Protein 1QV9 (pdb70)

B-factor: mean 28.74, std 11.48, range [9.77, 71.63]

CATH classification: 3.40.50.10830 (+1 more: 6.10.140.120)

Solvent-accessible surface area: 38230 Å² total

Sequence (798 aa):
TVAKAIFIKCGNLGTSDLLDERADREDVEFRVVGTSVKDPECVEAAVEALDIAEDFEPDFIVYGGPNPAAPGPSKARELADSEYPAVIIGDAPGLKVKDEEEQGLGYILVKPDALGARREFLDPVEAIYNADLKVLAATGVFRVVQEAFDELIEKAKEDEISENDLPKLVIDRNTLLEREEFENPYAVKAAALEIAENVADVSVEGCFVEQDKERYVPIVASAHERKAAELADEARELEKSNDAVLRTPHAPDGKVLSKRKFEDPETVAKAIFIKCGNLGTSDLLDERADREDVEFRVVGTSVKDPECVEAAVEALDIAEDFEPDFIVYGGPNPAAPGPSKARELADSEYPAVIIGDAPGLKVKDEEEQGLGYILVKPDALGARREFLDPVEAIYNADLKVLAATGVFRVVQEAFDELIEKAKEDEISENDLPKLVIDRNTLLEREEFENPYAVKAAALEIAENVADVSVEGCFVEQDKERYVPIVASAHERKAAELADEARELEKSNDAVLRTPHAPDGKVLSKRKFEDPETVAKAIFIKCGNLGTSDLLDERADREDVEFRVVGTSVKDPECVEAAVEALDIAEDFEPDFIVYGGPNPAAPGPSKARELADSEYPAVIIGDAPGLKVKDEEEQGLGYILVKPDALGARREFLDPVEAIYNADLKVLAATGVFRVVQEAFDELIEKAKEDEISENDLPKLVIDRNTLLEREEFENPYAVKAAALEIAENVADVSVEGCFVEQDKERYVPIVASAHERKAAELADEARELEKSNDAVLRTPHAPDGKVLSKRKFEDPE

Foldseek 3Di:
DAAEEEEEEEADWLLRCLQCVVVLAPRYDYHYFYDPRHAQVRLVVRLVCVVVCVVRVHQAYEYEHEACPDHNNVNSLVSLPDPHAYEYEYEDNNVVCLVVVVSLHAYAYELLRAAQPDPVADDPVLVLLSVLSCLCVLLCVVVVVNVLVLQVSVCSVVSRDGSVSGHHHYDAPCVSVPDPQDPDPVLCLNCLRVLSSVLRVQSCCLPPPDDDCVPSNVSRVVSSVSVSSVSSVVSQVVLVVVQFHWDFDADNNSHTFIDGHVDDTD/DEAEEEEEEEADWLLRCLQQVPVQAPNYDYHYWADPRHAQVRLVVRVVCVVVCVPRVHQAYEYEHEQCPDRNNVSVLCSLPDPHAYEYEYEDNNVVCLVCVVSLHAYAYELLRAAQDDPVADDPVLVLLSVLSCLCVLLCVSVVVNVLVLQQSVCVVVVHRGSVSGHHHYDAPCVCVPDPQDPDPVLCLNCLRVLSSVLRVQSCCLPPPDDDVVPSNVSRVVSSVSVSSVSSVVSQVVLVVVQFHWDFDADNNSHTFIDGHVDDTD/DAAEEEEEEEADWLLRCLQAVPVQAPRYDYHYFYDPRHAQVRLVVRVVCVVVCPVRVHQAYEYEHEACPDHNNVNNLCSLPDPHAYEYEYEDNNVVCLVVVVSLHAYAYELLRAAQPDVVADDPVLVLLSVLSCLCVLLCVSVVVNVLVLQQSVVCVVVDQGSVSGHHYYDAPCVVVPDPQAPDPVLCLNCLRVLSSVLRVLSCCLPPNDDDCVPSNVSRVVSSVSVSSVSSVVSQVVLVVVQFHWDFHADNNSDTFIDGHVDDTD

Secondary structure (DSSP, 8-state):
--EEEEEEE-S--S-----STTS--SSEEEEEEE-TT--HHHHHHHH--HHHHHHH--SEEEEE-S-TTSHHHHHHH--TTSSS-EEEEEEGGGGGGS---TT--EEEEETT------TTT--S---HHHHH--HHHHTTHHHHHHHHHHHHHHHHHTT---GGGS-EEEE-GGGGGG----SSS------HHHHHHHHHHHHHIIIII---HHHHHHHHHHHH--HHHHHHHHHHHHHHHTT---B-PBPTTS-B--B-------/--EEEEEEE-S--S------TTS--SSEEEEEEE-TT--HHHHHHHH--HHHHHHH--SEEEEE-S-TTSHHHHHHH--TTSSS-EEEEEEGGGGGGS----S--EEEEETT------TTT--S---HHHHH--HHHHTTHHHHHHHHHHHHHHHHHTT---GGGS-EEEE-GGGGGG----SSS------HHHHHHHHHHHHHIIIII---HHHHHHHHHHHH--HHHHHHHHHHHHHHHTT---B-PBPTTS-B--B-------/--EEEEEEEES--S------TTS--SSEEEEEEEEET--HHHHHHHH--HHHHHHH--SEEEEE-S-TTSHHHHHHH---SSSS-EEEEE-GGGGGGS---TT--EEEEETT------TTT--S---HHHHH--HHHHTSHHHHHHHHHHHHHHHHTTT---GGGS-EEEE-GGGGGG----SSS------HHHHHHHHHHHHHIIIII---HHHHHHHHHHHH--HHHHHHHHHHHHHHHTT---B-PBPTTS-B--B-------

Nearest PDB structures (foldseek):
  3iqe-assembly1_B  TM=1.000E+00  e=6.287E-48  Methanopyrus kandleri
  2yv1-assembly1_A  TM=6.032E-01  e=1.348E-01  Methanocaldococcus jannaschii DSM 2661
  2jzn-assembly1_B  TM=3.627E-01  e=2.733E-01  Escherichia coli
  2jzo-assembly1_A  TM=3.686E-01  e=3.262E-01  Escherichia coli
  4jqz-assembly1_B  TM=3.124E-01  e=6.236E-01  Homo sapiens

Organism: Methanopyrus kandleri (strain AV19 / DSM 6324 / JCM 9639 / NBRC 100938) (NCBI:txid190192)

Structure (mmCIF, N/CA/C/O backbone):
data_1QV9
#
_entry.id   1QV9
#
_cell.length_a   120.1
_cell.length_b   151.2
_cell.length_c   110.0
_cell.angle_alpha   90.00
_cell.angle_beta   90.00
_cell.angle_gamma   90.00
#
_symmetry.space_group_name_H-M   'C 2 2 21'
#
loop_
_entity.id
_entity.type
_entity.pdbx_description
1 polymer 'F420-dependent methylenetetrahydromethanopterin dehydrogenase'
2 non-polymer 'MAGNESIUM ION'
3 water water
#
loop_
_atom_site.group_PDB
_atom_site.id
_atom_site.type_symbol
_atom_site.label_atom_id
_atom_site.label_alt_id
_atom_site.label_comp_id
_atom_site.label_asym_id
_atom_site.label_entity_id
_atom_site.label_seq_id
_atom_site.pdbx_PDB_ins_code
_atom_site.Cartn_x
_atom_site.Cartn_y
_atom_site.Cartn_z
_atom_site.occupancy
_atom_site.B_iso_or_equiv
_atom_site.auth_seq_id
_atom_site.auth_comp_id
_atom_site.auth_asym_id
_atom_site.auth_atom_id
_atom_site.pdbx_PDB_model_num
ATOM 1 N N . THR A 1 2 ? 41.087 86.490 43.574 1.00 41.18 2 THR A N 1
ATOM 2 C CA . THR A 1 2 ? 42.460 87.070 43.484 1.00 41.46 2 THR A CA 1
ATOM 3 C C . THR A 1 2 ? 43.348 86.168 42.622 1.00 38.29 2 THR A C 1
ATOM 4 O O . THR A 1 2 ? 43.353 84.943 42.779 1.00 38.60 2 THR A O 1
ATOM 8 N N . VAL A 1 3 ? 44.088 86.802 41.720 1.00 35.66 3 VAL A N 1
ATOM 9 C CA . VAL A 1 3 ? 44.967 86.130 40.769 1.00 31.08 3 VAL A CA 1
ATOM 10 C C . VAL A 1 3 ? 46.439 86.324 41.128 1.00 30.57 3 VAL A C 1
ATOM 11 O O . VAL A 1 3 ? 46.903 87.453 41.237 1.00 32.66 3 VAL A O 1
ATOM 15 N N . ALA A 1 4 ? 47.158 85.218 41.311 1.00 22.74 4 ALA A N 1
ATOM 16 C CA . ALA A 1 4 ? 48.579 85.241 41.618 1.00 22.28 4 ALA A CA 1
ATOM 17 C C . ALA A 1 4 ? 49.342 85.404 40.292 1.00 21.67 4 ALA A C 1
ATOM 18 O O . ALA A 1 4 ? 48.966 84.820 39.269 1.00 26.49 4 ALA A O 1
ATOM 20 N N . LYS A 1 5 ? 50.414 86.179 40.326 1.00 21.31 5 LYS A N 1
ATOM 21 C CA . LYS A 1 5 ? 51.210 86.423 39.120 1.00 19.25 5 LYS A CA 1
ATOM 22 C C . LYS A 1 5 ? 52.659 86.054 39.371 1.00 19.07 5 LYS A C 1
ATOM 23 O O . LYS A 1 5 ? 53.177 86.275 40.459 1.00 19.66 5 LYS A O 1
ATOM 29 N N . ALA A 1 6 ? 53.306 85.463 38.369 1.00 16.51 6 ALA A N 1
ATOM 30 C CA . ALA A 1 6 ? 54.713 85.112 38.519 1.00 15.99 6 ALA A CA 1
ATOM 31 C C . ALA A 1 6 ? 55.413 85.152 37.160 1.00 16.86 6 ALA A C 1
ATOM 32 O O . ALA A 1 6 ? 54.775 84.976 36.125 1.00 18.81 6 ALA A O 1
ATOM 34 N N . ILE A 1 7 ? 56.713 85.391 37.185 1.00 15.70 7 ILE A N 1
ATOM 35 C CA . ILE A 1 7 ? 57.502 85.373 35.950 1.00 16.05 7 ILE A CA 1
ATOM 36 C C . ILE A 1 7 ? 58.490 84.238 36.138 1.00 18.35 7 ILE A C 1
ATOM 37 O O . ILE A 1 7 ? 59.052 84.078 37.219 1.00 16.72 7 ILE A O 1
ATOM 42 N N . PHE A 1 8 ? 58.683 83.437 35.097 1.00 15.76 8 PHE A N 1
ATOM 43 C CA . PHE A 1 8 ? 59.642 82.331 35.122 1.00 15.66 8 PHE A CA 1
ATOM 44 C C . PHE A 1 8 ? 60.755 82.687 34.155 1.00 15.30 8 PHE A C 1
ATOM 45 O O . PHE A 1 8 ? 60.476 83.114 33.040 1.00 18.31 8 PHE A O 1
ATOM 53 N N . ILE A 1 9 ? 62.012 82.518 34.566 1.00 14.83 9 ILE A N 1
ATOM 54 C CA . ILE A 1 9 ? 63.148 82.825 33.681 1.00 16.61 9 ILE A CA 1
ATOM 55 C C . ILE A 1 9 ? 63.858 81.510 33.416 1.00 16.48 9 ILE A C 1
ATOM 56 O O . ILE A 1 9 ? 64.199 80.791 34.361 1.00 17.32 9 ILE A O 1
ATOM 61 N N . LYS A 1 10 ? 64.108 81.193 32.137 1.00 16.78 10 LYS A N 1
ATOM 62 C CA . LYS A 1 10 ? 64.725 79.920 31.774 1.00 17.06 10 LYS A CA 1
ATOM 63 C C . LYS A 1 10 ? 65.986 80.149 30.953 1.00 17.22 10 LYS A C 1
ATOM 64 O O . LYS A 1 10 ? 65.918 80.670 29.827 1.00 18.43 10 LYS A O 1
ATOM 70 N N . CYS A 1 11 ? 67.135 79.779 31.525 1.00 16.70 11 CYS A N 1
ATOM 71 C CA . CYS A 1 11 ? 68.430 79.896 30.853 1.00 16.07 11 CYS A CA 1
ATOM 72 C C . CYS A 1 11 ? 69.144 78.566 31.001 1.00 16.94 11 CYS A C 1
ATOM 73 O O . CYS A 1 11 ? 69.380 78.101 32.138 1.00 20.84 11 CYS A O 1
ATOM 76 N N . GLY A 1 12 ? 69.533 77.946 29.884 1.00 16.95 12 GLY A N 1
ATOM 77 C CA . GLY A 1 12 ? 70.136 76.631 29.964 1.00 16.34 12 GLY A CA 1
ATOM 78 C C . GLY A 1 12 ? 68.971 75.658 30.076 1.00 19.78 12 GLY A C 1
ATOM 79 O O . GLY A 1 12 ? 67.821 76.101 30.067 1.00 23.80 12 GLY A O 1
ATOM 80 N N . ASN A 1 13 ? 69.221 74.365 30.163 1.00 18.92 13 ASN A N 1
ATOM 81 C CA . ASN A 1 13 ? 68.057 73.479 30.296 1.00 19.66 13 ASN A CA 1
ATOM 82 C C . ASN A 1 13 ? 68.238 72.408 31.343 1.00 18.36 13 ASN A C 1
ATOM 83 O O . ASN A 1 13 ? 69.281 71.757 31.433 1.00 20.47 13 ASN A O 1
ATOM 88 N N . LEU A 1 14 ? 67.193 72.244 32.130 1.00 18.59 14 LEU A N 1
ATOM 89 C CA . LEU A 1 14 ? 67.120 71.246 33.168 1.00 19.05 14 LEU A CA 1
ATOM 90 C C . LEU A 1 14 ? 65.729 70.649 32.959 1.00 18.49 14 LEU A C 1
ATOM 91 O O . LEU A 1 14 ? 64.818 71.332 32.471 1.00 18.19 14 LEU A O 1
ATOM 96 N N . GLY A 1 15 ? 65.563 69.375 33.293 1.00 16.95 15 GLY A N 1
ATOM 97 C CA . GLY A 1 15 ? 64.250 68.800 33.152 1.00 16.46 15 GLY A CA 1
ATOM 98 C C . GLY A 1 15 ? 63.222 69.545 33.983 1.00 17.95 15 GLY A C 1
ATOM 99 O O . GLY A 1 15 ? 62.100 69.775 33.549 1.00 18.10 15 GLY A O 1
ATOM 100 N N . THR A 1 16 ? 63.585 69.960 35.192 1.00 16.66 16 THR A N 1
ATOM 101 C CA . THR A 1 16 ? 62.595 70.631 36.024 1.00 17.91 16 THR A CA 1
ATOM 102 C C . THR A 1 16 ? 62.259 72.024 35.499 1.00 17.62 16 THR A C 1
ATOM 103 O O . THR A 1 16 ? 61.117 72.465 35.604 1.00 20.95 16 THR A O 1
ATOM 107 N N . SER A 1 17 ? 63.235 72.711 34.912 1.00 17.32 17 SER A N 1
ATOM 108 C CA . SER A 1 17 ? 62.936 74.053 34.423 1.00 19.53 17 SER A CA 1
ATOM 109 C C . SER A 1 17 ? 62.057 73.997 33.171 1.00 20.38 17 SER A C 1
ATOM 110 O O . SER A 1 17 ? 61.284 74.920 32.917 1.00 20.57 17 SER A O 1
ATOM 145 N N . ASP A 1 21 ? 56.633 75.683 35.087 1.00 15.78 21 ASP A N 1
ATOM 146 C CA . ASP A 1 21 ? 55.428 76.499 35.026 1.00 17.05 21 ASP A CA 1
ATOM 147 C C . ASP A 1 21 ? 54.195 75.697 34.613 1.00 17.68 21 ASP A C 1
ATOM 148 O O . ASP A 1 21 ? 53.091 75.917 35.133 1.00 17.94 21 ASP A O 1
ATOM 165 N N . LEU A 1 23 ? 53.436 72.639 35.235 1.00 18.17 23 LEU A N 1
ATOM 166 C CA . LEU A 1 23 ? 52.936 71.775 36.303 1.00 18.19 23 LEU A CA 1
ATOM 167 C C . LEU A 1 23 ? 51.916 72.512 37.163 1.00 18.14 23 LEU A C 1
ATOM 168 O O . LEU A 1 23 ? 51.179 71.876 37.936 1.00 18.78 23 LEU A O 1
ATOM 173 N N . LEU A 1 24 ? 51.863 73.831 37.035 1.00 17.93 24 LEU A N 1
ATOM 174 C CA . LEU A 1 24 ? 50.929 74.625 37.854 1.00 16.26 24 LEU A CA 1
ATOM 175 C C . LEU A 1 24 ? 49.560 74.910 37.176 1.00 19.93 24 LEU A C 1
ATOM 176 O O . LEU A 1 24 ? 48.625 75.386 37.823 1.00 22.21 24 LEU A O 1
ATOM 181 N N . ASP A 1 25 ? 49.403 74.605 35.892 1.00 17.63 25 ASP A N 1
ATOM 182 C CA . ASP A 1 25 ? 48.100 74.896 35.234 1.00 20.35 25 ASP A CA 1
ATOM 183 C C . ASP A 1 25 ? 48.045 73.931 34.049 1.00 21.50 25 ASP A C 1
ATOM 184 O O . ASP A 1 25 ? 48.035 74.342 32.861 1.00 21.31 25 ASP A O 1
ATOM 189 N N . GLU A 1 26 ? 47.969 72.642 34.390 1.00 17.90 26 GLU A N 1
ATOM 190 C CA . GLU A 1 26 ? 48.082 71.602 33.401 1.00 17.18 26 GLU A CA 1
ATOM 191 C C . GLU A 1 26 ? 47.114 71.595 32.245 1.00 21.42 26 GLU A C 1
ATOM 192 O O . GLU A 1 26 ? 47.435 71.064 31.178 1.00 23.42 26 GLU A O 1
ATOM 198 N N . ARG A 1 27 ? 45.939 72.176 32.435 1.00 21.56 27 ARG A N 1
ATOM 199 C CA . ARG A 1 27 ? 44.948 72.225 31.352 1.00 23.81 27 ARG A CA 1
ATOM 200 C C . ARG A 1 27 ? 44.636 73.683 30.969 1.00 23.48 27 ARG A C 1
ATOM 201 O O . ARG A 1 27 ? 43.684 73.929 30.224 1.00 24.21 27 ARG A O 1
ATOM 209 N N . ALA A 1 28 ? 45.423 74.631 31.486 1.00 20.79 28 ALA A N 1
ATOM 210 C CA . ALA A 1 28 ? 45.268 76.056 31.197 1.00 24.40 28 ALA A CA 1
ATOM 211 C C . ALA A 1 28 ? 43.906 76.614 31.600 1.00 27.87 28 ALA A C 1
ATOM 212 O O . ALA A 1 28 ? 43.505 77.663 31.101 1.00 30.47 28 ALA A O 1
ATOM 214 N N . ASP A 1 29 ? 43.217 75.931 32.502 1.00 25.11 29 ASP A N 1
ATOM 215 C CA . ASP A 1 29 ? 41.908 76.397 32.944 1.00 29.34 29 ASP A CA 1
ATOM 216 C C . ASP A 1 29 ? 41.899 77.002 34.338 1.00 28.96 29 ASP A C 1
ATOM 217 O O . ASP A 1 29 ? 40.834 77.227 34.909 1.00 29.95 29 ASP A O 1
ATOM 222 N N . ARG A 1 30 ? 43.070 77.278 34.909 1.00 27.49 30 ARG A N 1
ATOM 223 C CA . ARG A 1 30 ? 43.085 77.898 36.228 1.00 25.52 30 ARG A CA 1
ATOM 224 C C . ARG A 1 30 ? 42.773 79.379 36.096 1.00 28.16 30 ARG A C 1
ATOM 225 O O . ARG A 1 30 ? 43.421 80.108 35.342 1.00 29.69 30 ARG A O 1
ATOM 233 N N . GLU A 1 31 ? 41.793 79.829 36.861 1.00 25.15 31 GLU A N 1
ATOM 234 C CA . GLU A 1 31 ? 41.405 81.227 36.817 1.00 28.78 31 GLU A CA 1
ATOM 235 C C . GLU A 1 31 ? 42.155 82.079 37.831 1.00 26.18 31 GLU A C 1
ATOM 236 O O . GLU A 1 31 ? 42.003 83.297 37.858 1.00 29.63 31 GLU A O 1
ATOM 242 N N . ASP A 1 32 ? 42.963 81.454 38.678 1.00 24.05 32 ASP A N 1
ATOM 243 C CA . ASP A 1 32 ? 43.668 82.198 39.717 1.00 25.78 32 ASP A CA 1
ATOM 244 C C . ASP A 1 32 ? 45.150 82.477 39.541 1.00 24.42 32 ASP A C 1
ATOM 245 O O . ASP A 1 32 ? 45.791 82.915 40.484 1.00 24.86 32 ASP A O 1
ATOM 250 N N . VAL A 1 33 ? 45.696 82.219 38.354 1.00 22.53 33 VAL A N 1
ATOM 251 C CA . VAL A 1 33 ? 47.109 82.490 38.098 1.00 22.87 33 VAL A CA 1
ATOM 252 C C . VAL A 1 33 ? 47.311 83.109 36.719 1.00 20.44 33 VAL A C 1
ATOM 253 O O . VAL A 1 33 ? 46.493 82.932 35.827 1.00 24.24 33 VAL A O 1
ATOM 257 N N . GLU A 1 34 ? 48.424 83.804 36.564 1.00 21.24 34 GLU A N 1
ATOM 258 C CA . GLU A 1 34 ? 48.817 84.404 35.295 1.00 20.98 34 GLU A CA 1
ATOM 259 C C . GLU A 1 34 ? 50.329 84.395 35.334 1.00 19.79 34 GLU A C 1
ATOM 260 O O . GLU A 1 34 ? 50.920 84.860 36.308 1.00 19.67 34 GLU A O 1
ATOM 266 N N . PHE A 1 35 ? 50.951 83.848 34.289 1.00 18.24 35 PHE A N 1
ATOM 267 C CA . PHE A 1 35 ? 52.409 83.781 34.247 1.00 15.73 35 PHE A CA 1
ATOM 268 C C . PHE A 1 35 ? 52.976 84.370 32.966 1.00 19.45 35 PHE A C 1
ATOM 269 O O . PHE A 1 35 ? 52.308 84.454 31.933 1.00 19.97 35 PHE A O 1
ATOM 277 N N . ARG A 1 36 ? 54.221 84.790 33.059 1.00 16.43 36 ARG A N 1
ATOM 278 C CA . ARG A 1 36 ? 55.001 85.245 31.921 1.00 16.93 36 ARG A CA 1
ATOM 279 C C . ARG A 1 36 ? 56.266 84.389 31.993 1.00 20.30 36 ARG A C 1
ATOM 280 O O . ARG A 1 36 ? 56.762 84.108 33.081 1.00 17.43 36 ARG A O 1
ATOM 288 N N . VAL A 1 37 ? 56.758 83.933 30.849 1.00 15.47 37 VAL A N 1
ATOM 289 C CA . VAL A 1 37 ? 57.971 83.111 30.793 1.00 16.22 37 VAL A CA 1
ATOM 290 C C . VAL A 1 37 ? 58.947 83.781 29.839 1.00 18.84 37 VAL A C 1
ATOM 291 O O . VAL A 1 37 ? 58.558 84.176 28.738 1.00 21.31 37 VAL A O 1
ATOM 295 N N . VAL A 1 38 ? 60.217 83.922 30.231 1.00 15.87 38 VAL A N 1
ATOM 296 C CA . VAL A 1 38 ? 61.186 84.583 29.354 1.00 16.75 38 VAL A CA 1
ATOM 297 C C . VAL A 1 38 ? 62.533 83.898 29.504 1.00 18.46 38 VAL A C 1
ATOM 298 O O . VAL A 1 38 ? 62.791 83.270 30.524 1.00 18.66 38 VAL A O 1
ATOM 302 N N . GLY A 1 39 ? 63.401 83.991 28.493 1.00 17.04 39 GLY A N 1
ATOM 303 C CA . GLY A 1 39 ? 64.678 83.337 28.636 1.00 16.46 39 GLY A CA 1
ATOM 304 C C . GLY A 1 39 ? 65.505 83.501 27.388 1.00 18.37 39 GLY A C 1
ATOM 305 O O . GLY A 1 39 ? 65.078 84.162 26.432 1.00 18.00 39 GLY A O 1
ATOM 306 N N . THR A 1 40 ? 66.687 82.909 27.427 1.00 18.65 40 THR A N 1
ATOM 307 C CA . THR A 1 40 ? 67.639 82.967 26.317 1.00 20.55 40 THR A CA 1
ATOM 308 C C . THR A 1 40 ? 67.930 81.565 25.779 1.00 21.57 40 THR A C 1
ATOM 309 O O . THR A 1 40 ? 69.042 81.273 25.329 1.00 21.82 40 THR A O 1
ATOM 313 N N . SER A 1 41 ? 66.936 80.689 25.851 1.00 17.59 41 SER A N 1
ATOM 314 C CA . SER A 1 41 ? 67.067 79.328 25.387 1.00 17.36 41 SER A CA 1
ATOM 315 C C . SER A 1 41 ? 68.195 78.610 26.143 1.00 20.42 41 SER A C 1
ATOM 316 O O . SER A 1 41 ? 68.338 78.813 27.367 1.00 21.55 41 SER A O 1
ATOM 319 N N . VAL A 1 42 ? 69.025 77.826 25.466 1.00 19.38 42 VAL A N 1
ATOM 320 C CA . VAL A 1 42 ? 70.074 77.055 26.136 1.00 19.30 42 VAL A CA 1
ATOM 321 C C . VAL A 1 42 ? 71.281 77.859 26.619 1.00 19.57 42 VAL A C 1
ATOM 322 O O . VAL A 1 42 ? 72.096 77.357 27.411 1.00 22.60 42 VAL A O 1
ATOM 326 N N . LYS A 1 43 ? 71.412 79.100 26.170 1.00 20.81 43 LYS A N 1
ATOM 327 C CA . LYS A 1 43 ? 72.575 79.881 26.581 1.00 21.81 43 LYS A CA 1
ATOM 328 C C . LYS A 1 43 ? 72.415 80.369 28.002 1.00 21.52 43 LYS A C 1
ATOM 329 O O . LYS A 1 43 ? 71.365 80.891 28.392 1.00 21.37 43 LYS A O 1
ATOM 343 N N . ASP A 1 45 ? 75.441 81.847 29.743 1.00 20.73 45 ASP A N 1
ATOM 344 C CA . ASP A 1 45 ? 76.654 82.577 30.111 1.00 24.86 45 ASP A CA 1
ATOM 345 C C . ASP A 1 45 ? 76.197 83.878 30.790 1.00 24.74 45 ASP A C 1
ATOM 346 O O . ASP A 1 45 ? 75.055 84.303 30.658 1.00 22.79 45 ASP A O 1
ATOM 351 N N . PRO A 1 46 ? 77.111 84.576 31.487 1.00 22.19 46 PRO A N 1
ATOM 352 C CA . PRO A 1 46 ? 76.700 85.812 32.154 1.00 23.76 46 PRO A CA 1
ATOM 353 C C . PRO A 1 46 ? 75.996 86.866 31.294 1.00 22.41 46 PRO A C 1
ATOM 354 O O . PRO A 1 46 ? 75.048 87.505 31.739 1.00 24.92 46 PRO A O 1
ATOM 358 N N . GLU A 1 47 ? 76.466 87.068 30.065 1.00 22.96 47 GLU A N 1
ATOM 359 C CA . GLU A 1 47 ? 75.857 88.080 29.211 1.00 24.81 47 GLU A CA 1
ATOM 360 C C . GLU A 1 47 ? 74.405 87.739 28.900 1.00 22.83 47 GLU A C 1
ATOM 361 O O . GLU A 1 47 ? 73.521 88.595 29.009 1.00 22.04 47 GLU A O 1
ATOM 367 N N . CYS A 1 48 ? 74.173 86.485 28.519 1.00 23.01 48 CYS A N 1
ATOM 368 C CA . CYS A 1 48 ? 72.829 86.038 28.183 1.00 22.41 48 CYS A CA 1
ATOM 369 C C . CYS A 1 48 ? 71.934 86.041 29.411 1.00 20.19 48 CYS A C 1
ATOM 370 O O . CYS A 1 48 ? 70.781 86.485 29.334 1.00 19.63 48 CYS A O 1
ATOM 373 N N . VAL A 1 49 ? 72.446 85.566 30.548 1.00 19.98 49 VAL A N 1
ATOM 374 C CA . VAL A 1 49 ? 71.594 85.538 31.749 1.00 18.76 49 VAL A CA 1
ATOM 375 C C . VAL A 1 49 ? 71.212 86.944 32.178 1.00 17.93 49 VAL A C 1
ATOM 376 O O . VAL A 1 49 ? 70.056 87.197 32.565 1.00 21.17 49 VAL A O 1
ATOM 380 N N . GLU A 1 50 ? 72.158 87.877 32.109 1.00 23.49 50 GLU A N 1
ATOM 381 C CA . GLU A 1 50 ? 71.841 89.258 32.480 1.00 23.41 50 GLU A CA 1
ATOM 382 C C . GLU A 1 50 ? 70.725 89.777 31.571 1.00 17.72 50 GLU A C 1
ATOM 383 O O . GLU A 1 50 ? 69.799 90.435 32.015 1.00 22.42 50 GLU A O 1
ATOM 389 N N . ALA A 1 51 ? 70.807 89.464 30.275 1.00 22.39 51 ALA A N 1
ATOM 390 C CA . ALA A 1 51 ? 69.770 89.881 29.340 1.00 19.19 51 ALA A CA 1
ATOM 391 C C . ALA A 1 51 ? 68.415 89.267 29.689 1.00 17.44 51 ALA A C 1
ATOM 392 O O . ALA A 1 51 ? 67.413 89.940 29.585 1.00 20.68 51 ALA A O 1
ATOM 394 N N . ALA A 1 52 ? 68.406 87.992 30.076 1.00 18.77 52 ALA A N 1
ATOM 395 C CA . ALA A 1 52 ? 67.168 87.317 30.453 1.00 18.03 52 ALA A CA 1
ATOM 396 C C . ALA A 1 52 ? 66.565 87.962 31.699 1.00 17.46 52 ALA A C 1
ATOM 397 O O . ALA A 1 52 ? 65.360 88.239 31.758 1.00 19.25 52 ALA A O 1
ATOM 399 N N . VAL A 1 53 ? 67.390 88.191 32.713 1.00 18.93 53 VAL A N 1
ATOM 400 C CA . VAL A 1 53 ? 66.872 88.787 33.935 1.00 21.47 53 VAL A CA 1
ATOM 401 C C . VAL A 1 53 ? 66.401 90.238 33.694 1.00 22.19 53 VAL A C 1
ATOM 402 O O . VAL A 1 53 ? 65.388 90.668 34.252 1.00 21.59 53 VAL A O 1
ATOM 406 N N . GLU A 1 54 ? 67.119 90.983 32.855 1.00 21.53 54 GLU A N 1
ATOM 407 C CA . GLU A 1 54 ? 66.725 92.358 32.525 1.00 24.45 54 GLU A CA 1
ATOM 408 C C . GLU A 1 54 ? 65.338 92.329 31.866 1.00 22.30 54 GLU A C 1
ATOM 409 O O . GLU A 1 54 ? 64.473 93.163 32.177 1.00 24.71 54 GLU A O 1
ATOM 427 N N . ALA A 1 56 ? 63.026 90.119 32.313 1.00 20.60 56 ALA A N 1
ATOM 428 C CA . ALA A 1 56 ? 62.065 89.815 33.351 1.00 19.87 56 ALA A CA 1
ATOM 429 C C . ALA A 1 56 ? 61.741 91.036 34.222 1.00 19.24 56 ALA A C 1
ATOM 430 O O . ALA A 1 56 ? 60.581 91.299 34.538 1.00 21.38 56 ALA A O 1
ATOM 432 N N . LEU A 1 57 ? 62.772 91.750 34.638 1.00 20.43 57 LEU A N 1
ATOM 433 C CA . LEU A 1 57 ? 62.557 92.905 35.514 1.00 23.44 57 LEU A CA 1
ATOM 434 C C . LEU A 1 57 ? 61.887 94.072 34.800 1.00 23.54 57 LEU A C 1
ATOM 435 O O . LEU A 1 57 ? 61.171 94.856 35.424 1.00 27.48 57 LEU A O 1
ATOM 440 N N . ASP A 1 58 ? 62.076 94.158 33.485 1.00 23.19 58 ASP A N 1
ATOM 441 C CA . ASP A 1 58 ? 61.453 95.194 32.686 1.00 25.33 58 ASP A CA 1
ATOM 442 C C . ASP A 1 58 ? 59.958 94.864 32.630 1.00 23.88 58 ASP A C 1
ATOM 443 O O . ASP A 1 58 ? 59.103 95.724 32.855 1.00 25.71 58 ASP A O 1
ATOM 448 N N . ILE A 1 59 ? 59.639 93.602 32.367 1.00 22.01 59 ILE A N 1
ATOM 449 C CA . ILE A 1 59 ? 58.253 93.151 32.309 1.00 21.66 59 ILE A CA 1
ATOM 450 C C . ILE A 1 59 ? 57.577 93.315 33.677 1.00 24.40 59 ILE A C 1
ATOM 451 O O . ILE A 1 59 ? 56.400 93.699 33.768 1.00 25.56 59 ILE A O 1
ATOM 456 N N . ALA A 1 60 ? 58.332 93.027 34.731 1.00 24.15 60 ALA A N 1
ATOM 457 C CA . ALA A 1 60 ? 57.823 93.096 36.103 1.00 24.67 60 ALA A CA 1
ATOM 458 C C . ALA A 1 60 ? 57.237 94.455 36.495 1.00 26.63 60 ALA A C 1
ATOM 459 O O . ALA A 1 60 ? 56.304 94.515 37.292 1.00 25.15 60 ALA A O 1
ATOM 461 N N . GLU A 1 61 ? 57.764 95.542 35.938 1.00 29.29 61 GLU A N 1
ATOM 462 C CA . GLU A 1 61 ? 57.255 96.874 36.284 1.00 31.28 61 GLU A CA 1
ATOM 463 C C . GLU A 1 61 ? 55.754 97.018 36.036 1.00 33.15 61 GLU A C 1
ATOM 464 O O . GLU A 1 61 ? 55.026 97.554 36.880 1.00 32.70 61 GLU A O 1
ATOM 470 N N . ASP A 1 62 ? 55.283 96.542 34.889 1.00 31.61 62 ASP A N 1
ATOM 471 C CA . ASP A 1 62 ? 53.862 96.629 34.583 1.00 30.67 62 ASP A CA 1
ATOM 472 C C . ASP A 1 62 ? 53.095 95.380 34.994 1.00 29.81 62 ASP A C 1
ATOM 473 O O . ASP A 1 62 ? 51.897 95.438 35.301 1.00 31.35 62 ASP A O 1
ATOM 478 N N . PHE A 1 63 ? 53.774 94.237 34.993 1.00 25.75 63 PHE A N 1
ATOM 479 C CA . PHE A 1 63 ? 53.102 92.988 35.329 1.00 23.53 63 PHE A CA 1
ATOM 480 C C . PHE A 1 63 ? 52.905 92.808 36.828 1.00 21.86 63 PHE A C 1
ATOM 481 O O . PHE A 1 63 ? 51.935 92.194 37.227 1.00 24.72 63 PHE A O 1
ATOM 489 N N . GLU A 1 64 ? 53.814 93.361 37.627 1.00 23.30 64 GLU A N 1
ATOM 490 C CA . GLU A 1 64 ? 53.735 93.290 39.090 1.00 25.00 64 GLU A CA 1
ATOM 491 C C . GLU A 1 64 ? 53.607 91.851 39.621 1.00 23.33 64 GLU A C 1
ATOM 492 O O . GLU A 1 64 ? 52.607 91.480 40.263 1.00 25.64 64 GLU A O 1
ATOM 498 N N . PRO A 1 65 ? 54.609 91.006 39.332 1.00 20.42 65 PRO A N 1
ATOM 499 C CA . PRO A 1 65 ? 54.572 89.623 39.808 1.00 19.23 65 PRO A CA 1
ATOM 500 C C . PRO A 1 65 ? 54.680 89.523 41.334 1.00 18.36 65 PRO A C 1
ATOM 501 O O . PRO A 1 65 ? 55.298 90.374 41.977 1.00 20.16 65 PRO A O 1
ATOM 505 N N . ASP A 1 66 ? 54.066 88.472 41.882 1.00 17.15 66 ASP A N 1
ATOM 506 C CA . ASP A 1 66 ? 54.142 88.200 43.316 1.00 17.51 66 ASP A CA 1
ATOM 507 C C . ASP A 1 66 ? 55.478 87.509 43.604 1.00 20.22 66 ASP A C 1
ATOM 508 O O . ASP A 1 66 ? 56.038 87.641 44.673 1.00 19.60 66 ASP A O 1
ATOM 513 N N . PHE A 1 67 ? 55.991 86.762 42.630 1.00 17.08 67 PHE A N 1
ATOM 514 C CA . PHE A 1 67 ? 57.297 86.132 42.800 1.00 14.43 67 PHE A CA 1
ATOM 515 C C . PHE A 1 67 ? 57.883 85.845 41.419 1.00 16.13 67 PHE A C 1
ATOM 516 O O . PHE A 1 67 ? 57.159 85.881 40.414 1.00 16.77 67 PHE A O 1
ATOM 524 N N . ILE A 1 68 ? 59.198 85.649 41.390 1.00 15.04 68 ILE A N 1
ATOM 525 C CA . ILE A 1 68 ? 59.949 85.353 40.158 1.00 16.21 68 ILE A CA 1
ATOM 526 C C . ILE A 1 68 ? 60.733 84.067 40.382 1.00 19.47 68 ILE A C 1
ATOM 527 O O . ILE A 1 68 ? 61.255 83.843 41.472 1.00 19.33 68 ILE A O 1
ATOM 532 N N . VAL A 1 69 ? 60.792 83.210 39.362 1.00 14.48 69 VAL A N 1
ATOM 533 C CA . VAL A 1 69 ? 61.505 81.951 39.462 1.00 16.42 69 VAL A CA 1
ATOM 534 C C . VAL A 1 69 ? 62.561 81.917 38.389 1.00 18.44 69 VAL A C 1
ATOM 535 O O . VAL A 1 69 ? 62.305 82.280 37.247 1.00 19.85 69 VAL A O 1
ATOM 539 N N . TYR A 1 70 ? 63.781 81.557 38.756 1.00 15.70 70 TYR A N 1
ATOM 540 C CA . TYR A 1 70 ? 64.848 81.402 37.760 1.00 16.63 70 TYR A CA 1
ATOM 541 C C . TYR A 1 70 ? 65.189 79.918 37.784 1.00 16.54 70 TYR A C 1
ATOM 542 O O . TYR A 1 70 ? 65.465 79.363 38.848 1.00 17.25 70 TYR A O 1
ATOM 551 N N . GLY A 1 71 ? 65.155 79.269 36.622 1.00 16.25 71 GLY A N 1
ATOM 552 C CA . GLY A 1 71 ? 65.462 77.842 36.565 1.00 16.98 71 GLY A CA 1
ATOM 553 C C . GLY A 1 71 ? 66.504 77.542 35.486 1.00 19.00 71 GLY A C 1
ATOM 554 O O . GLY A 1 71 ? 66.449 78.110 34.386 1.00 18.00 71 GLY A O 1
ATOM 555 N N . GLY A 1 72 ? 67.445 76.661 35.802 1.00 18.43 72 GLY A N 1
ATOM 556 C CA . GLY A 1 72 ? 68.452 76.273 34.839 1.00 19.11 72 GLY A CA 1
ATOM 557 C C . GLY A 1 72 ? 69.558 75.555 35.568 1.00 18.76 72 GLY A C 1
ATOM 558 O O . GLY A 1 72 ? 69.564 75.533 36.817 1.00 19.10 72 GLY A O 1
ATOM 559 N N . PRO A 1 73 ? 70.496 74.947 34.832 1.00 17.79 73 PRO A N 1
ATOM 560 C CA . PRO A 1 73 ? 71.581 74.228 35.477 1.00 18.79 73 PRO A CA 1
ATOM 561 C C . PRO A 1 73 ? 72.514 75.096 36.317 1.00 19.56 73 PRO A C 1
ATOM 562 O O . PRO A 1 73 ? 72.645 76.315 36.102 1.00 18.61 73 PRO A O 1
ATOM 566 N N . ASN A 1 74 ? 73.121 74.415 37.284 1.00 19.90 74 ASN A N 1
ATOM 567 C CA . ASN A 1 74 ? 74.161 74.958 38.162 1.00 20.61 74 ASN A CA 1
ATOM 568 C C . ASN A 1 74 ? 74.108 76.390 38.692 1.00 17.06 74 ASN A C 1
ATOM 569 O O . ASN A 1 74 ? 74.732 77.284 38.164 1.00 19.77 74 ASN A O 1
ATOM 574 N N . PRO A 1 75 ? 73.352 76.612 39.759 1.00 17.86 75 PRO A N 1
ATOM 575 C CA . PRO A 1 75 ? 73.234 77.932 40.374 1.00 18.07 75 PRO A CA 1
ATOM 576 C C . PRO A 1 75 ? 74.594 78.544 40.755 1.00 21.57 75 PRO A C 1
ATOM 577 O O . PRO A 1 75 ? 74.685 79.736 40.972 1.00 21.10 75 PRO A O 1
ATOM 581 N N . ALA A 1 76 ? 75.636 77.713 40.824 1.00 20.00 76 ALA A N 1
ATOM 582 C CA . ALA A 1 76 ? 76.964 78.214 41.207 1.00 24.14 76 ALA A CA 1
ATOM 583 C C . ALA A 1 76 ? 77.823 78.700 40.042 1.00 23.47 76 ALA A C 1
ATOM 584 O O . ALA A 1 76 ? 78.852 79.341 40.259 1.00 25.28 76 ALA A O 1
ATOM 586 N N . ALA A 1 77 ? 77.396 78.418 38.809 1.00 22.69 77 ALA A N 1
ATOM 587 C CA . ALA A 1 77 ? 78.122 78.838 37.609 1.00 22.08 77 ALA A CA 1
ATOM 588 C C . ALA A 1 77 ? 78.046 80.365 37.435 1.00 21.20 77 ALA A C 1
ATOM 589 O O . ALA A 1 77 ? 77.172 81.031 38.011 1.00 21.49 77 ALA A O 1
ATOM 591 N N . PRO A 1 78 ? 78.937 80.946 36.617 1.00 23.68 78 PRO A N 1
ATOM 592 C CA . PRO A 1 78 ? 78.948 82.406 36.407 1.00 23.01 78 PRO A CA 1
ATOM 593 C C . PRO A 1 78 ? 77.632 83.046 35.965 1.00 20.49 78 PRO A C 1
ATOM 594 O O . PRO A 1 78 ? 77.219 84.065 36.536 1.00 22.54 78 PRO A O 1
ATOM 598 N N . GLY A 1 79 ? 76.986 82.472 34.942 1.00 20.84 79 GLY A N 1
ATOM 599 C CA . GLY A 1 79 ? 75.712 83.033 34.496 1.00 20.58 79 GLY A CA 1
ATOM 600 C C . GLY A 1 79 ? 74.657 83.035 35.590 1.00 17.18 79 GLY A C 1
ATOM 601 O O . GLY A 1 79 ? 74.117 84.091 35.968 1.00 19.06 79 GLY A O 1
ATOM 602 N N . PRO A 1 80 ? 74.305 81.842 36.094 1.00 18.48 80 PRO A N 1
ATOM 603 C CA . PRO A 1 80 ? 73.297 81.740 37.157 1.00 17.20 80 PRO A CA 1
ATOM 604 C C . PRO A 1 80 ? 73.644 82.602 38.370 1.00 18.87 80 PRO A C 1
ATOM 605 O O . PRO A 1 80 ? 72.767 83.154 39.006 1.00 18.76 80 PRO A O 1
ATOM 609 N N . SER A 1 81 ? 74.935 82.735 38.678 1.00 18.36 81 SER A N 1
ATOM 610 C CA . SER A 1 81 ? 75.328 83.552 39.835 1.00 20.11 81 SER A CA 1
ATOM 611 C C . SER A 1 81 ? 74.946 85.008 39.617 1.00 21.82 81 SER A C 1
ATOM 612 O O . SER A 1 81 ? 74.561 85.714 40.561 1.00 21.25 81 SER A O 1
ATOM 615 N N . LYS A 1 82 ? 75.038 85.459 38.364 1.00 20.80 82 LYS A N 1
ATOM 616 C CA . LYS A 1 82 ? 74.633 86.801 38.006 1.00 21.82 82 LYS A CA 1
ATOM 617 C C . LYS A 1 82 ? 73.111 86.956 38.202 1.00 19.34 82 LYS A C 1
ATOM 618 O O . LYS A 1 82 ? 72.648 87.968 38.715 1.00 20.49 82 LYS A O 1
ATOM 624 N N . ALA A 1 83 ? 72.335 85.952 37.794 1.00 19.32 83 ALA A N 1
ATOM 625 C CA . ALA A 1 83 ? 70.899 86.029 37.998 1.00 17.52 83 ALA A CA 1
ATOM 626 C C . ALA A 1 83 ? 70.603 86.108 39.503 1.00 17.63 83 ALA A C 1
ATOM 627 O O . ALA A 1 83 ? 69.679 86.832 39.909 1.00 17.97 83 ALA A O 1
ATOM 629 N N . ARG A 1 84 ? 71.324 85.319 40.300 1.00 18.24 84 ARG A N 1
ATOM 630 C CA . ARG A 1 84 ? 71.104 85.338 41.745 1.00 18.71 84 ARG A CA 1
ATOM 631 C C . ARG A 1 84 ? 71.372 86.716 42.305 1.00 19.67 84 ARG A C 1
ATOM 632 O O . ARG A 1 84 ? 70.568 87.230 43.053 1.00 21.31 84 ARG A O 1
ATOM 640 N N . GLU A 1 85 ? 72.472 87.344 41.899 1.00 19.29 85 GLU A N 1
ATOM 641 C CA . GLU A 1 85 ? 72.771 88.692 42.378 1.00 22.03 85 GLU A CA 1
ATOM 642 C C . GLU A 1 85 ? 71.663 89.685 42.021 1.00 21.37 85 GLU A C 1
ATOM 643 O O . GLU A 1 85 ? 71.190 90.459 42.864 1.00 22.89 85 GLU A O 1
ATOM 661 N N . LEU A 1 87 ? 68.458 89.107 41.144 1.00 17.89 87 LEU A N 1
ATOM 662 C CA . LEU A 1 87 ? 67.192 88.830 41.795 1.00 19.57 87 LEU A CA 1
ATOM 663 C C . LEU A 1 87 ? 67.247 89.147 43.279 1.00 18.12 87 LEU A C 1
ATOM 664 O O . LEU A 1 87 ? 66.261 89.627 43.849 1.00 20.46 87 LEU A O 1
ATOM 669 N N . ALA A 1 88 ? 68.399 88.895 43.883 1.00 19.93 88 ALA A N 1
ATOM 670 C CA . ALA A 1 88 ? 68.579 89.166 45.310 1.00 21.25 88 ALA A CA 1
ATOM 671 C C . ALA A 1 88 ? 68.496 90.675 45.550 1.00 24.60 88 ALA A C 1
ATOM 672 O O . ALA A 1 88 ? 68.030 91.112 46.612 1.00 25.13 88 ALA A O 1
ATOM 674 N N . ASP A 1 89 ? 68.925 91.461 44.558 1.00 22.29 89 ASP A N 1
ATOM 675 C CA . ASP A 1 89 ? 68.928 92.940 44.613 1.00 24.50 89 ASP A CA 1
ATOM 676 C C . ASP A 1 89 ? 67.578 93.561 44.316 1.00 25.40 89 ASP A C 1
ATOM 677 O O . ASP A 1 89 ? 67.408 94.781 44.452 1.00 28.98 89 ASP A O 1
ATOM 682 N N . SER A 1 90 ? 66.618 92.758 43.879 1.00 21.75 90 SER A N 1
ATOM 683 C CA . SER A 1 90 ? 65.301 93.290 43.550 1.00 22.75 90 SER A CA 1
ATOM 684 C C . SER A 1 90 ? 64.340 93.154 44.720 1.00 23.00 90 SER A C 1
ATOM 685 O O . SER A 1 90 ? 64.652 92.479 45.714 1.00 24.69 90 SER A O 1
ATOM 688 N N . GLU A 1 91 ? 63.173 93.769 44.571 1.00 23.21 91 GLU A N 1
ATOM 689 C CA . GLU A 1 91 ? 62.104 93.740 45.574 1.00 26.20 91 GLU A CA 1
ATOM 690 C C . GLU A 1 91 ? 61.212 92.494 45.439 1.00 23.77 91 GLU A C 1
ATOM 691 O O . GLU A 1 91 ? 60.332 92.252 46.275 1.00 21.37 91 GLU A O 1
ATOM 697 N N . TYR A 1 92 ? 61.417 91.713 44.378 1.00 18.34 92 TYR A N 1
ATOM 698 C CA . TYR A 1 92 ? 60.568 90.561 44.134 1.00 16.55 92 TYR A CA 1
ATOM 699 C C . TYR A 1 92 ? 61.024 89.251 44.751 1.00 18.11 92 TYR A C 1
ATOM 700 O O . TYR A 1 92 ? 62.134 88.822 44.486 1.00 19.84 92 TYR A O 1
ATOM 709 N N . PRO A 1 93 ? 60.167 88.601 45.579 1.00 18.57 93 PRO A N 1
ATOM 710 C CA . PRO A 1 93 ? 60.525 87.309 46.205 1.00 19.60 93 PRO A CA 1
ATOM 711 C C . PRO A 1 93 ? 60.903 86.392 45.051 1.00 19.61 93 PRO A C 1
ATOM 712 O O . PRO A 1 93 ? 60.200 86.361 44.033 1.00 17.46 93 PRO A O 1
ATOM 716 N N . ALA A 1 94 ? 62.000 85.659 45.204 1.00 18.54 94 ALA A N 1
ATOM 717 C CA . ALA A 1 94 ? 62.482 84.804 44.111 1.00 18.04 94 ALA A CA 1
ATOM 718 C C . ALA A 1 94 ? 62.920 83.422 44.578 1.00 18.06 94 ALA A C 1
ATOM 719 O O . ALA A 1 94 ? 63.385 83.246 45.718 1.00 18.43 94 ALA A O 1
ATOM 721 N N . VAL A 1 95 ? 62.834 82.463 43.657 1.00 14.65 95 VAL A N 1
ATOM 722 C CA . VAL A 1 95 ? 63.184 81.074 43.906 1.00 14.01 95 VAL A CA 1
ATOM 723 C C . VAL A 1 95 ? 64.078 80.605 42.782 1.00 18.34 95 VAL A C 1
ATOM 724 O O . VAL A 1 95 ? 63.822 80.929 41.612 1.00 17.23 95 VAL A O 1
ATOM 728 N N . ILE A 1 96 ? 65.132 79.883 43.134 1.00 16.28 96 ILE A N 1
ATOM 729 C CA . ILE A 1 96 ? 66.064 79.332 42.168 1.00 16.02 96 ILE A CA 1
ATOM 730 C C . ILE A 1 96 ? 65.805 77.833 42.023 1.00 16.32 96 ILE A C 1
ATOM 731 O O . ILE A 1 96 ? 65.814 77.102 43.018 1.00 16.47 96 ILE A O 1
ATOM 736 N N . ILE A 1 97 ? 65.585 77.369 40.794 1.00 15.20 97 ILE A N 1
ATOM 737 C CA . ILE A 1 97 ? 65.419 75.936 40.540 1.00 14.80 97 ILE A CA 1
ATOM 738 C C . ILE A 1 97 ? 66.729 75.520 39.923 1.00 17.97 97 ILE A C 1
ATOM 739 O O . ILE A 1 97 ? 67.167 76.127 38.947 1.00 18.15 97 ILE A O 1
ATOM 744 N N . GLY A 1 98 ? 67.367 74.504 40.505 1.00 15.34 98 GLY A N 1
ATOM 745 C CA . GLY A 1 98 ? 68.646 74.017 40.021 1.00 14.74 98 GLY A CA 1
ATOM 746 C C . GLY A 1 98 ? 68.864 72.536 40.238 1.00 15.60 98 GLY A C 1
ATOM 747 O O . GLY A 1 98 ? 67.942 71.833 40.597 1.00 16.45 98 GLY A O 1
ATOM 748 N N . ASP A 1 99 ? 70.101 72.102 40.015 1.00 18.62 99 ASP A N 1
ATOM 749 C CA . ASP A 1 99 ? 70.526 70.713 40.147 1.00 19.12 99 ASP A CA 1
ATOM 750 C C . ASP A 1 99 ? 71.513 70.574 41.311 1.00 22.53 99 ASP A C 1
ATOM 751 O O . ASP A 1 99 ? 71.711 71.518 42.081 1.00 21.39 99 ASP A O 1
ATOM 756 N N . ALA A 1 100 ? 72.123 69.400 41.444 1.00 21.30 100 ALA A N 1
ATOM 757 C CA . ALA A 1 100 ? 73.018 69.152 42.594 1.00 23.39 100 ALA A CA 1
ATOM 758 C C . ALA A 1 100 ? 74.170 70.137 42.765 1.00 21.02 100 ALA A C 1
ATOM 759 O O . ALA A 1 100 ? 74.529 70.465 43.896 1.00 23.67 100 ALA A O 1
ATOM 761 N N . PRO A 1 101 ? 74.772 70.605 41.666 1.00 21.35 101 PRO A N 1
ATOM 762 C CA . PRO A 1 101 ? 75.881 71.565 41.789 1.00 25.49 101 PRO A CA 1
ATOM 763 C C . PRO A 1 101 ? 75.482 72.839 42.556 1.00 23.89 101 PRO A C 1
ATOM 764 O O . PRO A 1 101 ? 76.332 73.550 43.079 1.00 24.72 101 PRO A O 1
ATOM 768 N N . GLY A 1 102 ? 74.191 73.149 42.606 1.00 18.70 102 GLY A N 1
ATOM 769 C CA . GLY A 1 102 ? 73.730 74.301 43.350 1.00 19.71 102 GLY A CA 1
ATOM 770 C C . GLY A 1 102 ? 73.960 74.160 44.857 1.00 20.63 102 GLY A C 1
ATOM 771 O O . GLY A 1 102 ? 73.922 75.176 45.561 1.00 22.49 102 GLY A O 1
ATOM 772 N N . LEU A 1 103 ? 74.172 72.936 45.360 1.00 18.94 103 LEU A N 1
ATOM 773 C CA . LEU A 1 103 ? 74.401 72.745 46.804 1.00 21.80 103 LEU A CA 1
ATOM 774 C C . LEU A 1 103 ? 75.561 73.586 47.292 1.00 24.02 103 LEU A C 1
ATOM 775 O O . LEU A 1 103 ? 75.586 74.011 48.450 1.00 25.90 103 LEU A O 1
ATOM 780 N N . LYS A 1 104 ? 76.526 73.798 46.410 1.00 25.73 104 LYS A N 1
ATOM 781 C CA . LYS A 1 104 ? 77.704 74.613 46.727 1.00 29.76 104 LYS A CA 1
ATOM 782 C C . LYS A 1 104 ? 77.362 76.049 47.141 1.00 29.75 104 LYS A C 1
ATOM 783 O O . LYS A 1 104 ? 78.122 76.682 47.884 1.00 27.45 104 LYS A O 1
ATOM 789 N N . VAL A 1 105 ? 76.240 76.586 46.667 1.00 22.78 105 VAL A N 1
ATOM 790 C CA . VAL A 1 105 ? 75.878 77.960 47.005 1.00 21.53 105 VAL A CA 1
ATOM 791 C C . VAL A 1 105 ? 74.593 78.096 47.815 1.00 19.10 105 VAL A C 1
ATOM 792 O O . VAL A 1 105 ? 73.934 79.129 47.823 1.00 22.50 105 VAL A O 1
ATOM 796 N N . LYS A 1 106 ? 74.253 77.034 48.527 1.00 20.65 106 LYS A N 1
ATOM 797 C CA . LYS A 1 106 ? 73.076 77.036 49.354 1.00 23.14 106 LYS A CA 1
ATOM 798 C C . LYS A 1 106 ? 73.185 78.167 50.390 1.00 22.61 106 LYS A C 1
ATOM 799 O O . LYS A 1 106 ? 72.233 78.920 50.609 1.00 22.36 106 LYS A O 1
ATOM 805 N N . ASP A 1 107 ? 74.343 78.270 51.040 1.00 22.53 107 ASP A N 1
ATOM 806 C CA . ASP A 1 107 ? 74.483 79.311 52.055 1.00 26.70 107 ASP A CA 1
ATOM 807 C C . ASP A 1 107 ? 74.382 80.701 51.426 1.00 23.39 107 ASP A C 1
ATOM 808 O O . ASP A 1 107 ? 73.744 81.586 51.989 1.00 24.51 107 ASP A O 1
ATOM 813 N N . GLU A 1 108 ? 75.004 80.885 50.258 1.00 21.25 108 GLU A N 1
ATOM 814 C CA . GLU A 1 108 ? 74.927 82.163 49.555 1.00 22.42 108 GLU A CA 1
ATOM 815 C C . GLU A 1 108 ? 73.483 82.510 49.259 1.00 20.86 108 GLU A C 1
ATOM 816 O O . GLU A 1 108 ? 73.062 83.640 49.451 1.00 20.64 108 GLU A O 1
ATOM 834 N N . GLU A 1 110 ? 70.744 81.560 50.789 1.00 19.42 110 GLU A N 1
ATOM 835 C CA . GLU A 1 110 ? 69.975 81.897 51.988 1.00 20.05 110 GLU A CA 1
ATOM 836 C C . GLU A 1 110 ? 70.328 83.320 52.422 1.00 19.06 110 GLU A C 1
ATOM 837 O O . GLU A 1 110 ? 69.460 84.083 52.802 1.00 22.40 110 GLU A O 1
ATOM 843 N N . GLU A 1 111 ? 71.596 83.680 52.308 1.00 21.47 111 GLU A N 1
ATOM 844 C CA . GLU A 1 111 ? 72.026 85.036 52.658 1.00 24.62 111 GLU A CA 1
ATOM 845 C C . GLU A 1 111 ? 71.414 86.054 51.679 1.00 24.87 111 GLU A C 1
ATOM 846 O O . GLU A 1 111 ? 71.129 87.184 52.054 1.00 25.27 111 GLU A O 1
ATOM 852 N N . GLN A 1 112 ? 71.187 85.625 50.433 1.00 21.80 112 GLN A N 1
ATOM 853 C CA . GLN A 1 112 ? 70.618 86.477 49.395 1.00 23.24 112 GLN A CA 1
ATOM 854 C C . GLN A 1 112 ? 69.120 86.579 49.533 1.00 22.46 112 GLN A C 1
ATOM 855 O O . GLN A 1 112 ? 68.480 87.285 48.764 1.00 23.26 112 GLN A O 1
ATOM 861 N N . GLY A 1 113 ? 68.549 85.837 50.487 1.00 18.64 113 GLY A N 1
ATOM 862 C CA . GLY A 1 113 ? 67.125 85.899 50.711 1.00 19.62 113 GLY A CA 1
ATOM 863 C C . GLY A 1 113 ? 66.348 85.183 49.626 1.00 17.57 113 GLY A C 1
ATOM 864 O O . GLY A 1 113 ? 65.173 85.460 49.423 1.00 18.39 113 GLY A O 1
ATOM 865 N N . LEU A 1 114 ? 67.012 84.238 48.972 1.00 18.15 114 LEU A N 1
ATOM 866 C CA . LEU A 1 114 ? 66.380 83.494 47.882 1.00 18.94 114 LEU A CA 1
ATOM 867 C C . LEU A 1 114 ? 65.923 82.107 48.288 1.00 18.17 114 LEU A C 1
ATOM 868 O O . LEU A 1 114 ? 66.570 81.465 49.108 1.00 20.94 114 LEU A O 1
ATOM 873 N N . GLY A 1 115 ? 64.776 81.672 47.749 1.00 16.31 115 GLY A N 1
ATOM 874 C CA . GLY A 1 115 ? 64.341 80.309 47.970 1.00 16.47 115 GLY A CA 1
ATOM 875 C C . GLY A 1 115 ? 65.038 79.431 46.921 1.00 18.37 115 GLY A C 1
ATOM 876 O O . GLY A 1 115 ? 65.674 79.934 45.960 1.00 16.56 115 GLY A O 1
ATOM 877 N N . TYR A 1 116 ? 64.975 78.120 47.116 1.00 16.59 116 TYR A N 1
ATOM 878 C CA . TYR A 1 116 ? 65.578 77.209 46.129 1.00 15.96 116 TYR A CA 1
ATOM 879 C C . TYR A 1 116 ? 64.963 75.832 46.146 1.00 17.02 116 TYR A C 1
ATOM 880 O O . TYR A 1 116 ? 64.443 75.385 47.156 1.00 16.23 116 TYR A O 1
ATOM 889 N N . ILE A 1 117 ? 64.989 75.174 44.985 1.00 16.06 117 ILE A N 1
ATOM 890 C CA . ILE A 1 117 ? 64.559 73.789 44.910 1.00 15.71 117 ILE A CA 1
ATOM 891 C C . ILE A 1 117 ? 65.672 73.190 44.071 1.00 18.26 117 ILE A C 1
ATOM 892 O O . ILE A 1 117 ? 65.827 73.521 42.885 1.00 17.21 117 ILE A O 1
ATOM 897 N N . LEU A 1 118 ? 66.494 72.357 44.707 1.00 16.31 118 LEU A N 1
ATOM 898 C CA . LEU A 1 118 ? 67.608 71.722 44.012 1.00 14.30 118 LEU A CA 1
ATOM 899 C C . LEU A 1 118 ? 67.239 70.263 43.765 1.00 18.11 118 LEU A C 1
ATOM 900 O O . LEU A 1 118 ? 66.989 69.521 44.698 1.00 17.63 118 LEU A O 1
ATOM 905 N N . VAL A 1 119 ? 67.184 69.853 42.499 1.00 15.64 119 VAL A N 1
ATOM 906 C CA . VAL A 1 119 ? 66.778 68.510 42.150 1.00 15.47 119 VAL A CA 1
ATOM 907 C C . VAL A 1 119 ? 68.007 67.693 41.772 1.00 15.01 119 VAL A C 1
ATOM 908 O O . VAL A 1 119 ? 68.535 67.806 40.646 1.00 15.97 119 VAL A O 1
ATOM 912 N N . LYS A 1 120 ? 68.470 66.858 42.705 1.00 15.42 120 LYS A N 1
ATOM 913 C CA . LYS A 1 120 ? 69.689 66.090 42.430 1.00 18.12 120 LYS A CA 1
ATOM 914 C C . LYS A 1 120 ? 69.571 65.114 41.257 1.00 15.34 120 LYS A C 1
ATOM 915 O O . LYS A 1 120 ? 70.502 64.920 40.499 1.00 18.24 120 LYS A O 1
ATOM 921 N N . PRO A 1 121 ? 68.394 64.495 41.076 1.00 15.59 121 PRO A N 1
ATOM 922 C CA . PRO A 1 121 ? 68.335 63.581 39.925 1.00 16.52 121 PRO A CA 1
ATOM 923 C C . PRO A 1 121 ? 68.223 64.266 38.538 1.00 14.96 121 PRO A C 1
ATOM 924 O O . PRO A 1 121 ? 68.221 63.563 37.509 1.00 17.27 121 PRO A O 1
ATOM 928 N N . ASP A 1 122 ? 68.144 65.599 38.507 1.00 15.67 122 ASP A N 1
ATOM 929 C CA . ASP A 1 122 ? 68.032 66.344 37.233 1.00 16.15 122 ASP A CA 1
ATOM 930 C C . ASP A 1 122 ? 69.450 66.477 36.726 1.00 16.10 122 ASP A C 1
ATOM 931 O O . ASP A 1 122 ? 70.065 67.551 36.784 1.00 20.40 122 ASP A O 1
ATOM 936 N N . ALA A 1 123 ? 69.936 65.375 36.184 1.00 17.33 123 ALA A N 1
ATOM 937 C CA . ALA A 1 123 ? 71.334 65.245 35.780 1.00 15.16 123 ALA A CA 1
ATOM 938 C C . ALA A 1 123 ? 71.793 65.850 34.470 1.00 17.35 123 ALA A C 1
ATOM 939 O O . ALA A 1 123 ? 71.097 65.808 33.472 1.00 17.25 123 ALA A O 1
ATOM 953 N N . LEU A 1 125 ? 73.412 66.186 30.966 1.00 19.89 125 LEU A N 1
ATOM 954 C CA . LEU A 1 125 ? 73.529 65.192 29.919 1.00 19.42 125 LEU A CA 1
ATOM 955 C C . LEU A 1 125 ? 74.960 65.042 29.368 1.00 18.41 125 LEU A C 1
ATOM 956 O O . LEU A 1 125 ? 75.864 65.809 29.762 1.00 20.15 125 LEU A O 1
ATOM 961 N N . GLY A 1 126 ? 75.152 64.064 28.477 1.00 19.19 126 GLY A N 1
ATOM 962 C CA . GLY A 1 126 ? 76.493 63.776 27.926 1.00 19.06 126 GLY A CA 1
ATOM 963 C C . GLY A 1 126 ? 76.819 64.711 26.782 1.00 18.37 126 GLY A C 1
ATOM 964 O O . GLY A 1 126 ? 76.902 64.295 25.616 1.00 21.19 126 GLY A O 1
ATOM 965 N N . ALA A 1 127 ? 77.082 65.963 27.144 1.00 18.24 127 ALA A N 1
ATOM 966 C CA . ALA A 1 127 ? 77.277 67.032 26.188 1.00 18.60 127 ALA A CA 1
ATOM 967 C C . ALA A 1 127 ? 78.608 67.142 25.442 1.00 23.39 127 ALA A C 1
ATOM 968 O O . ALA A 1 127 ? 79.294 68.163 25.542 1.00 26.29 127 ALA A O 1
ATOM 970 N N . ARG A 1 128 ? 78.958 66.084 24.722 1.00 20.36 128 ARG A N 1
ATOM 971 C CA . ARG A 1 128 ? 80.147 66.101 23.866 1.00 19.42 128 ARG A CA 1
ATOM 972 C C . ARG A 1 128 ? 79.625 66.120 22.440 1.00 20.10 128 ARG A C 1
ATOM 973 O O . ARG A 1 128 ? 78.714 65.353 22.091 1.00 19.59 128 ARG A O 1
ATOM 981 N N . ARG A 1 129 ? 80.193 66.970 21.593 1.00 17.68 129 ARG A N 1
ATOM 982 C CA . ARG A 1 129 ? 79.766 67.084 20.199 1.00 19.42 129 ARG A CA 1
ATOM 983 C C . ARG A 1 129 ? 79.716 65.768 19.387 1.00 18.35 129 ARG A C 1
ATOM 984 O O . ARG A 1 129 ? 78.880 65.599 18.491 1.00 20.99 129 ARG A O 1
ATOM 992 N N . GLU A 1 130 ? 80.608 64.832 19.687 1.00 20.45 130 GLU A N 1
ATOM 993 C CA . GLU A 1 130 ? 80.651 63.572 18.972 1.00 20.83 130 GLU A CA 1
ATOM 994 C C . GLU A 1 130 ? 79.463 62.651 19.264 1.00 18.62 130 GLU A C 1
ATOM 995 O O . GLU A 1 130 ? 79.259 61.693 18.556 1.00 19.98 130 GLU A O 1
ATOM 1001 N N . PHE A 1 131 ? 78.690 62.992 20.286 1.00 19.03 131 PHE A N 1
ATOM 1002 C CA . PHE A 1 131 ? 77.584 62.133 20.720 1.00 17.53 131 PHE A CA 1
ATOM 1003 C C . PHE A 1 131 ? 76.275 62.881 20.812 1.00 16.87 131 PHE A C 1
ATOM 1004 O O . PHE A 1 131 ? 75.229 62.397 20.322 1.00 17.05 131 PHE A O 1
ATOM 1012 N N . LEU A 1 132 ? 76.320 64.056 21.417 1.00 17.01 132 LEU A N 1
ATOM 1013 C CA . LEU A 1 132 ? 75.068 64.798 21.600 1.00 16.85 132 LEU A CA 1
ATOM 1014 C C . LEU A 1 132 ? 74.644 65.721 20.469 1.00 19.50 132 LEU A C 1
ATOM 1015 O O . LEU A 1 132 ? 75.145 66.858 20.368 1.00 21.02 132 LEU A O 1
ATOM 1020 N N . ASP A 1 133 ? 73.707 65.271 19.629 1.00 16.94 133 ASP A N 1
ATOM 1021 C CA . ASP A 1 133 ? 73.152 66.140 18.587 1.00 15.35 133 ASP A CA 1
ATOM 1022 C C . ASP A 1 133 ? 71.735 66.494 19.083 1.00 15.57 133 ASP A C 1
ATOM 1023 O O . ASP A 1 133 ? 71.360 66.057 20.174 1.00 15.86 133 ASP A O 1
ATOM 1028 N N . PRO A 1 134 ? 70.974 67.314 18.345 1.00 16.86 134 PRO A N 1
ATOM 1029 C CA . PRO A 1 134 ? 69.618 67.700 18.785 1.00 15.27 134 PRO A CA 1
ATOM 1030 C C . PRO A 1 134 ? 68.703 66.512 19.119 1.00 15.78 134 PRO A C 1
ATOM 1031 O O . PRO A 1 134 ? 68.020 66.521 20.171 1.00 15.08 134 PRO A O 1
ATOM 1035 N N . VAL A 1 135 ? 68.683 65.496 18.259 1.00 14.32 135 VAL A N 1
ATOM 1036 C CA . VAL A 1 135 ? 67.843 64.332 18.521 1.00 14.25 135 VAL A CA 1
ATOM 1037 C C . VAL A 1 135 ? 68.227 63.627 19.812 1.00 15.07 135 VAL A C 1
ATOM 1038 O O . VAL A 1 135 ? 67.355 63.281 20.607 1.00 14.14 135 VAL A O 1
ATOM 1042 N N . GLU A 1 136 ? 69.520 63.363 20.040 1.00 12.62 136 GLU A N 1
ATOM 1043 C CA . GLU A 1 136 ? 69.940 62.679 21.250 1.00 12.34 136 GLU A CA 1
ATOM 1044 C C . GLU A 1 136 ? 69.591 63.525 22.489 1.00 12.17 136 GLU A C 1
ATOM 1045 O O . GLU A 1 136 ? 69.215 62.978 23.533 1.00 13.50 136 GLU A O 1
ATOM 1063 N N . ALA A 1 138 ? 67.068 65.501 22.813 1.00 13.11 138 ALA A N 1
ATOM 1064 C CA . ALA A 1 138 ? 65.604 65.367 23.044 1.00 12.90 138 ALA A CA 1
ATOM 1065 C C . ALA A 1 138 ? 65.260 63.995 23.622 1.00 12.18 138 ALA A C 1
ATOM 1066 O O . ALA A 1 138 ? 64.387 63.897 24.514 1.00 14.04 138 ALA A O 1
ATOM 1068 N N . ILE A 1 139 ? 65.925 62.927 23.163 1.00 12.27 139 ILE A N 1
ATOM 1069 C CA . ILE A 1 139 ? 65.671 61.589 23.689 1.00 10.57 139 ILE A CA 1
ATOM 1070 C C . ILE A 1 139 ? 66.040 61.549 25.168 1.00 11.93 139 ILE A C 1
ATOM 1071 O O . ILE A 1 139 ? 65.315 61.021 25.999 1.00 15.14 139 ILE A O 1
ATOM 1076 N N . TYR A 1 140 ? 67.190 62.116 25.527 1.00 12.11 140 TYR A N 1
ATOM 1077 C CA . TYR A 1 140 ? 67.570 62.129 26.932 1.00 13.59 140 TYR A CA 1
ATOM 1078 C C . TYR A 1 140 ? 66.566 62.902 27.777 1.00 12.52 140 TYR A C 1
ATOM 1079 O O . TYR A 1 140 ? 66.191 62.445 28.853 1.00 13.03 140 TYR A O 1
ATOM 1088 N N . ASN A 1 141 ? 66.184 64.078 27.287 1.00 12.02 141 ASN A N 1
ATOM 1089 C CA . ASN A 1 141 ? 65.205 64.865 28.041 1.00 12.36 141 ASN A CA 1
ATOM 1090 C C . ASN A 1 141 ? 63.880 64.116 28.170 1.00 12.95 141 ASN A C 1
ATOM 1091 O O . ASN A 1 141 ? 63.202 64.282 29.193 1.00 13.33 141 ASN A O 1
ATOM 1096 N N . ALA A 1 142 ? 63.498 63.342 27.162 1.00 12.40 142 ALA A N 1
ATOM 1097 C CA . ALA A 1 142 ? 62.254 62.543 27.275 1.00 12.02 142 ALA A CA 1
ATOM 1098 C C . ALA A 1 142 ? 62.393 61.533 28.412 1.00 13.97 142 ALA A C 1
ATOM 1099 O O . ALA A 1 142 ? 61.479 61.338 29.201 1.00 14.04 142 ALA A O 1
ATOM 1101 N N . ASP A 1 143 ? 63.552 60.866 28.511 1.00 11.22 143 ASP A N 1
ATOM 1102 C CA . ASP A 1 143 ? 63.746 59.909 29.564 1.00 11.78 143 ASP A CA 1
ATOM 1103 C C . ASP A 1 143 ? 63.779 60.584 30.929 1.00 11.82 143 ASP A C 1
ATOM 1104 O O . ASP A 1 143 ? 63.163 60.066 31.887 1.00 14.81 143 ASP A O 1
ATOM 1109 N N . LEU A 1 144 ? 64.498 61.702 31.031 1.00 11.42 144 LEU A N 1
ATOM 1110 C CA . LEU A 1 144 ? 64.568 62.419 32.305 1.00 12.57 144 LEU A CA 1
ATOM 1111 C C . LEU A 1 144 ? 63.179 62.916 32.724 1.00 13.13 144 LEU A C 1
ATOM 1112 O O . LEU A 1 144 ? 62.821 62.801 33.899 1.00 13.29 144 LEU A O 1
ATOM 1125 N N . LYS A 1 146 ? 60.302 61.590 32.007 1.00 12.10 146 LYS A N 1
ATOM 1126 C CA . LYS A 1 146 ? 59.529 60.434 32.486 1.00 10.35 146 LYS A CA 1
ATOM 1127 C C . LYS A 1 146 ? 59.958 60.097 33.926 1.00 12.13 146 LYS A C 1
ATOM 1128 O O . LYS A 1 146 ? 59.133 59.807 34.798 1.00 14.26 146 LYS A O 1
ATOM 1134 N N . VAL A 1 147 ? 61.268 60.105 34.178 1.00 11.84 147 VAL A N 1
ATOM 1135 C CA . VAL A 1 147 ? 61.733 59.816 35.530 1.00 11.76 147 VAL A CA 1
ATOM 1136 C C . VAL A 1 147 ? 61.191 60.828 36.536 1.00 10.01 147 VAL A C 1
ATOM 1137 O O . VAL A 1 147 ? 60.612 60.437 37.559 1.00 13.84 147 VAL A O 1
ATOM 1141 N N . LEU A 1 148 ? 61.363 62.112 36.257 1.00 11.34 148 LEU A N 1
ATOM 1142 C CA . LEU A 1 148 ? 60.925 63.133 37.225 1.00 12.64 148 LEU A CA 1
ATOM 1143 C C . LEU A 1 148 ? 59.411 63.127 37.441 1.00 13.17 148 LEU A C 1
ATOM 1144 O O . LEU A 1 148 ? 58.928 63.415 38.553 1.00 14.45 148 LEU A O 1
ATOM 1149 N N . ALA A 1 149 ? 58.661 62.767 36.412 1.00 14.14 149 ALA A N 1
ATOM 1150 C CA . ALA A 1 149 ? 57.202 62.748 36.543 1.00 14.04 149 ALA A CA 1
ATOM 1151 C C . ALA A 1 149 ? 56.725 61.497 37.246 1.00 12.39 149 ALA A C 1
ATOM 1152 O O . ALA A 1 149 ? 56.083 61.589 38.300 1.00 14.62 149 ALA A O 1
ATOM 1154 N N . ALA A 1 150 ? 57.039 60.323 36.706 1.00 12.79 150 ALA A N 1
ATOM 1155 C CA . ALA A 1 150 ? 56.539 59.071 37.263 1.00 11.59 150 ALA A CA 1
ATOM 1156 C C . ALA A 1 150 ? 57.046 58.704 38.652 1.00 13.58 150 ALA A C 1
ATOM 1157 O O . ALA A 1 150 ? 56.423 57.908 39.339 1.00 16.79 150 ALA A O 1
ATOM 1159 N N . THR A 1 151 ? 58.191 59.257 39.061 1.00 13.47 151 THR A N 1
ATOM 1160 C CA . THR A 1 151 ? 58.679 58.962 40.427 1.00 13.42 151 THR A CA 1
ATOM 1161 C C . THR A 1 151 ? 57.994 59.876 41.437 1.00 15.30 151 THR A C 1
ATOM 1162 O O . THR A 1 151 ? 58.078 59.626 42.655 1.00 16.89 151 THR A O 1
ATOM 1166 N N . GLY A 1 152 ? 57.321 60.916 40.946 1.00 14.41 152 GLY A N 1
ATOM 1167 C CA . GLY A 1 152 ? 56.656 61.843 41.850 1.00 16.01 152 GLY A CA 1
ATOM 1168 C C . GLY A 1 152 ? 57.448 63.091 42.176 1.00 18.79 152 GLY A C 1
ATOM 1169 O O . GLY A 1 152 ? 56.967 63.955 42.923 1.00 17.41 152 GLY A O 1
ATOM 1170 N N . VAL A 1 153 ? 58.657 63.237 41.615 1.00 14.53 153 VAL A N 1
ATOM 1171 C CA . VAL A 1 153 ? 59.437 64.431 41.893 1.00 15.20 153 VAL A CA 1
ATOM 1172 C C . VAL A 1 153 ? 58.702 65.708 41.455 1.00 16.05 153 VAL A C 1
ATOM 1173 O O . VAL A 1 153 ? 58.750 66.720 42.155 1.00 15.53 153 VAL A O 1
ATOM 1177 N N . PHE A 1 154 ? 58.025 65.664 40.294 1.00 16.80 154 PHE A N 1
ATOM 1178 C CA . PHE A 1 154 ? 57.316 66.853 39.830 1.00 14.43 154 PHE A CA 1
ATOM 1179 C C . PHE A 1 154 ? 56.142 67.194 40.762 1.00 13.74 154 PHE A C 1
ATOM 1180 O O . PHE A 1 154 ? 55.734 68.361 40.788 1.00 16.38 154 PHE A O 1
ATOM 1188 N N . ARG A 1 155 ? 55.603 66.206 41.469 1.00 16.20 155 ARG A N 1
ATOM 1189 C CA . ARG A 1 155 ? 54.500 66.522 42.379 1.00 17.41 155 ARG A CA 1
ATOM 1190 C C . ARG A 1 155 ? 55.055 67.309 43.563 1.00 17.14 155 ARG A C 1
ATOM 1191 O O . ARG A 1 155 ? 54.364 68.157 44.126 1.00 17.84 155 ARG A O 1
ATOM 1199 N N . VAL A 1 156 ? 56.292 67.039 43.977 1.00 15.24 156 VAL A N 1
ATOM 1200 C CA . VAL A 1 156 ? 56.889 67.801 45.073 1.00 15.58 156 VAL A CA 1
ATOM 1201 C C . VAL A 1 156 ? 57.026 69.279 44.641 1.00 17.75 156 VAL A C 1
ATOM 1202 O O . VAL A 1 156 ? 56.783 70.219 45.414 1.00 17.93 156 VAL A O 1
ATOM 1206 N N . VAL A 1 157 ? 57.475 69.484 43.396 1.00 16.52 157 VAL A N 1
ATOM 1207 C CA . VAL A 1 157 ? 57.629 70.842 42.871 1.00 14.88 157 VAL A CA 1
ATOM 1208 C C . VAL A 1 157 ? 56.287 71.532 42.754 1.00 16.47 157 VAL A C 1
ATOM 1209 O O . VAL A 1 157 ? 56.182 72.705 43.113 1.00 19.09 157 VAL A O 1
ATOM 1213 N N . GLN A 1 158 ? 55.285 70.814 42.255 1.00 16.13 158 GLN A N 1
ATOM 1214 C CA . GLN A 1 158 ? 53.932 71.341 42.106 1.00 18.74 158 GLN A CA 1
ATOM 1215 C C . GLN A 1 158 ? 53.458 71.803 43.480 1.00 18.48 158 GLN A C 1
ATOM 1216 O O . GLN A 1 158 ? 52.958 72.928 43.610 1.00 19.80 158 GLN A O 1
ATOM 1222 N N . GLU A 1 159 ? 53.638 70.957 44.493 1.00 16.62 159 GLU A N 1
ATOM 1223 C CA . GLU A 1 159 ? 53.148 71.337 45.834 1.00 18.55 159 GLU A CA 1
ATOM 1224 C C . GLU A 1 159 ? 53.821 72.565 46.380 1.00 21.17 159 GLU A C 1
ATOM 1225 O O . GLU A 1 159 ? 53.168 73.454 46.955 1.00 21.80 159 GLU A O 1
ATOM 1231 N N . ALA A 1 160 ? 55.136 72.636 46.222 1.00 16.78 160 ALA A N 1
ATOM 1232 C CA . ALA A 1 160 ? 55.860 73.787 46.734 1.00 16.57 160 ALA A CA 1
ATOM 1233 C C . ALA A 1 160 ? 55.377 75.091 46.101 1.00 18.65 160 ALA A C 1
ATOM 1234 O O . ALA A 1 160 ? 55.220 76.117 46.780 1.00 21.41 160 ALA A O 1
ATOM 1236 N N . PHE A 1 161 ? 55.155 75.076 44.787 1.00 18.53 161 PHE A N 1
ATOM 1237 C CA . PHE A 1 161 ? 54.689 76.284 44.128 1.00 17.73 161 PHE A CA 1
ATOM 1238 C C . PHE A 1 161 ? 53.238 76.567 44.396 1.00 18.65 161 PHE A C 1
ATOM 1239 O O . PHE A 1 161 ? 52.868 77.735 44.484 1.00 20.86 161 PHE A O 1
ATOM 1247 N N . ASP A 1 162 ? 52.415 75.536 44.554 1.00 18.61 162 ASP A N 1
ATOM 1248 C CA . ASP A 1 162 ? 51.002 75.774 44.851 1.00 18.76 162 ASP A CA 1
ATOM 1249 C C . ASP A 1 162 ? 50.884 76.469 46.228 1.00 22.07 162 ASP A C 1
ATOM 1250 O O . ASP A 1 162 ? 50.040 77.352 46.394 1.00 19.90 162 ASP A O 1
ATOM 1255 N N . GLU A 1 163 ? 51.728 76.083 47.183 1.00 20.36 163 GLU A N 1
ATOM 1256 C CA . GLU A 1 163 ? 51.735 76.712 48.514 1.00 21.31 163 GLU A CA 1
ATOM 1257 C C . GLU A 1 163 ? 52.135 78.197 48.384 1.00 25.29 163 GLU A C 1
ATOM 1258 O O . GLU A 1 163 ? 51.524 79.093 48.988 1.00 23.42 163 GLU A O 1
ATOM 1264 N N . LEU A 1 164 ? 53.165 78.478 47.590 1.00 20.60 164 LEU A N 1
ATOM 1265 C CA . LEU A 1 164 ? 53.617 79.850 47.388 1.00 20.51 164 LEU A CA 1
ATOM 1266 C C . LEU A 1 164 ? 52.530 80.690 46.683 1.00 22.72 164 LEU A C 1
ATOM 1267 O O . LEU A 1 164 ? 52.343 81.880 46.993 1.00 22.79 164 LEU A O 1
ATOM 1272 N N . ILE A 1 165 ? 51.813 80.076 45.747 1.00 21.24 165 ILE A N 1
ATOM 1273 C CA . ILE A 1 165 ? 50.747 80.766 45.037 1.00 21.00 165 ILE A CA 1
ATOM 1274 C C . ILE A 1 165 ? 49.640 81.139 46.023 1.00 24.08 165 ILE A C 1
ATOM 1275 O O . ILE A 1 165 ? 49.070 82.231 45.907 1.00 23.26 165 ILE A O 1
ATOM 1280 N N . GLU A 1 166 ? 49.342 80.270 46.992 1.00 23.98 166 GLU A N 1
ATOM 1281 C CA . GLU A 1 166 ? 48.293 80.644 47.939 1.00 27.57 166 GLU A CA 1
ATOM 1282 C C . GLU A 1 166 ? 48.714 81.873 48.750 1.00 27.85 166 GLU A C 1
ATOM 1283 O O . GLU A 1 166 ? 47.888 82.766 49.004 1.00 29.53 166 GLU A O 1
ATOM 1289 N N . LYS A 1 167 ? 49.986 81.935 49.141 1.00 24.28 167 LYS A N 1
ATOM 1290 C CA . LYS A 1 167 ? 50.502 83.094 49.875 1.00 26.02 167 LYS A CA 1
ATOM 1291 C C . LYS A 1 167 ? 50.590 84.361 49.004 1.00 28.51 167 LYS A C 1
ATOM 1292 O O . LYS A 1 167 ? 50.414 85.493 49.480 1.00 29.81 167 LYS A O 1
ATOM 1298 N N . ALA A 1 168 ? 50.915 84.175 47.732 1.00 26.31 168 ALA A N 1
ATOM 1299 C CA . ALA A 1 168 ? 51.010 85.287 46.787 1.00 27.05 168 ALA A CA 1
ATOM 1300 C C . ALA A 1 168 ? 49.653 85.992 46.698 1.00 31.07 168 ALA A C 1
ATOM 1301 O O . ALA A 1 168 ? 49.586 87.225 46.565 1.00 32.17 168 ALA A O 1
ATOM 1303 N N . LYS A 1 169 ? 48.575 85.215 46.782 1.00 30.56 169 LYS A N 1
ATOM 1304 C CA . LYS A 1 169 ? 47.229 85.769 46.677 1.00 32.96 169 LYS A CA 1
ATOM 1305 C C . LYS A 1 169 ? 46.906 86.739 47.787 1.00 35.35 169 LYS A C 1
ATOM 1306 O O . LYS A 1 169 ? 46.092 87.646 47.609 1.00 35.62 169 LYS A O 1
ATOM 1312 N N . GLU A 1 170 ? 47.553 86.541 48.928 1.00 35.66 170 GLU A N 1
ATOM 1313 C CA . GLU A 1 170 ? 47.372 87.403 50.090 1.00 36.27 170 GLU A CA 1
ATOM 1314 C C . GLU A 1 170 ? 48.511 88.432 50.197 1.00 37.02 170 GLU A C 1
ATOM 1315 O O . GLU A 1 170 ? 48.572 89.177 51.171 1.00 36.05 170 GLU A O 1
ATOM 1321 N N . ASP A 1 171 ? 49.382 88.493 49.185 1.00 32.19 171 ASP A N 1
ATOM 1322 C CA . ASP A 1 171 ? 50.542 89.390 49.195 1.00 36.13 171 ASP A CA 1
ATOM 1323 C C . ASP A 1 171 ? 51.298 89.191 50.515 1.00 35.25 171 ASP A C 1
ATOM 1324 O O . ASP A 1 171 ? 51.783 90.145 51.142 1.00 36.52 171 ASP A O 1
ATOM 1329 N N . GLU A 1 172 ? 51.403 87.936 50.928 1.00 32.77 172 GLU A N 1
ATOM 1330 C CA . GLU A 1 172 ? 52.101 87.613 52.167 1.00 33.69 172 GLU A CA 1
ATOM 1331 C C . GLU A 1 172 ? 53.244 86.620 51.938 1.00 31.61 172 GLU A C 1
ATOM 1332 O O . GLU A 1 172 ? 53.291 85.565 52.586 1.00 33.59 172 GLU A O 1
ATOM 1338 N N . ILE A 1 173 ? 54.140 86.921 50.995 1.00 28.96 173 ILE A N 1
ATOM 1339 C CA . ILE A 1 173 ? 55.275 86.030 50.768 1.00 25.27 173 ILE A CA 1
ATOM 1340 C C . ILE A 1 173 ? 56.529 86.605 51.406 1.00 26.54 173 ILE A C 1
ATOM 1341 O O . ILE A 1 173 ? 57.115 87.556 50.890 1.00 24.98 173 ILE A O 1
ATOM 1346 N N . SER A 1 174 ? 56.911 86.044 52.561 1.00 22.83 174 SER A N 1
ATOM 1347 C CA . SER A 1 174 ? 58.112 86.464 53.259 1.00 21.20 174 SER A CA 1
ATOM 1348 C C . SER A 1 174 ? 59.270 85.576 52.845 1.00 21.71 174 SER A C 1
ATOM 1349 O O . SER A 1 174 ? 59.082 84.512 52.233 1.00 21.06 174 SER A O 1
ATOM 1352 N N . GLU A 1 175 ? 60.475 85.996 53.188 1.00 19.71 175 GLU A N 1
ATOM 1353 C CA . GLU A 1 175 ? 61.631 85.182 52.865 1.00 19.91 175 GLU A CA 1
ATOM 1354 C C . GLU A 1 175 ? 61.509 83.809 53.520 1.00 21.13 175 GLU A C 1
ATOM 1355 O O . GLU A 1 175 ? 61.934 82.811 52.948 1.00 21.53 175 GLU A O 1
ATOM 1361 N N . ASN A 1 176 ? 60.937 83.754 54.717 1.00 20.61 176 ASN A N 1
ATOM 1362 C CA . ASN A 1 176 ? 60.763 82.469 55.377 1.00 19.71 176 ASN A CA 1
ATOM 1363 C C . ASN A 1 176 ? 59.724 81.555 54.730 1.00 21.87 176 ASN A C 1
ATOM 1364 O O . ASN A 1 176 ? 59.651 80.359 55.044 1.00 23.13 176 ASN A O 1
ATOM 1369 N N . ASP A 1 177 ? 58.920 82.105 53.827 1.00 20.28 177 ASP A N 1
ATOM 1370 C CA . ASP A 1 177 ? 57.943 81.312 53.108 1.00 22.34 177 ASP A CA 1
ATOM 1371 C C . ASP A 1 177 ? 58.566 80.690 51.869 1.00 21.53 177 ASP A C 1
ATOM 1372 O O . ASP A 1 177 ? 57.972 79.775 51.293 1.00 24.90 177 ASP A O 1
ATOM 1377 N N . LEU A 1 178 ? 59.744 81.166 51.475 1.00 20.61 178 LEU A N 1
ATOM 1378 C CA . LEU A 1 178 ? 60.352 80.645 50.250 1.00 20.00 178 LEU A CA 1
ATOM 1379 C C . LEU A 1 178 ? 60.918 79.267 50.503 1.00 22.49 178 LEU A C 1
ATOM 1380 O O . LEU A 1 178 ? 61.517 78.998 51.550 1.00 20.16 178 LEU A O 1
ATOM 1385 N N . PRO A 1 179 ? 60.748 78.356 49.541 1.00 19.56 179 PRO A N 1
ATOM 1386 C CA . PRO A 1 179 ? 61.267 77.007 49.763 1.00 18.23 179 PRO A CA 1
ATOM 1387 C C . PRO A 1 179 ? 62.768 76.896 49.873 1.00 17.61 179 PRO A C 1
ATOM 1388 O O . PRO A 1 179 ? 63.492 77.729 49.354 1.00 19.75 179 PRO A O 1
ATOM 1392 N N . LYS A 1 180 ? 63.213 75.879 50.609 1.00 18.80 180 LYS A N 1
ATOM 1393 C CA . LYS A 1 180 ? 64.618 75.528 50.763 1.00 22.56 180 LYS A CA 1
ATOM 1394 C C . LYS A 1 180 ? 64.550 73.997 50.672 1.00 22.04 180 LYS A C 1
ATOM 1395 O O . LYS A 1 180 ? 64.551 73.287 51.675 1.00 24.93 180 LYS A O 1
ATOM 1401 N N . LEU A 1 181 ? 64.446 73.491 49.447 1.00 18.19 181 LEU A N 1
ATOM 1402 C CA . LEU A 1 181 ? 64.302 72.059 49.228 1.00 18.93 181 LEU A CA 1
ATOM 1403 C C . LEU A 1 181 ? 65.405 71.432 48.425 1.00 18.27 181 LEU A C 1
ATOM 1404 O O . LEU A 1 181 ? 65.865 72.005 47.446 1.00 20.88 181 LEU A O 1
ATOM 1409 N N . VAL A 1 182 ? 65.817 70.243 48.851 1.00 18.03 182 VAL A N 1
ATOM 1410 C CA . VAL A 1 182 ? 66.826 69.482 48.126 1.00 16.99 182 VAL A CA 1
ATOM 1411 C C . VAL A 1 182 ? 66.174 68.122 47.935 1.00 18.59 182 VAL A C 1
ATOM 1412 O O . VAL A 1 182 ? 65.894 67.384 48.899 1.00 19.28 182 VAL A O 1
ATOM 1416 N N . ILE A 1 183 ? 65.924 67.797 46.674 1.00 14.51 183 ILE A N 1
ATOM 1417 C CA . ILE A 1 183 ? 65.235 66.569 46.327 1.00 16.61 183 ILE A CA 1
ATOM 1418 C C . ILE A 1 183 ? 66.149 65.486 45.803 1.00 17.95 183 ILE A C 1
ATOM 1419 O O . ILE A 1 183 ? 67.035 65.727 44.962 1.00 16.77 183 ILE A O 1
ATOM 1424 N N . ASP A 1 184 ? 65.934 64.292 46.324 1.00 16.26 184 ASP A N 1
ATOM 1425 C CA . ASP A 1 184 ? 66.661 63.124 45.877 1.00 17.91 184 ASP A CA 1
ATOM 1426 C C . ASP A 1 184 ? 65.906 61.850 46.166 1.00 13.60 184 ASP A C 1
ATOM 1427 O O . ASP A 1 184 ? 64.722 61.890 46.553 1.00 16.92 184 ASP A O 1
ATOM 1432 N N . ARG A 1 185 ? 66.560 60.716 45.925 1.00 17.70 185 ARG A N 1
ATOM 1433 C CA . ARG A 1 185 ? 65.965 59.414 46.145 1.00 16.84 185 ARG A CA 1
ATOM 1434 C C . ARG A 1 185 ? 65.235 59.290 47.486 1.00 14.40 185 ARG A C 1
ATOM 1435 O O . ARG A 1 185 ? 64.084 58.824 47.546 1.00 15.98 185 ARG A O 1
ATOM 1443 N N . ASN A 1 186 ? 65.866 59.756 48.562 1.00 17.61 186 ASN A N 1
ATOM 1444 C CA . ASN A 1 186 ? 65.232 59.620 49.864 1.00 17.17 186 ASN A CA 1
ATOM 1445 C C . ASN A 1 186 ? 64.016 60.482 50.109 1.00 16.94 186 ASN A C 1
ATOM 1446 O O . ASN A 1 186 ? 63.235 60.207 51.014 1.00 19.19 186 ASN A O 1
ATOM 1451 N N . THR A 1 187 ? 63.843 61.534 49.314 1.00 17.19 187 THR A N 1
ATOM 1452 C CA . THR A 1 187 ? 62.665 62.382 49.435 1.00 15.83 187 THR A CA 1
ATOM 1453 C C . THR A 1 187 ? 61.426 61.518 49.309 1.00 15.59 187 THR A C 1
ATOM 1454 O O . THR A 1 187 ? 60.383 61.773 49.939 1.00 17.52 187 THR A O 1
ATOM 1458 N N . LEU A 1 188 ? 61.524 60.469 48.490 1.00 16.67 188 LEU A N 1
ATOM 1459 C CA . LEU A 1 188 ? 60.347 59.650 48.230 1.00 16.40 188 LEU A CA 1
ATOM 1460 C C . LEU A 1 188 ? 59.834 58.860 49.447 1.00 15.69 188 LEU A C 1
ATOM 1461 O O . LEU A 1 188 ? 58.650 58.527 49.516 1.00 19.39 188 LEU A O 1
ATOM 1466 N N . LEU A 1 189 ? 60.719 58.625 50.397 1.00 18.43 189 LEU A N 1
ATOM 1467 C CA . LEU A 1 189 ? 60.381 57.842 51.589 1.00 19.84 189 LEU A CA 1
ATOM 1468 C C . LEU A 1 189 ? 59.233 58.428 52.382 1.00 21.63 189 LEU A C 1
ATOM 1469 O O . LEU A 1 189 ? 58.476 57.680 53.021 1.00 27.34 189 LEU A O 1
ATOM 1474 N N . GLU A 1 190 ? 59.078 59.752 52.351 1.00 19.90 190 GLU A N 1
ATOM 1475 C CA . GLU A 1 190 ? 57.994 60.378 53.109 1.00 21.93 190 GLU A CA 1
ATOM 1476 C C . GLU A 1 190 ? 56.856 60.988 52.295 1.00 24.39 190 GLU A C 1
ATOM 1477 O O . GLU A 1 190 ? 56.060 61.783 52.804 1.00 27.87 190 GLU A O 1
ATOM 1483 N N . ARG A 1 191 ? 56.773 60.626 51.023 1.00 23.99 191 ARG A N 1
ATOM 1484 C CA . ARG A 1 191 ? 55.708 61.130 50.180 1.00 20.93 191 ARG A CA 1
ATOM 1485 C C . ARG A 1 191 ? 54.570 60.106 50.294 1.00 25.50 191 ARG A C 1
ATOM 1486 O O . ARG A 1 191 ? 54.796 58.941 50.610 1.00 29.36 191 ARG A O 1
ATOM 1494 N N . GLU A 1 192 ? 53.342 60.509 50.046 1.00 31.05 192 GLU A N 1
ATOM 1495 C CA . GLU A 1 192 ? 52.284 59.501 50.114 1.00 34.49 192 GLU A CA 1
ATOM 1496 C C . GLU A 1 192 ? 51.999 59.116 48.669 1.00 29.47 192 GLU A C 1
ATOM 1497 O O . GLU A 1 192 ? 50.901 58.728 48.318 1.00 37.39 192 GLU A O 1
ATOM 1503 N N . GLU A 1 193 ? 53.021 59.213 47.840 1.00 29.15 193 GLU A N 1
ATOM 1504 C CA . GLU A 1 193 ? 52.865 58.967 46.409 1.00 23.49 193 GLU A CA 1
ATOM 1505 C C . GLU A 1 193 ? 52.326 57.581 45.983 1.00 21.48 193 GLU A C 1
ATOM 1506 O O . GLU A 1 193 ? 51.272 57.456 45.317 1.00 20.92 193 GLU A O 1
ATOM 1512 N N . PHE A 1 194 ? 53.019 56.538 46.418 1.00 18.60 194 PHE A N 1
ATOM 1513 C CA . PHE A 1 194 ? 52.704 55.188 45.992 1.00 16.33 194 PHE A CA 1
ATOM 1514 C C . PHE A 1 194 ? 51.950 54.292 46.950 1.00 18.70 194 PHE A C 1
ATOM 1515 O O . PHE A 1 194 ? 52.339 54.142 48.124 1.00 21.86 194 PHE A O 1
ATOM 1523 N N . GLU A 1 195 ? 50.889 53.674 46.457 1.00 18.18 195 GLU A N 1
ATOM 1524 C CA . GLU A 1 195 ? 50.162 52.731 47.293 1.00 19.77 195 GLU A CA 1
ATOM 1525 C C . GLU A 1 195 ? 50.953 51.413 47.385 1.00 19.79 195 GLU A C 1
ATOM 1526 O O . GLU A 1 195 ? 51.058 50.797 48.455 1.00 21.30 195 GLU A O 1
ATOM 1532 N N . ASN A 1 196 ? 51.567 50.991 46.276 1.00 20.08 196 ASN A N 1
ATOM 1533 C CA . ASN A 1 196 ? 52.341 49.741 46.278 1.00 15.34 196 ASN A CA 1
ATOM 1534 C C . ASN A 1 196 ? 53.780 50.034 46.708 1.00 18.15 196 ASN A C 1
ATOM 1535 O O . ASN A 1 196 ? 54.437 50.895 46.148 1.00 17.15 196 ASN A O 1
ATOM 1540 N N . PRO A 1 197 ? 54.293 49.296 47.695 1.00 18.07 197 PRO A N 1
ATOM 1541 C CA . PRO A 1 197 ? 55.650 49.587 48.127 1.00 16.15 197 PRO A CA 1
ATOM 1542 C C . PRO A 1 197 ? 56.756 49.305 47.111 1.00 16.96 197 PRO A C 1
ATOM 1543 O O . PRO A 1 197 ? 57.769 50.030 47.128 1.00 17.40 197 PRO A O 1
ATOM 1547 N N . TYR A 1 198 ? 56.569 48.300 46.252 1.00 16.73 198 TYR A N 1
ATOM 1548 C CA . TYR A 1 198 ? 57.599 48.014 45.228 1.00 15.77 198 TYR A CA 1
ATOM 1549 C C . TYR A 1 198 ? 57.604 49.149 44.202 1.00 15.46 198 TYR A C 1
ATOM 1550 O O . TYR A 1 198 ? 58.650 49.446 43.618 1.00 15.47 198 TYR A O 1
ATOM 1559 N N . ALA A 1 199 ? 56.464 49.821 43.989 1.00 14.98 199 ALA A N 1
ATOM 1560 C CA . ALA A 1 199 ? 56.497 50.982 43.081 1.00 15.45 199 ALA A CA 1
ATOM 1561 C C . ALA A 1 199 ? 57.403 52.063 43.694 1.00 14.06 199 ALA A C 1
ATOM 1562 O O . ALA A 1 199 ? 58.195 52.680 42.992 1.00 15.44 199 ALA A O 1
ATOM 1572 N N . VAL A 1 201 ? 59.882 51.646 45.761 1.00 14.64 201 VAL A N 1
ATOM 1573 C CA . VAL A 1 201 ? 61.255 51.187 45.723 1.00 13.48 201 VAL A CA 1
ATOM 1574 C C . VAL A 1 201 ? 61.848 51.266 44.309 1.00 15.15 201 VAL A C 1
ATOM 1575 O O . VAL A 1 201 ? 63.036 51.641 44.114 1.00 14.80 201 VAL A O 1
ATOM 1579 N N . LYS A 1 202 ? 61.038 50.943 43.304 1.00 13.74 202 LYS A N 1
ATOM 1580 C CA . LYS A 1 202 ? 61.523 51.081 41.923 1.00 13.89 202 LYS A CA 1
ATOM 1581 C C . LYS A 1 202 ? 61.753 52.558 41.593 1.00 12.52 202 LYS A C 1
ATOM 1582 O O . LYS A 1 202 ? 62.662 52.909 40.863 1.00 12.80 202 LYS A O 1
ATOM 1588 N N . ALA A 1 203 ? 60.854 53.438 42.053 1.00 12.34 203 ALA A N 1
ATOM 1589 C CA . ALA A 1 203 ? 60.998 54.881 41.826 1.00 11.37 203 ALA A CA 1
ATOM 1590 C C . ALA A 1 203 ? 62.280 55.410 42.499 1.00 14.04 203 ALA A C 1
ATOM 1591 O O . ALA A 1 203 ? 62.972 56.220 41.937 1.00 14.15 203 ALA A O 1
ATOM 1601 N N . ALA A 1 205 ? 64.990 53.578 43.101 1.00 13.03 205 ALA A N 1
ATOM 1602 C CA . ALA A 1 205 ? 66.095 53.095 42.261 1.00 12.07 205 ALA A CA 1
ATOM 1603 C C . ALA A 1 205 ? 66.232 54.008 41.028 1.00 13.45 205 ALA A C 1
ATOM 1604 O O . ALA A 1 205 ? 67.327 54.320 40.585 1.00 15.18 205 ALA A O 1
ATOM 1606 N N . ALA A 1 206 ? 65.120 54.408 40.410 1.00 12.30 206 ALA A N 1
ATOM 1607 C CA . ALA A 1 206 ? 65.240 55.288 39.278 1.00 11.44 206 ALA A CA 1
ATOM 1608 C C . ALA A 1 206 ? 65.916 56.631 39.607 1.00 11.46 206 ALA A C 1
ATOM 1609 O O . ALA A 1 206 ? 66.697 57.125 38.821 1.00 13.34 206 ALA A O 1
ATOM 1611 N N . LEU A 1 207 ? 65.597 57.227 40.746 1.00 12.24 207 LEU A N 1
ATOM 1612 C CA . LEU A 1 207 ? 66.150 58.515 41.106 1.00 11.56 207 LEU A CA 1
ATOM 1613 C C . LEU A 1 207 ? 67.615 58.345 41.488 1.00 12.33 207 LEU A C 1
ATOM 1614 O O . LEU A 1 207 ? 68.397 59.258 41.229 1.00 16.72 207 LEU A O 1
ATOM 1619 N N . GLU A 1 208 ? 67.967 57.200 42.064 1.00 12.70 208 GLU A N 1
ATOM 1620 C CA . GLU A 1 208 ? 69.369 56.991 42.429 1.00 16.20 208 GLU A CA 1
ATOM 1621 C C . GLU A 1 208 ? 70.167 56.906 41.140 1.00 17.85 208 GLU A C 1
ATOM 1622 O O . GLU A 1 208 ? 71.226 57.553 41.003 1.00 16.27 208 GLU A O 1
ATOM 1628 N N . ILE A 1 209 ? 69.687 56.131 40.159 1.00 13.65 209 ILE A N 1
ATOM 1629 C CA . ILE A 1 209 ? 70.421 56.013 38.903 1.00 14.36 209 ILE A CA 1
ATOM 1630 C C . ILE A 1 209 ? 70.517 57.372 38.196 1.00 15.54 209 ILE A C 1
ATOM 1631 O O . ILE A 1 209 ? 71.557 57.732 37.653 1.00 14.60 209 ILE A O 1
ATOM 1636 N N . ALA A 1 210 ? 69.421 58.124 38.157 1.00 13.08 210 ALA A N 1
ATOM 1637 C CA . ALA A 1 210 ? 69.418 59.436 37.555 1.00 12.94 210 ALA A CA 1
ATOM 1638 C C . ALA A 1 210 ? 70.437 60.346 38.242 1.00 15.18 210 ALA A C 1
ATOM 1639 O O . ALA A 1 210 ? 71.150 61.057 37.568 1.00 15.19 210 ALA A O 1
ATOM 1641 N N . GLU A 1 211 ? 70.484 60.337 39.577 1.00 15.70 211 GLU A N 1
ATOM 1642 C CA . GLU A 1 211 ? 71.463 61.186 40.255 1.00 17.66 211 GLU A CA 1
ATOM 1643 C C . GLU A 1 211 ? 72.882 60.753 39.853 1.00 16.94 211 GLU A C 1
ATOM 1644 O O . GLU A 1 211 ? 73.760 61.609 39.601 1.00 18.53 211 GLU A O 1
ATOM 1650 N N . ASN A 1 212 ? 73.101 59.443 39.736 1.00 15.72 212 ASN A N 1
ATOM 1651 C CA . ASN A 1 212 ? 74.441 58.922 39.367 1.00 16.94 212 ASN A CA 1
ATOM 1652 C C . ASN A 1 212 ? 74.876 59.249 37.942 1.00 18.34 212 ASN A C 1
ATOM 1653 O O . ASN A 1 212 ? 76.065 59.270 37.616 1.00 18.66 212 ASN A O 1
AT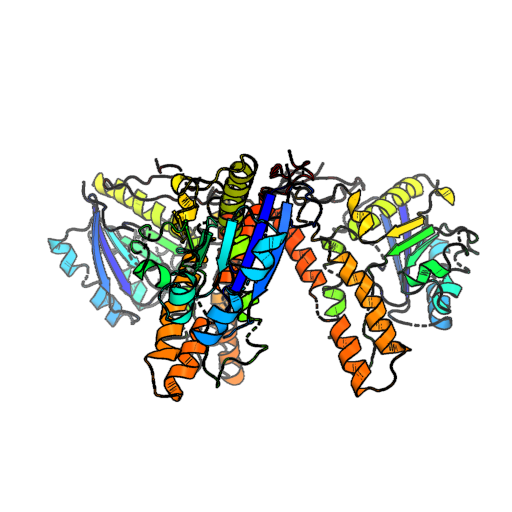OM 1658 N N . VAL A 1 213 ? 73.918 59.506 37.046 1.00 15.59 213 VAL A N 1
ATOM 1659 C CA . VAL A 1 213 ? 74.241 59.859 35.676 1.00 14.08 213 VAL A CA 1
ATOM 1660 C C . VAL A 1 213 ? 75.081 61.137 35.631 1.00 15.40 213 VAL A C 1
ATOM 1661 O O . VAL A 1 213 ? 75.977 61.262 34.791 1.00 17.99 213 VAL A O 1
ATOM 1665 N N . ALA A 1 214 ? 74.811 62.072 36.533 1.00 17.55 214 ALA A N 1
ATOM 1666 C CA . ALA A 1 214 ? 75.551 63.331 36.507 1.00 19.13 214 ALA A CA 1
ATOM 1667 C C . ALA A 1 214 ? 77.052 63.140 36.641 1.00 21.17 214 ALA A C 1
ATOM 1668 O O . ALA A 1 214 ? 77.830 63.800 35.935 1.00 21.55 214 ALA A O 1
ATOM 1670 N N . ASP A 1 215 ? 77.466 62.248 37.530 1.00 23.04 215 ASP A N 1
ATOM 1671 C CA . ASP A 1 215 ? 78.900 62.031 37.712 1.00 26.41 215 ASP A CA 1
ATOM 1672 C C . ASP A 1 215 ? 79.533 61.475 36.454 1.00 25.26 215 ASP A C 1
ATOM 1673 O O . ASP A 1 215 ? 80.689 61.798 36.136 1.00 23.78 215 ASP A O 1
ATOM 1678 N N . VAL A 1 216 ? 78.794 60.637 35.722 1.00 17.58 216 VAL A N 1
ATOM 1679 C CA . VAL A 1 216 ? 79.327 60.060 34.489 1.00 17.03 216 VAL A CA 1
ATOM 1680 C C . VAL A 1 216 ? 79.447 61.124 33.399 1.00 18.90 216 VAL A C 1
ATOM 1681 O O . VAL A 1 216 ? 80.450 61.196 32.680 1.00 18.09 216 VAL A O 1
ATOM 1685 N N . SER A 1 217 ? 78.406 61.936 33.235 1.00 18.20 217 SER A N 1
ATOM 1686 C CA . SER A 1 217 ? 78.433 63.013 32.276 1.00 18.70 217 SER A CA 1
ATOM 1687 C C . SER A 1 217 ? 79.585 63.992 32.581 1.00 19.33 217 SER A C 1
ATOM 1688 O O . SER A 1 217 ? 80.272 64.431 31.672 1.00 20.82 217 SER A O 1
ATOM 1691 N N . VAL A 1 218 ? 79.750 64.316 33.856 1.00 21.66 218 VAL A N 1
ATOM 1692 C CA . VAL A 1 218 ? 80.806 65.252 34.273 1.00 22.01 218 VAL A CA 1
ATOM 1693 C C . VAL A 1 218 ? 82.162 64.630 33.931 1.00 24.25 218 VAL A C 1
ATOM 1694 O O . VAL A 1 218 ? 83.038 65.317 33.401 1.00 26.17 218 VAL A O 1
ATOM 1698 N N . GLU A 1 219 ? 82.337 63.334 34.195 1.00 20.35 219 GLU A N 1
ATOM 1699 C CA . GLU A 1 219 ? 83.619 62.705 33.862 1.00 23.55 219 GLU A CA 1
ATOM 1700 C C . GLU A 1 219 ? 83.889 62.766 32.356 1.00 26.22 219 GLU A C 1
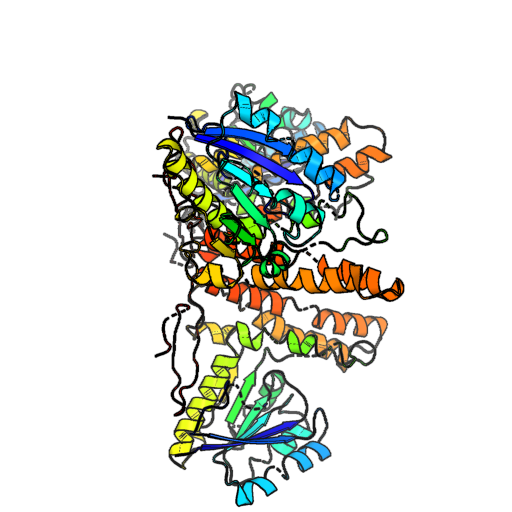ATOM 1701 O O . GLU A 1 219 ? 84.994 63.076 31.908 1.00 23.47 219 GLU A O 1
ATOM 1707 N N . GLY A 1 220 ? 82.873 62.475 31.540 1.00 19.63 220 GLY A N 1
ATOM 1708 C CA . GLY A 1 220 ? 83.095 62.484 30.119 1.00 17.92 220 GLY A CA 1
ATOM 1709 C C . GLY A 1 220 ? 83.208 63.851 29.461 1.00 20.84 220 GLY A C 1
ATOM 1710 O O . GLY A 1 220 ? 83.825 63.966 28.409 1.00 23.42 220 GLY A O 1
ATOM 1711 N N . CYS A 1 221 ? 82.599 64.866 30.060 1.00 20.45 221 CYS A N 1
ATOM 1712 C CA . CYS A 1 221 ? 82.617 66.230 29.523 1.00 23.41 221 CYS A CA 1
ATOM 1713 C C . CYS A 1 221 ? 83.743 67.123 30.032 1.00 24.58 221 CYS A C 1
ATOM 1714 O O . CYS A 1 221 ? 84.213 67.997 29.295 1.00 27.78 221 CYS A O 1
ATOM 1717 N N . PHE A 1 222 ? 84.151 66.912 31.279 1.00 26.37 222 PHE A N 1
ATOM 1718 C CA . PHE A 1 222 ? 85.161 67.780 31.897 1.00 30.00 222 PHE A CA 1
ATOM 1719 C C . PHE A 1 222 ? 86.469 67.179 32.361 1.00 30.35 222 PHE A C 1
ATOM 1720 O O . PHE A 1 222 ? 87.462 67.892 32.507 1.00 34.48 222 PHE A O 1
ATOM 1728 N N . VAL A 1 223 ? 86.487 65.883 32.599 1.00 27.93 223 VAL A N 1
ATOM 1729 C CA . VAL A 1 223 ? 87.695 65.233 33.072 1.00 29.29 223 VAL A CA 1
ATOM 1730 C C . VAL A 1 223 ? 88.455 64.498 31.981 1.00 31.68 223 VAL A C 1
ATOM 1731 O O . VAL A 1 223 ? 89.603 64.829 31.677 1.00 32.16 223 VAL A O 1
ATOM 1735 N N . GLU A 1 224 ? 87.818 63.494 31.393 1.00 27.12 224 GLU A N 1
ATOM 1736 C CA . GLU A 1 224 ? 88.415 62.686 30.334 1.00 27.37 224 GLU A CA 1
ATOM 1737 C C . GLU A 1 224 ? 88.636 63.518 29.073 1.00 29.05 224 GLU A C 1
ATOM 1738 O O . GLU A 1 224 ? 87.723 64.187 28.598 1.00 28.10 224 GLU A O 1
ATOM 1744 N N . GLN A 1 225 ? 89.853 63.470 28.525 1.00 29.02 225 GLN A N 1
ATOM 1745 C CA . GLN A 1 225 ? 90.180 64.244 27.338 1.00 27.11 225 GLN A CA 1
ATOM 1746 C C . GLN A 1 225 ? 90.462 63.413 26.089 1.00 24.47 225 GLN A C 1
ATOM 1747 O O . GLN A 1 225 ? 90.586 63.955 24.995 1.00 31.39 225 GLN A O 1
ATOM 1753 N N . ASP A 1 226 ? 90.571 62.105 26.249 1.00 25.24 226 ASP A N 1
ATOM 1754 C CA . ASP A 1 226 ? 90.796 61.216 25.114 1.00 23.81 226 ASP A CA 1
ATOM 1755 C C . ASP A 1 226 ? 89.407 60.824 24.547 1.00 28.20 226 ASP A C 1
ATOM 1756 O O . ASP A 1 226 ? 88.653 60.145 25.231 1.00 29.26 226 ASP A O 1
ATOM 1761 N N . LYS A 1 227 ? 89.099 61.230 23.318 1.00 28.80 227 LYS A N 1
ATOM 1762 C CA . LYS A 1 227 ? 87.801 60.913 22.693 1.00 27.73 227 LYS A CA 1
ATOM 1763 C C . LYS A 1 227 ? 87.455 59.418 22.637 1.00 33.25 227 LYS A C 1
ATOM 1764 O O . LYS A 1 227 ? 86.269 59.053 22.752 1.00 29.60 227 LYS A O 1
ATOM 1770 N N . GLU A 1 228 ? 88.451 58.551 22.440 1.00 27.91 228 GLU A N 1
ATOM 1771 C CA . GLU A 1 228 ? 88.180 57.118 22.386 1.00 30.66 228 GLU A CA 1
ATOM 1772 C C . GLU A 1 228 ? 87.610 56.639 23.713 1.00 25.57 228 GLU A C 1
ATOM 1773 O O . GLU A 1 228 ? 87.055 55.546 23.796 1.00 27.70 228 GLU A O 1
ATOM 1779 N N . ARG A 1 229 ? 87.800 57.436 24.760 1.00 22.89 229 ARG A N 1
ATOM 1780 C CA . ARG A 1 229 ? 87.278 57.123 26.076 1.00 25.25 229 ARG A CA 1
ATOM 1781 C C . ARG A 1 229 ? 86.059 57.987 26.424 1.00 26.05 229 ARG A C 1
ATOM 1782 O O . ARG A 1 229 ? 85.065 57.447 26.921 1.00 22.70 229 ARG A O 1
ATOM 1790 N N . TYR A 1 230 ? 86.109 59.300 26.193 1.00 23.76 230 TYR A N 1
ATOM 1791 C CA . TYR A 1 230 ? 84.953 60.105 26.602 1.00 22.27 230 TYR A CA 1
ATOM 1792 C C . TYR A 1 230 ? 83.689 59.901 25.779 1.00 22.44 230 TYR A C 1
ATOM 1793 O O . TYR A 1 230 ? 82.615 60.123 26.318 1.00 20.53 230 TYR A O 1
ATOM 1802 N N . VAL A 1 231 ? 83.780 59.501 24.517 1.00 20.06 231 VAL A N 1
ATOM 1803 C CA . VAL A 1 231 ? 82.523 59.296 23.755 1.00 20.92 231 VAL A CA 1
ATOM 1804 C C . VAL A 1 231 ? 81.746 58.107 24.395 1.00 21.87 231 VAL A C 1
ATOM 1805 O O . VAL A 1 231 ? 80.517 58.243 24.670 1.00 20.36 231 VAL A O 1
ATOM 1809 N N . PRO A 1 232 ? 82.403 56.948 24.645 1.00 17.88 232 PRO A N 1
ATOM 1810 C CA . PRO A 1 232 ? 81.709 55.813 25.273 1.00 18.02 232 PRO A CA 1
ATOM 1811 C C . PRO A 1 232 ? 81.213 56.222 26.664 1.00 20.95 232 PRO A C 1
ATOM 1812 O O . PRO A 1 232 ? 80.106 55.836 27.095 1.00 17.39 232 PRO A O 1
ATOM 1816 N N . ILE A 1 233 ? 82.012 56.996 27.405 1.00 18.02 233 ILE A N 1
ATOM 1817 C CA . ILE A 1 233 ? 81.575 57.394 28.719 1.00 17.61 233 ILE A CA 1
ATOM 1818 C C . ILE A 1 233 ? 80.273 58.218 28.671 1.00 18.03 233 ILE A C 1
ATOM 1819 O O . ILE A 1 233 ? 79.321 57.891 29.419 1.00 17.91 233 ILE A O 1
ATOM 1824 N N . VAL A 1 234 ? 80.202 59.267 27.851 1.00 15.91 234 VAL A N 1
ATOM 1825 C CA . VAL A 1 234 ? 78.959 60.059 27.872 1.00 16.73 234 VAL A CA 1
ATOM 1826 C C . VAL A 1 234 ? 77.786 59.224 27.342 1.00 17.41 234 VAL A C 1
ATOM 1827 O O . VAL A 1 234 ? 76.648 59.406 27.813 1.00 17.78 234 VAL A O 1
ATOM 1831 N N . ALA A 1 235 ? 78.043 58.306 26.421 1.00 15.53 235 ALA A N 1
ATOM 1832 C CA . ALA A 1 235 ? 76.946 57.473 25.882 1.00 16.83 235 ALA A CA 1
ATOM 1833 C C . ALA A 1 235 ? 76.435 56.553 26.964 1.00 20.10 235 ALA A C 1
ATOM 1834 O O . ALA A 1 235 ? 75.227 56.259 27.028 1.00 15.75 235 ALA A O 1
ATOM 1836 N N . SER A 1 236 ? 77.328 56.070 27.836 1.00 16.68 236 SER A N 1
ATOM 1837 C CA . SER A 1 236 ? 76.898 55.175 28.898 1.00 17.21 236 SER A CA 1
ATOM 1838 C C . SER A 1 236 ? 75.965 55.896 29.888 1.00 15.51 236 SER A C 1
ATOM 1839 O O . SER A 1 236 ? 75.071 55.269 30.444 1.00 16.28 236 SER A O 1
ATOM 1842 N N . ALA A 1 237 ? 76.157 57.198 30.069 1.00 15.09 237 ALA A N 1
ATOM 1843 C CA . ALA A 1 237 ? 75.318 57.997 30.962 1.00 14.39 237 ALA A CA 1
ATOM 1844 C C . ALA A 1 237 ? 73.880 57.993 30.400 1.00 13.07 237 ALA A C 1
ATOM 1845 O O . ALA A 1 237 ? 72.902 57.863 31.171 1.00 16.36 237 ALA A O 1
ATOM 1847 N N . HIS A 1 238 ? 73.775 58.108 29.086 1.00 14.81 238 HIS A N 1
ATOM 1848 C CA . HIS A 1 238 ? 72.432 58.141 28.468 1.00 13.98 238 HIS A CA 1
ATOM 1849 C C . HIS A 1 238 ? 71.774 56.759 28.541 1.00 17.51 238 HIS A C 1
ATOM 1850 O O . HIS A 1 238 ? 70.537 56.659 28.707 1.00 16.37 238 HIS A O 1
ATOM 1857 N N . GLU A 1 239 ? 72.537 55.673 28.401 1.00 13.56 239 GLU A N 1
ATOM 1858 C CA . GLU A 1 239 ? 71.949 54.340 28.559 1.00 13.27 239 GLU A CA 1
ATOM 1859 C C . GLU A 1 239 ? 71.425 54.187 29.998 1.00 15.58 239 GLU A C 1
ATOM 1860 O O . GLU A 1 239 ? 70.395 53.542 30.213 1.00 14.85 239 GLU A O 1
ATOM 1882 N N . ARG A 1 242 ? 68.063 55.968 30.276 1.00 13.47 242 ARG A N 1
ATOM 1883 C CA . ARG A 1 242 ? 66.984 55.221 29.593 1.00 12.85 242 ARG A CA 1
ATOM 1884 C C . ARG A 1 242 ? 66.474 54.110 30.535 1.00 15.06 242 ARG A C 1
ATOM 1885 O O . ARG A 1 242 ? 65.258 53.857 30.613 1.00 15.01 242 ARG A O 1
ATOM 1893 N N . LYS A 1 243 ? 67.348 53.439 31.290 1.00 13.41 243 LYS A N 1
ATOM 1894 C CA . LYS A 1 243 ? 66.891 52.411 32.228 1.00 13.38 243 LYS A CA 1
ATOM 1895 C C . LYS A 1 243 ? 66.196 52.998 33.458 1.00 14.55 243 LYS A C 1
ATOM 1896 O O . LYS A 1 243 ? 65.314 52.367 34.042 1.00 14.72 243 LYS A O 1
ATOM 1902 N N . ALA A 1 244 ? 66.622 54.189 33.888 1.00 12.17 244 ALA A N 1
ATOM 1903 C CA . ALA A 1 244 ? 65.951 54.835 35.000 1.00 11.14 244 ALA A CA 1
ATOM 1904 C C . ALA A 1 244 ? 64.505 55.128 34.530 1.00 13.01 244 ALA A C 1
ATOM 1905 O O . ALA A 1 244 ? 63.593 54.962 35.329 1.00 14.26 244 ALA A O 1
ATOM 1907 N N . ALA A 1 245 ? 64.311 55.548 33.278 1.00 13.30 245 ALA A N 1
ATOM 1908 C CA . ALA A 1 245 ? 62.908 55.840 32.819 1.00 11.68 245 ALA A CA 1
ATOM 1909 C C . ALA A 1 245 ? 62.110 54.541 32.824 1.00 14.36 245 ALA A C 1
ATOM 1910 O O . ALA A 1 245 ? 60.893 54.539 33.119 1.00 14.82 245 ALA A O 1
ATOM 1912 N N . GLU A 1 246 ? 62.742 53.418 32.470 1.00 13.87 246 GLU A N 1
ATOM 1913 C CA . GLU A 1 246 ? 62.030 52.141 32.458 1.00 13.32 246 GLU A CA 1
ATOM 1914 C C . GLU A 1 246 ? 61.602 51.765 33.883 1.00 14.46 246 GLU A C 1
ATOM 1915 O O . GLU A 1 246 ? 60.505 51.231 34.102 1.00 16.07 246 GLU A O 1
ATOM 1921 N N . LEU A 1 247 ? 62.454 52.032 34.876 1.00 12.57 247 LEU A N 1
ATOM 1922 C CA . LEU A 1 247 ? 62.076 51.739 36.256 1.00 13.52 247 LEU A CA 1
ATOM 1923 C C . LEU A 1 247 ? 60.895 52.594 36.666 1.00 13.78 247 LEU A C 1
ATOM 1924 O O . LEU A 1 247 ? 59.990 52.095 37.346 1.00 15.79 247 LEU A O 1
ATOM 1929 N N . ALA A 1 248 ? 60.928 53.869 36.281 1.00 13.38 248 ALA A N 1
ATOM 1930 C CA . ALA A 1 248 ? 59.837 54.775 36.644 1.00 13.71 248 ALA A CA 1
ATOM 1931 C C . ALA A 1 248 ? 58.567 54.275 35.957 1.00 13.93 248 ALA A C 1
ATOM 1932 O O . ALA A 1 248 ? 57.454 54.318 36.555 1.00 14.22 248 ALA A O 1
ATOM 1934 N N . ASP A 1 249 ? 58.673 53.842 34.704 1.00 13.66 249 ASP A N 1
ATOM 1935 C CA . ASP A 1 249 ? 57.496 53.291 33.987 1.00 14.57 249 ASP A CA 1
ATOM 1936 C C . ASP A 1 249 ? 56.969 52.043 34.728 1.00 16.61 249 ASP A C 1
ATOM 1937 O O . ASP A 1 249 ? 55.757 51.869 34.897 1.00 15.29 249 ASP A O 1
ATOM 1942 N N . GLU A 1 250 ? 57.866 51.167 35.172 1.00 12.16 250 GLU A N 1
ATOM 1943 C CA . GLU A 1 250 ? 57.451 49.970 35.897 1.00 14.06 250 GLU A CA 1
ATOM 1944 C C . GLU A 1 250 ? 56.712 50.336 37.181 1.00 15.38 250 GLU A C 1
ATOM 1945 O O . GLU A 1 250 ? 55.740 49.659 37.556 1.00 16.30 250 GLU A O 1
ATOM 1951 N N . ALA A 1 251 ? 57.165 51.376 37.865 1.00 16.64 251 ALA A N 1
ATOM 1952 C CA . ALA A 1 251 ? 56.513 51.783 39.110 1.00 16.79 251 ALA A CA 1
ATOM 1953 C C . ALA A 1 251 ? 55.110 52.231 38.784 1.00 17.39 251 ALA A C 1
ATOM 1954 O O . ALA A 1 251 ? 54.145 51.852 39.483 1.00 16.75 251 ALA A O 1
ATOM 1956 N N . ARG A 1 252 ? 54.963 53.031 37.729 1.00 14.51 252 ARG A N 1
ATOM 1957 C CA . ARG A 1 252 ? 53.618 53.516 37.419 1.00 14.16 252 ARG A CA 1
ATOM 1958 C C . ARG A 1 252 ? 52.710 52.352 37.017 1.00 14.30 252 ARG A C 1
ATOM 1959 O O . ARG A 1 252 ? 51.498 52.348 37.413 1.00 14.83 252 ARG A O 1
ATOM 1967 N N . GLU A 1 253 ? 53.210 51.382 36.247 1.00 12.97 253 GLU A N 1
ATOM 1968 C CA . GLU A 1 253 ? 52.369 50.246 35.855 1.00 13.49 253 GLU A CA 1
ATOM 1969 C C . GLU A 1 253 ? 51.934 49.452 37.102 1.00 17.85 253 GLU A C 1
ATOM 1970 O O . GLU A 1 253 ? 50.843 48.906 37.111 1.00 16.86 253 GLU A O 1
ATOM 1976 N N . LEU A 1 254 ? 52.763 49.383 38.143 1.00 13.72 254 LEU A N 1
ATOM 1977 C CA . LEU A 1 254 ? 52.390 48.679 39.379 1.00 14.77 254 LEU A CA 1
ATOM 1978 C C . LEU A 1 254 ? 51.221 49.433 40.023 1.00 17.83 254 LEU A C 1
ATOM 1979 O O . LEU A 1 254 ? 50.285 48.798 40.544 1.00 18.02 254 LEU A O 1
ATOM 1984 N N . GLU A 1 255 ? 51.252 50.758 39.992 1.00 15.85 255 GLU A N 1
ATOM 1985 C CA . GLU A 1 255 ? 50.129 51.500 40.581 1.00 14.71 255 GLU A CA 1
ATOM 1986 C C . GLU A 1 255 ? 48.909 51.229 39.745 1.00 17.48 255 GLU A C 1
ATOM 1987 O O . GLU A 1 255 ? 47.796 51.087 40.292 1.00 17.73 255 GLU A O 1
ATOM 1993 N N . LYS A 1 256 ? 49.066 51.139 38.424 1.00 14.10 256 LYS A N 1
ATOM 1994 C CA . LYS A 1 256 ? 47.881 50.844 37.606 1.00 13.96 256 LYS A CA 1
ATOM 1995 C C . LYS A 1 256 ? 47.302 49.469 37.972 1.00 15.29 256 LYS A C 1
ATOM 1996 O O . LYS A 1 256 ? 46.063 49.295 38.013 1.00 16.40 256 LYS A O 1
ATOM 2002 N N . SER A 1 257 ? 48.148 48.478 38.232 1.00 13.41 257 SER A N 1
ATOM 2003 C CA . SER A 1 257 ? 47.646 47.147 38.566 1.00 15.34 257 SER A CA 1
ATOM 2004 C C . SER A 1 257 ? 46.802 47.159 39.822 1.00 19.33 257 SER A C 1
ATOM 2005 O O . SER A 1 257 ? 45.909 46.309 39.984 1.00 20.66 257 SER A O 1
ATOM 2008 N N . ASN A 1 258 ? 47.069 48.110 40.702 1.00 19.30 258 ASN A N 1
ATOM 2009 C CA . ASN A 1 258 ? 46.303 48.223 41.943 1.00 20.05 258 ASN A CA 1
ATOM 2010 C C . ASN A 1 258 ? 45.211 49.274 41.866 1.00 17.51 258 ASN A C 1
ATOM 2011 O O . ASN A 1 258 ? 44.594 49.569 42.894 1.00 19.73 258 ASN A O 1
ATOM 2016 N N . ASP A 1 259 ? 44.996 49.841 40.676 1.00 17.78 259 ASP A N 1
ATOM 2017 C CA . ASP A 1 259 ? 44.041 50.939 40.466 1.00 17.70 259 ASP A CA 1
ATOM 2018 C C . ASP A 1 259 ? 44.261 51.970 41.572 1.00 20.55 259 ASP A C 1
ATOM 2019 O O . ASP A 1 259 ? 43.356 52.413 42.282 1.00 20.60 259 ASP A O 1
ATOM 2024 N N . ALA A 1 260 ? 45.511 52.396 41.719 1.00 16.83 260 ALA A N 1
ATOM 2025 C CA . ALA A 1 260 ? 45.870 53.314 42.771 1.00 17.92 260 ALA A CA 1
ATOM 2026 C C . ALA A 1 260 ? 46.741 54.465 42.294 1.00 18.77 260 ALA A C 1
ATOM 2027 O O . ALA A 1 260 ? 47.497 55.034 43.076 1.00 20.01 260 ALA A O 1
ATOM 2029 N N . VAL A 1 261 ? 46.649 54.801 41.023 1.00 15.54 261 VAL A N 1
ATOM 2030 C CA . VAL A 1 261 ? 47.467 55.902 40.505 1.00 15.58 261 VAL A CA 1
ATOM 2031 C C . VAL A 1 261 ? 47.040 57.270 41.085 1.00 17.11 261 VAL A C 1
ATOM 2032 O O . VAL A 1 261 ? 45.949 57.771 40.780 1.00 16.95 261 VAL A O 1
ATOM 2036 N N . LEU A 1 262 ? 47.904 57.897 41.886 1.00 15.20 262 LEU A N 1
ATOM 2037 C CA . LEU A 1 262 ? 47.583 59.192 42.449 1.00 15.82 262 LEU A CA 1
ATOM 2038 C C . LEU A 1 262 ? 47.494 60.265 41.364 1.00 17.55 262 LEU A C 1
ATOM 2039 O O . LEU A 1 262 ? 48.400 60.385 40.495 1.00 16.75 262 LEU A O 1
ATOM 2044 N N . ARG A 1 263 ? 46.409 61.042 41.392 1.00 15.34 263 ARG A N 1
ATOM 2045 C CA . ARG A 1 263 ? 46.263 62.171 40.484 1.00 14.45 263 ARG A CA 1
ATOM 2046 C C . ARG A 1 263 ? 45.851 63.372 41.336 1.00 18.44 263 ARG A C 1
ATOM 2047 O O . ARG A 1 263 ? 44.966 63.254 42.200 1.00 19.52 263 ARG A O 1
ATOM 2055 N N . THR A 1 264 ? 46.507 64.506 41.132 1.00 16.03 264 THR A N 1
ATOM 2056 C CA . THR A 1 264 ? 46.248 65.719 41.909 1.00 15.77 264 THR A CA 1
ATOM 2057 C C . THR A 1 264 ? 46.083 66.911 40.979 1.00 15.76 264 THR A C 1
ATOM 2058 O O . THR A 1 264 ? 46.941 67.792 40.903 1.00 17.51 264 THR A O 1
ATOM 2062 N N . PRO A 1 265 ? 44.955 66.950 40.240 1.00 16.48 265 PRO A N 1
ATOM 2063 C CA . PRO A 1 265 ? 44.666 68.035 39.303 1.00 16.00 265 PRO A CA 1
ATOM 2064 C C . PRO A 1 265 ? 44.179 69.291 39.990 1.00 21.43 265 PRO A C 1
ATOM 2065 O O . PRO A 1 265 ? 43.690 69.242 41.129 1.00 20.22 265 PRO A O 1
ATOM 2069 N N . HIS A 1 266 ? 44.345 70.414 39.302 1.00 19.82 266 HIS A N 1
ATOM 2070 C CA . HIS A 1 266 ? 43.854 71.697 39.802 1.00 21.14 266 HIS A CA 1
ATOM 2071 C C . HIS A 1 266 ? 42.403 71.930 39.381 1.00 22.66 266 HIS A C 1
ATOM 2072 O O . HIS A 1 266 ? 42.016 71.594 38.271 1.00 24.21 266 HIS A O 1
ATOM 2079 N N . ALA A 1 267 ? 41.608 72.495 40.293 1.00 22.65 267 ALA A N 1
ATOM 2080 C CA . ALA A 1 267 ? 40.227 72.887 39.974 1.00 26.33 267 ALA A CA 1
ATOM 2081 C C . ALA A 1 267 ? 40.394 74.275 39.321 1.00 23.93 267 ALA A C 1
ATOM 2082 O O . ALA A 1 267 ? 41.470 74.867 39.370 1.00 24.50 267 ALA A O 1
ATOM 2084 N N . PRO A 1 268 ? 39.328 74.818 38.704 1.00 26.91 268 PRO A N 1
ATOM 2085 C CA . PRO A 1 268 ? 39.408 76.136 38.060 1.00 29.71 268 PRO A CA 1
ATOM 2086 C C . PRO A 1 268 ? 39.787 77.268 39.008 1.00 27.63 268 PRO A C 1
ATOM 2087 O O . PRO A 1 268 ? 40.402 78.259 38.595 1.00 29.17 268 PRO A O 1
ATOM 2091 N N . ASP A 1 269 ? 39.413 77.123 40.281 1.00 27.23 269 ASP A N 1
ATOM 2092 C CA . ASP A 1 269 ? 39.720 78.123 41.283 1.00 29.32 269 ASP A CA 1
ATOM 2093 C C . ASP A 1 269 ? 41.100 77.909 41.900 1.00 26.32 269 ASP A C 1
ATOM 2094 O O . ASP A 1 269 ? 41.512 78.612 42.816 1.00 24.99 269 ASP A O 1
ATOM 2099 N N . GLY A 1 270 ? 41.826 76.919 41.385 1.00 27.61 270 GLY A N 1
ATOM 2100 C CA . GLY A 1 270 ? 43.156 76.692 41.895 1.00 25.56 270 GLY A CA 1
ATOM 2101 C C . GLY A 1 270 ? 43.338 75.595 42.920 1.00 26.55 270 GLY A C 1
ATOM 2102 O O . GLY A 1 270 ? 44.457 75.113 43.138 1.00 26.44 270 GLY A O 1
ATOM 2103 N N . LYS A 1 271 ? 42.253 75.183 43.557 1.00 25.32 271 LYS A N 1
ATOM 2104 C CA . LYS A 1 271 ? 42.356 74.150 44.570 1.00 26.76 271 LYS A CA 1
ATOM 2105 C C . LYS A 1 271 ? 42.936 72.854 43.996 1.00 22.26 271 LYS A C 1
ATOM 2106 O O . LYS A 1 271 ? 42.549 72.420 42.923 1.00 24.26 271 LYS A O 1
ATOM 2112 N N . VAL A 1 272 ? 43.850 72.258 44.741 1.00 22.18 272 VAL A N 1
ATOM 2113 C CA . VAL A 1 272 ? 44.479 71.000 44.322 1.00 22.20 272 VAL A CA 1
ATOM 2114 C C . VAL A 1 272 ? 43.575 69.882 44.800 1.00 23.42 272 VAL A C 1
ATOM 2115 O O . VAL A 1 272 ? 43.351 69.714 46.019 1.00 26.73 272 VAL A O 1
ATOM 2119 N N . LEU A 1 273 ? 43.032 69.137 43.853 1.00 23.23 273 LEU A N 1
ATOM 2120 C CA . LEU A 1 273 ? 42.136 68.037 44.155 1.00 22.12 273 LEU A CA 1
ATOM 2121 C C . LEU A 1 273 ? 42.945 66.749 44.240 1.00 25.88 273 LEU A C 1
ATOM 2122 O O . LEU A 1 273 ? 44.153 66.748 43.988 1.00 24.73 273 LEU A O 1
ATOM 2127 N N . SER A 1 274 ? 42.290 65.650 44.596 1.00 22.91 274 SER A N 1
ATOM 2128 C CA . SER A 1 274 ? 43.017 64.397 44.689 1.00 23.52 274 SER A CA 1
ATOM 2129 C C . SER A 1 274 ? 42.132 63.191 44.442 1.00 24.89 274 SER A C 1
ATOM 2130 O O . SER A 1 274 ? 40.930 63.208 44.741 1.00 24.20 274 SER A O 1
ATOM 2133 N N . LYS A 1 275 ? 42.711 62.151 43.849 1.00 20.81 275 LYS A N 1
ATOM 2134 C CA . LYS A 1 275 ? 41.991 60.906 43.603 1.00 19.04 275 LYS A CA 1
ATOM 2135 C C . LYS A 1 275 ? 43.001 59.783 43.429 1.00 21.65 275 LYS A C 1
ATOM 2136 O O . LYS A 1 275 ? 44.175 60.055 43.145 1.00 19.68 275 LYS A O 1
ATOM 2142 N N . ARG A 1 276 ? 42.540 58.543 43.591 1.00 19.50 276 ARG A N 1
ATOM 2143 C CA . ARG A 1 276 ? 43.369 57.342 43.413 1.00 23.03 276 ARG A CA 1
ATOM 2144 C C . ARG A 1 276 ? 42.724 56.358 42.440 1.00 26.14 276 ARG A C 1
ATOM 2145 O O . ARG A 1 276 ? 43.356 55.882 41.502 1.00 25.43 276 ARG A O 1
ATOM 2153 N N . LYS A 1 277 ? 41.454 56.025 42.650 1.00 20.49 277 LYS A N 1
ATOM 2154 C CA . LYS A 1 277 ? 40.803 55.084 41.758 1.00 19.07 277 LYS A CA 1
ATOM 2155 C C . LYS A 1 277 ? 40.508 55.762 40.431 1.00 16.99 277 LYS A C 1
ATOM 2156 O O . LYS A 1 277 ? 40.123 56.935 40.373 1.00 19.46 277 LYS A O 1
ATOM 2162 N N . PHE A 1 278 ? 40.646 55.008 39.351 1.00 18.16 278 PHE A N 1
ATOM 2163 C CA . PHE A 1 278 ? 40.499 55.557 38.027 1.00 16.51 278 PHE A CA 1
ATOM 2164 C C . PHE A 1 278 ? 39.158 56.218 37.742 1.00 21.56 278 PHE A C 1
ATOM 2165 O O . PHE A 1 278 ? 39.096 57.263 37.114 1.00 22.27 278 PHE A O 1
ATOM 2181 N N . GLU A 1 280 ? 37.087 57.380 40.069 1.00 26.97 280 GLU A N 1
ATOM 2182 C CA . GLU A 1 280 ? 36.708 58.268 41.168 1.00 29.99 280 GLU A CA 1
ATOM 2183 C C . GLU A 1 280 ? 36.921 59.754 40.800 1.00 31.84 280 GLU A C 1
ATOM 2184 O O . GLU A 1 280 ? 37.954 60.138 40.245 1.00 30.12 280 GLU A O 1
ATOM 2190 N N . ASP A 1 281 ? 35.948 60.610 41.092 1.00 26.71 281 ASP A N 1
ATOM 2191 C CA . ASP A 1 281 ? 36.126 62.024 40.772 1.00 27.44 281 ASP A CA 1
ATOM 2192 C C . ASP A 1 281 ? 37.166 62.644 41.711 1.00 25.01 281 ASP A C 1
ATOM 2193 O O . ASP A 1 281 ? 37.214 62.295 42.893 1.00 28.05 281 ASP A O 1
ATOM 2198 N N . PRO A 1 282 ? 38.032 63.559 41.198 1.00 22.64 282 PRO A N 1
ATOM 2199 C CA . PRO A 1 282 ? 39.029 64.192 42.074 1.00 27.04 282 PRO A CA 1
ATOM 2200 C C . PRO A 1 282 ? 38.278 65.140 43.028 1.00 28.42 282 PRO A C 1
ATOM 2201 O O . PRO A 1 282 ? 37.308 65.803 42.616 1.00 29.26 282 PRO A O 1
ATOM 2205 N N . GLU A 1 283 ? 38.716 65.187 44.282 1.00 28.03 283 GLU A N 1
ATOM 2206 C CA . GLU A 1 283 ? 38.089 66.026 45.302 1.00 32.68 283 GLU A CA 1
ATOM 2207 C C . GLU A 1 283 ? 39.103 66.808 46.113 1.00 35.08 283 GLU A C 1
ATOM 2208 O O . GLU A 1 283 ? 38.704 67.606 46.981 1.00 35.06 283 GLU A O 1
ATOM 2215 N N . THR B 1 2 ? 15.985 21.407 20.898 1.00 61.07 2 THR B N 1
ATOM 2216 C CA . THR B 1 2 ? 17.267 20.835 21.309 1.00 62.22 2 THR B CA 1
ATOM 2217 C C . THR B 1 2 ? 18.184 20.617 20.103 1.00 61.80 2 THR B C 1
ATOM 2218 O O . THR B 1 2 ? 17.718 20.318 19.002 1.00 65.74 2 THR B O 1
ATOM 2222 N N . VAL B 1 3 ? 19.487 20.768 20.318 1.00 60.27 3 VAL B N 1
ATOM 2223 C CA . VAL B 1 3 ? 20.485 20.618 19.255 1.00 56.84 3 VAL B CA 1
ATOM 2224 C C . VAL B 1 3 ? 20.213 21.528 18.058 1.00 54.70 3 VAL B C 1
ATOM 2225 O O . VAL B 1 3 ? 19.532 21.139 17.102 1.00 55.33 3 VAL B O 1
ATOM 2229 N N . ALA B 1 4 ? 20.750 22.744 18.123 1.00 49.67 4 ALA B N 1
ATOM 2230 C CA . ALA B 1 4 ? 20.593 23.711 17.051 1.00 44.54 4 ALA B CA 1
ATOM 2231 C C . ALA B 1 4 ? 21.649 23.385 16.005 1.00 44.12 4 ALA B C 1
ATOM 2232 O O . ALA B 1 4 ? 22.686 22.812 16.322 1.00 41.52 4 ALA B O 1
ATOM 2234 N N . LYS B 1 5 ? 21.374 23.745 14.758 1.00 41.52 5 LYS B N 1
ATOM 2235 C CA . LYS B 1 5 ? 22.296 23.475 13.664 1.00 40.25 5 LYS B CA 1
ATOM 2236 C C . LYS B 1 5 ? 22.555 24.725 12.850 1.00 37.72 5 LYS B C 1
ATOM 2237 O O . LYS B 1 5 ? 21.663 25.555 12.669 1.00 35.88 5 LYS B O 1
ATOM 2243 N N . ALA B 1 6 ? 23.786 24.860 12.363 1.00 35.80 6 ALA B N 1
ATOM 2244 C CA . ALA B 1 6 ? 24.153 26.004 11.548 1.00 32.30 6 ALA B CA 1
ATOM 2245 C C . ALA B 1 6 ? 25.253 25.641 10.566 1.00 31.09 6 ALA B C 1
ATOM 2246 O O . ALA B 1 6 ? 26.023 24.707 10.792 1.00 32.13 6 ALA B O 1
ATOM 2248 N N . ILE B 1 7 ? 25.295 26.371 9.467 1.00 29.34 7 ILE B N 1
ATOM 2249 C CA . ILE B 1 7 ? 26.314 26.170 8.460 1.00 31.24 7 ILE B CA 1
ATOM 2250 C C . ILE B 1 7 ? 27.115 27.467 8.388 1.00 32.87 7 ILE B C 1
ATOM 2251 O O . ILE B 1 7 ? 26.539 28.546 8.325 1.00 31.09 7 ILE B O 1
ATOM 2256 N N . PHE B 1 8 ? 28.441 27.358 8.413 1.00 28.65 8 PHE B N 1
ATOM 2257 C CA . PHE B 1 8 ? 29.284 28.547 8.316 1.00 29.12 8 PHE B CA 1
ATOM 2258 C C . PHE B 1 8 ? 29.969 28.516 6.966 1.00 27.33 8 PHE B C 1
ATOM 2259 O O . PHE B 1 8 ? 30.511 27.485 6.576 1.00 29.47 8 PHE B O 1
ATOM 2267 N N . ILE B 1 9 ? 29.940 29.637 6.250 1.00 27.87 9 ILE B N 1
ATOM 2268 C CA . ILE B 1 9 ? 30.575 29.740 4.953 1.00 27.00 9 ILE B CA 1
ATOM 2269 C C . ILE B 1 9 ? 31.726 30.742 5.072 1.00 27.65 9 ILE B C 1
ATOM 2270 O O . ILE B 1 9 ? 31.517 31.883 5.482 1.00 28.78 9 ILE B O 1
ATOM 2275 N N . LYS B 1 10 ? 32.913 30.314 4.666 1.00 28.09 10 LYS B N 1
ATOM 2276 C CA . LYS B 1 10 ? 34.113 31.157 4.750 1.00 30.42 10 LYS B CA 1
ATOM 2277 C C . LYS B 1 10 ? 34.775 31.393 3.409 1.00 27.73 10 LYS B C 1
ATOM 2278 O O . LYS B 1 10 ? 35.269 30.463 2.774 1.00 28.41 10 LYS B O 1
ATOM 2284 N N . CYS B 1 11 ? 34.811 32.652 2.988 1.00 29.40 11 CYS B N 1
ATOM 2285 C CA . CYS B 1 11 ? 35.439 33.023 1.727 1.00 28.60 11 CYS B CA 1
ATOM 2286 C C . CYS B 1 11 ? 36.313 34.234 2.028 1.00 28.74 11 CYS B C 1
ATOM 2287 O O . CYS B 1 11 ? 35.823 35.242 2.525 1.00 30.26 11 CYS B O 1
ATOM 2290 N N . GLY B 1 12 ? 37.596 34.134 1.693 1.00 28.91 12 GLY B N 1
ATOM 2291 C CA . GLY B 1 12 ? 38.520 35.211 2.003 1.00 27.41 12 GLY B CA 1
ATOM 2292 C C . GLY B 1 12 ? 38.794 34.992 3.481 1.00 31.07 12 GLY B C 1
ATOM 2293 O O . GLY B 1 12 ? 38.305 34.032 4.071 1.00 32.51 12 GLY B O 1
ATOM 2294 N N . ASN B 1 13 ? 39.565 35.864 4.105 1.00 26.76 13 ASN B N 1
ATOM 2295 C CA . ASN B 1 13 ? 39.827 35.652 5.519 1.00 30.37 13 ASN B CA 1
ATOM 2296 C C . ASN B 1 13 ? 39.732 36.906 6.372 1.00 25.59 13 ASN B C 1
ATOM 2297 O O . ASN B 1 13 ? 40.195 37.987 5.994 1.00 27.54 13 ASN B O 1
ATOM 2302 N N . LEU B 1 14 ? 39.140 36.721 7.538 1.00 28.13 14 LEU B N 1
ATOM 2303 C CA . LEU B 1 14 ? 38.945 37.761 8.528 1.00 29.78 14 LEU B CA 1
ATOM 2304 C C . LEU B 1 14 ? 39.332 37.081 9.843 1.00 28.14 14 LEU B C 1
ATOM 2305 O O . LEU B 1 14 ? 39.131 35.878 10.003 1.00 25.82 14 LEU B O 1
ATOM 2310 N N . GLY B 1 15 ? 39.911 37.816 10.792 1.00 26.34 15 GLY B N 1
ATOM 2311 C CA . GLY B 1 15 ? 40.243 37.155 12.030 1.00 25.69 15 GLY B CA 1
ATOM 2312 C C . GLY B 1 15 ? 38.993 36.580 12.677 1.00 26.06 15 GLY B C 1
ATOM 2313 O O . GLY B 1 15 ? 39.014 35.492 13.256 1.00 24.69 15 GLY B O 1
ATOM 2314 N N . THR B 1 16 ? 37.886 37.303 12.548 1.00 23.76 16 THR B N 1
ATOM 2315 C CA . THR B 1 16 ? 36.660 36.842 13.170 1.00 25.86 16 THR B CA 1
ATOM 2316 C C . THR B 1 16 ? 36.082 35.617 12.481 1.00 29.32 16 THR B C 1
ATOM 2317 O O . THR B 1 16 ? 35.511 34.742 13.133 1.00 30.19 16 THR B O 1
ATOM 2321 N N . SER B 1 17 ? 36.222 35.559 11.166 1.00 28.34 17 SER B N 1
ATOM 2322 C CA . SER B 1 17 ? 35.683 34.422 10.430 1.00 29.72 17 SER B CA 1
ATOM 2323 C C . SER B 1 17 ? 36.515 33.173 10.687 1.00 30.95 17 SER B C 1
ATOM 2324 O O . SER B 1 17 ? 36.016 32.041 10.620 1.00 31.65 17 SER B O 1
ATOM 2359 N N . ASP B 1 21 ? 33.136 29.933 14.404 1.00 29.83 21 ASP B N 1
ATOM 2360 C CA . ASP B 1 21 ? 32.482 28.680 14.785 1.00 29.87 21 ASP B CA 1
ATOM 2361 C C . ASP B 1 21 ? 33.089 28.005 16.006 1.00 30.87 21 ASP B C 1
ATOM 2362 O O . ASP B 1 21 ? 32.370 27.435 16.840 1.00 29.64 21 ASP B O 1
ATOM 2379 N N . LEU B 1 23 ? 34.473 29.413 18.539 1.00 24.08 23 LEU B N 1
ATOM 2380 C CA . LEU B 1 23 ? 34.178 30.148 19.751 1.00 24.06 23 LEU B CA 1
ATOM 2381 C C . LEU B 1 23 ? 32.892 29.628 20.397 1.00 24.87 23 LEU B C 1
ATOM 2382 O O . LEU B 1 23 ? 32.607 29.910 21.552 1.00 26.49 23 LEU B O 1
ATOM 2387 N N . LEU B 1 24 ? 32.129 28.859 19.630 1.00 29.07 24 LEU B N 1
ATOM 2388 C CA . LEU B 1 24 ? 30.873 28.353 20.156 1.00 30.24 24 LEU B CA 1
ATOM 2389 C C . LEU B 1 24 ? 30.982 26.955 20.762 1.00 31.17 24 LEU B C 1
ATOM 2390 O O . LEU B 1 24 ? 30.069 26.506 21.441 1.00 31.97 24 LEU B O 1
ATOM 2395 N N . ASP B 1 25 ? 32.091 26.259 20.551 1.00 29.85 25 ASP B N 1
ATOM 2396 C CA . ASP B 1 25 ? 32.226 24.905 21.106 1.00 31.60 25 ASP B CA 1
ATOM 2397 C C . ASP B 1 25 ? 33.712 24.648 21.310 1.00 30.10 25 ASP B C 1
ATOM 2398 O O . ASP B 1 25 ? 34.287 23.733 20.727 1.00 28.84 25 ASP B O 1
ATOM 2403 N N . GLU B 1 26 ? 34.301 25.465 22.181 1.00 29.07 26 GLU B N 1
ATOM 2404 C CA . GLU B 1 26 ? 35.731 25.437 22.459 1.00 27.44 26 GLU B CA 1
ATOM 2405 C C . GLU B 1 26 ? 36.415 24.113 22.795 1.00 29.93 26 GLU B C 1
ATOM 2406 O O . GLU B 1 26 ? 37.620 23.937 22.497 1.00 29.50 26 GLU B O 1
ATOM 2412 N N . ARG B 1 27 ? 35.684 23.181 23.406 1.00 29.83 27 ARG B N 1
ATOM 2413 C CA . ARG B 1 27 ? 36.261 21.887 23.760 1.00 32.22 27 ARG B CA 1
ATOM 2414 C C . ARG B 1 27 ? 35.550 20.732 23.044 1.00 31.98 27 ARG B C 1
ATOM 2415 O O . ARG B 1 27 ? 35.748 19.568 23.385 1.00 33.52 27 ARG B O 1
ATOM 2423 N N . ALA B 1 28 ? 34.740 21.077 22.049 1.00 31.31 28 ALA B N 1
ATOM 2424 C CA . ALA B 1 28 ? 33.982 20.111 21.248 1.00 34.48 28 ALA B CA 1
ATOM 2425 C C . ALA B 1 28 ? 33.136 19.177 22.096 1.00 36.56 28 ALA B C 1
ATOM 2426 O O . ALA B 1 28 ? 32.987 18.001 21.758 1.00 42.67 28 ALA B O 1
ATOM 2428 N N . ASP B 1 29 ? 32.577 19.687 23.188 1.00 36.70 29 ASP B N 1
ATOM 2429 C CA . ASP B 1 29 ? 31.738 18.860 24.044 1.00 37.09 29 ASP B CA 1
ATOM 2430 C C . ASP B 1 29 ? 30.310 19.381 24.238 1.00 38.89 29 ASP B C 1
ATOM 2431 O O . ASP B 1 29 ? 29.623 18.949 25.161 1.00 41.02 29 ASP B O 1
ATOM 2436 N N . ARG B 1 30 ? 29.854 20.299 23.386 1.00 38.84 30 ARG B N 1
ATOM 2437 C CA . ARG B 1 30 ? 28.471 20.793 23.497 1.00 40.84 30 ARG B CA 1
ATOM 2438 C C . ARG B 1 30 ? 27.558 19.795 22.810 1.00 42.11 30 ARG B C 1
ATOM 2439 O O . ARG B 1 30 ? 27.862 19.322 21.723 1.00 43.49 30 ARG B O 1
ATOM 2447 N N . GLU B 1 31 ? 26.429 19.480 23.423 1.00 45.80 31 GLU B N 1
ATOM 2448 C CA . GLU B 1 31 ? 25.525 18.534 22.788 1.00 46.99 31 GLU B CA 1
ATOM 2449 C C . GLU B 1 31 ? 24.237 19.168 22.271 1.00 48.03 31 GLU B C 1
ATOM 2450 O O . GLU B 1 31 ? 23.325 18.467 21.841 1.00 49.40 31 GLU B O 1
ATOM 2456 N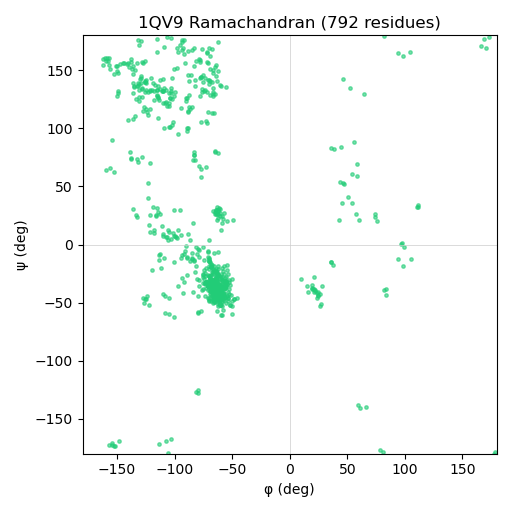 N . ASP B 1 32 ? 24.179 20.496 22.284 1.00 44.55 32 ASP B N 1
ATOM 2457 C CA . ASP B 1 32 ? 23.006 21.220 21.809 1.00 41.60 32 ASP B CA 1
ATOM 2458 C C . ASP B 1 32 ? 23.262 21.901 20.474 1.00 40.17 32 ASP B C 1
ATOM 2459 O O . ASP B 1 32 ? 22.427 22.665 19.983 1.00 39.42 32 ASP B O 1
ATOM 2464 N N . VAL B 1 33 ? 24.424 21.641 19.885 1.00 37.99 33 VAL B N 1
ATOM 2465 C CA . VAL B 1 33 ? 24.745 22.245 18.601 1.00 34.86 33 VAL B CA 1
ATOM 2466 C C . VAL B 1 33 ? 25.454 21.259 17.708 1.00 33.54 33 VAL B C 1
ATOM 2467 O O . VAL B 1 33 ? 26.060 20.303 18.184 1.00 36.86 33 VAL B O 1
ATOM 2471 N N . GLU B 1 34 ? 25.356 21.501 16.410 1.00 35.81 34 GLU B N 1
ATOM 2472 C CA . GLU B 1 34 ? 26.019 20.710 15.389 1.00 36.84 34 GLU B CA 1
ATOM 2473 C C . GLU B 1 34 ? 26.297 21.694 14.272 1.00 37.85 34 GLU B C 1
ATOM 2474 O O . GLU B 1 34 ? 25.403 22.435 13.874 1.00 35.01 34 GLU B O 1
ATOM 2480 N N . PHE B 1 35 ? 27.524 21.702 13.754 1.00 34.99 35 PHE B N 1
ATOM 2481 C CA . PHE B 1 35 ? 27.885 22.648 12.709 1.00 32.73 35 PHE B CA 1
ATOM 2482 C C . PHE B 1 35 ? 28.524 22.030 11.486 1.00 30.46 35 PHE B C 1
ATOM 2483 O O . PHE B 1 35 ? 29.109 20.952 11.542 1.00 34.80 35 PHE B O 1
ATOM 2491 N N . ARG B 1 36 ? 28.430 22.747 10.377 1.00 33.09 36 ARG B N 1
ATOM 2492 C CA . ARG B 1 36 ? 29.090 22.350 9.138 1.00 33.30 36 ARG B CA 1
ATOM 2493 C C . ARG B 1 36 ? 29.789 23.615 8.653 1.00 31.06 36 ARG B C 1
ATOM 2494 O O . ARG B 1 36 ? 29.234 24.701 8.750 1.00 28.90 36 ARG B O 1
ATOM 2502 N N . VAL B 1 37 ? 31.009 23.477 8.151 1.00 31.67 37 VAL B N 1
ATOM 2503 C CA . VAL B 1 37 ? 31.761 24.623 7.666 1.00 32.35 37 VAL B CA 1
ATOM 2504 C C . VAL B 1 37 ? 32.192 24.352 6.234 1.00 29.64 37 VAL B C 1
ATOM 2505 O O . VAL B 1 37 ? 32.715 23.291 5.936 1.00 33.46 37 VAL B O 1
ATOM 2509 N N . VAL B 1 38 ? 31.957 25.311 5.347 1.00 29.96 38 VAL B N 1
ATOM 2510 C CA . VAL B 1 38 ? 32.343 25.169 3.951 1.00 28.73 38 VAL B CA 1
ATOM 2511 C C . VAL B 1 38 ? 32.868 26.494 3.384 1.00 29.89 38 VAL B C 1
ATOM 2512 O O . VAL B 1 38 ? 32.523 27.567 3.880 1.00 31.53 38 VAL B O 1
ATOM 2516 N N . GLY B 1 39 ? 33.696 26.419 2.351 1.00 28.17 39 GLY B N 1
ATOM 2517 C CA . GLY B 1 39 ? 34.216 27.634 1.743 1.00 29.60 39 GLY B CA 1
ATOM 2518 C C . GLY B 1 39 ? 35.199 27.397 0.616 1.00 27.47 39 GLY B C 1
ATOM 2519 O O . GLY B 1 39 ? 35.502 26.247 0.277 1.00 31.80 39 GLY B O 1
ATOM 2520 N N . THR B 1 40 ? 35.702 28.484 0.032 1.00 28.79 40 THR B N 1
ATOM 2521 C CA . THR B 1 40 ? 36.654 28.402 -1.070 1.00 31.68 40 THR B CA 1
ATOM 2522 C C . THR B 1 40 ? 37.997 28.988 -0.652 1.00 31.50 40 THR B C 1
ATOM 2523 O O . THR B 1 40 ? 38.729 29.541 -1.471 1.00 34.59 40 THR B O 1
ATOM 2527 N N . SER B 1 41 ? 38.313 28.860 0.632 1.00 33.46 41 SER B N 1
ATOM 2528 C CA . SER B 1 41 ? 39.566 29.377 1.162 1.00 32.75 41 SER B CA 1
ATOM 2529 C C . SER B 1 41 ? 39.671 30.907 0.994 1.00 33.17 41 SER B C 1
ATOM 2530 O O . SER B 1 41 ? 38.690 31.615 1.165 1.00 34.06 41 SER B O 1
ATOM 2533 N N . VAL B 1 42 ? 40.852 31.415 0.664 1.00 32.25 42 VAL B N 1
ATOM 2534 C CA . VAL B 1 42 ? 41.046 32.859 0.517 1.00 33.13 42 VAL B CA 1
ATOM 2535 C C . VAL B 1 42 ? 40.310 33.523 -0.651 1.00 33.29 42 VAL B C 1
ATOM 2536 O O . VAL B 1 42 ? 40.118 34.736 -0.638 1.00 30.51 42 VAL B O 1
ATOM 2540 N N . LYS B 1 43 ? 39.923 32.742 -1.662 1.00 35.48 43 LYS B N 1
ATOM 2541 C CA . LYS B 1 43 ? 39.243 33.312 -2.833 1.00 34.89 43 LYS B CA 1
ATOM 2542 C C . LYS B 1 43 ? 37.865 33.828 -2.468 1.00 35.49 43 LYS B C 1
ATOM 2543 O O . LYS B 1 43 ? 37.090 33.130 -1.825 1.00 35.00 43 LYS B O 1
ATOM 2557 N N . ASP B 1 45 ? 35.971 35.988 -4.964 1.00 38.69 45 ASP B N 1
ATOM 2558 C CA . ASP B 1 45 ? 35.386 36.580 -6.166 1.00 41.98 45 ASP B CA 1
ATOM 2559 C C . ASP B 1 45 ? 33.945 36.067 -6.295 1.00 41.42 45 ASP B C 1
ATOM 2560 O O . ASP B 1 45 ? 33.571 35.075 -5.670 1.00 40.54 45 ASP B O 1
ATOM 2565 N N . PRO B 1 46 ? 33.110 36.742 -7.103 1.00 41.92 46 PRO B N 1
ATOM 2566 C CA . PRO B 1 46 ? 31.723 36.279 -7.241 1.00 42.38 46 PRO B CA 1
ATOM 2567 C C . PRO B 1 46 ? 31.558 34.814 -7.703 1.00 41.26 46 PRO B C 1
ATOM 2568 O O . PRO B 1 46 ? 30.660 34.111 -7.229 1.00 41.30 46 PRO B O 1
ATOM 2572 N N . GLU B 1 47 ? 32.420 34.354 -8.607 1.00 39.69 47 GLU B N 1
ATOM 2573 C CA . GLU B 1 47 ? 32.349 32.965 -9.060 1.00 44.45 47 GLU B CA 1
ATOM 2574 C C . GLU B 1 47 ? 32.602 32.029 -7.871 1.00 44.38 47 GLU B C 1
ATOM 2575 O O . GLU B 1 47 ? 31.811 31.119 -7.603 1.00 42.65 47 GLU B O 1
ATOM 2581 N N . CYS B 1 48 ? 33.695 32.263 -7.143 1.00 40.11 48 CYS B N 1
ATOM 2582 C CA . CYS B 1 48 ? 34.009 31.429 -5.986 1.00 37.19 48 CYS B CA 1
ATOM 2583 C C . CYS B 1 48 ? 32.988 31.523 -4.855 1.00 34.43 48 CYS B C 1
ATOM 2584 O O . CYS B 1 48 ? 32.680 30.510 -4.225 1.00 33.58 48 CYS B O 1
ATOM 2587 N N . VAL B 1 49 ? 32.442 32.714 -4.598 1.00 33.28 49 VAL B N 1
ATOM 2588 C CA . VAL B 1 49 ? 31.447 32.850 -3.540 1.00 34.40 49 VAL B CA 1
ATOM 2589 C C . VAL B 1 49 ? 30.139 32.153 -3.922 1.00 36.85 49 VAL B C 1
ATOM 2590 O O . VAL B 1 49 ? 29.435 31.600 -3.066 1.00 34.04 49 VAL B O 1
ATOM 2594 N N . GLU B 1 50 ? 29.792 32.178 -5.204 1.00 40.24 50 GLU B N 1
ATOM 2595 C CA . GLU B 1 50 ? 28.561 31.509 -5.604 1.00 39.64 50 GLU B CA 1
ATOM 2596 C C . GLU B 1 50 ? 28.722 30.009 -5.333 1.00 36.24 50 GLU B C 1
ATOM 2597 O O . GLU B 1 50 ? 27.846 29.366 -4.751 1.00 36.42 50 GLU B O 1
ATOM 2603 N N . ALA B 1 51 ? 29.860 29.462 -5.734 1.00 36.32 51 ALA B N 1
ATOM 2604 C CA . ALA B 1 51 ? 30.132 28.050 -5.504 1.00 37.05 51 ALA B CA 1
ATOM 2605 C C . ALA B 1 51 ? 30.059 27.691 -4.016 1.00 36.87 51 ALA B C 1
ATOM 2606 O O . ALA B 1 51 ? 29.564 26.624 -3.653 1.00 39.00 51 ALA B O 1
ATOM 2608 N N . ALA B 1 52 ? 30.537 28.581 -3.145 1.00 36.85 52 ALA B N 1
ATOM 2609 C CA . ALA B 1 52 ? 30.507 28.301 -1.716 1.00 37.56 52 ALA B CA 1
ATOM 2610 C C . ALA B 1 52 ? 29.096 28.287 -1.150 1.00 36.38 52 ALA B C 1
ATOM 2611 O O . ALA B 1 52 ? 28.753 27.429 -0.339 1.00 34.89 52 ALA B O 1
ATOM 2613 N N . VAL B 1 53 ? 28.282 29.260 -1.546 1.00 38.20 53 VAL B N 1
ATOM 2614 C CA . VAL B 1 53 ? 26.914 29.294 -1.053 1.00 40.70 53 VAL B CA 1
ATOM 2615 C C . VAL B 1 53 ? 26.151 28.105 -1.653 1.00 41.12 53 VAL B C 1
ATOM 2616 O O . VAL B 1 53 ? 25.266 27.546 -1.004 1.00 41.51 53 VAL B O 1
ATOM 2620 N N . GLU B 1 54 ? 26.502 27.710 -2.877 1.00 43.39 54 GLU B N 1
ATOM 2621 C CA . GLU B 1 54 ? 25.837 26.556 -3.500 1.00 46.33 54 GLU B CA 1
ATOM 2622 C C . GLU B 1 54 ? 26.092 25.327 -2.621 1.00 45.19 54 GLU B C 1
ATOM 2623 O O . GLU B 1 54 ? 25.166 24.555 -2.354 1.00 44.13 54 GLU B O 1
ATOM 2641 N N . ALA B 1 56 ? 26.783 25.258 0.554 1.00 38.67 56 ALA B N 1
ATOM 2642 C CA . ALA B 1 56 ? 26.030 25.437 1.782 1.00 38.48 56 ALA B CA 1
ATOM 2643 C C . ALA B 1 56 ? 24.556 25.091 1.584 1.00 39.34 56 ALA B C 1
ATOM 2644 O O . ALA B 1 56 ? 23.986 24.305 2.338 1.00 35.88 56 ALA B O 1
ATOM 2646 N N . LEU B 1 57 ? 23.951 25.700 0.572 1.00 41.28 57 LEU B N 1
ATOM 2647 C CA . LEU B 1 57 ? 22.536 25.480 0.273 1.00 42.81 57 LEU B CA 1
ATOM 2648 C C . LEU B 1 57 ? 22.263 24.031 -0.103 1.00 44.56 57 LEU B C 1
ATOM 2649 O O . LEU B 1 57 ? 21.184 23.497 0.156 1.00 44.37 57 LEU B O 1
ATOM 2654 N N . ASP B 1 58 ? 23.262 23.404 -0.710 1.00 45.94 58 ASP B N 1
ATOM 2655 C CA . ASP B 1 58 ? 23.181 22.015 -1.125 1.00 48.12 58 ASP B CA 1
ATOM 2656 C C . ASP B 1 58 ? 23.093 21.093 0.093 1.00 48.67 58 ASP B C 1
ATOM 2657 O O . ASP B 1 58 ? 22.223 20.227 0.163 1.00 48.70 58 ASP B O 1
ATOM 2662 N N . ILE B 1 59 ? 23.997 21.278 1.058 1.00 48.31 59 ILE B N 1
ATOM 2663 C CA . ILE B 1 59 ? 24.001 20.448 2.259 1.00 43.79 59 ILE B CA 1
ATOM 2664 C C . ILE B 1 59 ? 22.872 20.812 3.233 1.00 43.62 59 ILE B C 1
ATOM 2665 O O . ILE B 1 59 ? 22.474 19.997 4.070 1.00 44.55 59 ILE B O 1
ATOM 2670 N N . ALA B 1 60 ? 22.352 22.032 3.119 1.00 43.52 60 ALA B N 1
ATOM 2671 C CA . ALA B 1 60 ? 21.271 22.496 3.990 1.00 43.67 60 ALA B CA 1
ATOM 2672 C C . ALA B 1 60 ? 20.014 21.649 3.794 1.00 45.53 60 ALA B C 1
ATOM 2673 O O . ALA B 1 60 ? 19.229 21.434 4.730 1.00 43.34 60 ALA B O 1
ATOM 2675 N N . GLU B 1 61 ? 19.847 21.166 2.569 1.00 48.62 61 GLU B N 1
ATOM 2676 C CA . GLU B 1 61 ? 18.692 20.349 2.204 1.00 52.28 61 GLU B CA 1
ATOM 2677 C C . GLU B 1 61 ? 18.488 19.204 3.198 1.00 51.95 61 GLU B C 1
ATOM 2678 O O . GLU B 1 61 ? 17.382 18.995 3.691 1.00 53.58 61 GLU B O 1
ATOM 2684 N N . ASP B 1 62 ? 19.556 18.477 3.509 1.00 51.93 62 ASP B N 1
ATOM 2685 C CA . ASP B 1 62 ? 19.463 17.365 4.452 1.00 51.78 62 ASP B CA 1
ATOM 2686 C C . ASP B 1 62 ? 19.874 17.759 5.866 1.00 50.70 62 ASP B C 1
ATOM 2687 O O . ASP B 1 62 ? 19.311 17.272 6.848 1.00 48.11 62 ASP B O 1
ATOM 2692 N N . PHE B 1 63 ? 20.861 18.645 5.972 1.00 49.08 63 PHE B N 1
ATOM 2693 C CA . PHE B 1 63 ? 21.343 19.062 7.277 1.00 46.71 63 PHE B CA 1
ATOM 2694 C C . PHE B 1 63 ? 20.291 19.863 8.023 1.00 44.47 63 PHE B C 1
ATOM 2695 O O . PHE B 1 63 ? 20.147 19.740 9.239 1.00 44.43 63 PHE B O 1
ATOM 2703 N N . GLU B 1 64 ? 19.555 20.683 7.285 1.00 45.20 64 GLU B N 1
ATOM 2704 C CA . GLU B 1 64 ? 18.497 21.499 7.870 1.00 47.68 64 GLU B CA 1
ATOM 2705 C C . GLU B 1 64 ? 18.985 22.432 8.974 1.00 47.02 64 GLU B C 1
ATOM 2706 O O . GLU B 1 64 ? 18.661 22.241 10.149 1.00 48.63 64 GLU B O 1
ATOM 2712 N N . PRO B 1 65 ? 19.769 23.459 8.606 1.00 45.87 65 PRO B N 1
ATOM 2713 C CA . PRO B 1 65 ? 20.301 24.429 9.570 1.00 45.16 65 PRO B CA 1
ATOM 2714 C C . PRO B 1 65 ? 19.259 25.451 10.008 1.00 45.29 65 PRO B C 1
ATOM 2715 O O . PRO B 1 65 ? 18.409 25.869 9.218 1.00 45.43 65 PRO B O 1
ATOM 2719 N N . ASP B 1 66 ? 19.329 25.849 11.270 1.00 44.59 66 ASP B N 1
ATOM 2720 C CA . ASP B 1 66 ? 18.411 26.839 11.804 1.00 43.44 66 ASP B CA 1
ATOM 2721 C C . ASP B 1 66 ? 18.853 28.195 11.255 1.00 43.37 66 ASP B C 1
ATOM 2722 O O . ASP B 1 66 ? 18.051 29.113 11.096 1.00 39.03 66 ASP B O 1
ATOM 2727 N N . PHE B 1 67 ? 20.147 28.318 10.965 1.00 39.82 67 PHE B N 1
ATOM 2728 C CA . PHE B 1 67 ? 20.667 29.545 10.385 1.00 37.77 67 PHE B CA 1
ATOM 2729 C C . PHE B 1 67 ? 21.993 29.276 9.707 1.00 36.59 67 PHE B C 1
ATOM 2730 O O . PHE B 1 67 ? 22.656 28.274 9.992 1.00 36.48 67 PHE B O 1
ATOM 2738 N N . ILE B 1 68 ? 22.332 30.157 8.775 1.00 36.28 68 ILE B N 1
ATOM 2739 C CA . ILE B 1 68 ? 23.558 30.081 7.996 1.00 36.12 68 ILE B CA 1
ATOM 2740 C C . ILE B 1 68 ? 24.367 31.354 8.236 1.00 35.90 68 ILE B C 1
ATOM 2741 O O . ILE B 1 68 ? 23.804 32.446 8.386 1.00 33.36 68 ILE B O 1
ATOM 2746 N N . VAL B 1 69 ? 25.688 31.205 8.281 1.00 31.71 69 VAL B N 1
ATOM 2747 C CA . VAL B 1 69 ? 26.571 32.342 8.500 1.00 32.34 69 VAL B CA 1
ATOM 2748 C C . VAL B 1 69 ? 27.578 32.463 7.367 1.00 29.81 69 VAL B C 1
ATOM 2749 O O . VAL B 1 69 ? 28.199 31.474 6.956 1.00 35.05 69 VAL B O 1
ATOM 2753 N N . TYR B 1 70 ? 27.712 33.673 6.834 1.00 29.78 70 TYR B N 1
ATOM 2754 C CA . TYR B 1 70 ? 28.684 33.938 5.780 1.00 27.66 70 TYR B CA 1
ATOM 2755 C C . TYR B 1 70 ? 29.708 34.880 6.415 1.00 28.88 70 TYR B C 1
ATOM 2756 O O . TYR B 1 70 ? 29.335 35.915 6.919 1.00 26.87 70 TYR B O 1
ATOM 2765 N N . GLY B 1 71 ? 30.984 34.515 6.391 1.00 28.99 71 GLY B N 1
ATOM 2766 C CA . GLY B 1 71 ? 31.969 35.387 7.004 1.00 27.92 71 GLY B CA 1
ATOM 2767 C C . GLY B 1 71 ? 33.161 35.600 6.105 1.00 27.13 71 GLY B C 1
ATOM 2768 O O . GLY B 1 71 ? 33.686 34.653 5.510 1.00 29.55 71 GLY B O 1
ATOM 2769 N N . GLY B 1 72 ? 33.599 36.851 6.021 1.00 29.29 72 GLY B N 1
ATOM 2770 C CA . GLY B 1 72 ? 34.746 37.177 5.200 1.00 26.26 72 GLY B CA 1
ATOM 2771 C C . GLY B 1 72 ? 34.889 38.668 5.043 1.00 26.55 72 GLY B C 1
ATOM 2772 O O . GLY B 1 72 ? 34.042 39.430 5.506 1.00 28.74 72 GLY B O 1
ATOM 2773 N N . PRO B 1 73 ? 35.942 39.126 4.362 1.00 27.33 73 PRO B N 1
ATOM 2774 C CA . PRO B 1 73 ? 36.075 40.572 4.215 1.00 29.55 73 PRO B CA 1
ATOM 2775 C C . PRO B 1 73 ? 35.093 41.271 3.270 1.00 32.17 73 PRO B C 1
ATOM 2776 O O . PRO B 1 73 ? 34.501 40.655 2.362 1.00 32.96 73 PRO B O 1
ATOM 2780 N N . ASN B 1 74 ? 34.939 42.565 3.533 1.00 32.17 74 ASN B N 1
ATOM 2781 C CA . ASN B 1 74 ? 34.120 43.504 2.776 1.00 30.64 74 ASN B CA 1
ATOM 2782 C C . ASN B 1 74 ? 32.811 43.013 2.171 1.00 34.49 74 ASN B C 1
ATOM 2783 O O . ASN B 1 74 ? 32.766 42.668 0.988 1.00 34.24 74 ASN B O 1
ATOM 2788 N N . PRO B 1 75 ? 31.734 42.992 2.970 1.00 33.07 75 PRO B N 1
ATOM 2789 C CA . PRO B 1 75 ? 30.448 42.539 2.428 1.00 36.43 75 PRO B CA 1
ATOM 2790 C C . PRO B 1 75 ? 29.926 43.413 1.282 1.00 40.71 75 PRO B C 1
ATOM 2791 O O . PRO B 1 75 ? 28.921 43.081 0.646 1.00 40.98 75 PRO B O 1
ATOM 2795 N N . ALA B 1 76 ? 30.609 44.521 1.015 1.00 39.44 76 ALA B N 1
ATOM 2796 C CA . ALA B 1 76 ? 30.192 45.421 -0.055 1.00 41.18 76 ALA B CA 1
ATOM 2797 C C . ALA B 1 76 ? 30.824 45.047 -1.388 1.00 42.16 76 ALA B C 1
ATOM 2798 O O . ALA B 1 76 ? 30.417 45.551 -2.435 1.00 45.03 76 ALA B O 1
ATOM 2800 N N . ALA B 1 77 ? 31.810 44.158 -1.361 1.00 37.17 77 ALA B N 1
ATOM 2801 C CA . ALA B 1 77 ? 32.477 43.745 -2.587 1.00 37.60 77 ALA B CA 1
ATOM 2802 C C . ALA B 1 77 ? 31.554 42.854 -3.421 1.00 36.19 77 ALA B C 1
ATOM 2803 O O . ALA B 1 77 ? 30.552 42.334 -2.919 1.00 36.18 77 ALA B O 1
ATOM 2805 N N . PRO B 1 78 ? 31.897 42.664 -4.701 1.00 39.07 78 PRO B N 1
ATOM 2806 C CA . PRO B 1 78 ? 31.139 41.847 -5.655 1.00 38.85 78 PRO B CA 1
ATOM 2807 C C . PRO B 1 78 ? 30.840 40.440 -5.159 1.00 38.54 78 PRO B C 1
ATOM 2808 O O . PRO B 1 78 ? 29.687 40.014 -5.159 1.00 40.41 78 PRO B O 1
ATOM 2812 N N . GLY B 1 79 ? 31.879 39.729 -4.721 1.00 37.07 79 GLY B N 1
ATOM 2813 C CA . GLY B 1 79 ? 31.695 38.377 -4.222 1.00 35.76 79 GLY B CA 1
ATOM 2814 C C . GLY B 1 79 ? 30.736 38.292 -3.049 1.00 36.00 79 GLY B C 1
ATOM 2815 O O . GLY B 1 79 ? 29.712 37.603 -3.122 1.00 36.12 79 GLY B O 1
ATOM 2816 N N . PRO B 1 80 ? 31.040 38.973 -1.929 1.00 34.14 80 PRO B N 1
ATOM 2817 C CA . PRO B 1 80 ? 30.159 38.934 -0.760 1.00 30.92 80 PRO B CA 1
ATOM 2818 C C . PRO B 1 80 ? 28.731 39.441 -1.034 1.00 34.75 80 PRO B C 1
ATOM 2819 O O . PRO B 1 80 ? 27.779 38.998 -0.392 1.00 35.94 80 PRO B O 1
ATOM 2823 N N . SER B 1 81 ? 28.593 40.386 -1.959 1.00 38.40 81 SER B N 1
ATOM 2824 C CA . SER B 1 81 ? 27.272 40.911 -2.296 1.00 39.95 81 SER B CA 1
ATOM 2825 C C . SER B 1 81 ? 26.464 39.779 -2.934 1.00 40.85 81 SER B C 1
ATOM 2826 O O . SER B 1 81 ? 25.281 39.620 -2.642 1.00 40.23 81 SER B O 1
ATOM 2829 N N . LYS B 1 82 ? 27.112 38.982 -3.781 1.00 40.60 82 LYS B N 1
ATOM 2830 C CA . LYS B 1 82 ? 26.438 37.848 -4.412 1.00 41.55 82 LYS B CA 1
ATOM 2831 C C . LYS B 1 82 ? 25.933 36.882 -3.333 1.00 39.37 82 LYS B C 1
ATOM 2832 O O . LYS B 1 82 ? 24.857 36.304 -3.452 1.00 39.18 82 LYS B O 1
ATOM 2838 N N . ALA B 1 83 ? 26.699 36.726 -2.259 1.00 38.03 83 ALA B N 1
ATOM 2839 C CA . ALA B 1 83 ? 26.309 35.836 -1.169 1.00 34.53 83 ALA B CA 1
ATOM 2840 C C . ALA B 1 83 ? 25.128 36.367 -0.350 1.00 35.40 83 ALA B C 1
ATOM 2841 O O . ALA B 1 83 ? 24.299 35.591 0.130 1.00 36.78 83 ALA B O 1
ATOM 2843 N N . ARG B 1 84 ? 25.054 37.682 -0.168 1.00 35.46 84 ARG B N 1
ATOM 2844 C CA . ARG B 1 84 ? 23.962 38.258 0.612 1.00 37.25 84 ARG B CA 1
ATOM 2845 C C . ARG B 1 84 ? 22.678 38.079 -0.198 1.00 40.21 84 ARG B C 1
ATOM 2846 O O . ARG B 1 84 ? 21.603 37.832 0.350 1.00 39.31 84 ARG B O 1
ATOM 2854 N N . GLU B 1 85 ? 22.829 38.196 -1.509 1.00 42.53 85 GLU B N 1
ATOM 2855 C CA . GLU B 1 85 ? 21.720 38.053 -2.447 1.00 47.32 85 GLU B CA 1
ATOM 2856 C C . GLU B 1 85 ? 21.087 36.665 -2.323 1.00 47.18 85 GLU B C 1
ATOM 2857 O O . GLU B 1 85 ? 19.878 36.543 -2.114 1.00 47.92 85 GLU B O 1
ATOM 2875 N N . LEU B 1 87 ? 21.549 34.348 0.070 1.00 41.51 87 LEU B N 1
ATOM 2876 C CA . LEU B 1 87 ? 21.139 34.016 1.422 1.00 40.55 87 LEU B CA 1
ATOM 2877 C C . LEU B 1 87 ? 19.858 34.714 1.856 1.00 40.18 87 LEU B C 1
ATOM 2878 O O . LEU B 1 87 ? 19.060 34.152 2.614 1.00 39.33 87 LEU B O 1
ATOM 2883 N N . ALA B 1 88 ? 19.669 35.942 1.394 1.00 40.18 88 ALA B N 1
ATOM 2884 C CA . ALA B 1 88 ? 18.477 36.698 1.749 1.00 42.87 88 ALA B CA 1
ATOM 2885 C C . ALA B 1 88 ? 17.248 36.069 1.079 1.00 46.47 88 ALA B C 1
ATOM 2886 O O . ALA B 1 88 ? 16.140 36.065 1.639 1.00 47.71 88 ALA B O 1
ATOM 2888 N N . ASP B 1 89 ? 17.455 35.528 -0.117 1.00 49.16 89 ASP B N 1
ATOM 2889 C CA . ASP B 1 89 ? 16.374 34.902 -0.869 1.00 51.86 89 ASP B CA 1
ATOM 2890 C C . ASP B 1 89 ? 16.312 33.392 -0.660 1.00 54.01 89 ASP B C 1
ATOM 2891 O O . ASP B 1 89 ? 15.887 32.649 -1.551 1.00 56.61 89 ASP B O 1
ATOM 2896 N N . SER B 1 90 ? 16.738 32.940 0.515 1.00 52.47 90 SER B N 1
ATOM 2897 C CA . SER B 1 90 ? 16.705 31.523 0.843 1.00 51.06 90 SER B CA 1
ATOM 2898 C C . SER B 1 90 ? 15.720 31.346 1.995 1.00 52.51 90 SER B C 1
ATOM 2899 O O . SER B 1 90 ? 15.162 32.325 2.498 1.00 53.06 90 SER B O 1
ATOM 2902 N N . GLU B 1 91 ? 15.502 30.103 2.409 1.00 52.55 91 GLU B N 1
ATOM 2903 C CA . GLU B 1 91 ? 14.565 29.813 3.490 1.00 52.73 91 GLU B CA 1
ATOM 2904 C C . GLU B 1 91 ? 15.244 29.721 4.853 1.00 52.37 91 GLU B C 1
ATOM 2905 O O . GLU B 1 91 ? 14.618 29.339 5.847 1.00 51.77 91 GLU B O 1
ATOM 2911 N N . TYR B 1 92 ? 16.524 30.074 4.902 1.00 49.70 92 TYR B N 1
ATOM 2912 C CA . TYR B 1 92 ? 17.271 30.017 6.152 1.00 46.53 92 TYR B CA 1
ATOM 2913 C C . TYR B 1 92 ? 17.691 31.425 6.590 1.00 42.20 92 TYR B C 1
ATOM 2914 O O . TYR B 1 92 ? 18.156 32.231 5.779 1.00 40.05 92 TYR B O 1
ATOM 2923 N N . PRO B 1 93 ? 17.485 31.755 7.870 1.00 41.39 93 PRO B N 1
ATOM 2924 C CA . PRO B 1 93 ? 17.885 33.088 8.342 1.00 41.10 93 PRO B CA 1
ATOM 2925 C C . PRO B 1 93 ? 19.415 33.146 8.193 1.00 40.53 93 PRO B C 1
ATOM 2926 O O . PRO B 1 93 ? 20.090 32.134 8.379 1.00 37.99 93 PRO B O 1
ATOM 2930 N N . ALA B 1 94 ? 19.965 34.305 7.854 1.00 40.18 94 ALA B N 1
ATOM 2931 C CA . ALA B 1 94 ? 21.408 34.389 7.674 1.00 38.33 94 ALA B CA 1
ATOM 2932 C C . ALA B 1 94 ? 22.017 35.588 8.387 1.00 37.84 94 ALA B C 1
ATOM 2933 O O . ALA B 1 94 ? 21.334 36.577 8.665 1.00 32.79 94 ALA B O 1
ATOM 2935 N N . VAL B 1 95 ? 23.314 35.477 8.693 1.00 35.70 95 VAL B N 1
ATOM 2936 C CA . VAL B 1 95 ? 24.065 36.536 9.370 1.00 34.18 95 VAL B CA 1
ATOM 2937 C C . VAL B 1 95 ? 25.349 36.736 8.570 1.00 32.11 95 VAL B C 1
ATOM 2938 O O . VAL B 1 95 ? 25.964 35.765 8.119 1.00 33.76 95 VAL B O 1
ATOM 2942 N N . ILE B 1 96 ? 25.736 37.989 8.371 1.00 29.53 96 ILE B N 1
ATOM 2943 C CA . ILE B 1 96 ? 26.943 38.287 7.616 1.00 30.64 96 ILE B CA 1
ATOM 2944 C C . ILE B 1 96 ? 28.013 38.833 8.571 1.00 28.57 96 ILE B C 1
ATOM 2945 O O . ILE B 1 96 ? 27.777 39.824 9.251 1.00 29.78 96 ILE B O 1
ATOM 2950 N N . ILE B 1 97 ? 29.171 38.175 8.633 1.00 28.82 97 ILE B N 1
ATOM 2951 C CA . ILE B 1 97 ? 30.258 38.662 9.494 1.00 27.61 97 ILE B CA 1
ATOM 2952 C C . ILE B 1 97 ? 31.212 39.375 8.550 1.00 22.30 97 ILE B C 1
ATOM 2953 O O . ILE B 1 97 ? 31.606 38.824 7.523 1.00 27.37 97 ILE B O 1
ATOM 2958 N N . GLY B 1 98 ? 31.564 40.624 8.885 1.00 23.18 98 GLY B N 1
ATOM 2959 C CA . GLY B 1 98 ? 32.445 41.391 8.033 1.00 23.99 98 GLY B CA 1
ATOM 2960 C C . GLY B 1 98 ? 33.258 42.413 8.814 1.00 26.37 98 GLY B C 1
ATOM 2961 O O . GLY B 1 98 ? 33.215 42.400 10.037 1.00 26.37 98 GLY B O 1
ATOM 2962 N N . ASP B 1 99 ? 33.996 43.245 8.084 1.00 30.62 99 ASP B N 1
ATOM 2963 C CA . ASP B 1 99 ? 34.825 44.297 8.665 1.00 32.98 99 ASP B CA 1
ATOM 2964 C C . ASP B 1 99 ? 34.227 45.686 8.430 1.00 35.33 99 ASP B C 1
ATOM 2965 O O . ASP B 1 99 ? 33.075 45.814 7.998 1.00 34.15 99 ASP B O 1
ATOM 2970 N N . ALA B 1 100 ? 34.999 46.734 8.707 1.00 31.09 100 ALA B N 1
ATOM 2971 C CA . ALA B 1 100 ? 34.488 48.101 8.559 1.00 31.21 100 ALA B CA 1
ATOM 2972 C C . ALA B 1 100 ? 33.855 48.467 7.213 1.00 30.18 100 ALA B C 1
ATOM 2973 O O . ALA B 1 100 ? 32.865 49.199 7.190 1.00 32.09 100 ALA B O 1
ATOM 2975 N N . PRO B 1 101 ? 34.411 47.987 6.086 1.00 31.92 101 PRO B N 1
ATOM 2976 C CA . PRO B 1 101 ? 33.798 48.347 4.793 1.00 32.51 101 PRO B CA 1
ATOM 2977 C C . PRO B 1 101 ? 32.344 47.893 4.720 1.00 35.07 101 PRO B C 1
ATOM 2978 O O . PRO B 1 101 ? 31.552 48.405 3.923 1.00 37.59 101 PRO B O 1
ATOM 2982 N N . GLY B 1 102 ? 31.993 46.940 5.568 1.00 35.43 102 GLY B N 1
ATOM 2983 C CA . GLY B 1 102 ? 30.630 46.437 5.593 1.00 35.16 102 GLY B CA 1
ATOM 2984 C C . GLY B 1 102 ? 29.617 47.504 5.964 1.00 39.55 102 GLY B C 1
ATOM 2985 O O . GLY B 1 102 ? 28.431 47.360 5.664 1.00 38.85 102 GLY B O 1
ATOM 2986 N N . LEU B 1 103 ? 30.069 48.576 6.609 1.00 35.70 103 LEU B N 1
ATOM 2987 C CA . LEU B 1 103 ? 29.169 49.654 7.003 1.00 36.76 103 LEU B CA 1
ATOM 2988 C C . LEU B 1 103 ? 28.516 50.317 5.779 1.00 37.53 103 LEU B C 1
ATOM 2989 O O . LEU B 1 103 ? 27.427 50.882 5.892 1.00 37.13 103 LEU B O 1
ATOM 2994 N N . LYS B 1 104 ? 29.189 50.264 4.630 1.00 38.15 104 LYS B N 1
ATOM 2995 C CA . LYS B 1 104 ? 28.658 50.850 3.392 1.00 39.69 104 LYS B CA 1
ATOM 2996 C C . LYS B 1 104 ? 27.308 50.226 3.013 1.00 43.71 104 LYS B C 1
ATOM 2997 O O . LYS B 1 104 ? 26.429 50.917 2.485 1.00 40.76 104 LYS B O 1
ATOM 3003 N N . VAL B 1 105 ? 27.145 48.930 3.287 1.00 40.14 105 VAL B N 1
ATOM 3004 C CA . VAL B 1 105 ? 25.909 48.223 2.953 1.00 39.79 105 VAL B CA 1
ATOM 3005 C C . VAL B 1 105 ? 25.093 47.779 4.162 1.00 39.73 105 VAL B C 1
ATOM 3006 O O . VAL B 1 105 ? 24.333 46.813 4.091 1.00 41.50 105 VAL B O 1
ATOM 3010 N N . LYS B 1 106 ? 25.239 48.491 5.272 1.00 40.78 106 LYS B N 1
ATOM 3011 C CA . LYS B 1 106 ? 24.521 48.165 6.499 1.00 44.13 106 LYS B CA 1
ATOM 3012 C C . LYS B 1 106 ? 22.998 48.224 6.327 1.00 47.10 106 LYS B C 1
ATOM 3013 O O . LYS B 1 106 ? 22.283 47.278 6.675 1.00 45.19 106 LYS B O 1
ATOM 3019 N N . ASP B 1 107 ? 22.505 49.337 5.794 1.00 47.58 107 ASP B N 1
ATOM 3020 C CA . ASP B 1 107 ? 21.070 49.501 5.589 1.00 48.39 107 ASP B CA 1
ATOM 3021 C C . ASP B 1 107 ? 20.561 48.517 4.546 1.00 47.80 107 ASP B C 1
ATOM 3022 O O . ASP B 1 107 ? 19.486 47.934 4.703 1.00 46.87 107 ASP B O 1
ATOM 3027 N N . GLU B 1 108 ? 21.347 48.336 3.490 1.00 46.45 108 GLU B N 1
ATOM 3028 C CA . GLU B 1 108 ? 21.015 47.403 2.422 1.00 47.21 108 GLU B CA 1
ATOM 3029 C C . GLU B 1 108 ? 20.831 45.998 3.012 1.00 47.87 108 GLU B C 1
ATOM 3030 O O . GLU B 1 108 ? 19.957 45.247 2.579 1.00 48.23 108 GLU B O 1
ATOM 3044 N N . GLU B 1 110 ? 19.880 45.285 6.157 1.00 44.08 110 GLU B N 1
ATOM 3045 C CA . GLU B 1 110 ? 18.693 45.243 6.997 1.00 47.65 110 GLU B CA 1
ATOM 3046 C C . GLU B 1 110 ? 17.458 45.140 6.103 1.00 47.99 110 GLU B C 1
ATOM 3047 O O . GLU B 1 110 ? 16.438 44.578 6.498 1.00 48.41 110 GLU B O 1
ATOM 3053 N N . GLU B 1 111 ? 17.582 45.675 4.892 1.00 48.79 111 GLU B N 1
ATOM 3054 C CA . GLU B 1 111 ? 16.508 45.654 3.905 1.00 50.02 111 GLU B CA 1
ATOM 3055 C C . GLU B 1 111 ? 16.388 44.233 3.350 1.00 51.02 111 GLU B C 1
ATOM 3056 O O . GLU B 1 111 ? 15.287 43.775 3.032 1.00 49.59 111 GLU B O 1
ATOM 3062 N N . GLN B 1 112 ? 17.521 43.536 3.256 1.00 47.57 112 GLN B N 1
ATOM 3063 C CA . GLN B 1 112 ? 17.554 42.164 2.746 1.00 44.72 112 GLN B CA 1
ATOM 3064 C C . GLN B 1 112 ? 17.105 41.169 3.815 1.00 43.79 112 GLN B C 1
ATOM 3065 O O . GLN B 1 112 ? 16.979 39.972 3.549 1.00 47.22 112 GLN B O 1
ATOM 3071 N N . GLY B 1 113 ? 16.863 41.662 5.025 1.00 43.50 113 GLY B N 1
ATOM 3072 C CA . GLY B 1 113 ? 16.441 40.777 6.101 1.00 41.34 113 GLY B CA 1
ATOM 3073 C C . GLY B 1 113 ? 17.574 39.914 6.628 1.00 42.34 113 GLY B C 1
ATOM 3074 O O . GLY B 1 113 ? 17.348 38.824 7.164 1.00 40.10 113 GLY B O 1
ATOM 3075 N N . LEU B 1 114 ? 18.800 40.410 6.478 1.00 42.04 114 LEU B N 1
ATOM 3076 C CA . LEU B 1 114 ? 19.989 39.692 6.940 1.00 39.99 114 LEU B CA 1
ATOM 3077 C C . LEU B 1 114 ? 20.511 40.235 8.271 1.00 38.83 114 LEU B C 1
ATOM 3078 O O . LEU B 1 114 ? 20.320 41.407 8.599 1.00 38.29 114 LEU B O 1
ATOM 3083 N N . GLY B 1 115 ? 21.142 39.364 9.049 1.00 35.38 115 GLY B N 1
ATOM 3084 C CA . GLY B 1 115 ? 21.724 39.799 10.306 1.00 36.36 115 GLY B CA 1
ATOM 3085 C C . GLY B 1 115 ? 23.176 40.161 10.007 1.00 33.50 115 GLY B C 1
ATOM 3086 O O . GLY B 1 115 ? 23.688 39.895 8.906 1.00 31.42 115 GLY B O 1
ATOM 3087 N N . TYR B 1 116 ? 23.856 40.793 10.957 1.00 32.86 116 TYR B N 1
ATOM 3088 C CA . TYR B 1 116 ? 25.259 41.120 10.710 1.00 35.05 116 TYR B CA 1
ATOM 3089 C C . TYR B 1 116 ? 26.027 41.430 11.980 1.00 31.44 116 TYR B C 1
ATOM 3090 O O . TYR B 1 116 ? 25.450 41.830 12.988 1.00 28.34 116 TYR B O 1
ATOM 3099 N N . ILE B 1 117 ? 27.338 41.204 11.912 1.00 31.42 117 ILE B N 1
ATOM 3100 C CA . ILE B 1 117 ? 28.273 41.505 12.999 1.00 27.79 117 ILE B CA 1
ATOM 3101 C C . ILE B 1 117 ? 29.483 42.039 12.223 1.00 26.63 117 ILE B C 1
ATOM 3102 O O . ILE B 1 117 ? 30.157 41.296 11.492 1.00 27.29 117 ILE B O 1
ATOM 3107 N N . LEU B 1 118 ? 29.678 43.355 12.314 1.00 27.62 118 LEU B N 1
ATOM 3108 C CA . LEU B 1 118 ? 30.756 44.059 11.634 1.00 26.21 118 LEU B CA 1
ATOM 3109 C C . LEU B 1 118 ? 31.786 44.427 12.695 1.00 24.43 118 LEU B C 1
ATOM 3110 O O . LEU B 1 118 ? 31.497 45.168 13.623 1.00 25.74 118 LEU B O 1
ATOM 3115 N N . VAL B 1 119 ? 32.984 43.897 12.514 1.00 27.90 119 VAL B N 1
ATOM 3116 C CA . VAL B 1 119 ? 34.098 44.106 13.448 1.00 24.38 119 VAL B CA 1
ATOM 3117 C C . VAL B 1 119 ? 35.092 45.101 12.835 1.00 20.02 119 VAL B C 1
ATOM 3118 O O . VAL B 1 119 ? 35.874 44.761 11.945 1.00 21.40 119 VAL B O 1
ATOM 3122 N N . LYS B 1 120 ? 35.016 46.347 13.294 1.00 21.71 120 LYS B N 1
ATOM 3123 C CA . LYS B 1 120 ? 35.866 47.420 12.803 1.00 23.18 120 LYS B CA 1
ATOM 3124 C C . LYS B 1 120 ? 37.350 47.127 13.019 1.00 21.01 120 LYS B C 1
ATOM 3125 O O . LYS B 1 120 ? 38.163 47.420 12.149 1.00 23.87 120 LYS B O 1
ATOM 3131 N N . PRO B 1 121 ? 37.721 46.581 14.200 1.00 22.27 121 PRO B N 1
ATOM 3132 C CA . PRO B 1 121 ? 39.153 46.289 14.393 1.00 21.41 121 PRO B CA 1
ATOM 3133 C C . PRO B 1 121 ? 39.700 45.116 13.579 1.00 23.57 121 PRO B C 1
ATOM 3134 O O . PRO B 1 121 ? 40.894 44.858 13.617 1.00 21.35 121 PRO B O 1
ATOM 3138 N N . ASP B 1 122 ? 38.853 44.382 12.853 1.00 21.82 122 ASP B N 1
ATOM 3139 C CA . ASP B 1 122 ? 39.328 43.235 12.054 1.00 20.68 122 ASP B CA 1
ATOM 3140 C C . ASP B 1 122 ? 39.846 43.814 10.750 1.00 24.94 122 ASP B C 1
ATOM 3141 O O . ASP B 1 122 ? 39.195 43.762 9.703 1.00 25.14 122 ASP B O 1
ATOM 3146 N N . ALA B 1 123 ? 41.062 44.340 10.804 1.00 20.23 123 ALA B N 1
ATOM 3147 C CA . ALA B 1 123 ? 41.645 45.053 9.693 1.00 19.61 123 ALA B CA 1
ATOM 3148 C C . ALA B 1 123 ? 42.292 44.312 8.556 1.00 19.65 123 ALA B C 1
ATOM 3149 O O . ALA B 1 123 ? 42.950 43.285 8.752 1.00 20.38 123 ALA B O 1
ATOM 3163 N N . LEU B 1 125 ? 44.947 43.257 5.971 1.00 23.22 125 LEU B N 1
ATOM 3164 C CA . LEU B 1 125 ? 46.398 43.241 6.109 1.00 22.97 125 LEU B CA 1
ATOM 3165 C C . LEU B 1 125 ? 47.097 43.899 4.919 1.00 25.40 125 LEU B C 1
ATOM 3166 O O . LEU B 1 125 ? 46.449 44.293 3.926 1.00 24.99 125 LEU B O 1
ATOM 3171 N N . GLY B 1 126 ? 48.422 44.003 5.007 1.00 21.58 126 GLY B N 1
ATOM 3172 C CA . GLY B 1 126 ? 49.199 44.699 3.980 1.00 20.22 126 GLY B CA 1
ATOM 3173 C C . GLY B 1 126 ? 49.521 43.805 2.814 1.00 21.68 126 GLY B C 1
ATOM 3174 O O . GLY B 1 126 ? 50.665 43.419 2.581 1.00 21.14 126 GLY B O 1
ATOM 3175 N N . ALA B 1 127 ? 48.489 43.535 2.036 1.00 22.19 127 ALA B N 1
ATOM 3176 C CA . ALA B 1 127 ? 48.584 42.606 0.936 1.00 22.32 127 ALA B CA 1
ATOM 3177 C C . ALA B 1 127 ? 49.258 43.033 -0.353 1.00 23.68 127 ALA B C 1
ATOM 3178 O O . ALA B 1 127 ? 48.615 43.130 -1.397 1.00 28.84 127 ALA B O 1
ATOM 3180 N N . ARG B 1 128 ? 50.552 43.293 -0.276 1.00 21.56 128 ARG B N 1
ATOM 3181 C CA . ARG B 1 128 ? 51.378 43.605 -1.431 1.00 20.99 128 ARG B CA 1
ATOM 3182 C C . ARG B 1 128 ? 52.370 42.438 -1.557 1.00 23.58 128 ARG B C 1
ATOM 3183 O O . ARG B 1 128 ? 52.964 41.982 -0.571 1.00 21.60 128 ARG B O 1
ATOM 3191 N N . ARG B 1 129 ? 52.577 41.965 -2.781 1.00 21.36 129 ARG B N 1
ATOM 3192 C CA . ARG B 1 129 ? 53.452 40.838 -3.004 1.00 23.55 129 ARG B CA 1
ATOM 3193 C C . ARG B 1 129 ? 54.876 40.983 -2.468 1.00 22.20 129 ARG B C 1
ATOM 3194 O O . ARG B 1 129 ? 55.472 39.998 -2.053 1.00 23.90 129 ARG B O 1
ATOM 3202 N N . GLU B 1 130 ? 55.411 42.208 -2.465 1.00 20.73 130 GLU B N 1
ATOM 3203 C CA . GLU B 1 130 ? 56.783 42.439 -2.004 1.00 20.27 130 GLU B CA 1
ATOM 3204 C C . GLU B 1 130 ? 56.955 42.292 -0.498 1.00 19.52 130 GLU B C 1
ATOM 3205 O O . GLU B 1 130 ? 58.069 42.228 0.006 1.00 21.42 130 GLU B O 1
ATOM 3211 N N . PHE B 1 131 ? 55.847 42.203 0.198 1.00 18.65 131 PHE B N 1
ATOM 3212 C CA . PHE B 1 131 ? 55.874 42.131 1.656 1.00 19.63 131 PHE B CA 1
ATOM 3213 C C . PHE B 1 131 ? 55.154 40.950 2.245 1.00 18.76 131 PHE B C 1
ATOM 3214 O O . PHE B 1 131 ? 55.657 40.278 3.123 1.00 18.92 131 PHE B O 1
ATOM 3222 N N . LEU B 1 132 ? 53.944 40.719 1.756 1.00 17.83 132 LEU B N 1
ATOM 3223 C CA . LEU B 1 132 ? 53.134 39.665 2.321 1.00 18.67 132 LEU B CA 1
ATOM 3224 C C . LEU B 1 132 ? 53.304 38.291 1.711 1.00 21.84 132 LEU B C 1
ATOM 3225 O O . LEU B 1 132 ? 52.753 38.024 0.635 1.00 23.06 132 LEU B O 1
ATOM 3230 N N . ASP B 1 133 ? 54.069 37.428 2.374 1.00 19.39 133 ASP B N 1
ATOM 3231 C CA . ASP B 1 133 ? 54.201 36.040 1.915 1.00 19.01 133 ASP B CA 1
ATOM 3232 C C . ASP B 1 133 ? 53.356 35.221 2.910 1.00 18.10 133 ASP B C 1
ATOM 3233 O O . ASP B 1 133 ? 52.724 35.783 3.808 1.00 18.38 133 ASP B O 1
ATOM 3238 N N . PRO B 1 134 ? 53.292 33.891 2.761 1.00 19.58 134 PRO B N 1
ATOM 3239 C CA . PRO B 1 134 ? 52.474 33.121 3.710 1.00 20.79 134 PRO B CA 1
ATOM 3240 C C . PRO B 1 134 ? 52.846 33.289 5.200 1.00 17.37 134 PRO B C 1
ATOM 3241 O O . PRO B 1 134 ? 51.969 33.403 6.050 1.00 19.14 134 PRO B O 1
ATOM 3245 N N . VAL B 1 135 ? 54.132 33.294 5.499 1.00 16.74 135 VAL B N 1
ATOM 3246 C CA . VAL B 1 135 ? 54.571 33.457 6.896 1.00 15.66 135 VAL B CA 1
ATOM 3247 C C . VAL B 1 135 ? 54.119 34.818 7.455 1.00 16.38 135 VAL B C 1
ATOM 3248 O O . VAL B 1 135 ? 53.559 34.887 8.556 1.00 16.41 135 VAL B O 1
ATOM 3252 N N . GLU B 1 136 ? 54.338 35.905 6.711 1.00 18.01 136 GLU B N 1
ATOM 3253 C CA . GLU B 1 136 ? 53.932 37.230 7.193 1.00 16.95 136 GLU B CA 1
ATOM 3254 C C . GLU B 1 136 ? 52.409 37.277 7.395 1.00 15.41 136 GLU B C 1
ATOM 3255 O O . GLU B 1 136 ? 51.928 37.854 8.350 1.00 17.07 136 GLU B O 1
ATOM 3273 N N . ALA B 1 138 ? 50.460 34.795 8.260 1.00 16.95 138 ALA B N 1
ATOM 3274 C CA . ALA B 1 138 ? 50.162 34.041 9.481 1.00 15.81 138 ALA B CA 1
ATOM 3275 C C . ALA B 1 138 ? 50.563 34.865 10.707 1.00 16.54 138 ALA B C 1
ATOM 3276 O O . ALA B 1 138 ? 49.842 34.880 11.685 1.00 16.77 138 ALA B O 1
ATOM 3278 N N . ILE B 1 139 ? 51.713 35.546 10.649 1.00 15.97 139 ILE B N 1
ATOM 3279 C CA . ILE B 1 139 ? 52.137 36.371 11.787 1.00 16.75 139 ILE B CA 1
ATOM 3280 C C . ILE B 1 139 ? 51.111 37.467 12.076 1.00 16.67 139 ILE B C 1
ATOM 3281 O O . ILE B 1 139 ? 50.727 37.700 13.224 1.00 16.52 139 ILE B O 1
ATOM 3286 N N . TYR B 1 140 ? 50.648 38.139 11.024 1.00 16.59 140 TYR B N 1
ATOM 3287 C CA . TYR B 1 140 ? 49.680 39.210 11.186 1.00 16.61 140 TYR B CA 1
ATOM 3288 C C . TYR B 1 140 ? 48.389 38.639 11.782 1.00 15.55 140 TYR B C 1
ATOM 3289 O O . TYR B 1 140 ? 47.801 39.218 12.716 1.00 16.48 140 TYR B O 1
ATOM 3298 N N . ASN B 1 141 ? 47.961 37.492 11.266 1.00 16.65 141 ASN B N 1
ATOM 3299 C CA . ASN B 1 141 ? 46.749 36.902 11.805 1.00 17.40 141 ASN B CA 1
ATOM 3300 C C . ASN B 1 141 ? 46.903 36.485 13.265 1.00 15.72 141 ASN B C 1
ATOM 3301 O O . ASN B 1 141 ? 45.948 36.550 14.040 1.00 17.21 141 ASN B O 1
ATOM 3306 N N . ALA B 1 142 ? 48.105 36.059 13.660 1.00 15.96 142 ALA B N 1
ATOM 3307 C CA . ALA B 1 142 ? 48.324 35.689 15.055 1.00 16.41 142 ALA B CA 1
ATOM 3308 C C . ALA B 1 142 ? 48.156 36.931 15.930 1.00 16.65 142 ALA B C 1
ATOM 3309 O O . ALA B 1 142 ? 47.538 36.888 16.986 1.00 16.93 142 ALA B O 1
ATOM 3311 N N . ASP B 1 143 ? 48.727 38.056 15.493 1.00 15.20 143 ASP B N 1
ATOM 3312 C CA . ASP B 1 143 ? 48.600 39.275 16.281 1.00 14.96 143 ASP B CA 1
ATOM 3313 C C . ASP B 1 143 ? 47.122 39.746 16.343 1.00 15.45 143 ASP B C 1
ATOM 3314 O O . ASP B 1 143 ? 46.642 40.147 17.385 1.00 15.51 143 ASP B O 1
ATOM 3319 N N . LEU B 1 144 ? 46.446 39.723 15.198 1.00 15.86 144 LEU B N 1
ATOM 3320 C CA . LEU B 1 144 ? 45.043 40.144 15.168 1.00 16.74 144 LEU B CA 1
ATOM 3321 C C . LEU B 1 144 ? 44.198 39.218 16.048 1.00 17.35 144 LEU B C 1
ATOM 3322 O O . LEU B 1 144 ? 43.311 39.692 16.786 1.00 16.85 144 LEU B O 1
ATOM 3339 N N . LYS B 1 146 ? 45.101 37.607 18.696 1.00 15.19 146 LYS B N 1
ATOM 3340 C CA . LYS B 1 146 ? 45.353 37.950 20.070 1.00 16.30 146 LYS B CA 1
ATOM 3341 C C . LYS B 1 146 ? 44.582 39.219 20.457 1.00 15.30 146 LYS B C 1
ATOM 3342 O O . LYS B 1 146 ? 44.038 39.308 21.559 1.00 18.53 146 LYS B O 1
ATOM 3348 N N . VAL B 1 147 ? 44.592 40.228 19.583 1.00 14.44 147 VAL B N 1
ATOM 3349 C CA . VAL B 1 147 ? 43.879 41.455 19.861 1.00 15.00 147 VAL B CA 1
ATOM 3350 C C . VAL B 1 147 ? 42.382 41.179 20.056 1.00 16.95 147 VAL B C 1
ATOM 3351 O O . VAL B 1 147 ? 41.814 41.566 21.076 1.00 18.48 147 VAL B O 1
ATOM 3355 N N . LEU B 1 148 ? 41.795 40.488 19.083 1.00 17.27 148 LEU B N 1
ATOM 3356 C CA . LEU B 1 148 ? 40.339 40.235 19.142 1.00 20.76 148 LEU B CA 1
ATOM 3357 C C . LEU B 1 148 ? 39.952 39.382 20.340 1.00 19.10 148 LEU B C 1
ATOM 3358 O O . LEU B 1 148 ? 38.887 39.580 20.952 1.00 21.35 148 LEU B O 1
ATOM 3363 N N . ALA B 1 149 ? 40.812 38.443 20.713 1.00 18.71 149 ALA B N 1
ATOM 3364 C CA . ALA B 1 149 ? 40.530 37.601 21.859 1.00 19.08 149 ALA B CA 1
ATOM 3365 C C . ALA B 1 149 ? 40.773 38.306 23.199 1.00 19.81 149 ALA B C 1
ATOM 3366 O O . ALA B 1 149 ? 39.871 38.437 23.996 1.00 19.45 149 ALA B O 1
ATOM 3368 N N . ALA B 1 150 ? 41.985 38.810 23.450 1.00 17.16 150 ALA B N 1
ATOM 3369 C CA . ALA B 1 150 ? 42.246 39.402 24.755 1.00 18.63 150 ALA B CA 1
ATOM 3370 C C . ALA B 1 150 ? 41.534 40.698 25.103 1.00 16.82 150 ALA B C 1
ATOM 3371 O O . ALA B 1 150 ? 41.442 41.052 26.266 1.00 21.09 150 ALA B O 1
ATOM 3373 N N . THR B 1 151 ? 41.039 41.423 24.098 1.00 16.73 151 THR B N 1
ATOM 3374 C CA . THR B 1 151 ? 40.309 42.658 24.341 1.00 18.74 151 THR B CA 1
ATOM 3375 C C . THR B 1 151 ? 38.847 42.327 24.664 1.00 20.75 151 THR B C 1
ATOM 3376 O O . THR B 1 151 ? 38.119 43.187 25.160 1.00 23.34 151 THR B O 1
ATOM 3380 N N . GLY B 1 152 ? 38.451 41.089 24.384 1.00 21.00 152 GLY B N 1
ATOM 3381 C CA . GLY B 1 152 ? 37.070 40.678 24.679 1.00 24.09 152 GLY B CA 1
ATOM 3382 C C . GLY B 1 152 ? 36.138 40.756 23.483 1.00 25.91 152 GLY B C 1
ATOM 3383 O O . GLY B 1 152 ? 34.934 40.452 23.612 1.00 25.26 152 GLY B O 1
ATOM 3384 N N . VAL B 1 153 ? 36.642 41.144 22.319 1.00 19.36 153 VAL B N 1
ATOM 3385 C CA . VAL B 1 153 ? 35.778 41.224 21.141 1.00 22.65 153 VAL B CA 1
ATOM 3386 C C . VAL B 1 153 ? 35.169 39.858 20.815 1.00 25.19 153 VAL B C 1
ATOM 3387 O O . VAL B 1 153 ? 33.980 39.769 20.480 1.00 26.59 153 VAL B O 1
ATOM 3391 N N . PHE B 1 154 ? 35.966 38.798 20.898 1.00 22.08 154 PHE B N 1
ATOM 3392 C CA . PHE B 1 154 ? 35.436 37.479 20.600 1.00 23.84 154 PHE B CA 1
ATOM 3393 C C . PHE B 1 154 ? 34.338 37.078 21.587 1.00 24.96 154 PHE B C 1
ATOM 3394 O O . PHE B 1 154 ? 33.519 36.232 21.251 1.00 26.89 154 PHE B O 1
ATOM 3402 N N . ARG B 1 155 ? 34.322 37.642 22.794 1.00 24.24 155 ARG B N 1
ATOM 3403 C CA . ARG B 1 155 ? 33.269 37.266 23.732 1.00 25.60 155 ARG B CA 1
ATOM 3404 C C . ARG B 1 155 ? 31.958 37.894 23.252 1.00 29.03 155 ARG B C 1
ATOM 3405 O O . ARG B 1 155 ? 30.893 37.269 23.365 1.00 27.33 155 ARG B O 1
ATOM 3413 N N . VAL B 1 156 ? 32.033 39.110 22.714 1.00 27.31 156 VAL B N 1
ATOM 3414 C CA . VAL B 1 156 ? 30.838 39.786 22.192 1.00 28.43 156 VAL B CA 1
ATOM 3415 C C . VAL B 1 156 ? 30.251 38.923 21.069 1.00 31.40 156 VAL B C 1
ATOM 3416 O O . VAL B 1 156 ? 29.032 38.720 20.995 1.00 29.23 156 VAL B O 1
ATOM 3420 N N . VAL B 1 157 ? 31.117 38.398 20.208 1.00 28.94 157 VAL B N 1
ATOM 3421 C CA . VAL B 1 157 ? 30.697 37.560 19.088 1.00 28.68 157 VAL B CA 1
ATOM 3422 C C . VAL B 1 157 ? 30.109 36.245 19.632 1.00 33.16 157 VAL B C 1
ATOM 3423 O O . VAL B 1 157 ? 29.015 35.819 19.207 1.00 32.12 157 VAL B O 1
ATOM 3427 N N . GLN B 1 158 ? 30.812 35.613 20.575 1.00 28.71 158 GLN B N 1
ATOM 3428 C CA . GLN B 1 158 ? 30.354 34.361 21.198 1.00 32.93 158 GLN B CA 1
ATOM 3429 C C . GLN B 1 158 ? 28.941 34.532 21.749 1.00 34.98 158 GLN B C 1
ATOM 3430 O O . GLN B 1 158 ? 28.059 33.683 21.538 1.00 34.90 158 GLN B O 1
ATOM 3436 N N . GLU B 1 159 ? 28.737 35.639 22.451 1.00 32.16 159 GLU B N 1
ATOM 3437 C CA . GLU B 1 159 ? 27.449 35.930 23.065 1.00 34.34 159 GLU B CA 1
ATOM 3438 C C . GLU B 1 159 ? 26.342 36.165 22.049 1.00 34.86 159 GLU B C 1
ATOM 3439 O O . GLU B 1 159 ? 25.189 35.753 22.275 1.00 37.46 159 GLU B O 1
ATOM 3445 N N . ALA B 1 160 ? 26.662 36.806 20.933 1.00 30.56 160 ALA B N 1
ATOM 3446 C CA . ALA B 1 160 ? 25.649 37.048 19.918 1.00 31.65 160 ALA B CA 1
ATOM 3447 C C . ALA B 1 160 ? 25.166 35.719 19.338 1.00 36.20 160 ALA B C 1
ATOM 3448 O O . ALA B 1 160 ? 23.956 35.470 19.242 1.00 36.51 160 ALA B O 1
ATOM 3450 N N . PHE B 1 161 ? 26.103 34.862 18.947 1.00 34.99 161 PHE B N 1
ATOM 3451 C CA . PHE B 1 161 ? 25.728 33.585 18.367 1.00 35.60 161 PHE B CA 1
ATOM 3452 C C . PHE B 1 161 ? 25.093 32.638 19.370 1.00 39.89 161 PHE B C 1
ATOM 3453 O O . PHE B 1 161 ? 24.265 31.797 18.995 1.00 41.91 161 PHE B O 1
ATOM 3461 N N . ASP B 1 162 ? 25.454 32.764 20.641 1.00 36.87 162 ASP B N 1
ATOM 3462 C CA . ASP B 1 162 ? 24.870 31.889 21.647 1.00 39.32 162 ASP B CA 1
ATOM 3463 C C . ASP B 1 162 ? 23.421 32.259 21.946 1.00 42.31 162 ASP B C 1
ATOM 3464 O O . ASP B 1 162 ? 22.594 31.386 22.223 1.00 36.51 162 ASP B O 1
ATOM 3469 N N . GLU B 1 163 ? 23.116 33.548 21.887 1.00 44.04 163 GLU B N 1
ATOM 3470 C CA . GLU B 1 163 ? 21.759 34.005 22.144 1.00 47.13 163 GLU B CA 1
ATOM 3471 C C . GLU B 1 163 ? 20.895 33.558 20.959 1.00 47.34 163 GLU B C 1
ATOM 3472 O O . GLU B 1 163 ? 19.750 33.141 21.138 1.00 48.06 163 GLU B O 1
ATOM 3478 N N . LEU B 1 164 ? 21.452 33.640 19.753 1.00 45.75 164 LEU B N 1
ATOM 3479 C CA . LEU B 1 164 ? 20.736 33.231 18.551 1.00 46.26 164 LEU B CA 1
ATOM 3480 C C . LEU B 1 164 ? 20.488 31.715 18.601 1.00 47.91 164 LEU B C 1
ATOM 3481 O O . LEU B 1 164 ? 19.430 31.233 18.187 1.00 48.68 164 LEU B O 1
ATOM 3486 N N . ILE B 1 165 ? 21.458 30.970 19.125 1.00 45.94 165 ILE B N 1
ATOM 3487 C CA . ILE B 1 165 ? 21.337 29.519 19.244 1.00 47.05 165 ILE B CA 1
ATOM 3488 C C . ILE B 1 165 ? 20.196 29.141 20.192 1.00 49.55 165 ILE B C 1
ATOM 3489 O O . ILE B 1 165 ? 19.604 28.063 20.076 1.00 48.57 165 ILE B O 1
ATOM 3494 N N . GLU B 1 166 ? 19.893 30.023 21.136 1.00 51.29 166 GLU B N 1
ATOM 3495 C CA . GLU B 1 166 ? 18.804 29.761 22.067 1.00 53.12 166 GLU B CA 1
ATOM 3496 C C . GLU B 1 166 ? 17.480 30.075 21.379 1.00 54.54 166 GLU B C 1
ATOM 3497 O O . GLU B 1 166 ? 16.528 29.303 21.474 1.00 55.08 166 GLU B O 1
ATOM 3503 N N . LYS B 1 167 ? 17.428 31.198 20.672 1.00 54.95 167 LYS B N 1
ATOM 3504 C CA . LYS B 1 167 ? 16.216 31.578 19.955 1.00 56.49 167 LYS B CA 1
ATOM 3505 C C . LYS B 1 167 ? 15.892 30.493 18.928 1.00 58.47 167 LYS B C 1
ATOM 3506 O O . LYS B 1 167 ? 14.720 30.193 18.667 1.00 58.17 167 LYS B O 1
ATOM 3512 N N . ALA B 1 168 ? 16.942 29.909 18.354 1.00 59.22 168 ALA B N 1
ATOM 3513 C CA . ALA B 1 168 ? 16.810 28.866 17.341 1.00 59.09 168 ALA B CA 1
ATOM 3514 C C . ALA B 1 168 ? 16.215 27.573 17.890 1.00 58.88 168 ALA B C 1
ATOM 3515 O O . ALA B 1 168 ? 15.471 26.883 17.193 1.00 58.20 168 ALA B O 1
ATOM 3517 N N . LYS B 1 169 ? 16.543 27.236 19.131 1.00 58.39 169 LYS B N 1
ATOM 3518 C CA . LYS B 1 169 ? 16.013 26.019 19.723 1.00 60.76 169 LYS B CA 1
ATOM 3519 C C . LYS B 1 169 ? 14.514 26.167 19.943 1.00 63.39 169 LYS B C 1
ATOM 3520 O O . LYS B 1 169 ? 13.779 25.177 19.966 1.00 64.73 169 LYS B O 1
ATOM 3526 N N . GLU B 1 170 ? 14.064 27.409 20.103 1.00 64.46 170 GLU B N 1
ATOM 3527 C CA . GLU B 1 170 ? 12.646 27.687 20.302 1.00 64.45 170 GLU B CA 1
ATOM 3528 C C . GLU B 1 170 ? 11.982 27.742 18.928 1.00 64.37 170 GLU B C 1
ATOM 3529 O O . GLU B 1 170 ? 10.894 28.284 18.766 1.00 64.70 170 GLU B O 1
ATOM 3535 N N . ASP B 1 171 ? 12.674 27.176 17.942 1.00 65.50 171 ASP B N 1
ATOM 3536 C CA . ASP B 1 171 ? 12.212 27.101 16.558 1.00 65.90 171 ASP B CA 1
ATOM 3537 C C . ASP B 1 171 ? 11.572 28.399 16.075 1.00 65.17 171 ASP B C 1
ATOM 3538 O O . ASP B 1 171 ? 10.825 28.411 15.099 1.00 67.39 171 ASP B O 1
ATOM 3543 N N . GLU B 1 172 ? 11.884 29.498 16.743 1.00 64.90 172 GLU B N 1
ATOM 3544 C CA . GLU B 1 172 ? 11.310 30.778 16.367 1.00 64.90 172 GLU B CA 1
ATOM 3545 C C . GLU B 1 172 ? 12.363 31.818 16.005 1.00 63.46 172 GLU B C 1
ATOM 3546 O O . GLU B 1 172 ? 12.566 32.776 16.752 1.00 65.68 172 GLU B O 1
ATOM 3552 N N . ILE B 1 173 ? 13.034 31.638 14.870 1.00 62.05 173 ILE B N 1
ATOM 3553 C CA . ILE B 1 173 ? 14.050 32.604 14.457 1.00 60.31 173 ILE B CA 1
ATOM 3554 C C . ILE B 1 173 ? 13.509 33.614 13.457 1.00 60.64 173 ILE B C 1
ATOM 3555 O O . ILE B 1 173 ? 13.476 33.362 12.250 1.00 61.44 173 ILE B O 1
ATOM 3560 N N . SER B 1 174 ? 13.084 34.763 13.969 1.00 59.85 174 SER B N 1
ATOM 3561 C CA . SER B 1 174 ? 12.557 35.820 13.120 1.00 60.31 174 SER B CA 1
ATOM 3562 C C . SER B 1 174 ? 13.658 36.832 12.856 1.00 60.13 174 SER B C 1
ATOM 3563 O O . SER B 1 174 ? 14.716 36.787 13.486 1.00 60.23 174 SER B O 1
ATOM 3566 N N . GLU B 1 175 ? 13.409 37.742 11.922 1.00 59.87 175 GLU B N 1
ATOM 3567 C CA . GLU B 1 175 ? 14.383 38.767 11.585 1.00 59.81 175 GLU B CA 1
ATOM 3568 C C . GLU B 1 175 ? 14.735 39.615 12.800 1.00 59.23 175 GLU B C 1
ATOM 3569 O O . GLU B 1 175 ? 15.871 40.057 12.955 1.00 59.09 175 GLU B O 1
ATOM 3575 N N . ASN B 1 176 ? 13.758 39.832 13.668 1.00 57.57 176 ASN B N 1
ATOM 3576 C CA . ASN B 1 176 ? 13.979 40.635 14.860 1.00 57.24 176 ASN B CA 1
ATOM 3577 C C . ASN B 1 176 ? 14.950 39.954 15.807 1.00 56.14 176 ASN B C 1
ATOM 3578 O O . ASN B 1 176 ? 15.358 40.540 16.814 1.00 56.25 176 ASN B O 1
ATOM 3583 N N . ASP B 1 177 ? 15.314 38.716 15.483 1.00 52.92 177 ASP B N 1
ATOM 3584 C CA . ASP B 1 177 ? 16.239 37.948 16.316 1.00 52.14 177 ASP B CA 1
ATOM 3585 C C . ASP B 1 177 ? 17.655 37.94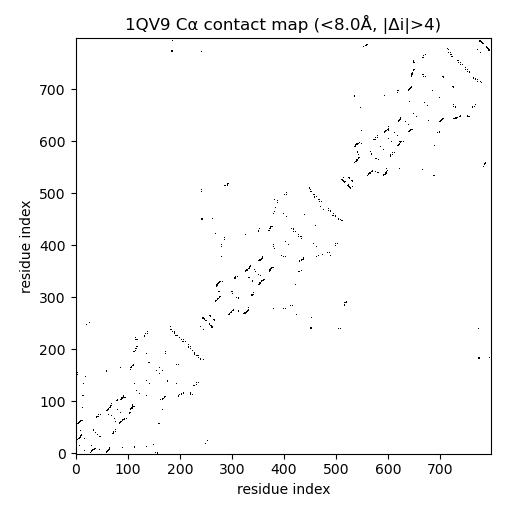4 15.760 1.00 48.50 177 ASP B C 1
ATOM 3586 O O . ASP B 1 177 ? 18.597 37.577 16.459 1.00 47.77 177 ASP B O 1
ATOM 3591 N N . LEU B 1 178 ? 17.802 38.338 14.501 1.00 46.29 178 LEU B N 1
ATOM 3592 C CA . LEU B 1 178 ? 19.116 38.368 13.885 1.00 44.29 178 LEU B CA 1
ATOM 3593 C C . LEU B 1 178 ? 19.948 39.511 14.462 1.00 43.64 178 LEU B C 1
ATOM 3594 O O . LEU B 1 178 ? 19.490 40.657 14.557 1.00 41.10 178 LEU B O 1
ATOM 3599 N N . PRO B 1 179 ? 21.189 39.209 14.865 1.00 42.62 179 PRO B N 1
ATOM 3600 C CA . PRO B 1 179 ? 22.019 40.276 15.425 1.00 40.57 179 PRO B CA 1
ATOM 3601 C C . PRO B 1 179 ? 22.298 41.380 14.421 1.00 36.76 179 PRO B C 1
ATOM 3602 O O . PRO B 1 179 ? 22.334 41.150 13.218 1.00 38.67 179 PRO B O 1
ATOM 3606 N N . LYS B 1 180 ? 22.462 42.593 14.933 1.00 38.91 180 LYS B N 1
ATOM 3607 C CA . LYS B 1 180 ? 22.783 43.756 14.115 1.00 37.15 180 LYS B CA 1
ATOM 3608 C C . LYS B 1 180 ? 23.834 44.529 14.904 1.00 37.77 180 LYS B C 1
ATOM 3609 O O . LYS B 1 180 ? 23.572 45.595 15.473 1.00 34.07 180 LYS B O 1
ATOM 3615 N N . LEU B 1 181 ? 25.042 43.966 14.917 1.00 34.45 181 LEU B N 1
ATOM 3616 C CA . LEU B 1 181 ? 26.145 44.543 15.674 1.00 32.24 181 LEU B CA 1
ATOM 3617 C C . LEU B 1 181 ? 27.290 45.171 14.897 1.00 27.35 181 LEU B C 1
ATOM 3618 O O . LEU B 1 181 ? 27.699 44.691 13.844 1.00 27.73 181 LEU B O 1
ATOM 3623 N N . VAL B 1 182 ? 27.794 46.267 15.454 1.00 28.82 182 VAL B N 1
ATOM 3624 C CA . VAL B 1 182 ? 28.959 46.968 14.921 1.00 25.84 182 VAL B CA 1
ATOM 3625 C C . VAL B 1 182 ? 29.887 47.038 16.139 1.00 26.33 182 VAL B C 1
ATOM 3626 O O . VAL B 1 182 ? 29.534 47.625 17.171 1.00 26.37 182 VAL B O 1
ATOM 3630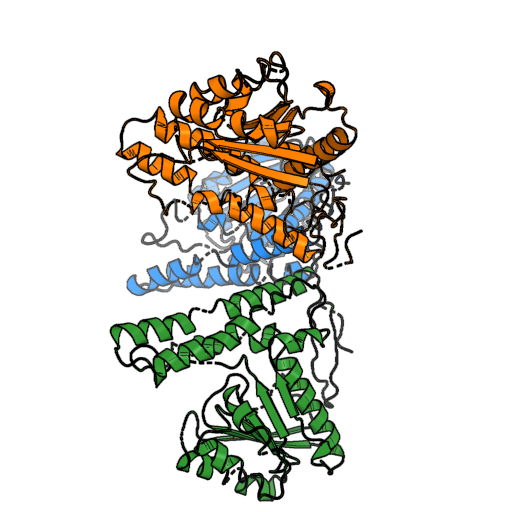 N N . ILE B 1 183 ? 31.060 46.420 16.021 1.00 24.25 183 ILE B N 1
ATOM 3631 C CA . ILE B 1 183 ? 31.990 46.353 17.147 1.00 24.41 183 ILE B CA 1
ATOM 3632 C C . ILE B 1 183 ? 33.217 47.212 16.911 1.00 23.24 183 ILE B C 1
ATOM 3633 O O . ILE B 1 183 ? 33.820 47.183 15.841 1.00 24.80 183 ILE B O 1
ATOM 3638 N N . ASP B 1 184 ? 33.545 48.000 17.924 1.00 25.94 184 ASP B N 1
ATOM 3639 C CA . ASP B 1 184 ? 34.734 48.831 17.862 1.00 23.63 184 ASP B CA 1
ATOM 3640 C C . ASP B 1 184 ? 35.245 49.127 19.256 1.00 23.64 184 ASP B C 1
ATOM 3641 O O . ASP B 1 184 ? 34.781 48.566 20.244 1.00 22.12 184 ASP B O 1
ATOM 3646 N N . ARG B 1 185 ? 36.235 50.009 19.322 1.00 22.21 185 ARG B N 1
ATOM 3647 C CA . ARG B 1 185 ? 36.826 50.385 20.588 1.00 23.89 185 ARG B CA 1
ATOM 3648 C C . ARG B 1 185 ? 35.786 50.737 21.649 1.00 22.19 185 ARG B C 1
ATOM 3649 O O . ARG B 1 185 ? 35.868 50.267 22.773 1.00 22.47 185 ARG B O 1
ATOM 3657 N N . ASN B 1 186 ? 34.796 51.550 21.283 1.00 22.35 186 ASN B N 1
ATOM 3658 C CA . ASN B 1 186 ? 33.820 51.947 22.274 1.00 23.04 186 ASN B CA 1
ATOM 3659 C C . ASN B 1 186 ? 32.881 50.836 22.765 1.00 21.41 186 ASN B C 1
ATOM 3660 O O . ASN B 1 186 ? 32.225 51.005 23.793 1.00 23.26 186 ASN B O 1
ATOM 3665 N N . THR B 1 187 ? 32.827 49.720 22.048 1.00 20.79 187 THR B N 1
ATOM 3666 C CA . THR B 1 187 ? 32.025 48.575 22.482 1.00 23.35 187 THR B CA 1
ATOM 3667 C C . THR B 1 187 ? 32.455 48.170 23.886 1.00 25.44 187 THR B C 1
ATOM 3668 O O . THR B 1 187 ? 31.647 47.770 24.711 1.00 23.62 187 THR B O 1
ATOM 3672 N N . LEU B 1 188 ? 33.754 48.287 24.195 1.00 22.75 188 LEU B N 1
ATOM 3673 C CA . LEU B 1 188 ? 34.175 47.891 25.519 1.00 23.45 188 LEU B CA 1
ATOM 3674 C C . LEU B 1 188 ? 33.592 48.712 26.671 1.00 21.13 188 LEU B C 1
ATOM 3675 O O . LEU B 1 188 ? 33.543 48.236 27.794 1.00 25.74 188 LEU B O 1
ATOM 3680 N N . LEU B 1 189 ? 33.164 49.946 26.403 1.00 21.48 189 LEU B N 1
ATOM 3681 C CA . LEU B 1 189 ? 32.605 50.793 27.457 1.00 22.74 189 LEU B CA 1
ATOM 3682 C C . LEU B 1 189 ? 31.268 50.249 28.001 1.00 30.04 189 LEU B C 1
ATOM 3683 O O . LEU B 1 189 ? 30.889 50.539 29.145 1.00 32.16 189 LEU B O 1
ATOM 3688 N N . GLU B 1 190 ? 30.570 49.464 27.190 1.00 31.09 190 GLU B N 1
ATOM 3689 C CA . GLU B 1 190 ? 29.277 48.924 27.633 1.00 36.50 190 GLU B CA 1
ATOM 3690 C C . GLU B 1 190 ? 29.374 47.512 28.179 1.00 38.36 190 GLU B C 1
ATOM 3691 O O . GLU B 1 190 ? 28.359 46.853 28.405 1.00 41.21 190 GLU B O 1
ATOM 3697 N N . ARG B 1 191 ? 30.599 47.058 28.417 1.00 36.34 191 ARG B N 1
ATOM 3698 C CA . ARG B 1 191 ? 30.851 45.715 28.911 1.00 36.52 191 ARG B CA 1
ATOM 3699 C C . ARG B 1 191 ? 31.463 45.714 30.304 1.00 35.70 191 ARG B C 1
ATOM 3700 O O . ARG B 1 191 ? 31.920 46.738 30.795 1.00 38.46 191 ARG B O 1
ATOM 3708 N N . GLU B 1 192 ? 31.457 44.550 30.938 1.00 36.20 192 GLU B N 1
ATOM 3709 C CA . GLU B 1 192 ? 32.030 44.395 32.269 1.00 37.52 192 GLU B CA 1
ATOM 3710 C C . GLU B 1 192 ? 33.211 43.432 32.161 1.00 32.62 192 GLU B C 1
ATOM 3711 O O . GLU B 1 192 ? 33.593 42.794 33.127 1.00 36.33 192 GLU B O 1
ATOM 3717 N N . GLU B 1 193 ? 33.790 43.361 30.974 1.00 31.43 193 GLU B N 1
ATOM 3718 C CA . GLU B 1 193 ? 34.908 42.460 30.683 1.00 27.89 193 GLU B CA 1
ATOM 3719 C C . GLU B 1 193 ? 36.047 42.545 31.699 1.00 23.10 193 GLU B C 1
ATOM 3720 O O . GLU B 1 193 ? 36.467 41.538 32.278 1.00 24.46 193 GLU B O 1
ATOM 3726 N N . PHE B 1 194 ? 36.516 43.767 31.928 1.00 22.36 194 PHE B N 1
ATOM 3727 C CA . PHE B 1 194 ? 37.664 43.964 32.809 1.00 22.65 194 PHE B CA 1
ATOM 3728 C C . PHE B 1 194 ? 37.404 44.463 34.197 1.00 20.71 194 PHE B C 1
ATOM 3729 O O . PHE B 1 194 ? 36.707 45.476 34.392 1.00 23.93 194 PHE B O 1
ATOM 3737 N N . GLU B 1 195 ? 38.012 43.798 35.170 1.00 20.41 195 GLU B N 1
ATOM 3738 C CA . GLU B 1 195 ? 37.881 44.230 36.536 1.00 21.42 195 GLU B CA 1
ATOM 3739 C C . GLU B 1 195 ? 38.823 45.419 36.766 1.00 24.21 195 GLU B C 1
ATOM 3740 O O . GLU B 1 195 ? 38.489 46.337 37.497 1.00 25.58 195 GLU B O 1
ATOM 3746 N N . ASN B 1 196 ? 40.008 45.399 36.128 1.00 19.32 196 ASN B N 1
ATOM 3747 C CA . ASN B 1 196 ? 40.962 46.512 36.283 1.00 18.53 196 ASN B CA 1
ATOM 3748 C C . ASN B 1 196 ? 40.693 47.577 35.201 1.00 15.99 196 ASN B C 1
ATOM 3749 O O . ASN B 1 196 ? 40.637 47.268 34.005 1.00 17.95 196 ASN B O 1
ATOM 3754 N N . PRO B 1 197 ? 40.498 48.846 35.601 1.00 18.12 197 PRO B N 1
ATOM 3755 C CA . PRO B 1 197 ? 40.215 49.916 34.638 1.00 18.27 197 PRO B CA 1
ATOM 3756 C C . PRO B 1 197 ? 41.316 50.180 33.596 1.00 16.46 197 PRO B C 1
ATOM 3757 O O . PRO B 1 197 ? 41.036 50.503 32.437 1.00 17.61 197 PRO B O 1
ATOM 3761 N N . TYR B 1 198 ? 42.567 50.018 34.019 1.00 17.44 198 TYR B N 1
ATOM 3762 C CA . TYR B 1 198 ? 43.648 50.230 33.057 1.00 16.01 198 TYR B CA 1
ATOM 3763 C C . TYR B 1 198 ? 43.702 49.078 32.081 1.00 14.67 198 TYR B C 1
ATOM 3764 O O . TYR B 1 198 ? 44.137 49.293 30.949 1.00 15.36 198 TYR B O 1
ATOM 3773 N N . ALA B 1 199 ? 43.261 47.857 32.450 1.00 16.30 199 ALA B N 1
ATOM 3774 C CA . ALA B 1 199 ? 43.207 46.763 31.465 1.00 16.61 199 ALA B CA 1
ATOM 3775 C C . ALA B 1 199 ? 42.175 47.169 30.396 1.00 15.99 199 ALA B C 1
ATOM 3776 O O . ALA B 1 199 ? 42.400 47.005 29.206 1.00 15.77 199 ALA B O 1
ATOM 3790 N N . VAL B 1 201 ? 41.251 50.220 29.489 1.00 16.50 201 VAL B N 1
ATOM 3791 C CA . VAL B 1 201 ? 41.804 51.308 28.691 1.00 17.54 201 VAL B CA 1
ATOM 3792 C C . VAL B 1 201 ? 42.927 50.823 27.738 1.00 15.41 201 VAL B C 1
ATOM 3793 O O . VAL B 1 201 ? 43.016 51.311 26.605 1.00 17.53 201 VAL B O 1
ATOM 3797 N N . LYS B 1 202 ? 43.765 49.885 28.182 1.00 14.79 202 LYS B N 1
ATOM 3798 C CA . LYS B 1 202 ? 44.769 49.343 27.269 1.00 12.80 202 LYS B CA 1
ATOM 3799 C C . LYS B 1 202 ? 44.103 48.531 26.127 1.00 14.18 202 LYS B C 1
ATOM 3800 O O . LYS B 1 202 ? 44.553 48.558 24.962 1.00 15.78 202 LYS B O 1
ATOM 3806 N N . ALA B 1 203 ? 43.033 47.779 26.467 1.00 15.38 203 ALA B N 1
ATOM 3807 C CA . ALA B 1 203 ? 42.281 47.003 25.463 1.00 14.25 203 ALA B CA 1
ATOM 3808 C C . ALA B 1 203 ? 41.612 47.987 24.458 1.00 13.17 203 ALA B C 1
ATOM 3809 O O . ALA B 1 203 ? 41.598 47.724 23.266 1.00 15.09 203 ALA B O 1
ATOM 3819 N N . ALA B 1 205 ? 42.757 50.991 23.664 1.00 15.93 205 ALA B N 1
ATOM 3820 C CA . ALA B 1 205 ? 43.838 51.484 22.798 1.00 16.28 205 ALA B CA 1
ATOM 3821 C C . ALA B 1 205 ? 44.248 50.425 21.757 1.00 13.94 205 ALA B C 1
ATOM 3822 O O . ALA B 1 205 ? 44.543 50.767 20.607 1.00 15.63 205 ALA B O 1
ATOM 3824 N N . ALA B 1 206 ? 44.269 49.152 22.151 1.00 13.93 206 ALA B N 1
ATOM 3825 C CA . ALA B 1 206 ? 44.581 48.083 21.205 1.00 13.32 206 ALA B CA 1
ATOM 3826 C C . ALA B 1 206 ? 43.545 48.056 20.069 1.00 15.06 206 ALA B C 1
ATOM 3827 O O . ALA B 1 206 ? 43.886 47.944 18.907 1.00 16.42 206 ALA B O 1
ATOM 3829 N N . LEU B 1 207 ? 42.270 48.171 20.433 1.00 15.84 207 LEU B N 1
ATOM 3830 C CA . LEU B 1 207 ? 41.240 48.142 19.375 1.00 17.74 207 LEU B CA 1
ATOM 3831 C C . LEU B 1 207 ? 41.277 49.379 18.479 1.00 16.44 207 LEU B C 1
ATOM 3832 O O . LEU B 1 207 ? 40.991 49.282 17.281 1.00 17.89 207 LEU B O 1
ATOM 3837 N N . GLU B 1 208 ? 41.633 50.545 19.025 1.00 15.86 208 GLU B N 1
ATOM 3838 C CA . GLU B 1 208 ? 41.723 51.751 18.218 1.00 15.78 208 GLU B CA 1
ATOM 3839 C C . GLU B 1 208 ? 42.881 51.581 17.219 1.00 16.29 208 GLU B C 1
ATOM 3840 O O . GLU B 1 208 ? 42.746 51.836 16.023 1.00 17.88 208 GLU B O 1
ATOM 3846 N N . ILE B 1 209 ? 44.043 51.119 17.703 1.00 16.42 209 ILE B N 1
ATOM 3847 C CA . ILE B 1 209 ? 45.150 50.908 16.780 1.00 16.28 209 ILE B CA 1
ATOM 3848 C C . ILE B 1 209 ? 44.804 49.886 15.680 1.00 16.66 209 ILE B C 1
ATOM 3849 O O . ILE B 1 209 ? 45.121 50.079 14.504 1.00 18.03 209 ILE B O 1
ATOM 3854 N N . ALA B 1 210 ? 44.157 48.792 16.081 1.00 15.65 210 ALA B N 1
ATOM 3855 C CA . ALA B 1 210 ? 43.779 47.750 15.137 1.00 17.33 210 ALA B CA 1
ATOM 3856 C C . ALA B 1 210 ? 42.836 48.332 14.066 1.00 17.97 210 ALA B C 1
ATOM 3857 O O . ALA B 1 210 ? 43.012 48.077 12.875 1.00 17.44 210 ALA B O 1
ATOM 3859 N N . GLU B 1 211 ? 41.855 49.116 14.494 1.00 17.79 211 GLU B N 1
ATOM 3860 C CA . GLU B 1 211 ? 40.966 49.731 13.513 1.00 21.59 211 GLU B CA 1
ATOM 3861 C C . GLU B 1 211 ? 41.746 50.650 12.555 1.00 22.24 211 GLU B C 1
ATOM 3862 O O . GLU B 1 211 ? 41.521 50.659 11.331 1.00 20.20 211 GLU B O 1
ATOM 3868 N N . ASN B 1 212 ? 42.724 51.380 13.093 1.00 18.08 212 ASN B N 1
ATOM 3869 C CA . ASN B 1 212 ? 43.495 52.315 12.286 1.00 18.64 212 ASN B CA 1
ATOM 3870 C C . ASN B 1 212 ? 44.430 51.623 11.290 1.00 14.94 212 ASN B C 1
ATOM 3871 O O . ASN B 1 212 ? 44.863 52.218 10.288 1.00 18.99 212 ASN B O 1
ATOM 3876 N N . VAL B 1 213 ? 44.757 50.359 11.561 1.00 16.51 213 VAL B N 1
ATOM 3877 C CA . VAL B 1 213 ? 45.634 49.605 10.670 1.00 17.09 213 VAL B CA 1
ATOM 3878 C C . VAL B 1 213 ? 45.000 49.523 9.279 1.00 18.16 213 VAL B C 1
ATOM 3879 O O . VAL B 1 213 ? 45.666 49.603 8.264 1.00 18.31 213 VAL B O 1
ATOM 3883 N N . ALA B 1 214 ? 43.683 49.362 9.266 1.00 19.55 214 ALA B N 1
ATOM 3884 C CA . ALA B 1 214 ? 42.979 49.239 7.990 1.00 22.77 214 ALA B CA 1
ATOM 3885 C C . ALA B 1 214 ? 43.251 50.383 7.015 1.00 19.10 214 ALA B C 1
ATOM 3886 O O . ALA B 1 214 ? 43.484 50.143 5.820 1.00 21.91 214 ALA B O 1
ATOM 3888 N N . ASP B 1 215 ? 43.228 51.618 7.499 1.00 20.04 215 ASP B N 1
ATOM 3889 C CA . ASP B 1 215 ? 43.475 52.754 6.603 1.00 21.94 215 ASP B CA 1
ATOM 3890 C C . ASP B 1 215 ? 44.869 52.728 6.012 1.00 23.39 215 ASP B C 1
ATOM 3891 O O . ASP B 1 215 ? 45.085 53.164 4.876 1.00 22.07 215 ASP B O 1
ATOM 3896 N N . VAL B 1 216 ? 45.829 52.247 6.805 1.00 19.10 216 VAL B N 1
ATOM 3897 C CA . VAL B 1 216 ? 47.197 52.168 6.331 1.00 17.55 216 VAL B CA 1
ATOM 3898 C C . VAL B 1 216 ? 47.334 51.085 5.256 1.00 16.43 216 VAL B C 1
ATOM 3899 O O . VAL B 1 216 ? 47.940 51.313 4.217 1.00 18.17 216 VAL B O 1
ATOM 3903 N N . SER B 1 217 ? 46.787 49.890 5.512 1.00 18.75 217 SER B N 1
ATOM 3904 C CA . SER B 1 217 ? 46.823 48.817 4.522 1.00 19.58 217 SER B CA 1
ATOM 3905 C C . SER B 1 217 ? 46.148 49.256 3.220 1.00 18.00 217 SER B C 1
ATOM 3906 O O . SER B 1 217 ? 46.662 48.987 2.141 1.00 19.14 217 SER B O 1
ATOM 3909 N N . VAL B 1 218 ? 45.013 49.929 3.344 1.00 19.21 218 VAL B N 1
ATOM 3910 C CA . VAL B 1 218 ? 44.290 50.394 2.146 1.00 20.66 218 VAL B CA 1
ATOM 3911 C C . VAL B 1 218 ? 45.150 51.363 1.338 1.00 23.09 218 VAL B C 1
ATOM 3912 O O . VAL B 1 218 ? 45.286 51.231 0.117 1.00 22.41 218 VAL B O 1
ATOM 3916 N N . GLU B 1 219 ? 45.794 52.318 2.013 1.00 20.80 219 GLU B N 1
ATOM 3917 C CA . GLU B 1 219 ? 46.653 53.255 1.318 1.00 17.79 219 GLU B CA 1
ATOM 3918 C C . GLU B 1 219 ? 47.794 52.527 0.606 1.00 20.84 219 GLU B C 1
ATOM 3919 O O . GLU B 1 219 ? 48.102 52.795 -0.560 1.00 20.66 219 GLU B O 1
ATOM 3925 N N . GLY B 1 220 ? 48.447 51.605 1.295 1.00 18.62 220 GLY B N 1
ATOM 3926 C CA . GLY B 1 220 ? 49.549 50.904 0.669 1.00 17.52 220 GLY B CA 1
ATOM 3927 C C . GLY B 1 220 ? 49.162 49.952 -0.466 1.00 16.71 220 GLY B C 1
ATOM 3928 O O . GLY B 1 220 ? 49.909 49.778 -1.395 1.00 22.53 220 GLY B O 1
ATOM 3929 N N . CYS B 1 221 ? 47.998 49.338 -0.353 1.00 19.22 221 CYS B N 1
ATOM 3930 C CA . CYS B 1 221 ? 47.550 48.386 -1.379 1.00 21.11 221 CYS B CA 1
ATOM 3931 C C . CYS B 1 221 ? 46.863 49.022 -2.577 1.00 25.98 221 CYS B C 1
ATOM 3932 O O . CYS B 1 221 ? 47.105 48.611 -3.716 1.00 26.80 221 CYS B O 1
ATOM 3935 N N . PHE B 1 222 ? 46.025 50.024 -2.321 1.00 21.57 222 PHE B N 1
ATOM 3936 C CA . PHE B 1 222 ? 45.234 50.636 -3.389 1.00 26.22 222 PHE B CA 1
ATOM 3937 C C . PHE B 1 222 ? 45.497 52.068 -3.844 1.00 27.21 222 PHE B C 1
ATOM 3938 O O . PHE B 1 222 ? 45.124 52.450 -4.964 1.00 27.31 222 PHE B O 1
ATOM 3946 N N . VAL B 1 223 ? 46.150 52.873 -3.019 1.00 23.59 223 VAL B N 1
ATOM 3947 C CA . VAL B 1 223 ? 46.370 54.269 -3.375 1.00 22.00 223 VAL B CA 1
ATOM 3948 C C . VAL B 1 223 ? 47.788 54.574 -3.810 1.00 25.57 223 VAL B C 1
ATOM 3949 O O . VAL B 1 223 ? 48.045 55.040 -4.927 1.00 25.92 223 VAL B O 1
ATOM 3953 N N . GLU B 1 224 ? 48.736 54.329 -2.919 1.00 21.25 224 GLU B N 1
ATOM 3954 C CA . GLU B 1 224 ? 50.127 54.571 -3.206 1.00 20.74 224 GLU B CA 1
ATOM 3955 C C . GLU B 1 224 ? 50.598 53.629 -4.330 1.00 19.63 224 GLU B C 1
ATOM 3956 O O . GLU B 1 224 ? 50.398 52.425 -4.244 1.00 20.52 224 GLU B O 1
ATOM 3962 N N . GLN B 1 225 ? 51.241 54.177 -5.367 1.00 23.69 225 GLN B N 1
ATOM 3963 C CA . GLN B 1 225 ? 51.704 53.349 -6.478 1.00 22.94 225 GLN B CA 1
ATOM 3964 C C . GLN B 1 225 ? 53.208 53.211 -6.639 1.00 23.02 225 GLN B C 1
ATOM 3965 O O . GLN B 1 225 ? 53.668 52.400 -7.444 1.00 25.04 225 GLN B O 1
ATOM 3971 N N . ASP B 1 226 ? 53.971 53.980 -5.861 1.00 21.97 226 ASP B N 1
ATOM 3972 C CA . ASP B 1 226 ? 55.443 53.938 -5.917 1.00 20.42 226 ASP B CA 1
ATOM 3973 C C . ASP B 1 226 ? 55.864 52.843 -4.945 1.00 26.06 226 ASP B C 1
ATOM 3974 O O . ASP B 1 226 ? 55.584 52.960 -3.735 1.00 20.30 226 ASP B O 1
ATOM 3979 N N . LYS B 1 227 ? 56.529 51.799 -5.449 1.00 19.85 227 LYS B N 1
ATOM 3980 C CA . LYS B 1 227 ? 56.924 50.692 -4.552 1.00 22.21 227 LYS B CA 1
ATOM 3981 C C . LYS B 1 227 ? 57.919 51.096 -3.464 1.00 24.41 227 LYS B C 1
ATOM 3982 O O . LYS B 1 227 ? 58.003 50.424 -2.414 1.00 23.52 227 LYS B O 1
ATOM 3988 N N . GLU B 1 228 ? 58.676 52.171 -3.671 1.00 23.41 228 GLU B N 1
ATOM 3989 C CA . GLU B 1 228 ? 59.612 52.595 -2.625 1.00 24.75 228 GLU B CA 1
ATOM 3990 C C . GLU B 1 228 ? 58.800 53.158 -1.445 1.00 21.88 228 GLU B C 1
ATOM 3991 O O . GLU B 1 228 ? 59.342 53.366 -0.349 1.00 22.65 228 GLU B O 1
ATOM 3997 N N . ARG B 1 229 ? 57.512 53.424 -1.684 1.00 18.52 229 ARG B N 1
ATOM 3998 C CA . ARG B 1 229 ? 56.641 53.964 -0.647 1.00 20.24 229 ARG B CA 1
ATOM 3999 C C . ARG B 1 229 ? 55.596 52.955 -0.157 1.00 21.70 229 ARG B C 1
ATOM 4000 O O . ARG B 1 229 ? 55.367 52.833 1.060 1.00 18.63 229 ARG B O 1
ATOM 4008 N N . TYR B 1 230 ? 54.971 52.212 -1.071 1.00 18.74 230 TYR B N 1
ATOM 4009 C CA . TYR B 1 230 ? 53.964 51.282 -0.594 1.00 20.16 230 TYR B CA 1
ATOM 4010 C C . TYR B 1 230 ? 54.483 50.070 0.166 1.00 16.88 230 TYR B C 1
ATOM 4011 O O . TYR B 1 230 ? 53.758 49.561 0.996 1.00 18.38 230 TYR B O 1
ATOM 4020 N N . VAL B 1 231 ? 55.714 49.619 -0.061 1.00 17.42 231 VAL B N 1
ATOM 4021 C CA . VAL B 1 231 ? 56.182 48.455 0.701 1.00 15.36 231 VAL B CA 1
ATOM 4022 C C . VAL B 1 231 ? 56.374 48.915 2.172 1.00 17.10 231 VAL B C 1
ATOM 4023 O O . VAL B 1 231 ? 55.909 48.238 3.089 1.00 17.23 231 VAL B O 1
ATOM 4027 N N . PRO B 1 232 ? 57.068 50.052 2.424 1.00 16.71 232 PRO B N 1
ATOM 4028 C CA . PRO B 1 232 ? 57.206 50.490 3.832 1.00 16.13 232 PRO B CA 1
ATOM 4029 C C . PRO B 1 232 ? 55.819 50.772 4.445 1.00 16.07 232 PRO B C 1
ATOM 4030 O O . PRO B 1 232 ? 55.582 50.498 5.650 1.00 16.02 232 PRO B O 1
ATOM 4034 N N . ILE B 1 233 ? 54.900 51.349 3.662 1.00 16.73 233 ILE B N 1
ATOM 4035 C CA . ILE B 1 233 ? 53.583 51.619 4.204 1.00 13.72 233 ILE B CA 1
ATOM 4036 C C . ILE B 1 233 ? 52.860 50.354 4.698 1.00 15.40 233 ILE B C 1
ATOM 4037 O O . ILE B 1 233 ? 52.386 50.318 5.852 1.00 15.68 233 ILE B O 1
ATOM 4042 N N . VAL B 1 234 ? 52.736 49.318 3.858 1.00 16.78 234 VAL B N 1
ATOM 4043 C CA . VAL B 1 234 ? 52.065 48.111 4.347 1.00 16.43 234 VAL B CA 1
ATOM 4044 C C . VAL B 1 234 ? 52.822 47.476 5.518 1.00 16.23 234 VAL B C 1
ATOM 4045 O O . VAL B 1 234 ? 52.200 46.965 6.431 1.00 18.21 234 VAL B O 1
ATOM 4049 N N . ALA B 1 235 ? 54.161 47.530 5.524 1.00 14.49 235 ALA B N 1
ATOM 4050 C CA . ALA B 1 235 ? 54.853 46.939 6.648 1.00 14.13 235 ALA B CA 1
ATOM 4051 C C . ALA B 1 235 ? 54.584 47.714 7.927 1.00 14.05 235 ALA B C 1
ATOM 4052 O O . ALA B 1 235 ? 54.583 47.107 9.017 1.00 15.51 235 ALA B O 1
ATOM 4054 N N . SER B 1 236 ? 54.373 49.039 7.838 1.00 13.57 236 SER B N 1
ATOM 4055 C CA . SER B 1 236 ? 54.145 49.839 9.050 1.00 13.61 236 SER B CA 1
ATOM 4056 C C . SER B 1 236 ? 52.762 49.452 9.626 1.00 12.74 236 SER B C 1
ATOM 4057 O O . SER B 1 236 ? 52.540 49.489 10.828 1.00 16.14 236 SER B O 1
ATOM 4060 N N . ALA B 1 237 ? 51.838 49.053 8.755 1.00 16.41 237 ALA B N 1
ATOM 4061 C CA . ALA B 1 237 ? 50.561 48.607 9.283 1.00 16.56 237 ALA B CA 1
ATOM 4062 C C . ALA B 1 237 ? 50.724 47.328 10.118 1.00 13.76 237 ALA B C 1
ATOM 4063 O O . ALA B 1 237 ? 50.038 47.147 11.148 1.00 14.99 237 ALA B O 1
ATOM 4065 N N . HIS B 1 238 ? 51.625 46.436 9.689 1.00 13.94 238 HIS B N 1
ATOM 4066 C CA . HIS B 1 238 ? 51.857 45.201 10.434 1.00 15.93 238 HIS B CA 1
ATOM 4067 C C . HIS B 1 238 ? 52.589 45.495 11.762 1.00 15.27 238 HIS B C 1
ATOM 4068 O O . HIS B 1 238 ? 52.302 44.879 12.765 1.00 16.40 238 HIS B O 1
ATOM 4075 N N . GLU B 1 239 ? 53.508 46.471 11.769 1.00 13.92 239 GLU B N 1
ATOM 4076 C CA . GLU B 1 239 ? 54.179 46.817 13.027 1.00 15.67 239 GLU B CA 1
ATOM 4077 C C . GLU B 1 239 ? 53.138 47.394 14.002 1.00 15.67 239 GLU B C 1
ATOM 4078 O O . GLU B 1 239 ? 53.240 47.170 15.212 1.00 16.15 239 GLU B O 1
ATOM 4104 N N . ARG B 1 242 ? 51.249 44.523 15.601 1.00 13.49 242 ARG B N 1
ATOM 4105 C CA . ARG B 1 242 ? 52.055 43.799 16.563 1.00 15.25 242 ARG B CA 1
ATOM 4106 C C . ARG B 1 242 ? 52.004 44.531 17.920 1.00 14.08 242 ARG B C 1
ATOM 4107 O O . ARG B 1 242 ? 51.935 43.875 18.961 1.00 15.29 242 ARG B O 1
ATOM 4115 N N . LYS B 1 243 ? 52.012 45.874 17.924 1.00 14.16 243 LYS B N 1
ATOM 4116 C CA . LYS B 1 243 ? 51.915 46.623 19.172 1.00 14.31 243 LYS B CA 1
ATOM 4117 C C . LYS B 1 243 ? 50.491 46.562 19.750 1.00 16.18 243 LYS B C 1
ATOM 4118 O O . LYS B 1 243 ? 50.306 46.593 20.968 1.00 17.29 243 LYS B O 1
ATOM 4124 N N . ALA B 1 244 ? 49.488 46.488 18.867 1.00 13.70 244 ALA B N 1
ATOM 4125 C CA . ALA B 1 244 ? 48.131 46.348 19.388 1.00 16.78 244 ALA B CA 1
ATOM 4126 C C . ALA B 1 244 ? 48.057 45.008 20.151 1.00 13.40 244 ALA B C 1
ATOM 4127 O O . ALA B 1 244 ? 47.441 44.938 21.222 1.00 15.52 244 ALA B O 1
ATOM 4129 N N . ALA B 1 245 ? 48.685 43.947 19.624 1.00 13.30 245 ALA B N 1
ATOM 4130 C CA . ALA B 1 245 ? 48.681 42.639 20.259 1.00 14.31 245 ALA B CA 1
ATOM 4131 C C . ALA B 1 245 ? 49.398 42.761 21.613 1.00 16.23 245 ALA B C 1
ATOM 4132 O O . ALA B 1 245 ? 48.977 42.178 22.613 1.00 16.66 245 ALA B O 1
ATOM 4134 N N . GLU B 1 246 ? 50.493 43.523 21.640 1.00 15.54 246 GLU B N 1
ATOM 4135 C CA . GLU B 1 246 ? 51.181 43.686 22.918 1.00 17.86 246 GLU B CA 1
ATOM 4136 C C . GLU B 1 246 ? 50.338 44.415 23.970 1.00 15.13 246 GLU B C 1
ATOM 4137 O O . GLU B 1 246 ? 50.376 44.050 25.146 1.00 17.33 246 GLU B O 1
ATOM 4143 N N . LEU B 1 247 ? 49.548 45.418 23.569 1.00 14.52 247 LEU B N 1
ATOM 4144 C CA . LEU B 1 247 ? 48.675 46.133 24.519 1.00 15.97 247 LEU B CA 1
ATOM 4145 C C . LEU B 1 247 ? 47.619 45.166 25.020 1.00 15.91 247 LEU B C 1
ATOM 4146 O O . LEU B 1 247 ? 47.269 45.187 26.209 1.00 16.73 247 LEU B O 1
ATOM 4151 N N . ALA B 1 248 ? 47.090 44.346 24.120 1.00 15.70 248 ALA B N 1
ATOM 4152 C CA . ALA B 1 248 ? 46.065 43.381 24.548 1.00 17.22 248 ALA B CA 1
ATOM 4153 C C . ALA B 1 248 ? 46.654 42.389 25.554 1.00 16.77 248 ALA B C 1
ATOM 4154 O O . ALA B 1 248 ? 46.034 42.048 26.548 1.00 18.50 248 ALA B O 1
ATOM 4156 N N . ASP B 1 249 ? 47.870 41.920 25.285 1.00 16.06 249 ASP B N 1
ATOM 4157 C CA . ASP B 1 249 ? 48.556 41.043 26.219 1.00 17.01 249 ASP B CA 1
ATOM 4158 C C . ASP B 1 249 ? 48.746 41.746 27.575 1.00 13.99 249 ASP B C 1
ATOM 4159 O O . ASP B 1 249 ? 48.534 41.142 28.654 1.00 15.85 249 ASP B O 1
ATOM 4164 N N . GLU B 1 250 ? 49.172 43.011 27.546 1.00 15.13 250 GLU B N 1
ATOM 4165 C CA . GLU B 1 250 ? 49.387 43.768 28.783 1.00 15.61 250 GLU B CA 1
ATOM 4166 C C . GLU B 1 250 ? 48.078 43.856 29.581 1.00 16.30 250 GLU B C 1
ATOM 4167 O O . GLU B 1 250 ? 48.087 43.785 30.826 1.00 18.41 250 GLU B O 1
ATOM 4173 N N . ALA B 1 251 ? 46.970 44.067 28.863 1.00 17.46 251 ALA B N 1
ATOM 4174 C CA . ALA B 1 251 ? 45.669 44.134 29.546 1.00 16.38 251 ALA B CA 1
ATOM 4175 C C . ALA B 1 251 ? 45.343 42.825 30.260 1.00 15.60 251 ALA B C 1
ATOM 4176 O O . ALA B 1 251 ? 44.975 42.831 31.456 1.00 18.09 251 ALA B O 1
ATOM 4178 N N . ARG B 1 252 ? 45.517 41.711 29.569 1.00 18.13 252 ARG B N 1
ATOM 4179 C CA . ARG B 1 252 ? 45.243 40.411 30.161 1.00 18.63 252 ARG B CA 1
ATOM 4180 C C . ARG B 1 252 ? 46.138 40.156 31.368 1.00 16.82 252 ARG B C 1
ATOM 4181 O O . ARG B 1 252 ? 45.700 39.599 32.393 1.00 17.18 252 ARG B O 1
ATOM 4189 N N . GLU B 1 253 ? 47.404 40.588 31.282 1.00 16.61 253 GLU B N 1
ATOM 4190 C CA . GLU B 1 253 ? 48.266 40.386 32.424 1.00 15.96 253 GLU B CA 1
ATOM 4191 C C . GLU B 1 253 ? 47.821 41.194 33.630 1.00 13.85 253 GLU B C 1
ATOM 4192 O O . GLU B 1 253 ? 48.044 40.759 34.767 1.00 17.12 253 GLU B O 1
ATOM 4198 N N . LEU B 1 254 ? 47.237 42.379 33.414 1.00 16.15 254 LEU B N 1
ATOM 4199 C CA . LEU B 1 254 ? 46.723 43.159 34.529 1.00 14.46 254 LEU B CA 1
ATOM 4200 C C . LEU B 1 254 ? 45.589 42.375 35.183 1.00 16.77 254 LEU B C 1
ATOM 4201 O O . LEU B 1 254 ? 45.503 42.344 36.412 1.00 18.90 254 LEU B O 1
ATOM 4206 N N . GLU B 1 255 ? 44.719 41.771 34.379 1.00 18.24 255 GLU B N 1
ATOM 4207 C CA . GLU B 1 255 ? 43.628 40.960 34.997 1.00 20.90 255 GLU B CA 1
ATOM 4208 C C . GLU B 1 255 ? 44.250 39.815 35.811 1.00 21.60 255 GLU B C 1
ATOM 4209 O O . GLU B 1 255 ? 43.792 39.484 36.909 1.00 21.11 255 GLU B O 1
ATOM 4215 N N . LYS B 1 256 ? 45.313 39.193 35.300 1.00 17.63 256 LYS B N 1
ATOM 4216 C CA . LYS B 1 256 ? 45.968 38.125 36.053 1.00 16.45 256 LYS B CA 1
ATOM 4217 C C . LYS B 1 256 ? 46.507 38.645 37.371 1.00 15.49 256 LYS B C 1
ATOM 4218 O O . LYS B 1 256 ? 46.405 37.972 38.403 1.00 17.38 256 LYS B O 1
ATOM 4224 N N . SER B 1 257 ? 47.080 39.850 37.376 1.00 18.41 257 SER B N 1
ATOM 4225 C CA . SER B 1 257 ? 47.623 40.355 38.642 1.00 17.97 257 SER B CA 1
ATOM 4226 C C . SER B 1 257 ? 46.546 40.550 39.711 1.00 17.90 257 SER B C 1
ATOM 4227 O O . SER B 1 257 ? 46.823 40.475 40.898 1.00 19.53 257 SER B O 1
ATOM 4230 N N . ASN B 1 258 ? 45.316 40.736 39.257 1.00 18.59 258 ASN B N 1
ATOM 4231 C CA . ASN B 1 258 ? 44.177 40.955 40.165 1.00 19.02 258 ASN B CA 1
ATOM 4232 C C . ASN B 1 258 ? 43.362 39.660 40.334 1.00 21.10 258 ASN B C 1
ATOM 4233 O O . ASN B 1 258 ? 42.284 39.682 40.973 1.00 21.43 258 ASN B O 1
ATOM 4238 N N . ASP B 1 259 ? 43.869 38.550 39.788 1.00 19.70 259 ASP B N 1
ATOM 4239 C CA . ASP B 1 259 ? 43.170 37.247 39.772 1.00 19.90 259 ASP B CA 1
ATOM 4240 C C . ASP B 1 259 ? 41.717 37.478 39.397 1.00 22.14 259 ASP B C 1
ATOM 4241 O O . ASP B 1 259 ? 40.795 37.040 40.110 1.00 23.98 259 ASP B O 1
ATOM 4246 N N . ALA B 1 260 ? 41.516 38.149 38.276 1.00 20.48 260 ALA B N 1
ATOM 4247 C CA . ALA B 1 260 ? 40.172 38.501 37.831 1.00 19.94 260 ALA B CA 1
ATOM 4248 C C . ALA B 1 260 ? 39.940 38.263 36.333 1.00 19.58 260 ALA B C 1
ATOM 4249 O O . ALA B 1 260 ? 39.133 38.944 35.673 1.00 21.88 260 ALA B O 1
ATOM 4251 N N . VAL B 1 261 ? 40.620 37.269 35.780 1.00 19.45 261 VAL B N 1
ATOM 4252 C CA . VAL B 1 261 ? 40.426 36.975 34.372 1.00 18.63 261 VAL B CA 1
ATOM 4253 C C . VAL B 1 261 ? 39.040 36.351 34.149 1.00 17.12 261 VAL B C 1
ATOM 4254 O O . VAL B 1 261 ? 38.791 35.250 34.601 1.00 21.15 261 VAL B O 1
ATOM 4258 N N . LEU B 1 262 ? 38.180 37.069 33.443 1.00 18.18 262 LEU B N 1
ATOM 4259 C CA . LEU B 1 262 ? 36.845 36.532 33.140 1.00 19.66 262 LEU B CA 1
ATOM 4260 C C . LEU B 1 262 ? 36.963 35.322 32.198 1.00 22.43 262 LEU B C 1
ATOM 4261 O O . LEU B 1 262 ? 37.694 35.345 31.192 1.00 20.60 262 LEU B O 1
ATOM 4266 N N . ARG B 1 263 ? 36.220 34.254 32.512 1.00 21.40 263 ARG B N 1
ATOM 4267 C CA . ARG B 1 263 ? 36.194 33.069 31.663 1.00 19.60 263 ARG B CA 1
ATOM 4268 C C . ARG B 1 263 ? 34.700 32.679 31.585 1.00 21.51 263 ARG B C 1
ATOM 4269 O O . ARG B 1 263 ? 34.051 32.600 32.630 1.00 23.44 263 ARG B O 1
ATOM 4277 N N . THR B 1 264 ? 34.213 32.453 30.374 1.00 23.64 264 THR B N 1
ATOM 4278 C CA . THR B 1 264 ? 32.791 32.099 30.154 1.00 23.76 264 THR B CA 1
ATOM 4279 C C . THR B 1 264 ? 32.751 30.830 29.303 1.00 19.39 264 THR B C 1
ATOM 4280 O O . THR B 1 264 ? 32.486 30.863 28.106 1.00 21.82 264 THR B O 1
ATOM 4284 N N . PRO B 1 265 ? 33.048 29.679 29.919 1.00 20.80 265 PRO B N 1
ATOM 4285 C CA . PRO B 1 265 ? 33.034 28.434 29.136 1.00 22.53 265 PRO B CA 1
ATOM 4286 C C . PRO B 1 265 ? 31.640 27.864 28.959 1.00 24.69 265 PRO B C 1
ATOM 4287 O O . PRO B 1 265 ? 30.766 28.179 29.750 1.00 25.93 265 PRO B O 1
ATOM 4291 N N . HIS B 1 266 ? 31.472 27.042 27.932 1.00 25.27 266 HIS B N 1
ATOM 4292 C CA . HIS B 1 266 ? 30.182 26.386 27.693 1.00 30.18 266 HIS B CA 1
ATOM 4293 C C . HIS B 1 266 ? 30.075 25.111 28.495 1.00 32.11 266 HIS B C 1
ATOM 4294 O O . HIS B 1 266 ? 31.053 24.416 28.717 1.00 31.23 266 HIS B O 1
ATOM 4301 N N . ALA B 1 267 ? 28.862 24.805 28.937 1.00 35.25 267 ALA B N 1
ATOM 4302 C CA . ALA B 1 267 ? 28.601 23.567 29.664 1.00 36.56 267 ALA B CA 1
ATOM 4303 C C . ALA B 1 267 ? 28.189 22.578 28.572 1.00 35.60 267 ALA B C 1
ATOM 4304 O O . ALA B 1 267 ? 27.866 22.982 27.457 1.00 35.44 267 ALA B O 1
ATOM 4306 N N . PRO B 1 268 ? 28.194 21.271 28.869 1.00 38.74 268 PRO B N 1
ATOM 4307 C CA . PRO B 1 268 ? 27.795 20.327 27.818 1.00 38.34 268 PRO B CA 1
ATOM 4308 C C . PRO B 1 268 ? 26.411 20.595 27.228 1.00 38.90 268 PRO B C 1
ATOM 4309 O O . PRO B 1 268 ? 26.174 20.332 26.049 1.00 38.26 268 PRO B O 1
ATOM 4313 N N . ASP B 1 269 ? 25.503 21.126 28.046 1.00 38.62 269 ASP B N 1
ATOM 4314 C CA . ASP B 1 269 ? 24.152 21.439 27.587 1.00 44.78 269 ASP B CA 1
ATOM 4315 C C . ASP B 1 269 ? 24.118 22.740 26.788 1.00 45.32 269 ASP B C 1
ATOM 4316 O O . ASP B 1 269 ? 23.102 23.075 26.164 1.00 46.01 269 ASP B O 1
ATOM 4321 N N . GLY B 1 270 ? 25.229 23.480 26.816 1.00 41.76 270 GLY B N 1
ATOM 4322 C CA . GLY B 1 270 ? 25.300 24.727 26.071 1.00 40.04 270 GLY B CA 1
ATOM 4323 C C . GLY B 1 270 ? 25.205 26.002 26.895 1.00 38.20 270 GLY B C 1
ATOM 4324 O O . GLY B 1 270 ? 25.495 27.086 26.389 1.00 39.26 270 GLY B O 1
ATOM 4325 N N . LYS B 1 271 ? 24.816 25.906 28.159 1.00 36.80 271 LYS B N 1
ATOM 4326 C CA . LYS B 1 271 ? 24.702 27.121 28.949 1.00 38.88 271 LYS B CA 1
ATOM 4327 C C . LYS B 1 271 ? 26.084 27.726 29.175 1.00 38.49 271 LYS B C 1
ATOM 4328 O O . LYS B 1 271 ? 27.053 27.010 29.414 1.00 37.74 271 LYS B O 1
ATOM 4334 N N . VAL B 1 272 ? 26.152 29.047 29.094 1.00 37.09 272 VAL B N 1
ATOM 4335 C CA . VAL B 1 272 ? 27.411 29.762 29.286 1.00 33.99 272 VAL B CA 1
ATOM 4336 C C . VAL B 1 272 ? 27.652 30.009 30.764 1.00 32.54 272 VAL B C 1
ATOM 4337 O O . VAL B 1 272 ? 26.868 30.690 31.432 1.00 34.69 272 VAL B O 1
ATOM 4341 N N . LEU B 1 273 ? 28.736 29.448 31.286 1.00 27.95 273 LEU B N 1
ATOM 4342 C CA . LEU B 1 273 ? 29.053 29.602 32.687 1.00 27.24 273 LEU B CA 1
ATOM 4343 C C . LEU B 1 273 ? 29.957 30.826 32.802 1.00 27.75 273 LEU B C 1
ATOM 4344 O O . LEU B 1 273 ? 30.330 31.427 31.790 1.00 28.17 273 LEU B O 1
ATOM 4349 N N . SER B 1 274 ? 30.288 31.185 34.030 1.00 28.85 274 SER B N 1
ATOM 4350 C CA . SER B 1 274 ? 31.133 32.350 34.262 1.00 30.43 274 SER B CA 1
ATOM 4351 C C . SER B 1 274 ? 31.960 32.174 35.519 1.00 30.11 274 SER B C 1
ATOM 4352 O O . SER B 1 274 ? 31.540 31.505 36.458 1.00 28.66 274 SER B O 1
ATOM 4355 N N . LYS B 1 275 ? 33.148 32.779 35.535 1.00 27.27 275 LYS B N 1
ATOM 4356 C CA . LYS B 1 275 ? 34.017 32.740 36.703 1.00 23.79 275 LYS B CA 1
ATOM 4357 C C . LYS B 1 275 ? 35.046 33.872 36.546 1.00 21.39 275 LYS B C 1
ATOM 4358 O O . LYS B 1 275 ? 35.280 34.350 35.427 1.00 24.94 275 LYS B O 1
ATOM 4364 N N . ARG B 1 276 ? 35.640 34.265 37.665 1.00 25.33 276 ARG B N 1
ATOM 4365 C CA . ARG B 1 276 ? 36.673 35.307 37.668 1.00 26.35 276 ARG B CA 1
ATOM 4366 C C . ARG B 1 276 ? 37.952 34.837 38.329 1.00 26.09 276 ARG B C 1
ATOM 4367 O O . ARG B 1 276 ? 39.043 35.060 37.800 1.00 26.69 276 ARG B O 1
ATOM 4375 N N . LYS B 1 277 ? 37.844 34.221 39.496 1.00 24.24 277 LYS B N 1
ATOM 4376 C CA . LYS B 1 277 ? 39.042 33.763 40.206 1.00 24.00 277 LYS B CA 1
ATOM 4377 C C . LYS B 1 277 ? 39.570 32.486 39.593 1.00 27.14 277 LYS B C 1
ATOM 4378 O O . LYS B 1 277 ? 38.815 31.601 39.180 1.00 24.26 277 LYS B O 1
ATOM 4384 N N . PHE B 1 278 ? 40.891 32.358 39.559 1.00 22.34 278 PHE B N 1
ATOM 4385 C CA . PHE B 1 278 ? 41.468 31.204 38.927 1.00 21.39 278 PHE B CA 1
ATOM 4386 C C . PHE B 1 278 ? 40.965 29.857 39.435 1.00 21.10 278 PHE B C 1
ATOM 4387 O O . PHE B 1 278 ? 40.696 28.958 38.636 1.00 23.49 278 PHE B O 1
ATOM 4403 N N . GLU B 1 280 ? 38.171 29.282 41.064 1.00 32.64 280 GLU B N 1
ATOM 4404 C CA . GLU B 1 280 ? 36.715 29.322 41.210 1.00 37.60 280 GLU B CA 1
ATOM 4405 C C . GLU B 1 280 ? 36.036 28.448 40.141 1.00 34.77 280 GLU B C 1
ATOM 4406 O O . GLU B 1 280 ? 36.351 28.557 38.955 1.00 30.84 280 GLU B O 1
ATOM 4412 N N . ASP B 1 281 ? 35.123 27.564 40.542 1.00 35.79 281 ASP B N 1
ATOM 4413 C CA . ASP B 1 281 ? 34.428 26.747 39.548 1.00 35.10 281 ASP B CA 1
ATOM 4414 C C . ASP B 1 281 ? 33.500 27.660 38.749 1.00 33.24 281 ASP B C 1
ATOM 4415 O O . ASP B 1 281 ? 32.892 28.576 39.307 1.00 35.80 281 ASP B O 1
ATOM 4420 N N . PRO B 1 282 ? 33.391 27.437 37.431 1.00 30.10 282 PRO B N 1
ATOM 4421 C CA . PRO B 1 282 ? 32.511 28.267 36.601 1.00 33.76 282 PRO B CA 1
ATOM 4422 C C . PRO B 1 282 ? 31.048 27.862 36.830 1.00 37.01 282 PRO B C 1
ATOM 4423 O O . PRO B 1 282 ? 30.719 26.671 36.790 1.00 35.18 282 PRO B O 1
ATOM 4427 N N . GLU B 1 283 ? 30.190 28.848 37.065 1.00 38.77 283 GLU B N 1
ATOM 4428 C CA . GLU B 1 283 ? 28.772 28.589 37.317 1.00 45.80 283 GLU B CA 1
ATOM 4429 C C . GLU B 1 283 ? 27.914 29.165 36.199 1.00 47.98 283 GLU B C 1
ATOM 4430 O O . GLU B 1 283 ? 26.980 28.480 35.780 1.00 49.40 283 GLU B O 1
ATOM 4437 N N . THR C 1 2 ? 72.511 24.880 71.550 1.00 53.11 2 THR C N 1
ATOM 4438 C CA . THR C 1 2 ? 73.136 23.869 70.704 1.00 50.73 2 THR C CA 1
ATOM 4439 C C . THR C 1 2 ? 73.553 24.446 69.353 1.00 49.09 2 THR C C 1
ATOM 4440 O O . THR C 1 2 ? 72.805 25.200 68.730 1.00 46.06 2 THR C O 1
ATOM 4444 N N . VAL C 1 3 ? 74.756 24.084 68.917 1.00 45.82 3 VAL C N 1
ATOM 4445 C CA . VAL C 1 3 ? 75.301 24.537 67.641 1.00 46.27 3 VAL C CA 1
ATOM 4446 C C . VAL C 1 3 ? 75.455 23.352 66.694 1.00 45.40 3 VAL C C 1
ATOM 4447 O O . VAL C 1 3 ? 76.339 22.515 66.884 1.00 45.64 3 VAL C O 1
ATOM 4451 N N . ALA C 1 4 ? 74.604 23.290 65.668 1.00 40.17 4 ALA C N 1
ATOM 4452 C CA . ALA C 1 4 ? 74.663 22.202 64.700 1.00 34.76 4 ALA C CA 1
ATOM 4453 C C . ALA C 1 4 ? 75.822 22.432 63.740 1.00 35.64 4 ALA C C 1
ATOM 4454 O O . ALA C 1 4 ? 76.123 23.570 63.387 1.00 35.10 4 ALA C O 1
ATOM 4456 N N . LYS C 1 5 ? 76.478 21.355 63.322 1.00 29.94 5 LYS C N 1
ATOM 4457 C CA . LYS C 1 5 ? 77.596 21.491 62.404 1.00 32.79 5 LYS C CA 1
ATOM 4458 C C . LYS C 1 5 ? 77.467 20.583 61.197 1.00 33.01 5 LYS C C 1
ATOM 4459 O O . LYS C 1 5 ? 76.969 19.464 61.303 1.00 35.70 5 LYS C O 1
ATOM 4465 N N . ALA C 1 6 ? 77.898 21.076 60.039 1.00 30.39 6 ALA C N 1
ATOM 4466 C CA . ALA C 1 6 ? 77.845 20.272 58.836 1.00 29.15 6 ALA C CA 1
ATOM 4467 C C . ALA C 1 6 ? 78.975 20.567 57.871 1.00 26.15 6 ALA C C 1
ATOM 4468 O O . ALA C 1 6 ? 79.548 21.647 57.866 1.00 29.13 6 ALA C O 1
ATOM 4470 N N . ILE C 1 7 ? 79.281 19.585 57.042 1.00 27.30 7 ILE C N 1
ATOM 4471 C CA . ILE C 1 7 ? 80.307 19.731 56.037 1.00 27.11 7 ILE C CA 1
ATOM 4472 C C . ILE C 1 7 ? 79.622 19.519 54.692 1.00 29.48 7 ILE C C 1
ATOM 4473 O O . ILE C 1 7 ? 78.817 18.579 54.526 1.00 27.00 7 ILE C O 1
ATOM 4478 N N . PHE C 1 8 ? 79.906 20.429 53.761 1.00 29.18 8 PHE C N 1
ATOM 4479 C CA . PHE C 1 8 ? 79.361 20.365 52.407 1.00 26.69 8 PHE C CA 1
ATOM 4480 C C . PHE C 1 8 ? 80.509 20.051 51.471 1.00 26.23 8 PHE C C 1
ATOM 4481 O O . PHE C 1 8 ? 81.574 20.682 51.566 1.00 29.39 8 PHE C O 1
ATOM 4489 N N . ILE C 1 9 ? 80.303 19.084 50.581 1.00 25.97 9 ILE C N 1
ATOM 4490 C CA . ILE C 1 9 ? 81.311 18.702 49.601 1.00 26.02 9 ILE C CA 1
ATOM 4491 C C . ILE C 1 9 ? 80.756 19.040 48.237 1.00 26.05 9 ILE C C 1
ATOM 4492 O O . ILE C 1 9 ? 79.657 18.599 47.884 1.00 27.55 9 ILE C O 1
ATOM 4497 N N . LYS C 1 10 ? 81.534 19.777 47.459 1.00 28.09 10 LYS C N 1
ATOM 4498 C CA . LYS C 1 10 ? 81.094 20.205 46.137 1.00 26.19 10 LYS C CA 1
ATOM 4499 C C . LYS C 1 10 ? 82.039 19.761 45.024 1.00 26.90 10 LYS C C 1
ATOM 4500 O O . LYS C 1 10 ? 83.165 20.241 44.935 1.00 30.31 10 LYS C O 1
ATOM 4506 N N . CYS C 1 11 ? 81.576 18.846 44.177 1.00 27.29 11 CYS C N 1
ATOM 4507 C CA . CYS C 1 11 ? 82.367 18.377 43.037 1.00 29.30 11 CYS C CA 1
ATOM 4508 C C . CYS C 1 11 ? 81.474 18.511 41.810 1.00 27.60 11 CYS C C 1
ATOM 4509 O O . CYS C 1 11 ? 80.356 17.980 41.785 1.00 31.16 11 CYS C O 1
ATOM 4512 N N . GLY C 1 12 ? 81.971 19.188 40.787 1.00 27.02 12 GLY C N 1
ATOM 4513 C CA . GLY C 1 12 ? 81.167 19.411 39.605 1.00 26.85 12 GLY C CA 1
ATOM 4514 C C . GLY C 1 12 ? 80.292 20.593 40.000 1.00 28.91 12 GLY C C 1
ATOM 4515 O O . GLY C 1 12 ? 80.421 21.113 41.104 1.00 29.62 12 GLY C O 1
ATOM 4516 N N . ASN C 1 13 ? 79.405 21.036 39.124 1.00 26.27 13 ASN C N 1
ATOM 4517 C CA . ASN C 1 13 ? 78.552 22.154 39.512 1.00 27.98 13 ASN C CA 1
ATOM 4518 C C . ASN C 1 13 ? 77.097 21.966 39.140 1.00 23.30 13 ASN C C 1
ATOM 4519 O O . ASN C 1 13 ? 76.752 21.531 38.049 1.00 27.01 13 ASN C O 1
ATOM 4524 N N . LEU C 1 14 ? 76.255 22.316 40.088 1.00 27.72 14 LEU C N 1
ATOM 4525 C CA . LEU C 1 14 ? 74.821 22.220 39.934 1.00 25.34 14 LEU C CA 1
ATOM 4526 C C . LEU C 1 14 ? 74.342 23.534 40.532 1.00 26.92 14 LEU C C 1
ATOM 4527 O O . LEU C 1 14 ? 74.986 24.085 41.422 1.00 26.40 14 LEU C O 1
ATOM 4532 N N . GLY C 1 15 ? 73.213 24.058 40.067 1.00 23.96 15 GLY C N 1
ATOM 4533 C CA . GLY C 1 15 ? 72.768 25.306 40.662 1.00 25.19 15 GLY C CA 1
ATOM 4534 C C . GLY C 1 15 ? 72.483 25.174 42.159 1.00 23.61 15 GLY C C 1
ATOM 4535 O O . GLY C 1 15 ? 72.779 26.080 42.958 1.00 24.20 15 GLY C O 1
ATOM 4536 N N . THR C 1 16 ? 71.916 24.038 42.547 1.00 21.79 16 THR C N 1
ATOM 4537 C CA . THR C 1 16 ? 71.556 23.807 43.933 1.00 22.04 16 THR C CA 1
ATOM 4538 C C . THR C 1 16 ? 72.782 23.616 44.804 1.00 26.20 16 THR C C 1
ATOM 4539 O O . THR C 1 16 ? 72.774 23.992 45.967 1.00 25.99 16 THR C O 1
ATOM 4543 N N . SER C 1 17 ? 73.847 23.052 44.242 1.00 26.08 17 SER C N 1
ATOM 4544 C CA . SER C 1 17 ? 75.043 22.859 45.057 1.00 30.39 17 SER C CA 1
ATOM 4545 C C . SER C 1 17 ? 75.811 24.171 45.232 1.00 30.47 17 SER C C 1
ATOM 4546 O O . SER C 1 17 ? 76.559 24.338 46.190 1.00 30.34 17 SER C O 1
ATOM 4577 N N . ASP C 1 21 ? 74.587 25.732 50.881 1.00 23.78 21 ASP C N 1
ATOM 4578 C CA . ASP C 1 21 ? 75.000 26.144 52.213 1.00 27.84 21 ASP C CA 1
ATOM 4579 C C . ASP C 1 21 ? 74.605 27.575 52.557 1.00 24.87 21 ASP C C 1
ATOM 4580 O O . ASP C 1 21 ? 74.198 27.865 53.695 1.00 26.06 21 ASP C O 1
ATOM 4597 N N . LEU C 1 23 ? 72.020 29.239 51.581 1.00 23.56 23 LEU C N 1
ATOM 4598 C CA . LEU C 1 23 ? 70.581 29.351 51.829 1.00 23.43 23 LEU C CA 1
ATOM 4599 C C . LEU C 1 23 ? 70.251 29.177 53.303 1.00 23.77 23 LEU C C 1
ATOM 4600 O O . LEU C 1 23 ? 69.156 29.525 53.767 1.00 23.16 23 LEU C O 1
ATOM 4605 N N . LEU C 1 24 ? 71.187 28.608 54.051 1.00 24.26 24 LEU C N 1
ATOM 4606 C CA . LEU C 1 24 ? 70.934 28.367 55.466 1.00 23.92 24 LEU C CA 1
ATOM 4607 C C . LEU C 1 24 ? 71.371 29.476 56.436 1.00 24.57 24 LEU C C 1
ATOM 4608 O O . LEU C 1 24 ? 71.026 29.438 57.616 1.00 27.40 24 LEU C O 1
ATOM 4613 N N . ASP C 1 25 ? 72.080 30.487 55.948 1.00 26.39 25 ASP C N 1
ATOM 4614 C CA . ASP C 1 25 ? 72.560 31.557 56.839 1.00 24.92 25 ASP C CA 1
ATOM 4615 C C . ASP C 1 25 ? 72.854 32.754 55.930 1.00 27.71 25 ASP C C 1
ATOM 4616 O O . ASP C 1 25 ? 73.986 33.208 55.810 1.00 24.90 25 ASP C O 1
ATOM 4621 N N . GLU C 1 26 ? 71.789 33.263 55.312 1.00 24.54 26 GLU C N 1
ATOM 4622 C CA . GLU C 1 26 ? 71.875 34.338 54.329 1.00 26.22 26 GLU C CA 1
ATOM 4623 C C . GLU C 1 26 ? 72.598 35.628 54.686 1.00 27.70 26 GLU C C 1
ATOM 4624 O O . GLU C 1 26 ? 73.110 36.310 53.793 1.00 27.67 26 GLU C O 1
ATOM 4630 N N . ARG C 1 27 ? 72.661 35.950 55.974 1.00 27.62 27 ARG C N 1
ATOM 4631 C CA . ARG C 1 27 ? 73.321 37.174 56.438 1.00 27.71 27 ARG C CA 1
ATOM 4632 C C . ARG C 1 27 ? 74.453 36.844 57.425 1.00 29.43 27 ARG C C 1
ATOM 4633 O O . ARG C 1 27 ? 74.983 37.733 58.095 1.00 28.95 27 ARG C O 1
ATOM 4641 N N . ALA C 1 28 ? 74.795 35.561 57.517 1.00 28.37 28 ALA C N 1
ATOM 4642 C CA . ALA C 1 28 ? 75.877 35.086 58.383 1.00 32.37 28 ALA C CA 1
ATOM 4643 C C . ALA C 1 28 ? 75.709 35.430 59.856 1.00 32.39 28 ALA C C 1
ATOM 4644 O O . ALA C 1 28 ? 76.700 35.503 60.581 1.00 35.91 28 ALA C O 1
ATOM 4646 N N . ASP C 1 29 ? 74.472 35.616 60.308 1.00 35.57 29 ASP C N 1
ATOM 4647 C CA . ASP C 1 29 ? 74.224 35.954 61.706 1.00 38.32 29 ASP C CA 1
ATOM 4648 C C . ASP C 1 29 ? 73.637 34.821 62.545 1.00 38.15 29 ASP C C 1
ATOM 4649 O O . ASP C 1 29 ? 73.267 35.036 63.700 1.00 39.26 29 ASP C O 1
ATOM 4654 N N . ARG C 1 30 ? 73.528 33.617 61.983 1.00 33.57 30 ARG C N 1
ATOM 4655 C CA . ARG C 1 30 ? 73.000 32.507 62.776 1.00 34.88 30 ARG C CA 1
ATOM 4656 C C . ARG C 1 30 ? 74.075 32.065 63.761 1.00 34.14 30 ARG C C 1
ATOM 4657 O O . ARG C 1 30 ? 75.228 31.871 63.379 1.00 37.14 30 ARG C O 1
ATOM 4665 N N . GLU C 1 31 ? 73.706 31.898 65.018 1.00 38.05 31 GLU C N 1
ATOM 4666 C CA . GLU C 1 31 ? 74.695 31.447 65.989 1.00 39.14 31 GLU C CA 1
ATOM 4667 C C . GLU C 1 31 ? 74.482 29.987 66.365 1.00 39.96 31 GLU C C 1
ATOM 4668 O O . GLU C 1 31 ? 75.201 29.451 67.214 1.00 40.26 31 GLU C O 1
ATOM 4674 N N . ASP C 1 32 ? 73.516 29.338 65.709 1.00 36.91 32 ASP C N 1
ATOM 4675 C CA . ASP C 1 32 ? 73.218 27.930 65.976 1.00 34.03 32 ASP C CA 1
ATOM 4676 C C . ASP C 1 32 ? 73.797 26.975 64.927 1.00 33.29 32 ASP C C 1
ATOM 4677 O O . ASP C 1 32 ? 73.477 25.787 64.931 1.00 34.40 32 ASP C O 1
ATOM 4682 N N . VAL C 1 33 ? 74.649 27.479 64.036 1.00 32.74 33 VAL C N 1
ATOM 4683 C CA . VAL C 1 33 ? 75.262 26.616 63.025 1.00 31.05 33 VAL C CA 1
ATOM 4684 C C . VAL C 1 33 ? 76.693 26.998 62.667 1.00 31.40 33 VAL C C 1
ATOM 4685 O O . VAL C 1 33 ? 77.107 28.132 62.847 1.00 32.98 33 VAL C O 1
ATOM 4689 N N . GLU C 1 34 ? 77.444 26.030 62.165 1.00 30.66 34 GLU C N 1
ATOM 4690 C CA . GLU C 1 34 ? 78.808 26.264 61.718 1.00 33.74 34 GLU C CA 1
ATOM 4691 C C . GLU C 1 34 ? 79.050 25.273 60.589 1.00 29.58 34 GLU C C 1
ATOM 4692 O O . GLU C 1 34 ? 78.762 24.085 60.725 1.00 33.27 34 GLU C O 1
ATOM 4698 N N . PHE C 1 35 ? 79.564 25.755 59.466 1.00 29.70 35 PHE C N 1
ATOM 4699 C CA . PHE C 1 35 ? 79.792 24.892 58.320 1.00 29.37 35 PHE C CA 1
ATOM 4700 C C . PHE C 1 35 ? 81.210 24.934 57.800 1.00 28.22 35 PHE C C 1
ATOM 4701 O O . PHE C 1 35 ? 81.946 25.901 58.016 1.00 30.18 35 PHE C O 1
ATOM 4709 N N . ARG C 1 36 ? 81.576 23.868 57.101 1.00 29.16 36 ARG C N 1
ATOM 4710 C CA . ARG C 1 36 ? 82.855 23.767 56.425 1.00 30.07 36 ARG C CA 1
ATOM 4711 C C . ARG C 1 36 ? 82.449 23.331 55.030 1.00 30.29 36 ARG C C 1
ATOM 4712 O O . ARG C 1 36 ? 81.511 22.535 54.870 1.00 31.08 36 ARG C O 1
ATOM 4720 N N . VAL C 1 37 ? 83.142 23.857 54.031 1.00 28.33 37 VAL C N 1
ATOM 4721 C CA . VAL C 1 37 ? 82.845 23.543 52.647 1.00 33.28 37 VAL C CA 1
ATOM 4722 C C . VAL C 1 37 ? 84.119 23.167 51.932 1.00 33.30 37 VAL C C 1
ATOM 4723 O O . VAL C 1 37 ? 85.094 23.922 51.965 1.00 39.21 37 VAL C O 1
ATOM 4727 N N . VAL C 1 38 ? 84.111 22.005 51.287 1.00 33.06 38 VAL C N 1
ATOM 4728 C CA . VAL C 1 38 ? 85.276 21.524 50.559 1.00 32.68 38 VAL C CA 1
ATOM 4729 C C . VAL C 1 38 ? 84.879 20.913 49.224 1.00 31.63 38 VAL C C 1
ATOM 4730 O O . VAL C 1 38 ? 83.727 20.518 49.024 1.00 34.79 38 VAL C O 1
ATOM 4734 N N . GLY C 1 39 ? 85.839 20.827 48.314 1.00 31.50 39 GLY C N 1
ATOM 4735 C CA . GLY C 1 39 ? 85.555 20.254 47.020 1.00 33.07 39 GLY C CA 1
ATOM 4736 C C . GLY C 1 39 ? 86.717 20.381 46.059 1.00 30.51 39 GLY C C 1
ATOM 4737 O O . GLY C 1 39 ? 87.760 20.949 46.389 1.00 32.47 39 GLY C O 1
ATOM 4738 N N . THR C 1 40 ? 86.524 19.846 44.863 1.00 31.33 40 THR C N 1
ATOM 4739 C CA . THR C 1 40 ? 87.549 19.859 43.839 1.00 33.01 40 THR C CA 1
ATOM 4740 C C . THR C 1 40 ? 87.144 20.703 42.646 1.00 32.28 40 THR C C 1
ATOM 4741 O O . THR C 1 40 ? 87.579 20.456 41.520 1.00 33.49 40 THR C O 1
ATOM 4745 N N . SER C 1 41 ? 86.302 21.702 42.907 1.00 32.40 41 SER C N 1
ATOM 4746 C CA . SER C 1 41 ? 85.815 22.586 41.869 1.00 29.66 41 SER C CA 1
ATOM 4747 C C . SER C 1 41 ? 84.932 21.781 40.909 1.00 30.47 41 SER C C 1
ATOM 4748 O O . SER C 1 41 ? 84.161 20.923 41.349 1.00 31.74 41 SER C O 1
ATOM 4751 N N . VAL C 1 42 ? 85.052 22.041 39.615 1.00 28.62 42 VAL C N 1
ATOM 4752 C CA . VAL C 1 42 ? 84.235 21.376 38.607 1.00 31.63 42 VAL C CA 1
ATOM 4753 C C . VAL C 1 42 ? 84.572 19.908 38.329 1.00 33.26 42 VAL C C 1
ATOM 4754 O O . VAL C 1 42 ? 83.739 19.169 37.809 1.00 31.62 42 VAL C O 1
ATOM 4758 N N . LYS C 1 43 ? 85.783 19.473 38.673 1.00 33.54 43 LYS C N 1
ATOM 4759 C CA . LYS C 1 43 ? 86.142 18.086 38.420 1.00 34.36 43 LYS C CA 1
ATOM 4760 C C . LYS C 1 43 ? 85.372 17.140 39.330 1.00 34.08 43 LYS C C 1
ATOM 4761 O O . LYS C 1 43 ? 85.298 17.344 40.546 1.00 36.58 43 LYS C O 1
ATOM 4775 N N . ASP C 1 45 ? 85.488 13.434 38.640 1.00 37.11 45 ASP C N 1
ATOM 4776 C CA . ASP C 1 45 ? 85.874 12.074 38.265 1.00 41.73 45 ASP C CA 1
ATOM 4777 C C . ASP C 1 45 ? 86.138 11.306 39.562 1.00 41.04 45 ASP C C 1
ATOM 4778 O O . ASP C 1 45 ? 86.253 11.904 40.628 1.00 39.59 45 ASP C O 1
ATOM 4783 N N . PRO C 1 46 ? 86.229 9.966 39.490 1.00 41.67 46 PRO C N 1
ATOM 4784 C CA . PRO C 1 46 ? 86.476 9.149 40.684 1.00 42.05 46 PRO C CA 1
ATOM 4785 C C . PRO C 1 46 ? 87.673 9.585 41.541 1.00 41.15 46 PRO C C 1
ATOM 4786 O O . PRO C 1 46 ? 87.580 9.616 42.767 1.00 42.58 46 PRO C O 1
ATOM 4790 N N . GLU C 1 47 ? 88.791 9.923 40.904 1.00 43.60 47 GLU C N 1
ATOM 4791 C CA . GLU C 1 47 ? 89.980 10.359 41.644 1.00 46.45 47 GLU C CA 1
ATOM 4792 C C . GLU C 1 47 ? 89.707 11.622 42.465 1.00 44.07 47 GLU C C 1
ATOM 4793 O O . GLU C 1 47 ? 89.984 11.681 43.671 1.00 43.06 47 GLU C O 1
ATOM 4799 N N . CYS C 1 48 ? 89.171 12.637 41.795 1.00 43.48 48 CYS C N 1
ATOM 4800 C CA . CYS C 1 48 ? 88.886 13.905 42.449 1.00 38.56 48 CYS C CA 1
ATOM 4801 C C . CYS C 1 48 ? 87.834 13.804 43.531 1.00 35.61 48 CYS C C 1
ATOM 4802 O O . CYS C 1 48 ? 88.001 14.377 44.597 1.00 34.80 48 CYS C O 1
ATOM 4805 N N . VAL C 1 49 ? 86.747 13.084 43.261 1.00 34.07 49 VAL C N 1
ATOM 4806 C CA . VAL C 1 49 ? 85.707 12.931 44.264 1.00 33.87 49 VAL C CA 1
ATOM 4807 C C . VAL C 1 49 ? 86.245 12.183 45.477 1.00 34.96 49 VAL C C 1
ATOM 4808 O O . VAL C 1 49 ? 85.858 12.465 46.606 1.00 33.11 49 VAL C O 1
ATOM 4812 N N . GLU C 1 50 ? 87.145 11.225 45.265 1.00 39.05 50 GLU C N 1
ATOM 4813 C CA . GLU C 1 50 ? 87.682 10.496 46.413 1.00 38.18 50 GLU C CA 1
ATOM 4814 C C . GLU C 1 50 ? 88.472 11.471 47.263 1.00 34.72 50 GLU C C 1
ATOM 4815 O O . GLU C 1 50 ? 88.299 11.534 48.480 1.00 37.07 50 GLU C O 1
ATOM 4821 N N . ALA C 1 51 ? 89.337 12.237 46.616 1.00 36.49 51 ALA C N 1
ATOM 4822 C CA . ALA C 1 51 ? 90.129 13.223 47.328 1.00 37.76 51 ALA C CA 1
ATOM 4823 C C . ALA C 1 51 ? 89.191 14.177 48.074 1.00 37.65 51 ALA C C 1
ATOM 4824 O O . ALA C 1 51 ? 89.441 14.533 49.227 1.00 34.81 51 ALA C O 1
ATOM 4826 N N . ALA C 1 52 ? 88.103 14.582 47.413 1.00 35.34 52 ALA C N 1
ATOM 4827 C CA . ALA C 1 52 ? 87.146 15.506 48.023 1.00 35.45 52 ALA C CA 1
ATOM 4828 C C . ALA C 1 52 ? 86.552 14.948 49.308 1.00 32.97 52 ALA C C 1
ATOM 4829 O O . ALA C 1 52 ? 86.533 15.628 50.332 1.00 34.88 52 ALA C O 1
ATOM 4831 N N . VAL C 1 53 ? 86.076 13.709 49.260 1.00 34.79 53 VAL C N 1
ATOM 4832 C CA . VAL C 1 53 ? 85.490 13.087 50.443 1.00 33.26 53 VAL C CA 1
ATOM 4833 C C . VAL C 1 53 ? 86.543 12.821 51.529 1.00 35.33 53 VAL C C 1
ATOM 4834 O O . VAL C 1 53 ? 86.242 12.890 52.720 1.00 35.17 53 VAL C O 1
ATOM 4838 N N . GLU C 1 54 ? 87.775 12.538 51.119 1.00 40.62 54 GLU C N 1
ATOM 4839 C CA . GLU C 1 54 ? 88.849 12.308 52.092 1.00 42.46 54 GLU C CA 1
ATOM 4840 C C . GLU C 1 54 ? 89.054 13.581 52.908 1.00 42.05 54 GLU C C 1
ATOM 4841 O O . GLU C 1 54 ? 89.085 13.536 54.145 1.00 42.24 54 GLU C O 1
ATOM 4859 N N . ALA C 1 56 ? 87.040 15.998 53.450 1.00 39.10 56 ALA C N 1
ATOM 4860 C CA . ALA C 1 56 ? 85.884 16.122 54.316 1.00 36.16 56 ALA C CA 1
ATOM 4861 C C . ALA C 1 56 ? 85.969 15.207 55.530 1.00 37.49 56 ALA C C 1
ATOM 4862 O O . ALA C 1 56 ? 85.789 15.660 56.661 1.00 35.04 56 ALA C O 1
ATOM 4864 N N . LEU C 1 57 ? 86.234 13.923 55.299 1.00 36.22 57 LEU C N 1
ATOM 4865 C CA . LEU C 1 57 ? 86.308 12.972 56.405 1.00 38.81 57 LEU C CA 1
ATOM 4866 C C . LEU C 1 57 ? 87.459 13.283 57.358 1.00 39.48 57 LEU C C 1
ATOM 4867 O O . LEU C 1 57 ? 87.334 13.097 58.561 1.00 39.11 57 LEU C O 1
ATOM 4872 N N . ASP C 1 58 ? 88.567 13.774 56.817 1.00 39.59 58 ASP C N 1
ATOM 4873 C CA . ASP C 1 58 ? 89.713 14.126 57.651 1.00 43.19 58 ASP C CA 1
ATOM 4874 C C . ASP C 1 58 ? 89.366 15.327 58.525 1.00 43.31 58 ASP C C 1
ATOM 4875 O O . ASP C 1 58 ? 89.712 15.379 59.705 1.00 43.64 58 ASP C O 1
ATOM 4880 N N . ILE C 1 59 ? 88.667 16.295 57.943 1.00 42.00 59 ILE C N 1
ATOM 4881 C CA . ILE C 1 59 ? 88.261 17.481 58.681 1.00 38.13 59 ILE C CA 1
ATOM 4882 C C . ILE C 1 59 ? 87.214 17.078 59.715 1.00 37.36 59 ILE C C 1
ATOM 4883 O O . ILE C 1 59 ? 87.200 17.578 60.843 1.00 39.77 59 ILE C O 1
ATOM 4888 N N . ALA C 1 60 ? 86.344 16.160 59.317 1.00 38.37 60 ALA C N 1
ATOM 4889 C CA . ALA C 1 60 ? 85.268 15.678 60.184 1.00 39.78 60 ALA C CA 1
ATOM 4890 C C . ALA C 1 60 ? 85.786 15.202 61.542 1.00 41.70 60 ALA C C 1
ATOM 4891 O O . ALA C 1 60 ? 85.092 15.291 62.557 1.00 37.71 60 ALA C O 1
ATOM 4893 N N . GLU C 1 61 ? 87.013 14.702 61.557 1.00 44.59 61 GLU C N 1
ATOM 4894 C CA . GLU C 1 61 ? 87.589 14.197 62.797 1.00 48.40 61 GLU C CA 1
ATOM 4895 C C . GLU C 1 61 ? 87.466 15.176 63.955 1.00 49.22 61 GLU C C 1
ATOM 4896 O O . GLU C 1 61 ? 86.824 14.867 64.964 1.00 50.86 61 GLU C O 1
ATOM 4902 N N . ASP C 1 62 ? 88.044 16.364 63.810 1.00 48.80 62 ASP C N 1
ATOM 4903 C CA . ASP C 1 62 ? 87.969 17.353 64.875 1.00 48.14 62 ASP C CA 1
ATOM 4904 C C . ASP C 1 62 ? 86.756 18.260 64.781 1.00 47.05 62 ASP C C 1
ATOM 4905 O O . ASP C 1 62 ? 86.292 18.790 65.792 1.00 45.18 62 ASP C O 1
ATOM 4910 N N . PHE C 1 63 ? 86.237 18.433 63.567 1.00 45.53 63 PHE C N 1
ATOM 4911 C CA . PHE C 1 63 ? 85.077 19.285 63.362 1.00 41.04 63 PHE C CA 1
ATOM 4912 C C . PHE C 1 63 ? 83.837 18.656 63.985 1.00 38.86 63 PHE C C 1
ATOM 4913 O O . PHE C 1 63 ? 83.015 19.344 64.591 1.00 38.26 63 PHE C O 1
ATOM 4921 N N . GLU C 1 64 ? 83.712 17.344 63.839 1.00 37.50 64 GLU C N 1
ATOM 4922 C CA . GLU C 1 64 ? 82.598 16.595 64.405 1.00 41.04 64 GLU C CA 1
ATOM 4923 C C . GLU C 1 64 ? 81.232 17.066 63.916 1.00 38.70 64 GLU C C 1
ATOM 4924 O O . GLU C 1 64 ? 80.376 17.444 64.715 1.00 42.58 64 GLU C O 1
ATOM 4930 N N . PRO C 1 65 ? 80.999 17.028 62.598 1.00 37.08 65 PRO C N 1
ATOM 4931 C CA . PRO C 1 65 ? 79.698 17.474 62.076 1.00 35.17 65 PRO C CA 1
ATOM 4932 C C . PRO C 1 65 ? 78.562 16.515 62.412 1.00 34.83 65 PRO C C 1
ATOM 4933 O O . PRO C 1 65 ? 78.798 15.329 62.665 1.00 35.77 65 PRO C O 1
ATOM 4937 N N . ASP C 1 66 ? 77.334 17.033 62.431 1.00 31.51 66 ASP C N 1
ATOM 4938 C CA . ASP C 1 66 ? 76.147 16.224 62.692 1.00 30.14 66 ASP C CA 1
ATOM 4939 C C . ASP C 1 66 ? 75.701 15.519 61.398 1.00 32.61 66 ASP C C 1
ATOM 4940 O O . ASP C 1 66 ? 75.002 14.500 61.437 1.00 33.67 66 ASP C O 1
ATOM 4945 N N . PHE C 1 67 ? 76.083 16.085 60.254 1.00 30.90 67 PHE C N 1
ATOM 4946 C CA . PHE C 1 67 ? 75.783 15.483 58.964 1.00 30.04 67 PHE C CA 1
ATOM 4947 C C . PHE C 1 67 ? 76.700 16.034 57.882 1.00 28.75 67 PHE C C 1
ATOM 4948 O O . PHE C 1 67 ? 77.341 17.081 58.054 1.00 30.07 67 PHE C O 1
ATOM 4956 N N . ILE C 1 68 ? 76.798 15.294 56.787 1.00 26.85 68 ILE C N 1
ATOM 4957 C CA . ILE C 1 68 ? 77.633 15.685 55.667 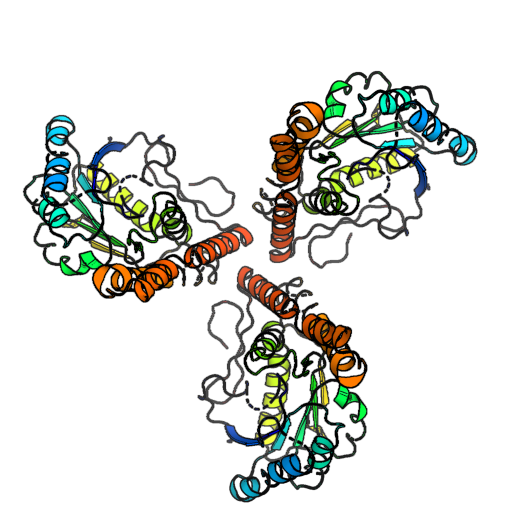1.00 28.11 68 ILE C CA 1
ATOM 4958 C C . ILE C 1 68 ? 76.760 15.701 54.421 1.00 28.84 68 ILE C C 1
ATOM 4959 O O . ILE C 1 68 ? 75.889 14.848 54.262 1.00 28.17 68 ILE C O 1
ATOM 4964 N N . VAL C 1 69 ? 76.989 16.690 53.560 1.00 26.90 69 VAL C N 1
ATOM 4965 C CA . VAL C 1 69 ? 76.229 16.837 52.319 1.00 25.48 69 VAL C CA 1
ATOM 4966 C C . VAL C 1 69 ? 77.158 16.802 51.130 1.00 26.34 69 VAL C C 1
ATOM 4967 O O . VAL C 1 69 ? 78.194 17.467 51.126 1.00 29.62 69 VAL C O 1
ATOM 4971 N N . TYR C 1 70 ? 76.800 16.015 50.122 1.00 25.18 70 TYR C N 1
ATOM 4972 C CA . TYR C 1 70 ? 77.582 15.948 48.915 1.00 25.24 70 TYR C CA 1
ATOM 4973 C C . TYR C 1 70 ? 76.634 16.450 47.841 1.00 26.56 70 TYR C C 1
ATOM 4974 O O . TYR C 1 70 ? 75.514 15.932 47.703 1.00 26.77 70 TYR C O 1
ATOM 4983 N N . GLY C 1 71 ? 77.080 17.470 47.121 1.00 26.23 71 GLY C N 1
ATOM 4984 C CA . GLY C 1 71 ? 76.276 18.055 46.062 1.00 24.73 71 GLY C CA 1
ATOM 4985 C C . GLY C 1 71 ? 77.027 18.148 44.756 1.00 24.21 71 GLY C C 1
ATOM 4986 O O . GLY C 1 71 ? 78.197 18.585 44.700 1.00 25.78 71 GLY C O 1
ATOM 4987 N N . GLY C 1 72 ? 76.345 17.740 43.690 1.00 23.78 72 GLY C N 1
ATOM 4988 C CA . GLY C 1 72 ? 76.945 17.758 42.377 1.00 28.27 72 GLY C CA 1
ATOM 4989 C C . GLY C 1 72 ? 76.077 17.034 41.373 1.00 25.66 72 GLY C C 1
ATOM 4990 O O . GLY C 1 72 ? 75.110 16.348 41.733 1.00 25.85 72 GLY C O 1
ATOM 4991 N N . PRO C 1 73 ? 76.399 17.167 40.095 1.00 25.62 73 PRO C N 1
ATOM 4992 C CA . PRO C 1 73 ? 75.577 16.491 39.107 1.00 26.17 73 PRO C CA 1
ATOM 4993 C C . PRO C 1 73 ? 75.672 14.969 39.092 1.00 29.49 73 PRO C C 1
ATOM 4994 O O . PRO C 1 73 ? 76.680 14.375 39.494 1.00 29.21 73 PRO C O 1
ATOM 4998 N N . ASN C 1 74 ? 74.562 14.372 38.678 1.00 25.95 74 ASN C N 1
ATOM 4999 C CA . ASN C 1 74 ? 74.420 12.938 38.493 1.00 27.82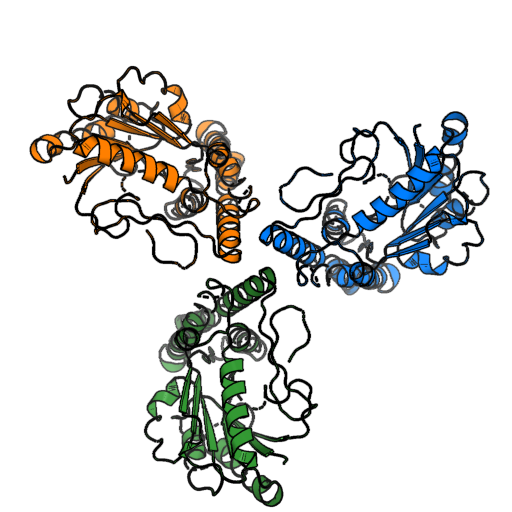 74 ASN C CA 1
ATOM 5000 C C . ASN C 1 74 ? 74.957 11.963 39.558 1.00 27.76 74 ASN C C 1
ATOM 5001 O O . ASN C 1 74 ? 76.074 11.450 39.445 1.00 29.38 74 ASN C O 1
ATOM 5006 N N . PRO C 1 75 ? 74.159 11.701 40.600 1.00 28.65 75 PRO C N 1
ATOM 5007 C CA . PRO C 1 75 ? 74.520 10.785 41.687 1.00 25.99 75 PRO C CA 1
ATOM 5008 C C . PRO C 1 75 ? 74.904 9.395 41.147 1.00 32.97 75 PRO C C 1
ATOM 5009 O O . PRO C 1 75 ? 75.606 8.634 41.818 1.00 31.26 75 PRO C O 1
ATOM 5013 N N . ALA C 1 76 ? 74.446 9.079 39.937 1.00 32.95 76 ALA C N 1
ATOM 5014 C CA . ALA C 1 76 ? 74.698 7.776 39.320 1.00 34.80 76 ALA C CA 1
ATOM 5015 C C . ALA C 1 76 ? 76.028 7.651 38.575 1.00 35.46 76 ALA C C 1
ATOM 5016 O O . ALA C 1 76 ? 76.445 6.535 38.209 1.00 34.21 76 ALA C O 1
ATOM 5018 N N . ALA C 1 77 ? 76.708 8.769 38.352 1.00 34.53 77 ALA C N 1
ATOM 5019 C CA . ALA C 1 77 ? 77.972 8.725 37.625 1.00 34.82 77 ALA C CA 1
ATOM 5020 C C . ALA C 1 77 ? 79.065 8.093 38.506 1.00 35.98 77 ALA C C 1
ATOM 5021 O O . ALA C 1 77 ? 78.890 7.957 39.726 1.00 36.53 77 ALA C O 1
ATOM 5023 N N . PRO C 1 78 ? 80.203 7.702 37.901 1.00 35.03 78 PRO C N 1
ATOM 5024 C CA . PRO C 1 78 ? 81.331 7.073 38.611 1.00 35.05 78 PRO C CA 1
ATOM 5025 C C . PRO C 1 78 ? 81.850 7.808 39.843 1.00 34.44 78 PRO C C 1
ATOM 5026 O O . PRO C 1 78 ? 81.987 7.208 40.911 1.00 32.34 78 PRO C O 1
ATOM 5030 N N . GLY C 1 79 ? 82.149 9.096 39.697 1.00 33.29 79 GLY C N 1
ATOM 5031 C CA . GLY C 1 79 ? 82.639 9.858 40.829 1.00 31.84 79 GLY C CA 1
ATOM 5032 C C . GLY C 1 79 ? 81.616 9.940 41.944 1.00 32.66 79 GLY C C 1
ATOM 5033 O O . GLY C 1 79 ? 81.874 9.549 43.085 1.00 29.77 79 GLY C O 1
ATOM 5034 N N . PRO C 1 80 ? 80.422 10.465 41.644 1.00 30.39 80 PRO C N 1
ATOM 5035 C CA . PRO C 1 80 ? 79.402 10.570 42.686 1.00 30.85 80 PRO C CA 1
ATOM 5036 C C . PRO C 1 80 ? 79.071 9.242 43.356 1.00 30.44 80 PRO C C 1
ATOM 5037 O O . PRO C 1 80 ? 78.776 9.205 44.551 1.00 32.54 80 PRO C O 1
ATOM 5041 N N . SER C 1 81 ? 79.115 8.153 42.584 1.00 31.50 81 SER C N 1
ATOM 5042 C CA . SER C 1 81 ? 78.834 6.830 43.132 1.00 30.76 81 SER C CA 1
ATOM 5043 C C . SER C 1 81 ? 79.908 6.489 44.161 1.00 33.16 81 SER C C 1
ATOM 5044 O O . SER C 1 81 ? 79.628 5.873 45.185 1.00 32.62 81 SER C O 1
ATOM 5047 N N . LYS C 1 82 ? 81.140 6.892 43.879 1.00 33.85 82 LYS C N 1
ATOM 5048 C CA . LYS C 1 82 ? 82.241 6.639 44.803 1.00 37.24 82 LYS C CA 1
ATOM 5049 C C . LYS C 1 82 ? 81.993 7.427 46.090 1.00 38.09 82 LYS C C 1
ATOM 5050 O O . LYS C 1 82 ? 82.250 6.947 47.195 1.00 34.40 82 LYS C O 1
ATOM 5056 N N . ALA C 1 83 ? 81.485 8.649 45.950 1.00 34.99 83 ALA C N 1
ATOM 5057 C CA . ALA C 1 83 ? 81.200 9.452 47.125 1.00 33.06 83 ALA C CA 1
ATOM 5058 C C . ALA C 1 83 ? 80.082 8.825 47.945 1.00 30.46 83 ALA C C 1
ATOM 5059 O O . ALA C 1 83 ? 80.140 8.849 49.174 1.00 30.64 83 ALA C O 1
ATOM 5061 N N . ARG C 1 84 ? 79.055 8.287 47.276 1.00 29.95 84 ARG C N 1
ATOM 5062 C CA . ARG C 1 84 ? 77.936 7.684 47.991 1.00 29.35 84 ARG C CA 1
ATOM 5063 C C . ARG C 1 84 ? 78.420 6.499 48.828 1.00 33.41 84 ARG C C 1
ATOM 5064 O O . ARG C 1 84 ? 78.045 6.350 49.986 1.00 31.17 84 ARG C O 1
ATOM 5072 N N . GLU C 1 85 ? 79.281 5.682 48.241 1.00 35.82 85 GLU C N 1
ATOM 5073 C CA . GLU C 1 85 ? 79.794 4.517 48.946 1.00 37.97 85 GLU C CA 1
ATOM 5074 C C . GLU C 1 85 ? 80.608 4.930 50.168 1.00 37.65 85 GLU C C 1
ATOM 5075 O O . GLU C 1 85 ? 80.413 4.382 51.255 1.00 38.96 85 GLU C O 1
ATOM 5093 N N . LEU C 1 87 ? 80.552 7.819 51.896 1.00 35.26 87 LEU C N 1
ATOM 5094 C CA . LEU C 1 87 ? 79.698 8.426 52.910 1.00 35.25 87 LEU C CA 1
ATOM 5095 C C . LEU C 1 87 ? 78.783 7.389 53.550 1.00 33.87 87 LEU C C 1
ATOM 5096 O O . LEU C 1 87 ? 78.552 7.425 54.755 1.00 34.35 87 LEU C O 1
ATOM 5101 N N . ALA C 1 88 ? 78.245 6.481 52.740 1.00 34.81 88 ALA C N 1
ATOM 5102 C CA . ALA C 1 88 ? 77.377 5.430 53.247 1.00 35.87 88 ALA C CA 1
ATOM 5103 C C . ALA C 1 88 ? 78.178 4.607 54.258 1.00 38.04 88 ALA C C 1
ATOM 5104 O O . ALA C 1 88 ? 77.645 4.182 55.272 1.00 36.51 88 ALA C O 1
ATOM 5106 N N . ASP C 1 89 ? 79.460 4.405 53.967 1.00 40.85 89 ASP C N 1
ATOM 5107 C CA . ASP C 1 89 ? 80.346 3.638 54.847 1.00 44.14 89 ASP C CA 1
ATOM 5108 C C . ASP C 1 89 ? 80.748 4.383 56.126 1.00 46.90 89 ASP C C 1
ATOM 5109 O O . ASP C 1 89 ? 80.942 3.766 57.181 1.00 46.89 89 ASP C O 1
ATOM 5114 N N . SER C 1 90 ? 80.877 5.703 56.028 1.00 43.87 90 SER C N 1
ATOM 5115 C CA . SER C 1 90 ? 81.278 6.538 57.157 1.00 41.05 90 SER C CA 1
ATOM 5116 C C . SER C 1 90 ? 80.292 6.496 58.314 1.00 38.98 90 SER C C 1
ATOM 5117 O O . SER C 1 90 ? 79.203 5.925 58.211 1.00 39.43 90 SER C O 1
ATOM 5120 N N . GLU C 1 91 ? 80.674 7.145 59.406 1.00 38.60 91 GLU C N 1
ATOM 5121 C CA . GLU C 1 91 ? 79.862 7.214 60.617 1.00 43.06 91 GLU C CA 1
ATOM 5122 C C . GLU C 1 91 ? 78.930 8.428 60.613 1.00 41.70 91 GLU C C 1
ATOM 5123 O O . GLU C 1 91 ? 78.145 8.629 61.538 1.00 41.44 91 GLU C O 1
ATOM 5129 N N . TYR C 1 92 ? 79.014 9.232 59.565 1.00 40.88 92 TYR C N 1
ATOM 5130 C CA . TYR C 1 92 ? 78.205 10.445 59.491 1.00 38.72 92 TYR C CA 1
ATOM 5131 C C . TYR C 1 92 ? 76.952 10.358 58.636 1.00 37.73 92 TYR C C 1
ATOM 5132 O O . TYR C 1 92 ? 77.013 9.867 57.514 1.00 37.88 92 TYR C O 1
ATOM 5141 N N . PRO C 1 93 ? 75.797 10.812 59.174 1.00 33.55 93 PRO C N 1
ATOM 5142 C CA . PRO C 1 93 ? 74.518 10.809 58.448 1.00 36.04 93 PRO C CA 1
ATOM 5143 C C . PRO C 1 93 ? 74.800 11.691 57.240 1.00 33.03 93 PRO C C 1
ATOM 5144 O O . PRO C 1 93 ? 75.448 12.738 57.381 1.00 31.93 93 PRO C O 1
ATOM 5148 N N . ALA C 1 94 ? 74.340 11.292 56.065 1.00 33.27 94 ALA C N 1
ATOM 5149 C CA . ALA C 1 94 ? 74.640 12.097 54.893 1.00 31.37 94 ALA C CA 1
ATOM 5150 C C . ALA C 1 94 ? 73.484 12.250 53.909 1.00 32.37 94 ALA C C 1
ATOM 5151 O O . ALA C 1 94 ? 72.580 11.408 53.817 1.00 30.88 94 ALA C O 1
ATOM 5153 N N . VAL C 1 95 ? 73.535 13.367 53.189 1.00 28.19 95 VAL C N 1
ATOM 5154 C CA . VAL C 1 95 ? 72.537 13.713 52.183 1.00 27.24 95 VAL C CA 1
ATOM 5155 C C . VAL C 1 95 ? 73.219 13.967 50.837 1.00 25.99 95 VAL C C 1
ATOM 5156 O O . VAL C 1 95 ? 74.290 14.577 50.776 1.00 25.67 95 VAL C O 1
ATOM 5160 N N . ILE C 1 96 ? 72.605 13.472 49.766 1.00 23.57 96 ILE C N 1
ATOM 5161 C CA . ILE C 1 96 ? 73.117 13.654 48.408 1.00 22.36 96 ILE C CA 1
ATOM 5162 C C . ILE C 1 96 ? 72.210 14.653 47.648 1.00 25.07 96 ILE C C 1
ATOM 5163 O O . ILE C 1 96 ? 71.003 14.434 47.514 1.00 22.12 96 ILE C O 1
ATOM 5168 N N . ILE C 1 97 ? 72.798 15.743 47.171 1.00 25.03 97 ILE C N 1
ATOM 5169 C CA . ILE C 1 97 ? 72.053 16.727 46.382 1.00 24.35 97 ILE C CA 1
ATOM 5170 C C . ILE C 1 97 ? 72.445 16.471 44.923 1.00 24.37 97 ILE C C 1
ATOM 5171 O O . ILE C 1 97 ? 73.630 16.468 44.570 1.00 24.76 97 ILE C O 1
ATOM 5176 N N . GLY C 1 98 ? 71.461 16.247 44.060 1.00 23.42 98 GLY C N 1
ATOM 5177 C CA . GLY C 1 98 ? 71.760 15.992 42.667 1.00 20.64 98 GLY C CA 1
ATOM 5178 C C . GLY C 1 98 ? 70.646 16.395 41.713 1.00 21.46 98 GLY C C 1
ATOM 5179 O O . GLY C 1 98 ? 69.686 17.038 42.141 1.00 23.26 98 GLY C O 1
ATOM 5180 N N . ASP C 1 99 ? 70.799 16.063 40.430 1.00 24.85 99 ASP C N 1
ATOM 5181 C CA . ASP C 1 99 ? 69.776 16.377 39.423 1.00 25.97 99 ASP C CA 1
ATOM 5182 C C . ASP C 1 99 ? 68.919 15.160 39.020 1.00 27.69 99 ASP C C 1
ATOM 5183 O O . ASP C 1 99 ? 68.942 14.125 39.695 1.00 27.71 99 ASP C O 1
ATOM 5188 N N . ALA C 1 100 ? 68.156 15.281 37.938 1.00 26.35 100 ALA C N 1
ATOM 5189 C CA . ALA C 1 100 ? 67.272 14.191 37.506 1.00 28.02 100 ALA C CA 1
ATOM 5190 C C . ALA C 1 100 ? 67.945 12.834 37.255 1.00 28.52 100 ALA C C 1
ATOM 5191 O O . ALA C 1 100 ? 67.342 11.804 37.541 1.00 30.24 100 ALA C O 1
ATOM 5193 N N . PRO C 1 101 ? 69.172 12.810 36.696 1.00 28.83 101 PRO C N 1
ATOM 5194 C CA . PRO C 1 101 ? 69.838 11.514 36.463 1.00 28.03 101 PRO 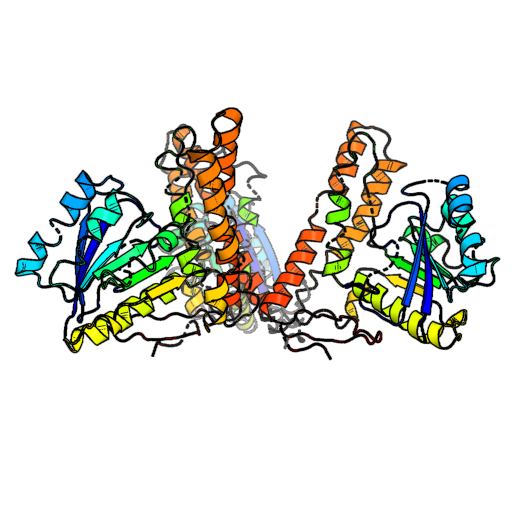C CA 1
ATOM 5195 C C . PRO C 1 101 ? 69.978 10.725 37.774 1.00 30.27 101 PRO C C 1
ATOM 5196 O O . PRO C 1 101 ? 70.183 9.504 37.761 1.00 28.98 101 PRO C O 1
ATOM 5200 N N . GLY C 1 102 ? 69.867 11.416 38.906 1.00 28.48 102 GLY C N 1
ATOM 5201 C CA . GLY C 1 102 ? 69.971 10.742 40.194 1.00 28.49 102 GLY C CA 1
ATOM 5202 C C . GLY C 1 102 ? 68.816 9.797 40.501 1.00 28.56 102 GLY C C 1
ATOM 5203 O O . GLY C 1 102 ? 68.935 8.926 41.371 1.00 27.21 102 GLY C O 1
ATOM 5204 N N . LEU C 1 103 ? 67.704 9.952 39.789 1.00 28.09 103 LEU C N 1
ATOM 5205 C CA . LEU C 1 103 ? 66.536 9.102 39.997 1.00 28.78 103 LEU C CA 1
ATOM 5206 C C . LEU C 1 103 ? 66.901 7.639 39.737 1.00 29.25 103 LEU C C 1
ATOM 5207 O O . LEU C 1 103 ? 66.321 6.745 40.340 1.00 31.75 103 LEU C O 1
ATOM 5212 N N . LYS C 1 104 ? 67.885 7.427 38.864 1.00 29.94 104 LYS C N 1
ATOM 5213 C CA . LYS C 1 104 ? 68.352 6.082 38.505 1.00 33.44 104 LYS C CA 1
ATOM 5214 C C . LYS C 1 104 ? 68.878 5.284 39.700 1.00 34.46 104 LYS C C 1
ATOM 5215 O O . LYS C 1 104 ? 68.865 4.045 39.663 1.00 33.85 104 LYS C O 1
ATOM 5221 N N . VAL C 1 105 ? 69.342 5.977 40.743 1.00 31.72 105 VAL C N 1
ATOM 5222 C CA . VAL C 1 105 ? 69.880 5.324 41.941 1.00 28.70 105 VAL C CA 1
ATOM 5223 C C . VAL C 1 105 ? 69.172 5.671 43.252 1.00 29.97 105 VAL C C 1
ATOM 5224 O O . VAL C 1 105 ? 69.745 5.569 44.342 1.00 31.52 105 VAL C O 1
ATOM 5228 N N . LYS C 1 106 ? 67.908 6.062 43.149 1.00 29.98 106 LYS C N 1
ATOM 5229 C CA . LYS C 1 106 ? 67.123 6.425 44.307 1.00 33.78 106 LYS C CA 1
ATOM 5230 C C . LYS C 1 106 ? 66.946 5.241 45.263 1.00 33.13 106 LYS C C 1
ATOM 5231 O O . LYS C 1 106 ? 67.049 5.389 46.483 1.00 31.45 106 LYS C O 1
ATOM 5237 N N . ASP C 1 107 ? 66.673 4.065 44.707 1.00 33.45 107 ASP C N 1
ATOM 5238 C CA . ASP C 1 107 ? 66.480 2.880 45.547 1.00 35.47 107 ASP C CA 1
ATOM 5239 C C . ASP C 1 107 ? 67.792 2.509 46.205 1.00 34.08 107 ASP C C 1
ATOM 5240 O O . ASP C 1 107 ? 67.824 2.116 47.370 1.00 36.52 107 ASP C O 1
ATOM 5245 N N . GLU C 1 108 ? 68.867 2.638 45.438 1.00 32.24 108 GLU C N 1
ATOM 5246 C CA . GLU C 1 108 ? 70.214 2.324 45.906 1.00 31.98 108 GLU C CA 1
ATOM 5247 C C . GLU C 1 108 ? 70.612 3.248 47.062 1.00 32.92 108 GLU C C 1
ATOM 5248 O O . GLU C 1 108 ? 71.123 2.793 48.081 1.00 32.57 108 GLU C O 1
ATOM 5266 N N . GLU C 1 110 ? 68.698 4.685 49.075 1.00 29.60 110 GLU C N 1
ATOM 5267 C CA . GLU C 1 110 ? 67.870 4.370 50.220 1.00 32.18 110 GLU C CA 1
ATOM 5268 C C . GLU C 1 110 ? 68.466 3.168 50.929 1.00 33.23 110 GLU C C 1
ATOM 5269 O O . GLU C 1 110 ? 68.469 3.101 52.150 1.00 31.96 110 GLU C O 1
ATOM 5275 N N . GLU C 1 111 ? 69.018 2.242 50.159 1.00 34.63 111 GLU C N 1
ATOM 5276 C CA . GLU C 1 111 ? 69.621 1.067 50.768 1.00 37.35 111 GLU C CA 1
ATOM 5277 C C . GLU C 1 111 ? 70.970 1.434 51.384 1.00 37.42 111 GLU C C 1
ATOM 5278 O O . GLU C 1 111 ? 71.427 0.778 52.316 1.00 35.77 111 GLU C O 1
ATOM 5284 N N . GLN C 1 112 ? 71.606 2.484 50.869 1.00 33.47 112 GLN C N 1
ATOM 5285 C CA . GLN C 1 112 ? 72.899 2.908 51.397 1.00 32.44 112 GLN C CA 1
ATOM 5286 C C . GLN C 1 112 ? 72.721 3.743 52.653 1.00 30.60 112 GLN C C 1
ATOM 5287 O O . GLN C 1 112 ? 73.700 4.167 53.271 1.00 36.78 112 GLN C O 1
ATOM 5293 N N . GLY C 1 113 ? 71.466 3.975 53.032 1.00 28.14 113 GLY C N 1
ATOM 5294 C CA . GLY C 1 113 ? 71.176 4.753 54.225 1.00 29.76 113 GLY C CA 1
ATOM 5295 C C . GLY C 1 113 ? 71.367 6.253 54.032 1.00 28.11 113 GLY C C 1
ATOM 5296 O O . GLY C 1 113 ? 71.513 6.999 54.997 1.00 31.01 113 GLY C O 1
ATOM 5297 N N . LEU C 1 114 ? 71.351 6.686 52.778 1.00 29.46 114 LEU C N 1
ATOM 5298 C CA . LEU C 1 114 ? 71.542 8.099 52.456 1.00 29.14 114 LEU C CA 1
ATOM 5299 C C . LEU C 1 114 ? 70.252 8.862 52.221 1.00 30.25 114 LEU C C 1
ATOM 5300 O O . LEU C 1 114 ? 69.223 8.302 51.815 1.00 31.11 114 LEU C O 1
ATOM 5305 N N . GLY C 1 115 ? 70.316 10.159 52.505 1.00 29.54 115 GLY C N 1
ATOM 5306 C CA . GLY C 1 115 ? 69.183 11.020 52.240 1.00 29.06 115 GLY C CA 1
ATOM 5307 C C . GLY C 1 115 ? 69.523 11.644 50.895 1.00 24.67 115 GLY C C 1
ATOM 5308 O O . GLY C 1 115 ? 70.665 11.547 50.416 1.00 26.81 115 GLY C O 1
ATOM 5309 N N . TYR C 1 116 ? 68.538 12.265 50.254 1.00 24.36 116 TYR C N 1
ATOM 5310 C CA . TYR C 1 116 ? 68.803 12.902 48.964 1.00 25.50 116 TYR C CA 1
ATOM 5311 C C . TYR C 1 116 ? 67.781 13.994 48.676 1.00 24.65 116 TYR C C 1
ATOM 5312 O O . TYR C 1 116 ? 66.660 13.975 49.196 1.00 26.13 116 TYR C O 1
ATOM 5321 N N . ILE C 1 117 ? 68.211 14.948 47.858 1.00 24.88 117 ILE C N 1
ATOM 5322 C CA . ILE C 1 117 ? 67.340 16.004 47.374 1.00 24.88 117 ILE C CA 1
ATOM 5323 C C . ILE C 1 117 ? 67.725 16.049 45.903 1.00 22.47 117 ILE C C 1
ATOM 5324 O O . ILE C 1 117 ? 68.847 16.448 45.549 1.00 22.37 117 ILE C O 1
ATOM 5329 N N . LEU C 1 118 ? 66.817 15.575 45.058 1.00 21.50 118 LEU C N 1
ATOM 5330 C CA . LEU C 1 118 ? 67.032 15.533 43.622 1.00 20.25 118 LEU C CA 1
ATOM 5331 C C . LEU C 1 118 ? 66.203 16.650 43.000 1.00 20.56 118 LEU C C 1
ATOM 5332 O O . LEU C 1 118 ? 64.973 16.685 43.139 1.00 21.76 118 LEU C O 1
ATOM 5337 N N . VAL C 1 119 ? 66.878 17.542 42.296 1.00 20.37 119 VAL C N 1
ATOM 5338 C CA . VAL C 1 119 ? 66.216 18.713 41.715 1.00 20.75 119 VAL C CA 1
ATOM 5339 C C . VAL C 1 119 ? 66.140 18.561 40.201 1.00 18.74 119 VAL C C 1
ATOM 5340 O O . VAL C 1 119 ? 67.106 18.809 39.475 1.00 20.43 119 VAL C O 1
ATOM 5344 N N . LYS C 1 120 ? 64.978 18.157 39.701 1.00 18.93 120 LYS C N 1
ATOM 5345 C CA . LYS C 1 120 ? 64.858 17.941 38.271 1.00 20.17 120 LYS C CA 1
ATOM 5346 C C . LYS C 1 120 ? 65.112 19.167 37.375 1.00 20.31 120 LYS C C 1
ATOM 5347 O O . LYS C 1 120 ? 65.725 19.038 36.315 1.00 22.32 120 LYS C O 1
ATOM 5353 N N . PRO C 1 121 ? 64.665 20.366 37.786 1.00 21.93 121 PRO C N 1
ATOM 5354 C CA . PRO C 1 121 ? 64.898 21.564 36.967 1.00 21.65 121 PRO C CA 1
ATOM 5355 C C . PRO C 1 121 ? 66.360 22.027 36.955 1.00 20.41 121 PRO C C 1
ATOM 5356 O O . PRO C 1 121 ? 66.699 22.927 36.215 1.00 20.42 121 PRO C O 1
ATOM 5360 N N . ASP C 1 122 ? 67.234 21.413 37.770 1.00 21.05 122 ASP C N 1
ATOM 5361 C CA . ASP C 1 122 ? 68.647 21.828 37.844 1.00 22.53 122 ASP C CA 1
ATOM 5362 C C . ASP C 1 122 ? 69.323 21.131 36.681 1.00 22.55 122 ASP C C 1
ATOM 5363 O O . ASP C 1 122 ? 70.029 20.145 36.853 1.00 25.98 122 ASP C O 1
ATOM 5368 N N . ALA C 1 123 ? 69.112 21.666 35.487 1.00 20.76 123 ALA C N 1
ATOM 5369 C CA . ALA C 1 123 ? 69.565 21.042 34.252 1.00 20.33 123 ALA C CA 1
ATOM 5370 C C . ALA C 1 123 ? 71.004 21.163 33.808 1.00 20.30 123 ALA C C 1
ATOM 5371 O O . ALA C 1 123 ? 71.632 22.196 34.005 1.00 20.81 123 ALA C O 1
ATOM 5385 N N . LEU C 1 125 ? 74.085 21.933 31.608 1.00 23.34 125 LEU C N 1
ATOM 5386 C CA . LEU C 1 125 ? 74.266 22.970 30.607 1.00 25.44 125 LEU C CA 1
ATOM 5387 C C . LEU C 1 125 ? 74.835 22.434 29.277 1.00 25.56 125 LEU C C 1
ATOM 5388 O O . LEU C 1 125 ? 75.211 21.250 29.174 1.00 25.19 125 LEU C O 1
ATOM 5393 N N . GLY C 1 126 ? 74.861 23.291 28.257 1.00 25.85 126 GLY C N 1
ATOM 5394 C CA . GLY C 1 126 ? 75.313 22.874 26.935 1.00 24.98 126 GLY C CA 1
ATOM 5395 C C . GLY C 1 126 ? 76.818 22.810 26.818 1.00 27.12 126 GLY C C 1
ATOM 5396 O O . GLY C 1 126 ? 77.393 23.559 26.046 1.00 24.41 126 GLY C O 1
ATOM 5397 N N . ALA C 1 127 ? 77.427 21.862 27.530 1.00 25.43 127 ALA C N 1
ATOM 5398 C CA . ALA C 1 127 ? 78.886 21.760 27.581 1.00 27.57 127 ALA C CA 1
ATOM 5399 C C . ALA C 1 127 ? 79.664 21.243 26.371 1.00 29.45 127 ALA C C 1
ATOM 5400 O O . ALA C 1 127 ? 80.266 20.155 26.417 1.00 32.25 127 ALA C O 1
ATOM 5402 N N . ARG C 1 128 ? 79.642 22.016 25.287 1.00 24.96 128 ARG C N 1
ATOM 5403 C CA . ARG C 1 128 ? 80.410 21.703 24.078 1.00 22.46 128 ARG C CA 1
ATOM 5404 C C . ARG C 1 128 ? 81.421 22.836 23.959 1.00 26.93 128 ARG C C 1
ATOM 5405 O O . ARG C 1 128 ? 81.075 24.019 24.078 1.00 24.67 128 ARG C O 1
ATOM 5413 N N . ARG C 1 129 ? 82.682 22.486 23.721 1.00 24.79 129 ARG C N 1
ATOM 5414 C CA . ARG C 1 129 ? 83.732 23.485 23.633 1.00 26.22 129 ARG C CA 1
ATOM 5415 C C . ARG C 1 129 ? 83.475 24.653 22.684 1.00 25.38 129 ARG C C 1
ATOM 5416 O O . ARG C 1 129 ? 83.879 25.780 22.963 1.00 25.04 129 ARG C O 1
ATOM 5424 N N . GLU C 1 130 ? 82.796 24.384 21.576 1.00 22.81 130 GLU C N 1
ATOM 5425 C CA . GLU C 1 130 ? 82.548 25.391 20.579 1.00 22.83 130 GLU C CA 1
ATOM 5426 C C . GLU C 1 130 ? 81.566 26.454 21.033 1.00 22.19 130 GLU C C 1
ATOM 5427 O O . GLU C 1 130 ? 81.428 27.508 20.393 1.00 24.23 130 GLU C O 1
ATOM 5433 N N . PHE C 1 131 ? 80.876 26.145 22.120 1.00 22.55 131 PHE C N 1
ATOM 5434 C CA . PHE C 1 131 ? 79.848 27.055 22.633 1.00 24.28 131 PHE C CA 1
ATOM 5435 C C . PHE C 1 131 ? 80.041 27.488 24.076 1.00 22.02 131 PHE C C 1
ATOM 5436 O O . PHE C 1 131 ? 79.895 28.677 24.412 1.00 21.74 131 PHE C O 1
ATOM 5444 N N . LEU C 1 132 ? 80.378 26.542 24.945 1.00 21.34 132 LEU C N 1
ATOM 5445 C CA . LEU C 1 132 ? 80.499 26.870 26.345 1.00 21.75 132 LEU C CA 1
ATOM 5446 C C . LEU C 1 132 ? 81.873 27.336 26.805 1.00 24.00 132 LEU C C 1
ATOM 5447 O O . LEU C 1 132 ? 82.783 26.513 27.045 1.00 29.21 132 LEU C O 1
ATOM 5452 N N . ASP C 1 133 ? 82.044 28.646 26.901 1.00 21.62 133 ASP C N 1
ATOM 5453 C CA . ASP C 1 133 ? 83.286 29.183 27.456 1.00 22.14 133 ASP C CA 1
ATOM 5454 C C . ASP C 1 133 ? 82.920 29.627 28.890 1.00 22.07 133 ASP C C 1
ATOM 5455 O O . ASP C 1 133 ? 81.780 29.454 29.333 1.00 21.69 133 ASP C O 1
ATOM 5460 N N . PRO C 1 134 ? 83.881 30.123 29.678 1.00 22.20 134 PRO C N 1
ATOM 5461 C CA . PRO C 1 134 ? 83.567 30.549 31.046 1.00 21.13 134 PRO C CA 1
ATOM 5462 C C . PRO C 1 134 ? 82.397 31.551 31.195 1.00 18.80 134 PRO C C 1
ATOM 5463 O O . PRO C 1 134 ? 81.549 31.401 32.088 1.00 22.00 134 PRO C O 1
ATOM 5467 N N . VAL C 1 135 ? 82.358 32.537 30.313 1.00 20.73 135 VAL C N 1
ATOM 5468 C CA . VAL C 1 135 ? 81.301 33.571 30.375 1.00 18.89 135 VAL C CA 1
ATOM 5469 C C . VAL C 1 135 ? 79.938 32.940 30.103 1.00 20.80 135 VAL C C 1
ATOM 5470 O O . VAL C 1 135 ? 78.991 33.179 30.877 1.00 21.47 135 VAL C O 1
ATOM 5474 N N . GLU C 1 136 ? 79.841 32.122 29.058 1.00 21.40 136 GLU C N 1
ATOM 5475 C CA . GLU C 1 136 ? 78.569 31.461 28.761 1.00 18.42 136 GLU C CA 1
ATOM 5476 C C . GLU C 1 136 ? 78.137 30.577 29.926 1.00 22.13 136 GLU C C 1
ATOM 5477 O O . GLU C 1 136 ? 76.945 30.507 30.262 1.00 19.04 136 GLU C O 1
ATOM 5495 N N . ALA C 1 138 ? 78.739 31.028 33.117 1.00 18.69 138 ALA C N 1
ATOM 5496 C CA . ALA C 1 138 ? 78.285 31.903 34.196 1.00 19.22 138 ALA C CA 1
ATOM 5497 C C . ALA C 1 138 ? 76.890 32.461 33.830 1.00 18.62 138 ALA C C 1
ATOM 5498 O O . ALA C 1 138 ? 76.051 32.559 34.688 1.00 19.74 138 ALA C O 1
ATOM 5500 N N . ILE C 1 139 ? 76.684 32.804 32.564 1.00 19.50 139 ILE C N 1
ATOM 5501 C CA . ILE C 1 139 ? 75.371 33.358 32.147 1.00 17.18 139 ILE C CA 1
ATOM 5502 C C . ILE C 1 139 ? 74.285 32.303 32.362 1.00 20.75 139 ILE C C 1
ATOM 5503 O O . ILE C 1 139 ? 73.203 32.599 32.919 1.00 18.12 139 ILE C O 1
ATOM 5508 N N . TYR C 1 140 ? 74.564 31.070 31.961 1.00 18.00 140 TYR C N 1
ATOM 5509 C CA . TYR C 1 140 ? 73.600 29.990 32.134 1.00 18.73 140 TYR C CA 1
ATOM 5510 C C . TYR C 1 140 ? 73.302 29.796 33.617 1.00 18.22 140 TYR C C 1
ATOM 5511 O O . TYR C 1 140 ? 72.137 29.683 34.040 1.00 17.77 140 TYR C O 1
ATOM 5520 N N . ASN C 1 141 ? 74.346 29.749 34.434 1.00 18.96 141 ASN C N 1
ATOM 5521 C CA . ASN C 1 141 ? 74.114 29.554 35.839 1.00 16.60 141 ASN C CA 1
ATOM 5522 C C . ASN C 1 141 ? 73.359 30.715 36.475 1.00 15.95 141 ASN C C 1
ATOM 5523 O O . ASN C 1 141 ? 72.649 30.503 37.461 1.00 18.28 141 ASN C O 1
ATOM 5528 N N . ALA C 1 142 ? 73.504 31.921 35.939 1.00 17.26 142 ALA C N 1
ATOM 5529 C CA . ALA C 1 142 ? 72.792 33.057 36.514 1.00 16.35 142 ALA C CA 1
ATOM 5530 C C . ALA C 1 142 ? 71.314 32.858 36.220 1.00 16.90 142 ALA C C 1
ATOM 5531 O O . ALA C 1 142 ? 70.478 33.070 37.111 1.00 17.33 142 ALA C O 1
ATOM 5533 N N . ASP C 1 143 ? 70.997 32.438 34.997 1.00 17.63 143 ASP C N 1
ATOM 5534 C CA . ASP C 1 143 ? 69.582 32.185 34.664 1.00 15.94 143 ASP C CA 1
ATOM 5535 C C . ASP C 1 143 ? 69.001 31.041 35.478 1.00 19.13 143 ASP C C 1
ATOM 5536 O O . ASP C 1 143 ? 67.873 31.120 35.987 1.00 16.90 143 ASP C O 1
ATOM 5541 N N . LEU C 1 144 ? 69.754 29.958 35.641 1.00 16.04 144 LEU C N 1
ATOM 5542 C CA . LEU C 1 144 ? 69.259 28.825 36.411 1.00 15.89 144 LEU C CA 1
ATOM 5543 C C . LEU C 1 144 ? 69.049 29.212 37.873 1.00 17.16 144 LEU C C 1
ATOM 5544 O O . LEU C 1 144 ? 68.075 28.806 38.494 1.00 17.37 144 LEU C O 1
ATOM 5557 N N . LYS C 1 146 ? 68.294 32.120 39.023 1.00 17.00 146 LYS C N 1
ATOM 5558 C CA . LYS C 1 146 ? 67.101 32.956 39.092 1.00 18.51 146 LYS C CA 1
ATOM 5559 C C . LYS C 1 146 ? 65.867 32.072 39.060 1.00 16.22 146 LYS C C 1
ATOM 5560 O O . LYS C 1 146 ? 64.922 32.287 39.830 1.00 16.67 146 LYS C O 1
ATOM 5566 N N . VAL C 1 147 ? 65.876 31.056 38.201 1.00 16.55 147 VAL C N 1
ATOM 5567 C CA . VAL C 1 147 ? 64.742 30.142 38.131 1.00 17.48 147 VAL C CA 1
ATOM 5568 C C . VAL C 1 147 ? 64.565 29.411 39.476 1.00 16.81 147 VAL C C 1
ATOM 5569 O O . VAL C 1 147 ? 63.486 29.406 40.043 1.00 18.32 147 VAL C O 1
ATOM 5573 N N . LEU C 1 148 ? 65.626 28.783 39.990 1.00 16.15 148 LEU C N 1
ATOM 5574 C CA . LEU C 1 148 ? 65.471 28.029 41.241 1.00 16.38 148 LEU C CA 1
ATOM 5575 C C . LEU C 1 148 ? 65.099 28.902 42.446 1.00 16.95 148 LEU C C 1
ATOM 5576 O O . LEU C 1 148 ? 64.387 28.458 43.395 1.00 17.98 148 LEU C O 1
ATOM 5581 N N . ALA C 1 149 ? 65.519 30.162 42.414 1.00 16.79 149 ALA C N 1
ATOM 5582 C CA . ALA C 1 149 ? 65.202 31.082 43.517 1.00 17.63 149 ALA C CA 1
ATOM 5583 C C . ALA C 1 149 ? 63.783 31.623 43.417 1.00 18.40 149 ALA C C 1
ATOM 5584 O O . ALA C 1 149 ? 62.971 31.411 44.325 1.00 19.05 149 ALA C O 1
ATOM 5586 N N . ALA C 1 150 ? 63.486 32.287 42.301 1.00 17.46 150 ALA C N 1
ATOM 5587 C CA . ALA C 1 150 ? 62.166 32.912 42.166 1.00 17.88 150 ALA C CA 1
ATOM 5588 C C . ALA C 1 150 ? 60.983 31.980 42.055 1.00 18.77 150 ALA C C 1
ATOM 5589 O O . ALA C 1 150 ? 59.859 32.430 42.288 1.00 20.47 150 ALA C O 1
ATOM 5591 N N . THR C 1 151 ? 61.184 30.715 41.696 1.00 16.12 151 THR C N 1
ATOM 5592 C CA . THR C 1 151 ? 60.050 29.774 41.644 1.00 17.43 151 THR C CA 1
ATOM 5593 C C . THR C 1 151 ? 59.772 29.168 43.019 1.00 20.70 151 THR C C 1
ATOM 5594 O O . THR C 1 151 ? 58.732 28.529 43.210 1.00 20.92 151 THR C O 1
ATOM 5598 N N . GLY C 1 152 ? 60.696 29.358 43.955 1.00 21.35 152 GLY C N 1
ATOM 5599 C CA . GLY C 1 152 ? 60.519 28.827 45.299 1.00 21.88 152 GLY C CA 1
ATOM 5600 C C . GLY C 1 152 ? 61.259 27.515 45.559 1.00 21.65 152 GLY C C 1
ATOM 5601 O O . GLY C 1 152 ? 61.214 27.005 46.684 1.00 22.11 152 GLY C O 1
ATOM 5602 N N . VAL C 1 153 ? 61.945 26.957 44.557 1.00 20.20 153 VAL C N 1
ATOM 5603 C CA . VAL C 1 153 ? 62.672 25.696 44.765 1.00 19.47 153 VAL C CA 1
ATOM 5604 C C . VAL C 1 153 ? 63.715 25.808 45.885 1.00 19.60 153 VAL C C 1
ATOM 5605 O O . VAL C 1 153 ? 63.814 24.906 46.712 1.00 19.47 153 VAL C O 1
ATOM 5609 N N . PHE C 1 154 ? 64.473 26.902 45.924 1.00 20.58 154 PHE C N 1
ATOM 5610 C CA . PHE C 1 154 ? 65.465 27.074 46.988 1.00 20.29 154 PHE C CA 1
ATOM 5611 C C . PHE C 1 154 ? 64.837 27.135 48.372 1.00 22.75 154 PHE C C 1
ATOM 5612 O O . PHE C 1 154 ? 65.501 26.797 49.354 1.00 22.49 154 PHE C O 1
ATOM 5620 N N . ARG C 1 155 ? 63.575 27.564 48.477 1.00 19.65 155 ARG C N 1
ATOM 5621 C CA . ARG C 1 155 ? 62.938 27.599 49.784 1.00 20.48 155 ARG C CA 1
ATOM 5622 C C . ARG C 1 155 ? 62.620 26.156 50.225 1.00 21.65 155 ARG C C 1
ATOM 5623 O O . ARG C 1 155 ? 62.644 25.851 51.427 1.00 24.56 155 ARG C O 1
ATOM 5631 N N . VAL C 1 156 ? 62.318 25.281 49.268 1.00 19.28 156 VAL C N 1
ATOM 5632 C CA . VAL C 1 156 ? 62.037 23.880 49.571 1.00 20.37 156 VAL C CA 1
ATOM 5633 C C . VAL C 1 156 ? 63.307 23.261 50.130 1.00 23.64 156 VAL C C 1
ATOM 5634 O O . VAL C 1 156 ? 63.269 22.514 51.112 1.00 23.92 156 VAL C O 1
ATOM 5638 N N . VAL C 1 157 ? 64.441 23.589 49.510 1.00 22.44 157 VAL C N 1
ATOM 5639 C CA . VAL C 1 157 ? 65.742 23.058 49.942 1.00 21.02 157 VAL C CA 1
ATOM 5640 C C . VAL C 1 157 ? 66.105 23.630 51.327 1.00 23.86 157 VAL C C 1
ATOM 5641 O O . VAL C 1 157 ? 66.563 22.875 52.218 1.00 24.75 157 VAL C O 1
ATOM 5645 N N . GLN C 1 158 ? 65.889 24.944 51.508 1.00 20.95 158 GLN C N 1
ATOM 5646 C CA . GLN C 1 158 ? 66.163 25.648 52.784 1.00 21.40 158 GLN C CA 1
ATOM 5647 C C . GLN C 1 158 ? 65.416 24.959 53.905 1.00 26.12 158 GLN C C 1
ATOM 5648 O O . GLN C 1 158 ? 65.994 24.661 54.958 1.00 24.51 158 GLN C O 1
ATOM 5654 N N . GLU C 1 159 ? 64.122 24.734 53.682 1.00 22.86 159 GLU C N 1
ATOM 5655 C CA . GLU C 1 159 ? 63.276 24.088 54.682 1.00 25.54 159 GLU C CA 1
ATOM 5656 C C . GLU C 1 159 ? 63.691 22.659 55.048 1.00 27.95 159 GLU C C 1
ATOM 5657 O O . GLU C 1 159 ? 63.605 22.261 56.212 1.00 29.28 159 GLU C O 1
ATOM 5663 N N . ALA C 1 160 ? 64.143 21.900 54.061 1.00 23.32 160 ALA C N 1
ATOM 5664 C CA . ALA C 1 160 ? 64.565 20.519 54.305 1.00 25.87 160 ALA C CA 1
ATOM 5665 C C . ALA C 1 160 ? 65.794 20.484 55.199 1.00 27.80 160 ALA C C 1
ATOM 5666 O O . ALA C 1 160 ? 65.852 19.703 56.165 1.00 25.38 160 ALA C O 1
ATOM 5668 N N . PHE C 1 161 ? 66.786 21.304 54.876 1.00 27.33 161 PHE C N 1
ATOM 5669 C CA . PHE C 1 161 ? 67.987 21.331 55.694 1.00 29.75 161 PHE C CA 1
ATOM 5670 C C . PHE C 1 161 ? 67.733 21.948 57.060 1.00 30.45 161 PHE C C 1
ATOM 5671 O O . PHE C 1 161 ? 68.309 21.493 58.056 1.00 32.45 161 PHE C O 1
ATOM 5679 N N . ASP C 1 162 ? 66.869 22.957 57.142 1.00 26.56 162 ASP C N 1
ATOM 5680 C CA . ASP C 1 162 ? 66.590 23.562 58.451 1.00 30.04 162 ASP C CA 1
ATOM 5681 C C . ASP C 1 162 ? 65.891 22.546 59.362 1.00 33.00 162 ASP C C 1
ATOM 5682 O O . ASP C 1 162 ? 66.072 22.558 60.576 1.00 29.05 162 ASP C O 1
ATOM 5687 N N . GLU C 1 163 ? 65.102 21.662 58.768 1.00 32.19 163 GLU C N 1
ATOM 5688 C CA . GLU C 1 163 ? 64.412 20.631 59.525 1.00 35.13 163 GLU C CA 1
ATOM 5689 C C . GLU C 1 163 ? 65.457 19.627 60.037 1.00 34.43 163 GLU C C 1
ATOM 5690 O O . GLU C 1 163 ? 65.363 19.127 61.162 1.00 35.45 163 GLU C O 1
ATOM 5696 N N . LEU C 1 164 ? 66.461 19.336 59.214 1.00 31.21 164 LEU C N 1
ATOM 5697 C CA . LEU C 1 164 ? 67.495 18.380 59.600 1.00 32.48 164 LEU C CA 1
ATOM 5698 C C . LEU C 1 164 ? 68.392 18.967 60.694 1.00 34.91 164 LEU C C 1
ATOM 5699 O O . LEU C 1 164 ? 68.849 18.248 61.602 1.00 33.60 164 LEU C O 1
ATOM 5704 N N . ILE C 1 165 ? 68.638 20.272 60.608 1.00 31.61 165 ILE C N 1
ATOM 5705 C CA . ILE C 1 165 ? 69.478 20.964 61.585 1.00 31.58 165 ILE C CA 1
ATOM 5706 C C . ILE C 1 165 ? 68.808 20.932 62.955 1.00 33.49 165 ILE C C 1
ATOM 5707 O O . ILE C 1 165 ? 69.479 20.778 63.978 1.00 32.98 165 ILE C O 1
ATOM 5712 N N . GLU C 1 166 ? 67.489 21.066 62.988 1.00 30.99 166 GLU C N 1
ATOM 5713 C CA . GLU C 1 166 ? 66.791 20.993 64.257 1.00 34.63 166 GLU C CA 1
ATOM 5714 C C . GLU C 1 166 ? 67.000 19.586 64.835 1.00 38.53 166 GLU C C 1
ATOM 5715 O O . GLU C 1 166 ? 67.338 19.444 66.015 1.00 39.12 166 GLU C O 1
ATOM 5721 N N . LYS C 1 167 ? 66.826 18.556 64.000 1.00 38.76 167 LYS C N 1
ATOM 5722 C CA . LYS C 1 167 ? 67.029 17.173 64.437 1.00 40.55 167 LYS C CA 1
ATOM 5723 C C . LYS C 1 167 ? 68.445 17.004 64.988 1.00 43.24 167 LYS C C 1
ATOM 5724 O O . LYS C 1 167 ? 68.631 16.405 66.055 1.00 44.14 167 LYS C O 1
ATOM 5730 N N . ALA C 1 168 ? 69.437 17.528 64.265 1.00 40.21 168 ALA C N 1
ATOM 5731 C CA . ALA C 1 168 ? 70.833 17.433 64.690 1.00 43.27 168 ALA C CA 1
ATOM 5732 C C . ALA C 1 168 ? 71.055 18.014 66.082 1.00 47.42 168 ALA C C 1
ATOM 5733 O O . ALA C 1 168 ? 71.963 17.590 66.798 1.00 46.86 168 ALA C O 1
ATOM 5735 N N . LYS C 1 169 ? 70.242 18.989 66.468 1.00 49.23 169 LYS C N 1
ATOM 5736 C CA . LYS C 1 169 ? 70.385 19.591 67.788 1.00 53.30 169 LYS C CA 1
ATOM 5737 C C . LYS C 1 169 ? 69.959 18.608 68.882 1.00 57.45 169 LYS C C 1
ATOM 5738 O O . LYS C 1 169 ? 69.929 18.951 70.066 1.00 59.08 169 LYS C O 1
ATOM 5744 N N . GLU C 1 170 ? 69.630 17.384 68.470 1.00 60.75 170 GLU C N 1
ATOM 5745 C CA . GLU C 1 170 ? 69.248 16.314 69.398 1.00 63.28 170 GLU C CA 1
ATOM 5746 C C . GLU C 1 170 ? 70.379 15.294 69.383 1.00 63.98 170 GLU C C 1
ATOM 5747 O O . GLU C 1 170 ? 70.270 14.218 69.973 1.00 65.72 170 GLU C O 1
ATOM 5753 N N . ASP C 1 171 ? 71.460 15.657 68.693 1.00 65.65 171 ASP C N 1
ATOM 5754 C CA . ASP C 1 171 ? 72.647 14.815 68.538 1.00 66.35 171 ASP C CA 1
ATOM 5755 C C . ASP C 1 171 ? 72.217 13.392 68.194 1.00 65.93 171 ASP C C 1
ATOM 5756 O O . ASP C 1 171 ? 72.837 12.413 68.616 1.00 67.27 171 ASP C O 1
ATOM 5761 N N . GLU C 1 172 ? 71.144 13.290 67.418 1.00 64.46 172 GLU C N 1
ATOM 5762 C CA . GLU C 1 172 ? 70.619 11.997 67.027 1.00 62.93 172 GLU C CA 1
ATOM 5763 C C . GLU C 1 172 ? 69.844 12.096 65.719 1.00 59.55 172 GLU C C 1
ATOM 5764 O O . GLU C 1 172 ? 68.637 12.355 65.721 1.00 58.95 172 GLU C O 1
ATOM 5770 N N . ILE C 1 173 ? 70.542 11.914 64.602 1.00 55.72 173 ILE C N 1
ATOM 5771 C CA . ILE C 1 173 ? 69.887 11.958 63.298 1.00 51.77 173 ILE C CA 1
ATOM 5772 C C . ILE C 1 173 ? 69.670 10.535 62.808 1.00 48.94 173 ILE C C 1
ATOM 5773 O O . ILE C 1 173 ? 70.612 9.866 62.390 1.00 47.53 173 ILE C O 1
ATOM 5778 N N . SER C 1 174 ? 68.433 10.064 62.870 1.00 45.13 174 SER C N 1
ATOM 5779 C CA . SER C 1 174 ? 68.149 8.717 62.407 1.00 45.46 174 SER C CA 1
ATOM 5780 C C . SER C 1 174 ? 68.070 8.728 60.882 1.00 45.81 174 SER C C 1
ATOM 5781 O O . SER C 1 174 ? 67.875 9.781 60.268 1.00 43.16 174 SER C O 1
ATOM 5784 N N . GLU C 1 175 ? 68.236 7.565 60.265 1.00 43.67 175 GLU C N 1
ATOM 5785 C CA . GLU C 1 175 ? 68.155 7.482 58.815 1.00 45.35 175 GLU C CA 1
ATOM 5786 C C . GLU C 1 175 ? 66.785 8.003 58.435 1.00 44.54 175 GLU C C 1
ATOM 5787 O O . GLU C 1 175 ? 66.604 8.604 57.382 1.00 45.88 175 GLU C O 1
ATOM 5793 N N . ASN C 1 176 ? 65.823 7.780 59.323 1.00 43.54 176 ASN C N 1
ATOM 5794 C CA . ASN C 1 176 ? 64.445 8.206 59.121 1.00 44.20 176 ASN C CA 1
ATOM 5795 C C . ASN C 1 176 ? 64.310 9.723 59.031 1.00 41.80 176 ASN C C 1
ATOM 5796 O O . ASN C 1 176 ? 63.352 10.235 58.451 1.00 40.45 176 ASN C O 1
ATOM 5801 N N . ASP C 1 177 ? 65.268 10.432 59.618 1.00 39.00 177 ASP C N 1
ATOM 5802 C CA . ASP C 1 177 ? 65.263 11.892 59.627 1.00 39.16 177 ASP C CA 1
ATOM 5803 C C . ASP C 1 177 ? 65.807 12.487 58.339 1.00 36.91 177 ASP C C 1
ATOM 5804 O O . ASP C 1 177 ? 65.578 13.658 58.052 1.00 39.16 177 ASP C O 1
ATOM 5809 N N . LEU C 1 178 ? 66.545 11.696 57.575 1.00 35.19 178 LEU C N 1
ATOM 5810 C CA . LEU C 1 178 ? 67.143 12.206 56.352 1.00 34.11 178 LEU C CA 1
ATOM 5811 C C . LEU C 1 178 ? 66.110 12.489 55.263 1.00 31.82 178 LEU C C 1
ATOM 5812 O O . LEU C 1 178 ? 65.149 11.735 55.079 1.00 32.22 178 LEU C O 1
ATOM 5817 N N . PRO C 1 179 ? 66.272 13.626 54.557 1.00 31.32 179 PRO C N 1
ATOM 5818 C CA . PRO C 1 179 ? 65.314 13.949 53.492 1.00 31.85 179 PRO C CA 1
ATOM 5819 C C . PRO C 1 179 ? 65.365 12.983 52.308 1.00 29.14 179 PRO C C 1
ATOM 5820 O O . PRO C 1 179 ? 66.413 12.429 51.980 1.00 30.35 179 PRO C O 1
ATOM 5824 N N . LYS C 1 180 ? 64.211 12.764 51.685 1.00 26.91 180 LYS C N 1
ATOM 5825 C CA . LYS C 1 180 ? 64.120 11.916 50.513 1.00 28.43 180 LYS C CA 1
ATOM 5826 C C . LYS C 1 180 ? 63.187 12.670 49.571 1.00 29.54 180 LYS C C 1
ATOM 5827 O O . LYS C 1 180 ? 62.025 12.304 49.381 1.00 31.85 180 LYS C O 1
ATOM 5833 N N . LEU C 1 181 ? 63.728 13.730 48.973 1.00 27.57 181 LEU C N 1
ATOM 5834 C CA . LEU C 1 181 ? 62.941 14.609 48.111 1.00 26.64 181 LEU C CA 1
ATOM 5835 C C . LEU C 1 181 ? 63.274 14.626 46.632 1.00 22.31 181 LEU C C 1
ATOM 5836 O O . LEU C 1 181 ? 64.431 14.602 46.237 1.00 23.11 181 LEU C O 1
ATOM 5841 N N . VAL C 1 182 ? 62.227 14.717 45.825 1.00 23.92 182 VAL C N 1
ATOM 5842 C CA . VAL C 1 182 ? 62.374 14.856 44.391 1.00 24.29 182 VAL C CA 1
ATOM 5843 C C . VAL C 1 182 ? 61.584 16.111 44.069 1.00 24.59 182 VAL C C 1
ATOM 5844 O O . VAL C 1 182 ? 60.368 16.176 44.301 1.00 25.63 182 VAL C O 1
ATOM 5848 N N . ILE C 1 183 ? 62.283 17.127 43.574 1.00 22.31 183 ILE C N 1
ATOM 5849 C CA . ILE C 1 183 ? 61.626 18.406 43.277 1.00 21.52 183 ILE C CA 1
ATOM 5850 C C . ILE C 1 183 ? 61.458 18.656 41.784 1.00 21.86 183 ILE C C 1
ATOM 5851 O O . ILE C 1 183 ? 62.391 18.500 40.998 1.00 22.59 183 ILE C O 1
ATOM 5856 N N . ASP C 1 184 ? 60.254 19.060 41.405 1.00 23.91 184 ASP C N 1
ATOM 5857 C CA . ASP C 1 184 ? 59.990 19.383 40.021 1.00 23.28 184 ASP C CA 1
ATOM 5858 C C . ASP C 1 184 ? 58.822 20.376 39.933 1.00 23.56 184 ASP C C 1
ATOM 5859 O O . ASP C 1 184 ? 58.399 20.944 40.938 1.00 22.67 184 ASP C O 1
ATOM 5864 N N . ARG C 1 185 ? 58.350 20.605 38.716 1.00 22.36 185 ARG C N 1
ATOM 5865 C CA . ARG C 1 185 ? 57.256 21.538 38.478 1.00 22.28 185 ARG C CA 1
ATOM 5866 C C . ARG C 1 185 ? 56.088 21.306 39.430 1.00 21.55 185 ARG C C 1
ATOM 5867 O O . ARG C 1 185 ? 55.574 22.244 40.060 1.00 20.39 185 ARG C O 1
ATOM 5875 N N . ASN C 1 186 ? 55.697 20.046 39.579 1.00 21.41 186 ASN C N 1
ATOM 5876 C CA . ASN C 1 186 ? 54.547 19.762 40.431 1.00 22.43 186 ASN C CA 1
ATOM 5877 C C . ASN C 1 186 ? 54.739 19.967 41.919 1.00 19.83 186 ASN C C 1
ATOM 5878 O O . ASN C 1 186 ? 53.777 20.007 42.682 1.00 22.63 186 ASN C O 1
ATOM 5883 N N . THR C 1 187 ? 55.975 20.095 42.354 1.00 19.58 187 THR C N 1
ATOM 5884 C CA . THR C 1 187 ? 56.207 20.367 43.758 1.00 19.43 187 THR C CA 1
ATOM 5885 C C . THR C 1 187 ? 55.449 21.644 44.194 1.00 23.10 187 THR C C 1
ATOM 5886 O O . THR C 1 187 ? 54.989 21.740 45.329 1.00 23.75 187 THR C O 1
ATOM 5890 N N . LEU C 1 188 ? 55.305 22.632 43.296 1.00 21.86 188 LEU C N 1
ATOM 5891 C CA . LEU C 1 188 ? 54.639 23.870 43.674 1.00 23.22 188 LEU C CA 1
ATOM 5892 C C . LEU C 1 188 ? 53.189 23.734 44.059 1.00 25.18 188 LEU C C 1
ATOM 5893 O O . LEU C 1 188 ? 52.686 24.546 44.829 1.00 26.28 188 LEU C O 1
ATOM 5898 N N . LEU C 1 189 ? 52.533 22.705 43.526 1.00 22.69 189 LEU C N 1
ATOM 5899 C CA . LEU C 1 189 ? 51.113 22.466 43.808 1.00 25.13 189 LEU C CA 1
ATOM 5900 C C . LEU C 1 189 ? 50.870 22.162 45.275 1.00 29.25 189 LEU C C 1
ATOM 5901 O O . LEU C 1 189 ? 49.758 22.344 45.771 1.00 35.61 189 LEU C O 1
ATOM 5906 N N . GLU C 1 190 ? 51.905 21.725 45.979 1.00 25.03 190 GLU C N 1
ATOM 5907 C CA . GLU C 1 190 ? 51.738 21.373 47.392 1.00 31.52 190 GLU C CA 1
ATOM 5908 C C . GLU C 1 190 ? 52.274 22.445 48.330 1.00 33.98 190 GLU C C 1
ATOM 5909 O O . GLU C 1 190 ? 52.306 22.244 49.542 1.00 38.18 190 GLU C O 1
ATOM 5915 N N . ARG C 1 191 ? 52.718 23.567 47.769 1.00 31.73 191 ARG C N 1
ATOM 5916 C CA . ARG C 1 191 ? 53.274 24.657 48.547 1.00 33.46 191 ARG C CA 1
ATOM 5917 C C . ARG C 1 191 ? 52.328 25.842 48.546 1.00 35.13 191 ARG C C 1
ATOM 5918 O O . ARG C 1 191 ? 51.326 25.860 47.834 1.00 38.65 191 ARG C O 1
ATOM 5926 N N . GLU C 1 192 ? 52.624 26.819 49.383 1.00 32.30 192 GLU C N 1
ATOM 5927 C CA . GLU C 1 192 ? 51.801 28.013 49.406 1.00 34.32 192 GLU C CA 1
ATOM 5928 C C . GLU C 1 192 ? 52.738 29.167 49.144 1.00 29.49 192 GLU C C 1
ATOM 5929 O O . GLU C 1 192 ? 52.623 30.234 49.726 1.00 31.18 192 GLU C O 1
ATOM 5935 N N . GLU C 1 193 ? 53.668 28.933 48.236 1.00 25.00 193 GLU C N 1
ATOM 5936 C CA . GLU C 1 193 ? 54.670 29.940 47.911 1.00 24.23 193 GLU C CA 1
ATOM 5937 C C . GLU C 1 193 ? 54.064 31.248 47.374 1.00 22.41 193 GLU C C 1
ATOM 5938 O O . GLU C 1 193 ? 54.404 32.342 47.832 1.00 21.57 193 GLU C O 1
ATOM 5944 N N . PHE C 1 194 ? 53.129 31.103 46.435 1.00 22.30 194 PHE C N 1
ATOM 5945 C CA . PHE C 1 194 ? 52.526 32.247 45.771 1.00 21.70 194 PHE C CA 1
ATOM 5946 C C . PHE C 1 194 ? 51.115 32.619 46.172 1.00 21.94 194 PHE C C 1
ATOM 5947 O O . PHE C 1 194 ? 50.231 31.763 46.180 1.00 24.67 194 PHE C O 1
ATOM 5955 N N . GLU C 1 195 ? 50.913 33.897 46.474 1.00 19.09 195 GLU C N 1
ATOM 5956 C CA . GLU C 1 195 ? 49.576 34.362 46.798 1.00 22.05 195 GLU C CA 1
ATOM 5957 C C . GLU C 1 195 ? 48.772 34.472 45.508 1.00 20.87 195 GLU C C 1
ATOM 5958 O O . GLU C 1 195 ? 47.567 34.159 45.471 1.00 23.78 195 GLU C O 1
ATOM 5964 N N . ASN C 1 196 ? 49.408 34.918 44.423 1.00 19.20 196 ASN C N 1
ATOM 5965 C CA . ASN C 1 196 ? 48.715 35.060 43.142 1.00 18.12 196 ASN C CA 1
ATOM 5966 C C . ASN C 1 196 ? 48.819 33.737 42.369 1.00 19.63 196 ASN C C 1
ATOM 5967 O O . ASN C 1 196 ? 49.904 33.211 42.132 1.00 18.02 196 ASN C O 1
ATOM 5972 N N . PRO C 1 197 ? 47.692 33.171 41.936 1.00 19.21 197 PRO C N 1
ATOM 5973 C CA . PRO C 1 197 ? 47.728 31.906 41.205 1.00 20.25 197 PRO C CA 1
ATOM 5974 C C . PRO C 1 197 ? 48.461 31.907 39.847 1.00 16.08 197 PRO C C 1
ATOM 5975 O O . PRO C 1 197 ? 48.974 30.872 39.432 1.00 18.40 197 PRO C O 1
ATOM 5979 N N . TYR C 1 198 ? 48.451 33.056 39.156 1.00 17.73 198 TYR C N 1
ATOM 5980 C CA . TYR C 1 198 ? 49.119 33.143 37.859 1.00 16.01 198 TYR C CA 1
ATOM 5981 C C . TYR C 1 198 ? 50.615 33.188 38.113 1.00 18.49 198 TYR C C 1
ATOM 5982 O O . TYR C 1 198 ? 51.374 32.721 37.285 1.00 17.63 198 TYR C O 1
ATOM 5991 N N . ALA C 1 199 ? 51.036 33.736 39.238 1.00 17.58 199 ALA C N 1
ATOM 5992 C CA . ALA C 1 199 ? 52.481 33.706 39.553 1.00 16.25 199 ALA C CA 1
ATOM 5993 C C . ALA C 1 199 ? 52.882 32.241 39.785 1.00 18.94 199 ALA C C 1
ATOM 5994 O O . ALA C 1 199 ? 53.950 31.783 39.352 1.00 16.63 199 ALA C O 1
ATOM 6004 N N . VAL C 1 201 ? 51.453 29.536 38.419 1.00 15.96 201 VAL C N 1
ATOM 6005 C CA . VAL C 1 201 ? 51.501 28.804 37.142 1.00 18.26 201 VAL C CA 1
ATOM 6006 C C . VAL C 1 201 ? 52.635 29.263 36.213 1.00 16.03 201 VAL C C 1
ATOM 6007 O O . VAL C 1 201 ? 53.129 28.448 35.427 1.00 17.93 201 VAL C O 1
ATOM 6011 N N . LYS C 1 202 ? 53.030 30.542 36.301 1.00 16.41 202 LYS C N 1
ATOM 6012 C CA . LYS C 1 202 ? 54.184 31.004 35.510 1.00 13.72 202 LYS C CA 1
ATOM 6013 C C . LYS C 1 202 ? 55.434 30.331 36.112 1.00 16.24 202 LYS C C 1
ATOM 6014 O O . LYS C 1 202 ? 56.329 29.914 35.378 1.00 16.24 202 LYS C O 1
ATOM 6020 N N . ALA C 1 203 ? 55.505 30.233 37.438 1.00 17.07 203 ALA C N 1
ATOM 6021 C CA . ALA C 1 203 ? 56.657 29.574 38.072 1.00 16.50 203 ALA C CA 1
ATOM 6022 C C . ALA C 1 203 ? 56.674 28.080 37.665 1.00 16.91 203 ALA C C 1
ATOM 6023 O O . ALA C 1 203 ? 57.729 27.497 37.432 1.00 16.74 203 ALA C O 1
ATOM 6033 N N . ALA C 1 205 ? 55.530 26.825 34.862 1.00 15.91 205 ALA C N 1
ATOM 6034 C CA . ALA C 1 205 ? 55.987 26.802 33.459 1.00 16.24 205 ALA C CA 1
ATOM 6035 C C . ALA C 1 205 ? 57.523 26.971 33.393 1.00 17.12 205 ALA C C 1
ATOM 6036 O O . ALA C 1 205 ? 58.180 26.297 32.613 1.00 16.55 205 ALA C O 1
ATOM 6038 N N . ALA C 1 206 ? 58.078 27.857 34.231 1.00 15.41 206 ALA C N 1
ATOM 6039 C CA . ALA C 1 206 ? 59.534 28.038 34.249 1.00 14.23 206 ALA C CA 1
ATOM 6040 C C . ALA C 1 206 ? 60.223 26.756 34.666 1.00 16.17 206 ALA C C 1
ATOM 6041 O O . ALA C 1 206 ? 61.260 26.396 34.090 1.00 17.01 206 ALA C O 1
ATOM 6043 N N . LEU C 1 207 ? 59.702 26.068 35.688 1.00 17.20 207 LEU C N 1
ATOM 6044 C CA . LEU C 1 207 ? 60.362 24.813 36.118 1.00 16.94 207 LEU C CA 1
ATOM 6045 C C . LEU C 1 207 ? 60.221 23.719 35.076 1.00 17.98 207 LEU C C 1
ATOM 6046 O O . LEU C 1 207 ? 61.102 22.866 34.970 1.00 19.35 207 LEU C O 1
ATOM 6051 N N . GLU C 1 208 ? 59.105 23.697 34.332 1.00 16.49 208 GLU C N 1
ATOM 6052 C CA . GLU C 1 208 ? 58.954 22.696 33.283 1.00 16.20 208 GLU C CA 1
ATOM 6053 C C . GLU C 1 208 ? 59.978 22.922 32.181 1.00 17.15 208 GLU C C 1
ATOM 6054 O O . GLU C 1 208 ? 60.639 21.958 31.748 1.00 18.88 208 GLU C O 1
ATOM 6060 N N . ILE C 1 209 ? 60.140 24.185 31.765 1.00 15.89 209 ILE C N 1
ATOM 6061 C CA . ILE C 1 209 ? 61.101 24.535 30.719 1.00 15.50 209 ILE C CA 1
ATOM 6062 C C . ILE C 1 209 ? 62.509 24.190 31.203 1.00 17.14 209 ILE C C 1
ATOM 6063 O O . ILE C 1 209 ? 63.295 23.605 30.460 1.00 17.30 209 ILE C O 1
ATOM 6068 N N . ALA C 1 210 ? 62.820 24.551 32.445 1.00 17.44 210 ALA C N 1
ATOM 6069 C CA . ALA C 1 210 ? 64.163 24.243 32.977 1.00 18.51 210 ALA C CA 1
ATOM 6070 C C . ALA C 1 210 ? 64.409 22.732 32.979 1.00 19.85 210 ALA C C 1
ATOM 6071 O O . ALA C 1 210 ? 65.487 22.269 32.608 1.00 20.41 210 ALA C O 1
ATOM 6073 N N . GLU C 1 211 ? 63.422 21.949 33.396 1.00 17.81 211 GLU C N 1
ATOM 6074 C CA . GLU C 1 211 ? 63.588 20.488 33.393 1.00 16.72 211 GLU C CA 1
ATOM 6075 C C . GLU C 1 211 ? 63.848 19.985 31.959 1.00 19.99 211 GLU C C 1
ATOM 6076 O O . GLU C 1 211 ? 64.714 19.109 31.721 1.00 21.78 211 GLU C O 1
ATOM 6082 N N . ASN C 1 212 ? 63.112 20.541 30.993 1.00 19.18 212 ASN C N 1
ATOM 6083 C CA . ASN C 1 212 ? 63.238 20.136 29.601 1.00 19.48 212 ASN C CA 1
ATOM 6084 C C . ASN C 1 212 ? 64.556 20.503 28.930 1.00 19.83 212 ASN C C 1
ATOM 6085 O O . ASN C 1 212 ? 64.911 19.946 27.884 1.00 20.94 212 ASN C O 1
ATOM 6090 N N . VAL C 1 213 ? 65.266 21.456 29.525 1.00 17.44 213 VAL C N 1
ATOM 6091 C CA . VAL C 1 213 ? 66.561 21.883 29.006 1.00 17.79 213 VAL C CA 1
ATOM 6092 C C . VAL C 1 213 ? 67.548 20.709 29.052 1.00 19.92 213 VAL C C 1
ATOM 6093 O O . VAL C 1 213 ? 68.339 20.541 28.130 1.00 19.47 213 VAL C O 1
ATOM 6097 N N . ALA C 1 214 ? 67.486 19.911 30.116 1.00 21.17 214 ALA C N 1
ATOM 6098 C CA . ALA C 1 214 ? 68.444 18.803 30.274 1.00 20.69 214 ALA C CA 1
ATOM 6099 C C . ALA C 1 214 ? 68.487 17.865 29.073 1.00 22.72 214 ALA C C 1
ATOM 6100 O O . ALA C 1 214 ? 69.570 17.497 28.603 1.00 23.81 214 ALA C O 1
ATOM 6102 N N . ASP C 1 215 ? 67.325 17.501 28.549 1.00 21.51 215 ASP C N 1
ATOM 6103 C CA . ASP C 1 215 ? 67.283 16.601 27.396 1.00 23.83 215 ASP C CA 1
ATOM 6104 C C . ASP C 1 215 ? 67.909 17.197 26.156 1.00 25.10 215 ASP C C 1
ATOM 6105 O O . ASP C 1 215 ? 68.411 16.465 25.323 1.00 23.92 215 ASP C O 1
ATOM 6110 N N . VAL C 1 216 ? 67.817 18.517 25.990 1.00 20.22 216 VAL C N 1
ATOM 6111 C CA . VAL C 1 216 ? 68.391 19.153 24.818 1.00 19.60 216 VAL C CA 1
ATOM 6112 C C . VAL C 1 216 ? 69.892 19.146 25.004 1.00 20.29 216 VAL C C 1
ATOM 6113 O O . VAL C 1 216 ? 70.637 18.862 24.066 1.00 22.23 216 VAL C O 1
ATOM 6117 N N . SER C 1 217 ? 70.336 19.483 26.207 1.00 20.65 217 SER C N 1
ATOM 6118 C CA . SER C 1 217 ? 71.769 19.480 26.489 1.00 19.22 217 SER C CA 1
ATOM 6119 C C . SER C 1 217 ? 72.377 18.088 26.286 1.00 21.28 217 SER C C 1
ATOM 6120 O O . SER C 1 217 ? 73.448 17.945 25.672 1.00 23.93 217 SER C O 1
ATOM 6123 N N . VAL C 1 218 ? 71.707 17.074 26.812 1.00 23.86 218 VAL C N 1
ATOM 6124 C CA . VAL C 1 218 ? 72.193 15.694 26.666 1.00 25.48 218 VAL C CA 1
ATOM 6125 C C . VAL C 1 218 ? 72.313 15.333 25.182 1.00 25.68 218 VAL C C 1
ATOM 6126 O O . VAL C 1 218 ? 73.327 14.795 24.743 1.00 26.30 218 VAL C O 1
ATOM 6130 N N . GLU C 1 219 ? 71.278 15.614 24.403 1.00 24.38 219 GLU C N 1
ATOM 6131 C CA . GLU C 1 219 ? 71.325 15.337 22.977 1.00 24.23 219 GLU C CA 1
ATOM 6132 C C . GLU C 1 219 ? 72.518 16.028 22.292 1.00 27.07 219 GLU C C 1
ATOM 6133 O O . GLU C 1 219 ? 73.244 15.415 21.496 1.00 26.86 219 GLU C O 1
ATOM 6139 N N . GLY C 1 220 ? 72.741 17.308 22.590 1.00 22.00 220 GLY C N 1
ATOM 6140 C CA . GLY C 1 220 ? 73.826 18.005 21.931 1.00 21.22 220 GLY C CA 1
ATOM 6141 C C . GLY C 1 220 ? 75.222 17.626 22.406 1.00 24.09 220 GLY C C 1
ATOM 6142 O O . GLY C 1 220 ? 76.197 17.779 21.662 1.00 24.51 220 GLY C O 1
ATOM 6143 N N . CYS C 1 221 ? 75.311 17.140 23.634 1.00 23.13 221 CYS C N 1
ATOM 6144 C CA . CYS C 1 221 ? 76.592 16.771 24.222 1.00 27.30 221 CYS C CA 1
ATOM 6145 C C . CYS C 1 221 ? 76.983 15.320 24.030 1.00 28.64 221 CYS C C 1
ATOM 6146 O O . CYS C 1 221 ? 78.148 15.025 23.748 1.00 30.75 221 CYS C O 1
ATOM 6149 N N . PHE C 1 222 ? 76.017 14.424 24.186 1.00 29.53 222 PHE C N 1
ATOM 6150 C CA . PHE C 1 222 ? 76.294 12.989 24.111 1.00 31.05 222 PHE C CA 1
ATOM 6151 C C . PHE C 1 222 ? 75.716 12.166 22.963 1.00 35.77 222 PHE C C 1
ATOM 6152 O O . PHE C 1 222 ? 76.140 11.020 22.747 1.00 35.29 222 PHE C O 1
ATOM 6160 N N . VAL C 1 223 ? 74.762 12.713 22.220 1.00 31.82 223 VAL C N 1
ATOM 6161 C CA . VAL C 1 223 ? 74.167 11.958 21.125 1.00 30.74 223 VAL C CA 1
ATOM 6162 C C . VAL C 1 223 ? 74.582 12.467 19.741 1.00 32.65 223 VAL C C 1
ATOM 6163 O O . VAL C 1 223 ? 75.174 11.724 18.944 1.00 34.01 223 VAL C O 1
ATOM 6167 N N . GLU C 1 224 ? 74.300 13.737 19.452 1.00 27.44 224 GLU C N 1
ATOM 6168 C CA . GLU C 1 224 ? 74.635 14.331 18.158 1.00 27.89 224 GLU C CA 1
ATOM 6169 C C . GLU C 1 224 ? 76.143 14.489 18.016 1.00 28.98 224 GLU C C 1
ATOM 6170 O O . GLU C 1 224 ? 76.795 15.039 18.908 1.00 29.65 224 GLU C O 1
ATOM 6176 N N . GLN C 1 225 ? 76.689 13.994 16.902 1.00 29.86 225 GLN C N 1
ATOM 6177 C CA . GLN C 1 225 ? 78.122 14.042 16.644 1.00 31.30 225 GLN C CA 1
ATOM 6178 C C . GLN C 1 225 ? 78.557 15.014 15.548 1.00 30.65 225 GLN C C 1
ATOM 6179 O O . GLN C 1 225 ? 79.759 15.277 15.381 1.00 31.40 225 GLN C O 1
ATOM 6185 N N . ASP C 1 226 ? 77.605 15.538 14.782 1.00 29.56 226 ASP C N 1
ATOM 6186 C CA . ASP C 1 226 ? 77.921 16.501 13.727 1.00 29.71 226 ASP C CA 1
ATOM 6187 C C . ASP C 1 226 ? 77.903 17.907 14.362 1.00 31.00 226 ASP C C 1
ATOM 6188 O O . ASP C 1 226 ? 76.852 18.357 14.812 1.00 29.04 226 ASP C O 1
ATOM 6193 N N . LYS C 1 227 ? 79.048 18.586 14.425 1.00 28.45 227 LYS C N 1
ATOM 6194 C CA . LYS C 1 227 ? 79.131 19.935 15.016 1.00 26.37 227 LYS C CA 1
ATOM 6195 C C . LYS C 1 227 ? 78.156 20.930 14.386 1.00 30.13 227 LYS C C 1
ATOM 6196 O O . LYS C 1 227 ? 77.770 21.909 15.043 1.00 29.95 227 LYS C O 1
ATOM 6202 N N . GLU C 1 228 ? 77.792 20.731 13.118 1.00 27.82 228 GLU C N 1
ATOM 6203 C CA . GLU C 1 228 ? 76.873 21.667 12.474 1.00 30.15 228 GLU C CA 1
ATOM 6204 C C . GLU C 1 228 ? 75.477 21.568 13.072 1.00 28.40 228 GLU C C 1
ATOM 6205 O O . GLU C 1 228 ? 74.632 22.466 12.888 1.00 29.03 228 GLU C O 1
ATOM 6211 N N . ARG C 1 229 ? 75.241 20.471 13.777 1.00 25.94 229 ARG C N 1
ATOM 6212 C CA . ARG C 1 229 ? 73.946 20.254 14.416 1.00 25.25 229 ARG C CA 1
ATOM 6213 C C . ARG C 1 229 ? 74.085 20.411 15.937 1.00 25.44 229 ARG C C 1
ATOM 6214 O O . ARG C 1 229 ? 73.281 21.094 16.560 1.00 23.51 229 ARG C O 1
ATOM 6222 N N . TYR C 1 230 ? 75.122 19.842 16.555 1.00 22.89 230 TYR C N 1
ATOM 6223 C CA . TYR C 1 230 ? 75.201 19.977 18.014 1.00 23.84 230 TYR C CA 1
ATOM 6224 C C . TYR C 1 230 ? 75.494 21.364 18.604 1.00 22.32 230 TYR C C 1
ATOM 6225 O O . TYR C 1 230 ? 75.090 21.614 19.743 1.00 22.25 230 TYR C O 1
ATOM 6234 N N . VAL C 1 231 ? 76.185 22.255 17.880 1.00 22.90 231 VAL C N 1
ATOM 6235 C CA . VAL C 1 231 ? 76.448 23.588 18.441 1.00 22.36 231 VAL C CA 1
ATOM 6236 C C . VAL C 1 231 ? 75.069 24.312 18.513 1.00 19.91 231 VAL C C 1
ATOM 6237 O O . VAL C 1 231 ? 74.748 24.877 19.541 1.00 20.59 231 VAL C O 1
ATOM 6241 N N . PRO C 1 232 ? 74.273 24.292 17.428 1.00 21.61 232 PRO C N 1
ATOM 6242 C CA . PRO C 1 232 ? 72.955 24.948 17.524 1.00 21.46 232 PRO C CA 1
ATOM 6243 C C . PRO C 1 232 ? 72.102 24.283 18.616 1.00 20.88 232 PRO C C 1
ATOM 6244 O O . PRO C 1 232 ? 71.375 24.962 19.363 1.00 19.71 232 PRO C O 1
ATOM 6248 N N . ILE C 1 233 ? 72.174 22.962 18.739 1.00 18.03 233 ILE C N 1
ATOM 6249 C CA . ILE C 1 233 ? 71.374 22.286 19.746 1.00 17.69 233 ILE C CA 1
ATOM 6250 C C . ILE C 1 233 ? 71.736 22.742 21.148 1.00 20.22 233 ILE C C 1
ATOM 6251 O O . ILE C 1 233 ? 70.861 23.090 21.925 1.00 19.78 233 ILE C O 1
ATOM 6256 N N . VAL C 1 234 ? 73.017 22.773 21.510 1.00 19.92 234 VAL C N 1
ATOM 6257 C CA . VAL C 1 234 ? 73.313 23.204 22.874 1.00 17.12 234 VAL C CA 1
ATOM 6258 C C . VAL C 1 234 ? 72.982 24.700 23.103 1.00 14.73 234 VAL C C 1
ATOM 6259 O O . VAL C 1 234 ? 72.599 25.079 24.226 1.00 18.49 234 VAL C O 1
ATOM 6263 N N . ALA C 1 235 ? 73.096 25.532 22.062 1.00 16.70 235 ALA C N 1
ATOM 6264 C CA . ALA C 1 235 ? 72.795 26.963 22.241 1.00 15.87 235 ALA C CA 1
ATOM 6265 C C . ALA C 1 235 ? 71.292 27.122 22.423 1.00 17.26 235 ALA C C 1
ATOM 6266 O O . ALA C 1 235 ? 70.838 28.033 23.160 1.00 17.19 235 ALA C O 1
ATOM 6268 N N . SER C 1 236 ? 70.516 26.253 21.789 1.00 19.30 236 SER C N 1
ATOM 6269 C CA . SER C 1 236 ? 69.065 26.364 21.939 1.00 15.67 236 SER C CA 1
ATOM 6270 C C . SER C 1 236 ? 68.662 26.035 23.387 1.00 18.50 236 SER C C 1
ATOM 6271 O O . SER C 1 236 ? 67.733 26.614 23.919 1.00 19.20 236 SER C O 1
ATOM 6274 N N . ALA C 1 237 ? 69.368 25.123 24.040 1.00 16.98 237 ALA C N 1
ATOM 6275 C CA . ALA C 1 237 ? 69.076 24.797 25.435 1.00 15.57 237 ALA C CA 1
ATOM 6276 C C . ALA C 1 237 ? 69.313 26.054 26.298 1.00 17.31 237 ALA C C 1
ATOM 6277 O O . ALA C 1 237 ? 68.586 26.327 27.258 1.00 17.86 237 ALA C O 1
ATOM 6279 N N . HIS C 1 238 ? 70.366 26.804 25.991 1.00 17.33 238 HIS C N 1
ATOM 6280 C CA . HIS C 1 238 ? 70.607 27.999 26.772 1.00 16.49 238 HIS C CA 1
ATOM 6281 C C . HIS C 1 238 ? 69.543 29.083 26.546 1.00 17.05 238 HIS C C 1
ATOM 6282 O O . HIS C 1 238 ? 69.199 29.790 27.479 1.00 19.27 238 HIS C O 1
ATOM 6289 N N . GLU C 1 239 ? 69.036 29.202 25.319 1.00 15.64 239 GLU C N 1
ATOM 6290 C CA . GLU C 1 239 ? 67.990 30.194 25.051 1.00 14.98 239 GLU C CA 1
ATOM 6291 C C . GLU C 1 239 ? 66.744 29.806 25.833 1.00 15.13 239 GLU C C 1
ATOM 6292 O O . GLU C 1 239 ? 66.038 30.696 26.331 1.00 15.99 239 GLU C O 1
ATOM 6314 N N . ARG C 1 242 ? 67.178 30.902 29.455 1.00 16.21 242 ARG C N 1
ATOM 6315 C CA . ARG C 1 242 ? 67.047 32.358 29.577 1.00 15.98 242 ARG C CA 1
ATOM 6316 C C . ARG C 1 242 ? 65.555 32.725 29.668 1.00 14.40 242 ARG C C 1
ATOM 6317 O O . ARG C 1 242 ? 65.172 33.583 30.504 1.00 16.24 242 ARG C O 1
ATOM 6325 N N . LYS C 1 243 ? 64.729 32.096 28.823 1.00 16.32 243 LYS C N 1
ATOM 6326 C CA . LYS C 1 243 ? 63.296 32.407 28.892 1.00 17.28 243 LYS C CA 1
ATOM 6327 C C . LYS C 1 243 ? 62.669 31.851 30.172 1.00 18.27 243 LYS C C 1
ATOM 6328 O O . LYS C 1 243 ? 61.704 32.439 30.707 1.00 17.17 243 LYS C O 1
ATOM 6334 N N . ALA C 1 244 ? 63.167 30.715 30.685 1.00 14.62 244 ALA C N 1
ATOM 6335 C CA . ALA C 1 244 ? 62.635 30.207 31.955 1.00 15.51 244 ALA C CA 1
ATOM 6336 C C . ALA C 1 244 ? 62.907 31.255 33.047 1.00 16.57 244 ALA C C 1
ATOM 6337 O O . ALA C 1 244 ? 62.089 31.493 33.924 1.00 15.85 244 ALA C O 1
ATOM 6339 N N . ALA C 1 245 ? 64.089 31.873 33.007 1.00 15.86 245 ALA C N 1
ATOM 6340 C CA . ALA C 1 245 ? 64.411 32.861 34.016 1.00 15.52 245 ALA C CA 1
ATOM 6341 C C . ALA C 1 245 ? 63.492 34.067 33.885 1.00 15.98 245 ALA C C 1
ATOM 6342 O O . ALA C 1 245 ? 63.122 34.660 34.892 1.00 16.67 245 ALA C O 1
ATOM 6344 N N . GLU C 1 246 ? 63.139 34.434 32.646 1.00 15.73 246 GLU C N 1
ATOM 6345 C CA . GLU C 1 246 ? 62.252 35.585 32.437 1.00 16.25 246 GLU C CA 1
ATOM 6346 C C . GLU C 1 246 ? 60.857 35.271 32.989 1.00 17.03 246 GLU C C 1
ATOM 6347 O O . GLU C 1 246 ? 60.221 36.154 33.581 1.00 18.34 246 GLU C O 1
ATOM 6353 N N . LEU C 1 247 ? 60.404 34.025 32.864 1.00 17.44 247 LEU C N 1
ATOM 6354 C CA . LEU C 1 247 ? 59.109 33.620 33.404 1.00 17.32 247 LEU C CA 1
ATOM 6355 C C . LEU C 1 247 ? 59.138 33.691 34.924 1.00 16.72 247 LEU C C 1
ATOM 6356 O O . LEU C 1 247 ? 58.202 34.144 35.572 1.00 19.11 247 LEU C O 1
ATOM 6361 N N . ALA C 1 248 ? 60.219 33.212 35.530 1.00 16.09 248 ALA C N 1
ATOM 6362 C CA . ALA C 1 248 ? 60.323 33.245 36.986 1.00 16.56 248 ALA C CA 1
ATOM 6363 C C . ALA C 1 248 ? 60.332 34.700 37.478 1.00 16.18 248 ALA C C 1
ATOM 6364 O O . ALA C 1 248 ? 59.752 35.007 38.510 1.00 16.31 248 ALA C O 1
ATOM 6366 N N . ASP C 1 249 ? 61.016 35.583 36.752 1.00 15.11 249 ASP C N 1
ATOM 6367 C CA . ASP C 1 249 ? 61.035 37.021 37.067 1.00 14.88 249 ASP C CA 1
ATOM 6368 C C . ASP C 1 249 ? 59.600 37.580 36.973 1.00 14.91 249 ASP C C 1
ATOM 6369 O O . ASP C 1 249 ? 59.188 38.340 37.830 1.00 16.20 249 ASP C O 1
ATOM 6374 N N . GLU C 1 250 ? 58.871 37.208 35.918 1.00 15.61 250 GLU C N 1
ATOM 6375 C CA . GLU C 1 250 ? 57.485 37.673 35.750 1.00 16.56 250 GLU C CA 1
ATOM 6376 C C . GLU C 1 250 ? 56.629 37.218 36.938 1.00 16.30 250 GLU C C 1
ATOM 6377 O O . GLU C 1 250 ? 55.814 37.991 37.440 1.00 18.99 250 GLU C O 1
ATOM 6383 N N . ALA C 1 251 ? 56.802 35.976 37.388 1.00 15.11 251 ALA C N 1
ATOM 6384 C CA . ALA C 1 251 ? 56.056 35.490 38.535 1.00 15.84 251 ALA C CA 1
ATOM 6385 C C . ALA C 1 251 ? 56.347 36.346 39.764 1.00 17.27 251 ALA C C 1
ATOM 6386 O O . ALA C 1 251 ? 55.448 36.751 40.505 1.00 18.66 251 ALA C O 1
ATOM 6388 N N . ARG C 1 252 ? 57.616 36.657 39.999 1.00 15.03 252 ARG C N 1
ATOM 6389 C CA . ARG C 1 252 ? 57.933 37.450 41.173 1.00 15.20 252 ARG C CA 1
ATOM 6390 C C . ARG C 1 252 ? 57.386 38.875 41.080 1.00 14.39 252 ARG C C 1
ATOM 6391 O O . ARG C 1 252 ? 56.958 39.439 42.091 1.00 16.85 252 ARG C O 1
ATOM 6399 N N . GLU C 1 253 ? 57.384 39.474 39.881 1.00 15.90 253 GLU C N 1
ATOM 6400 C CA . GLU C 1 253 ? 56.852 40.815 39.750 1.00 13.23 253 GLU C CA 1
ATOM 6401 C C . GLU C 1 253 ? 55.329 40.777 40.022 1.00 15.50 253 GLU C C 1
ATOM 6402 O O . GLU C 1 253 ? 54.790 41.764 40.513 1.00 17.29 253 GLU C O 1
ATOM 6408 N N . LEU C 1 254 ? 54.681 39.659 39.701 1.00 16.57 254 LEU C N 1
ATOM 6409 C CA . LEU C 1 254 ? 53.235 39.555 40.000 1.00 19.15 254 LEU C CA 1
ATOM 6410 C C . LEU C 1 254 ? 53.044 39.571 41.509 1.00 19.30 254 LEU C C 1
ATOM 6411 O O . LEU C 1 254 ? 52.124 40.227 42.013 1.00 19.90 254 LEU C O 1
ATOM 6416 N N . GLU C 1 255 ? 53.867 38.817 42.251 1.00 16.90 255 GLU C N 1
ATOM 6417 C CA . GLU C 1 255 ? 53.770 38.848 43.718 1.00 17.84 255 GLU C CA 1
ATOM 6418 C C . GLU C 1 255 ? 54.024 40.283 44.211 1.00 20.61 255 GLU C C 1
ATOM 6419 O O . GLU C 1 255 ? 53.371 40.740 45.141 1.00 18.76 255 GLU C O 1
ATOM 6425 N N . LYS C 1 256 ? 54.961 41.019 43.601 1.00 15.35 256 LYS C N 1
ATOM 6426 C CA . LYS C 1 256 ? 55.207 42.398 44.002 1.00 15.55 256 LYS C CA 1
ATOM 6427 C C . LYS C 1 256 ? 53.972 43.270 43.790 1.00 15.99 256 LYS C C 1
ATOM 6428 O O . LYS C 1 256 ? 53.658 44.099 44.644 1.00 16.68 256 LYS C O 1
ATOM 6434 N N . SER C 1 257 ? 53.285 43.063 42.666 1.00 16.66 257 SER C N 1
ATOM 6435 C CA . SER C 1 257 ? 52.102 43.866 42.393 1.00 17.79 257 SER C CA 1
ATOM 6436 C C . SER C 1 257 ? 51.032 43.641 43.447 1.00 17.52 257 SER C C 1
ATOM 6437 O O . SER C 1 257 ? 50.214 44.529 43.668 1.00 20.34 257 SER C O 1
ATOM 6440 N N . ASN C 1 258 ? 51.044 42.471 44.074 1.00 15.63 258 ASN C N 1
ATOM 6441 C CA . ASN C 1 258 ? 50.058 42.184 45.137 1.00 19.40 258 ASN C CA 1
ATOM 6442 C C . ASN C 1 258 ? 50.650 42.419 46.543 1.00 21.60 258 ASN C C 1
ATOM 6443 O O . ASN C 1 258 ? 49.985 42.140 47.556 1.00 20.61 258 ASN C O 1
ATOM 6448 N N . ASP C 1 259 ? 51.879 42.950 46.616 1.00 19.30 259 ASP C N 1
ATOM 6449 C CA . ASP C 1 259 ? 52.589 43.178 47.878 1.00 18.97 259 ASP C CA 1
ATOM 6450 C C . ASP C 1 259 ? 52.454 41.889 48.693 1.00 21.28 259 ASP C C 1
ATOM 6451 O O . ASP C 1 259 ? 52.061 41.908 49.887 1.00 19.89 259 ASP C O 1
ATOM 6456 N N . ALA C 1 260 ? 52.814 40.776 48.059 1.00 16.35 260 ALA C N 1
ATOM 6457 C CA . ALA C 1 260 ? 52.664 39.473 48.675 1.00 19.22 260 ALA C CA 1
ATOM 6458 C C . ALA C 1 260 ? 53.892 38.599 48.549 1.00 17.83 260 ALA C C 1
ATOM 6459 O O . ALA C 1 260 ? 53.774 37.385 48.621 1.00 22.19 260 ALA C O 1
ATOM 6461 N N . VAL C 1 261 ? 55.060 39.216 48.361 1.00 17.59 261 VAL C N 1
ATOM 6462 C CA . VAL C 1 261 ? 56.293 38.445 48.230 1.00 18.42 261 VAL C CA 1
ATOM 6463 C C . VAL C 1 261 ? 56.654 37.709 49.526 1.00 19.17 261 VAL C C 1
ATOM 6464 O O . VAL C 1 261 ? 56.994 38.340 50.522 1.00 19.70 261 VAL C O 1
ATOM 6468 N N . LEU C 1 262 ? 56.596 36.380 49.497 1.00 20.00 262 LEU C N 1
ATOM 6469 C CA . LEU C 1 262 ? 56.954 35.630 50.688 1.00 18.81 262 LEU C CA 1
ATOM 6470 C C . LEU C 1 262 ? 58.453 35.773 51.040 1.00 18.82 262 LEU C C 1
ATOM 6471 O O . LEU C 1 262 ? 59.313 35.579 50.179 1.00 19.43 262 LEU C O 1
ATOM 6476 N N . ARG C 1 263 ? 58.768 36.137 52.288 1.00 17.96 263 ARG C N 1
ATOM 6477 C CA . ARG C 1 263 ? 60.178 36.180 52.712 1.00 17.17 263 ARG C CA 1
ATOM 6478 C C . ARG C 1 263 ? 60.262 35.360 53.996 1.00 21.47 263 ARG C C 1
ATOM 6479 O O . ARG C 1 263 ? 59.412 35.506 54.871 1.00 20.99 263 ARG C O 1
ATOM 6487 N N . THR C 1 264 ? 61.267 34.494 54.091 1.00 18.41 264 THR C N 1
ATOM 6488 C CA . THR C 1 264 ? 61.421 33.631 55.276 1.00 20.04 264 THR C CA 1
ATOM 6489 C C . THR C 1 264 ? 62.869 33.677 55.757 1.00 20.32 264 THR C C 1
ATOM 6490 O O . THR C 1 264 ? 63.642 32.744 55.567 1.00 22.89 264 THR C O 1
ATOM 6494 N N . PRO C 1 265 ? 63.262 34.793 56.379 1.00 22.35 265 PRO C N 1
ATOM 6495 C CA . PRO C 1 265 ? 64.634 34.943 56.878 1.00 20.41 265 PRO C CA 1
ATOM 6496 C C . PRO C 1 265 ? 64.846 34.196 58.187 1.00 21.63 265 PRO C C 1
ATOM 6497 O O . PRO C 1 265 ? 63.906 33.895 58.903 1.00 22.81 265 PRO C O 1
ATOM 6501 N N . HIS C 1 266 ? 66.107 33.914 58.472 1.00 21.83 266 HIS C N 1
ATOM 6502 C CA . HIS C 1 266 ? 66.465 33.268 59.723 1.00 23.59 266 HIS C CA 1
ATOM 6503 C C . HIS C 1 266 ? 66.705 34.328 60.804 1.00 25.71 266 HIS C C 1
ATOM 6504 O O . HIS C 1 266 ? 67.212 35.420 60.521 1.00 26.43 266 HIS C O 1
ATOM 6511 N N . ALA C 1 267 ? 66.344 33.989 62.038 1.00 25.36 267 ALA C N 1
ATOM 6512 C CA . ALA C 1 267 ? 66.604 34.842 63.191 1.00 30.16 267 ALA C CA 1
ATOM 6513 C C . ALA C 1 267 ? 68.008 34.409 63.661 1.00 31.13 267 ALA C C 1
ATOM 6514 O O . ALA C 1 267 ? 68.522 33.375 63.237 1.00 30.88 267 ALA C O 1
ATOM 6516 N N . PRO C 1 268 ? 68.646 35.197 64.529 1.00 33.11 268 PRO C N 1
ATOM 6517 C CA . PRO C 1 268 ? 69.991 34.856 65.022 1.00 34.34 268 PRO C CA 1
ATOM 6518 C C . PRO C 1 268 ? 70.095 33.462 65.658 1.00 35.51 268 PRO C C 1
ATOM 6519 O O . PRO C 1 268 ? 71.132 32.814 65.573 1.00 37.05 268 PRO C O 1
ATOM 6523 N N . ASP C 1 269 ? 69.022 33.006 66.289 1.00 35.61 269 ASP C N 1
ATOM 6524 C CA . ASP C 1 269 ? 69.033 31.693 66.911 1.00 38.11 269 ASP C CA 1
ATOM 6525 C C . ASP C 1 269 ? 68.616 30.577 65.952 1.00 37.99 269 ASP C C 1
ATOM 6526 O O . ASP C 1 269 ? 68.400 29.438 66.370 1.00 37.49 269 ASP C O 1
ATOM 6531 N N . GLY C 1 270 ? 68.482 30.903 64.667 1.00 34.97 270 GLY C N 1
ATOM 6532 C CA . GLY C 1 270 ? 68.118 29.888 63.695 1.00 31.38 270 GLY C CA 1
ATOM 6533 C C . GLY C 1 270 ? 66.644 29.723 63.365 1.00 29.61 270 GLY C C 1
ATOM 6534 O O . GLY C 1 270 ? 66.309 29.050 62.393 1.00 31.73 270 GLY C O 1
ATOM 6535 N N . LYS C 1 271 ? 65.761 30.328 64.148 1.00 27.93 271 LYS C N 1
ATOM 6536 C CA . LYS C 1 271 ? 64.332 30.225 63.890 1.00 26.61 271 LYS C CA 1
ATOM 6537 C C . LYS C 1 271 ? 64.042 30.871 62.527 1.00 28.63 271 LYS C C 1
ATOM 6538 O O . LYS C 1 271 ? 64.636 31.902 62.187 1.00 27.47 271 LYS C O 1
ATOM 6544 N N . VAL C 1 272 ? 63.146 30.247 61.766 1.00 28.69 272 VAL C N 1
ATOM 6545 C CA . VAL C 1 272 ? 62.755 30.753 60.449 1.00 27.38 272 VAL C CA 1
ATOM 6546 C C . VAL C 1 272 ? 61.497 31.618 60.623 1.00 28.31 272 VAL C C 1
ATOM 6547 O O . VAL C 1 272 ? 60.434 31.145 61.044 1.00 29.58 272 VAL C O 1
ATOM 6551 N N . LEU C 1 273 ? 61.635 32.902 60.298 1.00 25.19 273 LEU C N 1
ATOM 6552 C CA . LEU C 1 273 ? 60.546 33.856 60.424 1.00 25.90 273 LEU C CA 1
ATOM 6553 C C . LEU C 1 273 ? 59.837 33.929 59.084 1.00 28.57 273 LEU C C 1
ATOM 6554 O O . LEU C 1 273 ? 60.284 33.328 58.106 1.00 28.54 273 LEU C O 1
ATOM 6559 N N . SER C 1 274 ? 58.736 34.665 59.042 1.00 26.38 274 SER C N 1
ATOM 6560 C CA . SER C 1 274 ? 57.968 34.782 57.809 1.00 26.00 274 SER C CA 1
ATOM 6561 C C . SER C 1 274 ? 57.269 36.123 57.700 1.00 24.84 274 SER C C 1
ATOM 6562 O O . SER C 1 274 ? 56.878 36.725 58.708 1.00 24.43 274 SER C O 1
ATOM 6565 N N . LYS C 1 275 ? 57.130 36.598 56.468 1.00 21.36 275 LYS C N 1
ATOM 6566 C CA . LYS C 1 275 ? 56.394 37.832 56.208 1.00 22.37 275 LYS C CA 1
ATOM 6567 C C . LYS C 1 275 ? 55.954 37.791 54.756 1.00 21.75 275 LYS C C 1
ATOM 6568 O O . LYS C 1 275 ? 56.532 37.040 53.947 1.00 21.57 275 LYS C O 1
ATOM 6574 N N . ARG C 1 276 ? 54.914 38.570 54.451 1.00 21.40 276 ARG C N 1
ATOM 6575 C CA . ARG C 1 276 ? 54.376 38.709 53.090 1.00 21.49 276 ARG C CA 1
ATOM 6576 C C . ARG C 1 276 ? 54.411 40.196 52.663 1.00 19.84 276 ARG C C 1
ATOM 6577 O O . ARG C 1 276 ? 54.898 40.545 51.581 1.00 27.03 276 ARG C O 1
ATOM 6585 N N . LYS C 1 277 ? 53.865 41.073 53.492 1.00 20.82 277 LYS C N 1
ATOM 6586 C CA . LYS C 1 277 ? 53.822 42.483 53.148 1.00 19.95 277 LYS C CA 1
ATOM 6587 C C . LYS C 1 277 ? 55.182 43.140 53.328 1.00 20.16 277 LYS C C 1
ATOM 6588 O O . LYS C 1 277 ? 55.852 42.980 54.342 1.00 22.26 277 LYS C O 1
ATOM 6594 N N . PHE C 1 278 ? 55.583 43.920 52.332 1.00 20.15 278 PHE C N 1
ATOM 6595 C CA . PHE C 1 278 ? 56.882 44.554 52.351 1.00 19.09 278 PHE C CA 1
ATOM 6596 C C . PHE C 1 278 ? 57.255 45.296 53.629 1.00 21.18 278 PHE C C 1
ATOM 6597 O O . PHE C 1 278 ? 58.366 45.139 54.148 1.00 20.95 278 PHE C O 1
ATOM 6613 N N . GLU C 1 280 ? 55.995 44.903 56.594 1.00 25.50 280 GLU C N 1
ATOM 6614 C CA . GLU C 1 280 ? 55.731 44.138 57.813 1.00 29.33 280 GLU C CA 1
ATOM 6615 C C . GLU C 1 280 ? 56.971 43.432 58.342 1.00 30.52 280 GLU C C 1
ATOM 6616 O O . GLU C 1 280 ? 57.796 42.917 57.574 1.00 28.35 280 GLU C O 1
ATOM 6622 N N . ASP C 1 281 ? 57.119 43.393 59.664 1.00 27.75 281 ASP C N 1
ATOM 6623 C CA . ASP C 1 281 ? 58.288 42.724 60.205 1.00 27.41 281 ASP C CA 1
ATOM 6624 C C . ASP C 1 281 ? 58.138 41.214 60.118 1.00 24.26 281 ASP C C 1
ATOM 6625 O O . ASP C 1 281 ? 57.025 40.690 60.199 1.00 26.83 281 ASP C O 1
ATOM 6630 N N . PRO C 1 282 ? 59.252 40.503 59.897 1.00 22.29 282 PRO C N 1
ATOM 6631 C CA . PRO C 1 282 ? 59.172 39.035 59.816 1.00 24.57 282 PRO C CA 1
ATOM 6632 C C . PRO C 1 282 ? 58.956 38.487 61.232 1.00 28.76 282 PRO C C 1
ATOM 6633 O O . PRO C 1 282 ? 59.649 38.907 62.164 1.00 32.71 282 PRO C O 1
ATOM 6637 N N . GLU C 1 283 ? 58.004 37.570 61.375 1.00 28.59 283 GLU C N 1
ATOM 6638 C CA . GLU C 1 283 ? 57.666 36.986 62.677 1.00 35.57 283 GLU C CA 1
ATOM 6639 C C . GLU C 1 283 ? 57.587 35.462 62.641 1.00 37.88 283 GLU C C 1
ATOM 6640 O O . GLU C 1 283 ? 57.783 34.849 63.716 1.00 36.46 283 GLU C O 1
#

Radius of gyration: 34.6 Å; Cα contacts (8 Å, |Δi|>4): 1567; chains: 3; bounding box: 80×96×80 Å

InterPro domains:
  IPR002844 F420-dependent methylenetetrahydromethanopterin dehydrogenase [MF_00058] (2-283)
  IPR002844 F420-dependent methylenetetrahydromethanopterin dehydrogenase [NF002162] (3-283)
  IPR002844 F420-dependent methylenetetrahydromethanopterin dehydrogenase [PF01993] (5-283)
  IPR002844 F420-dependent methylenetetrahydromethanopterin dehydrogenase [PIRSF005627] (1-283)
  IPR036080 F420-dependent methylenetetrahydromethanopterin dehydrogenase superfamily [SSF102324] (3-283)